Protein AF-A0A3S3PU74-F1 (afdb_monomer)

Structure (mmCIF, N/CA/C/O backbone):
data_AF-A0A3S3PU74-F1
#
_entry.id   AF-A0A3S3PU74-F1
#
loop_
_atom_site.group_PDB
_atom_site.id
_atom_site.type_symbol
_atom_site.label_atom_id
_atom_site.label_alt_id
_atom_site.label_comp_id
_atom_site.label_asym_id
_atom_site.label_entity_id
_atom_site.label_seq_id
_atom_site.pdbx_PDB_ins_code
_atom_site.Cartn_x
_atom_site.Cartn_y
_atom_site.Cartn_z
_atom_site.occupancy
_atom_site.B_iso_or_equiv
_atom_site.auth_seq_id
_atom_site.auth_comp_id
_atom_site.auth_asym_id
_atom_site.auth_atom_id
_atom_site.pdbx_PDB_model_num
ATOM 1 N N . MET A 1 1 ? -57.075 46.214 16.286 1.00 32.12 1 MET A N 1
ATOM 2 C CA . MET A 1 1 ? -57.920 45.033 16.541 1.00 32.12 1 MET A CA 1
ATOM 3 C C . MET A 1 1 ? -57.065 43.832 16.187 1.00 32.12 1 MET A C 1
ATOM 5 O O . MET A 1 1 ? -56.749 43.662 15.021 1.00 32.12 1 MET A O 1
ATOM 9 N N . ASP A 1 2 ? -56.315 43.337 17.169 1.00 27.06 2 ASP A N 1
ATOM 10 C CA . ASP A 1 2 ? -56.722 42.234 18.068 1.00 27.06 2 ASP A CA 1
ATOM 11 C C . ASP A 1 2 ? -56.582 40.890 17.338 1.00 27.06 2 ASP A C 1
ATOM 13 O O . ASP A 1 2 ? -57.215 40.691 16.310 1.00 27.06 2 ASP A O 1
ATOM 17 N N . SER A 1 3 ? -55.537 40.111 17.653 1.00 23.83 3 SER A N 1
ATOM 18 C CA . SER A 1 3 ? -55.546 39.018 18.656 1.00 23.83 3 SER A CA 1
ATOM 19 C C . SER A 1 3 ? -56.353 37.810 18.132 1.00 23.83 3 SER A C 1
ATOM 21 O O . SER A 1 3 ? -57.387 37.969 17.509 1.00 23.83 3 SER A O 1
ATOM 23 N N . THR A 1 4 ? -55.963 36.542 18.229 1.00 27.30 4 THR A N 1
ATOM 24 C CA . THR A 1 4 ? -54.953 35.836 19.013 1.00 27.30 4 THR A CA 1
ATOM 25 C C . THR A 1 4 ? -54.877 34.409 18.444 1.00 27.30 4 THR A C 1
ATOM 27 O O . THR A 1 4 ? -55.884 33.801 18.090 1.00 27.30 4 THR A O 1
ATOM 30 N N . THR A 1 5 ? -53.660 33.887 18.360 1.00 28.53 5 THR A N 1
ATOM 31 C CA . THR A 1 5 ? -53.222 32.518 18.679 1.00 28.53 5 THR A CA 1
ATOM 32 C C . THR A 1 5 ? -54.286 31.407 18.816 1.00 28.53 5 THR A C 1
ATOM 34 O O . THR A 1 5 ? -55.023 31.342 19.798 1.00 28.53 5 THR A O 1
ATOM 37 N N . LYS A 1 6 ? -54.236 30.408 17.921 1.00 27.08 6 LYS A N 1
ATOM 38 C CA . LYS A 1 6 ? -54.706 29.035 18.193 1.00 27.08 6 LYS A CA 1
ATOM 39 C C . LYS A 1 6 ? -53.524 28.069 18.193 1.00 27.08 6 LYS A C 1
ATOM 41 O O . LYS A 1 6 ? -53.215 27.424 17.198 1.00 27.08 6 LYS A O 1
ATOM 46 N N . THR A 1 7 ? -52.891 27.957 19.354 1.00 28.53 7 THR A N 1
ATOM 47 C CA . THR A 1 7 ? -52.025 26.837 19.728 1.00 28.53 7 THR A CA 1
ATOM 48 C C . THR A 1 7 ? -52.922 25.730 20.282 1.00 28.53 7 THR A C 1
ATOM 50 O O . THR A 1 7 ? -53.498 25.883 21.359 1.00 28.53 7 THR A O 1
ATOM 53 N N . LEU A 1 8 ? -53.064 24.609 19.574 1.00 30.02 8 LEU A N 1
ATOM 54 C CA . LEU A 1 8 ? -53.709 23.402 20.102 1.00 30.02 8 LEU A CA 1
ATOM 55 C C . LEU A 1 8 ? -52.684 22.264 20.160 1.00 30.02 8 LEU A C 1
ATOM 57 O O . LEU A 1 8 ? -52.423 21.558 19.197 1.00 30.02 8 LEU A O 1
ATOM 61 N N . ARG A 1 9 ? -52.085 22.190 21.354 1.00 31.22 9 ARG A N 1
ATOM 62 C CA . ARG A 1 9 ? -51.296 21.126 21.993 1.00 31.22 9 ARG A CA 1
ATOM 63 C C . ARG A 1 9 ? -51.383 19.734 21.344 1.00 31.22 9 ARG A C 1
ATOM 65 O O . ARG A 1 9 ? -52.365 19.022 21.547 1.00 31.22 9 ARG A O 1
ATOM 72 N N . CYS A 1 10 ? -50.266 19.291 20.767 1.00 29.33 10 CYS A N 1
ATOM 73 C CA . CYS A 1 10 ? -49.959 17.872 20.537 1.00 29.33 10 CYS A CA 1
ATOM 74 C C . CYS A 1 10 ? -49.293 17.190 21.757 1.00 29.33 10 CYS A C 1
ATOM 76 O O . CYS A 1 10 ? -48.967 16.009 21.707 1.00 29.33 10 CYS A O 1
ATOM 78 N N . ASP A 1 11 ? -49.158 17.884 22.894 1.00 35.72 11 ASP A N 1
ATOM 79 C CA . ASP A 1 11 ? -48.455 17.362 24.082 1.00 35.72 11 ASP A CA 1
ATOM 80 C C . ASP A 1 11 ? -49.284 16.390 24.941 1.00 35.72 11 ASP A C 1
ATOM 82 O O . ASP A 1 11 ? -48.770 15.766 25.868 1.00 35.72 11 ASP A O 1
ATOM 86 N N . ARG A 1 12 ? -50.587 16.226 24.667 1.00 35.66 12 ARG A N 1
ATOM 87 C CA . ARG A 1 12 ? -51.469 15.371 25.489 1.00 35.66 12 ARG A CA 1
ATOM 88 C C . ARG A 1 12 ? -51.647 13.941 24.979 1.00 35.66 12 ARG A C 1
ATOM 90 O O . ARG A 1 12 ? -52.117 13.107 25.752 1.00 35.66 12 ARG A O 1
ATOM 97 N N . LEU A 1 13 ? -51.258 13.634 23.739 1.00 36.16 13 LEU A N 1
ATOM 98 C CA . LEU A 1 13 ? -51.333 12.261 23.221 1.00 36.16 13 LEU A CA 1
ATOM 99 C C . LEU A 1 13 ? -50.082 11.450 23.597 1.00 36.16 13 LEU A C 1
ATOM 101 O O . LEU A 1 13 ? -50.199 10.294 23.994 1.00 36.16 13 LEU A O 1
ATOM 105 N N . PHE A 1 14 ? -48.908 12.089 23.602 1.00 34.75 14 PHE A N 1
ATOM 106 C CA . PHE A 1 14 ? -47.647 11.443 23.979 1.00 34.75 14 PHE A CA 1
ATOM 107 C C . PHE A 1 14 ? -47.578 11.119 25.481 1.00 34.75 14 PHE A C 1
ATOM 109 O O . PHE A 1 14 ? -47.138 10.039 25.868 1.00 34.75 14 PHE A O 1
ATOM 116 N N . ILE A 1 15 ? -48.116 11.998 26.338 1.00 43.53 15 ILE A N 1
ATOM 117 C CA . ILE A 1 15 ? -48.170 11.760 27.791 1.00 43.53 15 ILE A CA 1
ATOM 118 C C . ILE A 1 15 ? -49.195 10.673 28.158 1.00 43.53 15 ILE A C 1
ATOM 120 O O . ILE A 1 15 ? -48.990 9.952 29.130 1.00 43.53 15 ILE A O 1
ATOM 124 N N . ARG A 1 16 ? -50.271 10.479 27.379 1.00 36.47 16 ARG A N 1
ATOM 125 C CA . ARG A 1 16 ? -51.213 9.369 27.621 1.00 36.47 16 ARG A CA 1
ATOM 126 C C . ARG A 1 16 ? -50.640 8.008 27.230 1.00 36.47 16 ARG A C 1
ATOM 128 O O . ARG A 1 16 ? -50.898 7.058 27.954 1.00 36.47 16 ARG A O 1
ATOM 135 N N . ILE A 1 17 ? -49.827 7.932 26.175 1.00 42.44 17 ILE A N 1
ATOM 136 C CA . ILE A 1 17 ? -49.139 6.691 25.775 1.00 42.44 17 ILE A CA 1
ATOM 137 C C . ILE A 1 17 ? -47.988 6.361 26.744 1.00 42.44 17 ILE A C 1
ATOM 139 O O . ILE A 1 17 ? -47.800 5.204 27.115 1.00 42.44 17 ILE A O 1
ATOM 143 N N . LEU A 1 18 ? -47.269 7.375 27.241 1.00 40.22 18 LEU A N 1
ATOM 144 C CA . LEU A 1 18 ? -46.233 7.181 28.265 1.00 40.22 18 LEU A CA 1
ATOM 145 C C . LEU A 1 18 ? -46.810 6.820 29.645 1.00 40.22 18 LEU A C 1
ATOM 147 O O . LEU A 1 18 ? -46.196 6.041 30.372 1.00 40.22 18 LEU A O 1
ATOM 151 N N . ASN A 1 19 ? -47.998 7.325 30.000 1.00 37.31 19 ASN A N 1
ATOM 152 C CA . ASN A 1 19 ? -48.647 6.973 31.267 1.00 37.31 19 ASN A CA 1
ATOM 153 C C . ASN A 1 19 ? -49.424 5.648 31.204 1.00 37.31 19 ASN A C 1
ATOM 155 O O . ASN A 1 19 ? -49.439 4.937 32.204 1.00 37.31 19 ASN A O 1
ATOM 159 N N . SER A 1 20 ? -49.979 5.239 30.053 1.00 35.47 20 SER A N 1
ATOM 160 C CA . SER A 1 20 ? -50.613 3.914 29.918 1.00 35.47 20 SER A CA 1
ATOM 161 C C . SER A 1 20 ? -49.608 2.757 29.923 1.00 35.47 20 SER A C 1
ATOM 163 O O . SER A 1 20 ? -49.991 1.619 30.175 1.00 35.47 20 SER A O 1
ATOM 165 N N . HIS A 1 21 ? -48.320 3.030 29.687 1.00 37.28 21 HIS A N 1
ATOM 166 C CA . HIS A 1 21 ? -47.246 2.042 29.829 1.00 37.28 21 HIS A CA 1
ATOM 167 C C . HIS A 1 21 ? -46.556 2.048 31.200 1.00 37.28 21 HIS A C 1
ATOM 169 O O . HIS A 1 21 ? -45.772 1.142 31.481 1.00 37.28 21 HIS A O 1
ATOM 175 N N . ARG A 1 22 ? -46.863 3.006 32.086 1.00 36.75 22 ARG A N 1
ATOM 176 C CA . ARG A 1 22 ? -46.299 3.041 33.447 1.00 36.75 22 ARG A CA 1
ATOM 177 C C . ARG A 1 22 ? -47.070 2.212 34.472 1.00 36.75 22 ARG A C 1
ATOM 179 O O . ARG A 1 22 ? -46.490 1.862 35.491 1.00 36.75 22 ARG A O 1
ATOM 186 N N . GLU A 1 23 ? -48.316 1.840 34.192 1.00 37.16 23 GLU A N 1
ATOM 187 C CA . GLU A 1 23 ? -49.143 1.038 35.112 1.00 37.16 23 GLU A CA 1
ATOM 188 C C . GLU A 1 23 ? -49.172 -0.467 34.775 1.00 37.16 23 GLU A C 1
ATOM 190 O O . GLU A 1 23 ? -49.809 -1.245 35.478 1.00 37.16 23 GLU A O 1
ATOM 195 N N . GLY A 1 24 ? -48.437 -0.903 33.741 1.00 36.12 24 GLY A N 1
ATOM 196 C CA . GLY A 1 24 ? -48.358 -2.310 33.314 1.00 36.12 24 GLY A CA 1
ATOM 197 C C . GLY A 1 24 ? -46.967 -2.949 33.371 1.00 36.12 24 GLY A C 1
ATOM 198 O O . GLY A 1 24 ? -46.844 -4.150 33.147 1.00 36.12 24 GLY A O 1
ATOM 199 N N . LEU A 1 25 ? -45.912 -2.193 33.689 1.00 36.91 25 LEU A N 1
ATOM 200 C CA . LEU A 1 25 ? -44.583 -2.759 33.925 1.00 36.91 25 LEU A CA 1
ATOM 201 C C . LEU A 1 25 ? -44.468 -3.164 35.395 1.00 36.91 25 LEU A C 1
ATOM 203 O O . LEU A 1 25 ? -43.795 -2.521 36.200 1.00 36.91 25 LEU A O 1
ATOM 207 N N . MET A 1 26 ? -45.110 -4.288 35.731 1.00 36.09 26 MET A N 1
ATOM 208 C CA . MET A 1 26 ? -44.513 -5.173 36.724 1.00 36.09 26 MET A CA 1
ATOM 209 C C . MET A 1 26 ? -43.043 -5.334 36.341 1.00 36.09 26 MET A C 1
ATOM 211 O O . MET A 1 26 ? -42.729 -5.681 35.202 1.00 36.09 26 MET A O 1
ATOM 215 N N . SER A 1 27 ? -42.147 -5.068 37.288 1.00 37.25 27 SER A N 1
ATOM 216 C CA . SER A 1 27 ? -40.761 -5.502 37.189 1.00 37.25 27 SER A CA 1
ATOM 217 C C . SER A 1 27 ? -40.744 -6.935 36.649 1.00 37.25 27 SER A C 1
ATOM 219 O O . SER A 1 27 ? -41.358 -7.797 37.294 1.00 37.25 27 SER A O 1
ATOM 221 N N . PRO A 1 28 ? -40.027 -7.255 35.562 1.00 41.78 28 PRO A N 1
ATOM 222 C CA . PRO A 1 28 ? -39.548 -8.607 35.425 1.00 41.78 28 PRO A CA 1
ATOM 223 C C . PRO A 1 28 ? -38.506 -8.781 36.534 1.00 41.78 28 PRO A C 1
ATOM 225 O O . PRO A 1 28 ? -37.307 -8.652 36.327 1.00 41.78 28 PRO A O 1
ATOM 228 N N . LYS A 1 29 ? -38.977 -9.102 37.746 1.00 39.22 29 LYS A N 1
ATOM 229 C CA . LYS A 1 29 ? -38.234 -9.907 38.718 1.00 39.22 29 LYS A CA 1
ATOM 230 C C . LYS A 1 29 ? -38.165 -11.341 38.186 1.00 39.22 29 LYS A C 1
ATOM 232 O O . LYS A 1 29 ? -38.513 -12.298 38.862 1.00 39.22 29 LYS A O 1
ATOM 237 N N . THR A 1 30 ? -37.735 -11.499 36.946 1.00 39.31 30 THR A N 1
ATOM 238 C CA . THR A 1 30 ? -36.988 -12.676 36.551 1.00 39.31 30 THR A CA 1
ATOM 239 C C . THR A 1 30 ? -35.546 -12.272 36.768 1.00 39.31 30 THR A C 1
ATOM 241 O O . THR A 1 30 ? -34.881 -11.793 35.856 1.00 39.31 30 THR A O 1
ATOM 244 N N . GLU A 1 31 ? -35.085 -12.407 38.014 1.00 40.75 31 GLU A N 1
ATOM 245 C CA . GLU A 1 31 ? -33.669 -12.658 38.246 1.00 40.75 31 GLU A CA 1
ATOM 246 C C . GLU A 1 31 ? -33.335 -13.889 37.397 1.00 40.75 31 GLU A C 1
ATOM 248 O O . GLU A 1 31 ? -33.582 -15.027 37.798 1.00 40.75 31 GLU A O 1
ATOM 253 N N . THR A 1 32 ? -32.814 -13.686 36.185 1.00 42.72 32 THR A N 1
ATOM 254 C CA . THR A 1 32 ? -31.913 -14.669 35.597 1.00 42.72 32 THR A CA 1
ATOM 255 C C . THR A 1 32 ? -30.822 -14.815 36.634 1.00 42.72 32 THR A C 1
ATOM 257 O O . THR A 1 32 ? -29.990 -13.919 36.774 1.00 42.72 32 THR A O 1
ATOM 260 N N . LYS A 1 33 ? -30.907 -15.874 37.447 1.00 47.22 33 LYS A N 1
ATOM 261 C CA . LYS A 1 33 ? -29.866 -16.241 38.398 1.00 47.22 33 LYS A CA 1
ATOM 262 C C . LYS A 1 33 ? -28.587 -16.350 37.582 1.00 47.22 33 LYS A C 1
ATOM 264 O O . LYS A 1 33 ? -28.367 -17.363 36.922 1.00 47.22 33 LYS A O 1
ATOM 269 N N . ALA A 1 34 ? -27.782 -15.288 37.586 1.00 48.53 34 ALA A N 1
ATOM 270 C CA . ALA A 1 34 ? -26.400 -15.381 37.174 1.00 48.53 34 ALA A CA 1
ATOM 271 C C . ALA A 1 34 ? -25.832 -16.569 37.953 1.00 48.53 34 ALA A C 1
ATOM 273 O O . ALA A 1 34 ? -26.129 -16.724 39.144 1.00 48.53 34 ALA A O 1
ATOM 274 N N . SER A 1 35 ? -25.141 -17.465 37.254 1.00 50.53 35 SER A N 1
ATOM 275 C CA . SER A 1 35 ? -24.582 -18.679 37.840 1.00 50.53 35 SER A CA 1
ATOM 276 C C . SER A 1 35 ? -23.937 -18.373 39.192 1.00 50.53 35 SER A C 1
ATOM 278 O O . SER A 1 35 ? -23.280 -17.339 39.347 1.00 50.53 35 SER A O 1
ATOM 280 N N . VAL A 1 36 ? -24.123 -19.267 40.166 1.00 50.91 36 VAL A N 1
ATOM 281 C CA . VAL A 1 36 ? -23.459 -19.204 41.474 1.00 50.91 36 VAL A CA 1
ATOM 282 C C . VAL A 1 36 ? -21.970 -18.892 41.246 1.00 50.91 36 VAL A C 1
ATOM 284 O O . VAL A 1 36 ? -21.272 -19.700 40.645 1.00 50.91 36 VAL A O 1
ATOM 287 N N . GLY A 1 37 ? -21.507 -17.700 41.645 1.00 69.00 37 GLY A N 1
ATOM 288 C CA . GLY A 1 37 ? -20.114 -17.260 41.464 1.00 69.00 37 GLY A CA 1
ATOM 289 C C . GLY A 1 37 ? -19.862 -16.070 40.522 1.00 69.00 37 GLY A C 1
ATOM 290 O O . GLY A 1 37 ? -18.738 -15.572 40.502 1.00 69.00 37 GLY A O 1
ATOM 291 N N . PHE A 1 38 ? -20.852 -15.551 39.784 1.00 83.12 38 PHE A N 1
ATOM 292 C CA . PHE A 1 38 ? -20.660 -14.314 39.006 1.00 83.12 38 PHE A CA 1
ATOM 293 C C . PHE A 1 38 ? -20.586 -13.074 39.915 1.00 83.12 38 PHE A C 1
ATOM 295 O O . PHE A 1 38 ? -21.485 -12.825 40.720 1.00 83.12 38 PHE A O 1
ATOM 302 N N . LYS A 1 39 ? -19.541 -12.255 39.740 1.00 89.06 39 LYS A N 1
ATOM 303 C CA . LYS A 1 39 ? -19.394 -10.943 40.383 1.00 89.06 39 LYS A CA 1
ATOM 304 C C . LYS A 1 39 ? -19.130 -9.882 39.318 1.00 89.06 39 LYS A C 1
ATOM 306 O O . LYS A 1 39 ? -18.088 -9.905 38.670 1.00 89.06 39 LYS A O 1
ATOM 311 N N . ALA A 1 40 ? -20.069 -8.954 39.160 1.00 91.88 40 ALA A N 1
ATOM 312 C CA . ALA A 1 40 ? -19.910 -7.821 38.255 1.00 91.88 40 ALA A CA 1
ATOM 313 C C . ALA A 1 40 ? -18.812 -6.858 38.744 1.00 91.88 40 ALA A C 1
ATOM 315 O O . ALA A 1 40 ? -18.607 -6.700 39.951 1.00 91.88 40 ALA A O 1
ATOM 316 N N . GLY A 1 41 ? -18.151 -6.185 37.800 1.00 90.94 41 GLY A N 1
ATOM 317 C CA . GLY A 1 41 ? -17.146 -5.159 38.071 1.00 90.94 41 GLY A CA 1
ATOM 318 C C . GLY A 1 41 ? -15.857 -5.330 37.267 1.00 90.94 41 GLY A C 1
ATOM 319 O O . GLY A 1 41 ? -15.610 -6.372 36.649 1.00 90.94 41 GLY A O 1
ATOM 320 N N . VAL A 1 42 ? -15.040 -4.278 37.305 1.00 96.25 42 VAL A N 1
ATOM 321 C CA . VAL A 1 42 ? -13.709 -4.228 36.690 1.00 96.25 42 VAL A CA 1
ATOM 322 C C . VAL A 1 42 ? -12.711 -4.974 37.573 1.00 96.25 42 VAL A C 1
ATOM 324 O O . VAL A 1 42 ? -12.748 -4.860 38.799 1.00 96.25 42 VAL A O 1
ATOM 327 N N . LYS A 1 43 ? -11.822 -5.734 36.940 1.00 94.94 43 LYS A N 1
ATOM 328 C CA . LYS A 1 43 ? -10.704 -6.439 37.569 1.00 94.94 43 LYS A CA 1
ATOM 329 C C . LYS A 1 43 ? -9.509 -6.420 36.616 1.00 94.94 43 LYS A C 1
ATOM 331 O O . LYS A 1 43 ? -9.718 -6.353 35.408 1.00 94.94 43 LYS A O 1
ATOM 336 N N . ASP A 1 44 ? -8.301 -6.515 37.159 1.00 97.75 44 ASP A N 1
ATOM 337 C CA . ASP A 1 44 ? -7.071 -6.638 36.369 1.00 97.75 44 ASP A CA 1
ATOM 338 C C . ASP A 1 44 ? -7.152 -7.841 35.405 1.00 97.75 44 ASP A C 1
ATOM 340 O O . ASP A 1 44 ? -7.575 -8.937 35.805 1.00 97.75 44 ASP A O 1
ATOM 344 N N . TYR A 1 45 ? -6.702 -7.670 34.157 1.00 98.56 45 TYR A N 1
ATOM 345 C CA . TYR A 1 45 ? -6.672 -8.741 33.155 1.00 98.56 45 TYR A CA 1
ATOM 346 C C . TYR A 1 45 ? -5.743 -9.883 33.585 1.00 98.56 45 TYR A C 1
ATOM 348 O O . TYR A 1 45 ? -6.051 -11.058 33.337 1.00 98.56 45 TYR A O 1
ATOM 356 N N . LYS A 1 46 ? -4.632 -9.576 34.279 1.00 96.94 46 LYS A N 1
ATOM 357 C CA . LYS A 1 46 ? -3.641 -10.577 34.722 1.00 96.94 46 LYS A CA 1
ATOM 358 C C . LYS A 1 46 ? -4.226 -11.671 35.613 1.00 96.94 46 LYS A C 1
ATOM 360 O O . LYS A 1 46 ? -3.687 -12.766 35.652 1.00 96.94 46 LYS A O 1
ATOM 365 N N . LEU A 1 47 ? -5.354 -11.422 36.283 1.00 96.81 47 LEU A N 1
ATOM 366 C CA . LEU A 1 47 ? -6.028 -12.427 37.115 1.00 96.81 47 LEU A CA 1
ATOM 367 C C . LEU A 1 47 ? -6.609 -13.594 36.304 1.00 96.81 47 LEU A C 1
ATOM 369 O O . LEU A 1 47 ? -7.065 -14.577 36.880 1.00 96.81 47 LEU A O 1
ATOM 373 N N . THR A 1 48 ? -6.706 -13.466 34.981 1.00 97.19 48 THR A N 1
ATOM 374 C CA . THR A 1 48 ? -7.337 -14.473 34.116 1.00 97.19 48 THR A CA 1
ATOM 375 C C . THR A 1 48 ? -6.499 -14.805 32.882 1.00 97.19 48 THR A C 1
ATOM 377 O O . THR A 1 48 ? -6.500 -15.963 32.458 1.00 97.19 48 THR A O 1
ATOM 380 N N . TYR A 1 49 ? -5.793 -13.816 32.327 1.00 98.56 49 TYR A N 1
ATOM 381 C CA . TYR A 1 49 ? -5.112 -13.912 31.032 1.00 98.56 49 TYR A CA 1
ATOM 382 C C . TYR A 1 49 ? -3.576 -13.921 31.128 1.00 98.56 49 TYR A C 1
ATOM 384 O O . TYR A 1 49 ? -2.919 -14.145 30.113 1.00 98.56 49 TYR A O 1
ATOM 392 N N . TYR A 1 50 ? -2.999 -13.718 32.320 1.00 98.62 50 TYR A N 1
ATOM 393 C CA . TYR A 1 50 ? -1.587 -14.007 32.584 1.00 98.62 50 TYR A CA 1
ATOM 394 C C . TYR A 1 50 ? -1.475 -15.380 33.246 1.00 98.62 50 TYR A C 1
ATOM 396 O O . TYR A 1 50 ? -1.939 -15.568 34.367 1.00 98.62 50 TYR A O 1
ATOM 404 N N . THR A 1 51 ? -0.903 -16.340 32.528 1.00 97.94 51 THR A N 1
ATOM 405 C CA . THR A 1 51 ? -0.791 -17.742 32.961 1.00 97.94 51 THR A CA 1
ATOM 406 C C . THR A 1 51 ? 0.636 -18.228 32.691 1.00 97.94 51 THR A C 1
ATOM 408 O O . THR A 1 51 ? 0.855 -18.941 31.706 1.00 97.94 51 THR A O 1
ATOM 411 N N . PRO A 1 52 ? 1.631 -17.789 33.486 1.00 97.56 52 PRO A N 1
ATOM 412 C CA . PRO A 1 52 ? 3.047 -18.104 33.266 1.00 97.56 52 PRO A CA 1
ATOM 413 C C . PRO A 1 52 ? 3.379 -19.603 33.355 1.00 97.56 52 PRO A C 1
ATOM 415 O O . PRO A 1 52 ? 4.407 -20.047 32.856 1.00 97.56 52 PRO A O 1
ATOM 418 N N . GLU A 1 53 ? 2.509 -20.388 33.983 1.00 96.62 53 GLU A N 1
ATOM 419 C CA . GLU A 1 53 ? 2.584 -21.845 34.090 1.00 96.62 53 GLU A CA 1
ATOM 420 C C . GLU A 1 53 ? 2.011 -22.593 32.874 1.00 96.62 53 GLU A C 1
ATOM 422 O O . GLU A 1 53 ? 2.033 -23.822 32.842 1.00 96.62 53 GLU A O 1
ATOM 427 N N . TYR A 1 54 ? 1.453 -21.883 31.887 1.00 97.75 54 TYR A N 1
ATOM 428 C CA . TYR A 1 54 ? 0.811 -22.514 30.738 1.00 97.75 54 TYR A CA 1
ATOM 429 C C . TYR A 1 54 ? 1.826 -23.146 29.780 1.00 97.75 54 TYR A C 1
ATOM 431 O O . TYR A 1 54 ? 2.651 -22.462 29.176 1.00 97.75 54 TYR A O 1
ATOM 439 N N . GLU A 1 55 ? 1.690 -24.451 29.558 1.00 97.31 55 GLU A N 1
ATOM 440 C CA . GLU A 1 55 ? 2.415 -25.167 28.511 1.00 97.31 55 GLU A CA 1
ATOM 441 C C . GLU A 1 55 ? 1.695 -25.015 27.165 1.00 97.31 55 GLU A C 1
ATOM 443 O O . GLU A 1 55 ? 0.544 -25.432 26.995 1.00 97.31 55 GLU A O 1
ATOM 448 N N . THR A 1 56 ? 2.378 -24.416 26.185 1.00 97.81 56 THR A N 1
ATOM 449 C CA . THR A 1 56 ? 1.819 -24.216 24.843 1.00 97.81 56 THR A CA 1
ATOM 450 C C . THR A 1 56 ? 1.518 -25.545 24.164 1.00 97.81 56 THR A C 1
ATOM 452 O O . THR A 1 56 ? 2.348 -26.456 24.173 1.00 97.81 56 THR A O 1
ATOM 455 N N . LYS A 1 57 ? 0.385 -25.638 23.470 1.00 96.31 57 LYS A N 1
ATOM 456 C CA . LYS A 1 57 ? 0.055 -26.808 22.655 1.00 96.31 57 LYS A CA 1
ATOM 457 C C . LYS A 1 57 ? 0.691 -26.706 21.270 1.00 96.31 57 LYS A C 1
ATOM 459 O O . LYS A 1 57 ? 0.959 -25.625 20.735 1.00 96.31 57 LYS A O 1
ATOM 464 N N . SER A 1 58 ? 0.878 -27.851 20.619 1.00 96.69 58 SER A N 1
ATOM 465 C CA . SER A 1 58 ? 1.320 -27.909 19.216 1.00 96.69 58 SER A CA 1
ATOM 466 C C . SER A 1 58 ? 0.307 -27.284 18.246 1.00 96.69 58 SER A C 1
ATOM 468 O O . SER A 1 58 ? 0.682 -26.853 17.159 1.00 96.69 58 SER A O 1
ATOM 470 N N . THR A 1 59 ? -0.962 -27.198 18.651 1.00 97.00 59 THR A N 1
ATOM 471 C CA . THR A 1 59 ? -2.063 -26.604 17.883 1.00 97.00 59 THR A CA 1
ATOM 472 C C . THR A 1 59 ? -2.256 -25.112 18.121 1.00 97.00 59 THR A C 1
ATOM 474 O O . THR A 1 59 ? -3.042 -24.510 17.401 1.00 97.00 59 THR A O 1
ATOM 477 N N . ASP A 1 60 ? -1.594 -24.508 19.107 1.00 98.00 60 ASP A N 1
ATOM 478 C CA . ASP A 1 60 ? -1.777 -23.081 19.378 1.00 98.00 60 ASP A CA 1
ATOM 479 C C . ASP A 1 60 ? -1.094 -22.224 18.304 1.00 98.00 60 ASP A C 1
ATOM 481 O O . ASP A 1 60 ? 0.010 -22.544 17.834 1.00 98.00 60 ASP A O 1
ATOM 485 N N . ILE A 1 61 ? -1.734 -21.100 17.969 1.00 98.69 61 ILE A N 1
ATOM 486 C CA . ILE A 1 61 ? -1.054 -19.970 17.332 1.00 98.69 61 ILE A CA 1
ATOM 487 C C . ILE A 1 61 ? -0.318 -19.210 18.432 1.00 98.69 61 ILE A C 1
ATOM 489 O O . ILE A 1 61 ? -0.925 -18.835 19.433 1.00 98.69 61 ILE A O 1
ATOM 493 N N . LEU A 1 62 ? 0.983 -18.973 18.253 1.00 98.69 62 LEU A N 1
ATOM 494 C CA . LEU A 1 62 ? 1.775 -18.191 19.208 1.00 98.69 62 LEU A CA 1
ATOM 495 C C . LEU A 1 62 ? 2.149 -16.845 18.603 1.00 98.69 62 LEU A C 1
ATOM 497 O O . LEU A 1 62 ? 2.572 -16.800 17.448 1.00 98.69 62 LEU A O 1
ATOM 501 N N . ALA A 1 63 ? 2.048 -15.778 19.387 1.00 98.69 63 ALA A N 1
ATOM 502 C CA . ALA A 1 63 ? 2.448 -14.433 19.000 1.00 98.69 63 ALA A CA 1
ATOM 503 C C . ALA A 1 63 ? 3.502 -13.875 19.954 1.00 98.69 63 ALA A C 1
ATOM 505 O O . ALA A 1 63 ? 3.351 -13.972 21.170 1.00 98.69 63 ALA A O 1
ATOM 506 N N . ALA A 1 64 ? 4.542 -13.258 19.394 1.00 98.50 64 ALA A N 1
ATOM 507 C CA . ALA A 1 64 ? 5.533 -12.498 20.146 1.00 98.50 64 ALA A CA 1
ATOM 508 C C . ALA A 1 64 ? 5.282 -11.000 19.943 1.00 98.50 64 ALA A C 1
ATOM 510 O O . ALA A 1 64 ? 5.473 -10.472 18.843 1.00 98.50 64 ALA A O 1
ATOM 511 N N . PHE A 1 65 ? 4.857 -10.313 20.999 1.00 98.62 65 PHE A N 1
ATOM 512 C CA . PHE A 1 65 ? 4.597 -8.879 20.983 1.00 98.62 65 PHE A CA 1
ATOM 513 C C . PHE A 1 65 ? 5.705 -8.117 21.698 1.00 98.62 65 PHE A C 1
ATOM 515 O O . PHE A 1 65 ? 5.898 -8.284 22.897 1.00 98.62 65 PHE A O 1
ATOM 522 N N . ARG A 1 66 ? 6.375 -7.202 20.998 1.00 98.19 66 ARG A N 1
ATOM 523 C CA . ARG A 1 66 ? 7.170 -6.154 21.638 1.00 98.19 66 ARG A CA 1
ATOM 524 C C . ARG A 1 66 ? 6.220 -5.112 22.211 1.00 98.19 66 ARG A C 1
ATOM 526 O O . ARG A 1 66 ? 5.574 -4.379 21.465 1.00 98.19 66 ARG A O 1
ATOM 533 N N . VAL A 1 67 ? 6.133 -5.051 23.531 1.00 97.94 67 VAL A N 1
ATOM 534 C CA . VAL A 1 67 ? 5.212 -4.186 24.265 1.00 97.94 67 VAL A CA 1
ATOM 535 C C . VAL A 1 67 ? 5.979 -3.092 24.998 1.00 97.94 67 VAL A C 1
ATOM 537 O O . VAL A 1 67 ? 6.997 -3.343 25.638 1.00 97.94 67 VAL A O 1
ATOM 540 N N . THR A 1 68 ? 5.491 -1.856 24.892 1.00 98.38 68 THR A N 1
ATOM 541 C CA . THR A 1 68 ? 5.948 -0.712 25.692 1.00 98.38 68 THR A CA 1
ATOM 542 C C . THR A 1 68 ? 4.769 -0.210 26.528 1.00 98.38 68 THR A C 1
ATOM 544 O O . THR A 1 68 ? 3.924 0.524 26.000 1.00 98.38 68 THR A O 1
ATOM 547 N N . PRO A 1 69 ? 4.661 -0.604 27.808 1.00 98.06 69 PRO A N 1
ATOM 548 C CA . PRO A 1 69 ? 3.588 -0.144 28.686 1.00 98.06 69 PRO A CA 1
ATOM 549 C C . PRO A 1 69 ? 3.649 1.371 28.949 1.00 98.06 69 PRO A C 1
ATOM 551 O O . PRO A 1 69 ? 4.695 2.012 28.804 1.00 98.06 69 PRO A O 1
ATOM 554 N N . GLN A 1 70 ? 2.525 1.963 29.356 1.00 97.50 70 GLN A N 1
ATOM 555 C CA . GLN A 1 70 ? 2.532 3.290 29.979 1.00 97.50 70 GLN A CA 1
ATOM 556 C C . GLN A 1 70 ? 3.230 3.249 31.350 1.00 97.50 70 GLN A C 1
ATOM 558 O O . GLN A 1 70 ? 3.199 2.214 32.021 1.00 97.50 70 GLN A O 1
ATOM 563 N N . PRO A 1 71 ? 3.820 4.366 31.816 1.00 96.75 71 PRO A N 1
ATOM 564 C CA . PRO A 1 71 ? 4.350 4.454 33.172 1.00 96.75 71 PRO A CA 1
ATOM 565 C C . PRO A 1 71 ? 3.298 4.053 34.214 1.00 96.75 71 PRO A C 1
ATOM 567 O O . PRO A 1 71 ? 2.163 4.525 34.175 1.00 96.75 71 PRO A O 1
ATOM 570 N N . GLY A 1 72 ? 3.683 3.177 35.143 1.00 95.75 72 GLY A N 1
ATOM 571 C CA . GLY A 1 72 ? 2.796 2.655 36.187 1.00 95.75 72 GLY A CA 1
ATOM 572 C C . GLY A 1 72 ? 1.953 1.440 35.783 1.00 95.75 72 GLY A C 1
ATOM 573 O O . GLY A 1 72 ? 1.319 0.855 36.656 1.00 95.75 72 GLY A O 1
ATOM 574 N N . VAL A 1 73 ? 1.967 1.021 34.512 1.00 98.00 73 VAL A N 1
ATOM 575 C CA . VAL A 1 73 ? 1.318 -0.223 34.066 1.00 98.00 73 VAL A CA 1
ATOM 576 C C . VAL A 1 73 ? 2.314 -1.384 34.179 1.00 98.00 73 VAL A C 1
ATOM 578 O O . VAL A 1 73 ? 3.345 -1.351 33.502 1.00 98.00 73 VAL A O 1
ATOM 581 N N . PRO A 1 74 ? 2.038 -2.418 34.999 1.00 98.12 74 PRO A N 1
ATOM 582 C CA . PRO A 1 74 ? 2.902 -3.592 35.088 1.00 98.12 74 PRO A CA 1
ATOM 583 C C . PRO A 1 74 ? 2.988 -4.339 33.746 1.00 98.12 74 PRO A C 1
ATOM 585 O O . PRO A 1 74 ? 1.969 -4.452 33.056 1.00 98.12 74 PRO A O 1
ATOM 588 N N . PRO A 1 75 ? 4.154 -4.890 33.369 1.00 97.69 75 PRO A N 1
ATOM 589 C CA . PRO A 1 75 ? 4.303 -5.634 32.121 1.00 97.69 75 PRO A CA 1
ATOM 590 C C . PRO A 1 75 ? 3.398 -6.874 32.059 1.00 97.69 75 PRO A C 1
ATOM 592 O O . PRO A 1 75 ? 2.861 -7.171 30.994 1.00 97.69 75 PRO A O 1
ATOM 595 N N . GLU A 1 76 ? 3.139 -7.540 33.188 1.00 98.56 76 GLU A N 1
ATOM 596 C CA . GLU A 1 76 ? 2.206 -8.671 33.286 1.00 98.56 76 GLU A CA 1
ATOM 597 C C . GLU A 1 76 ? 0.775 -8.257 32.950 1.00 98.56 76 GLU A C 1
ATOM 599 O O . GLU A 1 76 ? 0.077 -8.966 32.228 1.00 98.56 76 GLU A O 1
ATOM 604 N N . GLU A 1 77 ? 0.349 -7.084 33.425 1.00 98.62 77 GLU A N 1
ATOM 605 C CA . GLU A 1 77 ? -0.973 -6.539 33.114 1.00 98.62 77 GLU A CA 1
ATOM 606 C C . GLU A 1 77 ? -1.063 -6.105 31.650 1.00 98.62 77 GLU A C 1
ATOM 608 O O . GLU A 1 77 ? -2.062 -6.374 30.991 1.00 98.62 77 GLU A O 1
ATOM 613 N N . ALA A 1 78 ? -0.002 -5.503 31.107 1.00 98.50 78 ALA A N 1
ATOM 614 C CA . ALA A 1 78 ? 0.067 -5.142 29.695 1.00 98.50 78 ALA A CA 1
ATOM 615 C C . ALA A 1 78 ? -0.016 -6.379 28.781 1.00 98.50 78 ALA A C 1
ATOM 617 O O . ALA A 1 78 ? -0.810 -6.397 27.840 1.00 98.50 78 ALA A O 1
ATOM 618 N N . GLY A 1 79 ? 0.758 -7.430 29.072 1.00 98.44 79 GLY A N 1
ATOM 619 C CA . GLY A 1 79 ? 0.715 -8.690 28.329 1.00 98.44 79 GLY A CA 1
ATOM 620 C C . GLY A 1 79 ? -0.640 -9.395 28.449 1.00 98.44 79 GLY A C 1
ATOM 621 O O . GLY A 1 79 ? -1.177 -9.876 27.451 1.00 98.44 79 GLY A O 1
ATOM 622 N N . ALA A 1 80 ? -1.234 -9.404 29.646 1.00 98.69 80 ALA A N 1
ATOM 623 C CA . ALA A 1 80 ? -2.566 -9.959 29.872 1.00 98.69 80 ALA A CA 1
ATOM 624 C C . ALA A 1 80 ? -3.665 -9.184 29.137 1.00 98.69 80 ALA A C 1
ATOM 626 O O . ALA A 1 80 ? -4.557 -9.807 28.569 1.00 98.69 80 ALA A O 1
ATOM 627 N N . ALA A 1 81 ? -3.596 -7.850 29.114 1.00 98.50 81 ALA A N 1
ATOM 628 C CA . ALA A 1 81 ? -4.542 -7.009 28.386 1.00 98.50 81 ALA A CA 1
ATOM 629 C C . ALA A 1 81 ? -4.482 -7.281 26.877 1.00 98.50 81 ALA A C 1
ATOM 631 O O . ALA A 1 81 ? -5.525 -7.460 26.248 1.00 98.50 81 ALA A O 1
ATOM 632 N N . VAL A 1 82 ? -3.270 -7.400 26.309 1.00 98.69 82 VAL A N 1
ATOM 633 C CA . VAL A 1 82 ? -3.089 -7.813 24.908 1.00 98.69 82 VAL A CA 1
ATOM 634 C C . VAL A 1 82 ? -3.718 -9.185 24.681 1.00 98.69 82 VAL A C 1
ATOM 636 O O . VAL A 1 82 ? -4.525 -9.322 23.768 1.00 98.69 82 VAL A O 1
ATOM 639 N N . ALA A 1 83 ? -3.418 -10.185 25.516 1.00 98.75 83 ALA A N 1
ATOM 640 C CA . ALA A 1 83 ? -3.970 -11.534 25.371 1.00 98.75 83 ALA A CA 1
ATOM 641 C C . ALA A 1 83 ? -5.504 -11.575 25.474 1.00 98.75 83 ALA A C 1
ATOM 643 O O . ALA A 1 83 ? -6.156 -12.281 24.705 1.00 98.75 83 ALA A O 1
ATOM 644 N N . ALA A 1 84 ? -6.082 -10.806 26.394 1.00 98.56 84 ALA A N 1
ATOM 645 C CA . ALA A 1 84 ? -7.517 -10.748 26.625 1.00 98.56 84 ALA A CA 1
ATOM 646 C C . ALA A 1 84 ? -8.268 -10.148 25.432 1.00 98.56 84 ALA A C 1
ATOM 648 O O . ALA A 1 84 ? -9.155 -10.788 24.873 1.00 98.56 84 ALA A O 1
ATOM 649 N N . GLU A 1 85 ? -7.882 -8.949 25.008 1.00 98.38 85 GLU A N 1
ATOM 650 C CA . GLU A 1 85 ? -8.629 -8.132 24.036 1.00 98.38 85 GLU A CA 1
ATOM 651 C C . GLU A 1 85 ? -8.291 -8.479 22.575 1.00 98.38 85 GLU A C 1
ATOM 653 O O . GLU A 1 85 ? -8.820 -7.883 21.639 1.00 98.38 85 GLU A O 1
ATOM 658 N N . SER A 1 86 ? -7.428 -9.482 22.380 1.00 98.62 86 SER A N 1
ATOM 659 C CA . SER A 1 86 ? -7.219 -10.190 21.109 1.00 98.62 86 SER A CA 1
ATOM 660 C C . SER A 1 86 ? -7.791 -11.617 21.113 1.00 98.62 86 SER A C 1
ATOM 662 O O . SER A 1 86 ? -7.515 -12.397 20.202 1.00 98.62 86 SER A O 1
ATOM 664 N N . SER A 1 87 ? -8.572 -11.983 22.139 1.00 98.62 87 SER A N 1
ATOM 665 C CA . SER A 1 87 ? -9.263 -13.275 22.221 1.00 98.62 87 SER A CA 1
ATOM 666 C C . SER A 1 87 ? -10.719 -13.127 22.678 1.00 98.62 87 SER A C 1
ATOM 668 O O . SER A 1 87 ? -11.614 -13.049 21.843 1.00 98.62 87 SER A O 1
ATOM 670 N N . THR A 1 88 ? -10.977 -13.096 23.987 1.00 98.00 88 THR A N 1
ATOM 671 C CA . THR A 1 88 ? -12.331 -13.194 24.566 1.00 98.00 88 THR A CA 1
ATOM 672 C C . THR A 1 88 ? -12.646 -12.139 25.623 1.00 98.00 88 THR A C 1
ATOM 674 O O . THR A 1 88 ? -13.783 -12.054 26.080 1.00 98.00 88 THR A O 1
ATOM 677 N N . GLY A 1 89 ? -11.651 -11.381 26.078 1.00 95.94 89 GLY A N 1
ATOM 678 C CA . GLY A 1 89 ? -11.800 -10.442 27.184 1.00 95.94 89 GLY A CA 1
ATOM 679 C C . GLY A 1 89 ? -12.421 -9.108 26.780 1.00 95.94 89 GLY A C 1
ATOM 680 O O . GLY A 1 89 ? -12.377 -8.704 25.624 1.00 95.94 89 GLY A O 1
ATOM 681 N N . THR A 1 90 ? -12.965 -8.409 27.777 1.00 96.88 90 THR A N 1
ATOM 682 C CA . THR A 1 90 ? -13.350 -6.995 27.705 1.00 96.88 90 THR A CA 1
ATOM 683 C C . THR A 1 90 ? -13.020 -6.296 29.031 1.00 96.88 90 THR A C 1
ATOM 685 O O . THR A 1 90 ? -12.584 -6.939 29.987 1.00 96.88 90 THR A O 1
ATOM 688 N N . TRP A 1 91 ? -13.252 -4.987 29.124 1.00 96.75 91 TRP A N 1
ATOM 689 C CA . TRP A 1 91 ? -12.837 -4.136 30.248 1.00 96.75 91 TRP A CA 1
ATOM 690 C C . TRP A 1 91 ? -13.535 -4.415 31.596 1.00 96.75 91 TRP A C 1
ATOM 692 O O . TRP A 1 91 ? -13.101 -3.912 32.632 1.00 96.75 91 TRP A O 1
ATOM 702 N N . THR A 1 92 ? -14.637 -5.170 31.616 1.00 95.62 92 THR A N 1
ATOM 703 C CA . THR A 1 92 ? -15.394 -5.509 32.833 1.00 95.62 92 THR A CA 1
ATOM 704 C C . THR A 1 92 ? -15.877 -6.953 32.791 1.00 95.62 92 THR A C 1
ATOM 706 O O . THR A 1 92 ? -16.047 -7.530 31.720 1.00 95.62 92 THR A O 1
ATOM 709 N N . THR A 1 93 ? -16.120 -7.553 33.957 1.00 94.69 93 THR A N 1
ATOM 710 C CA . THR A 1 93 ? -16.577 -8.947 34.038 1.00 94.69 93 THR A CA 1
ATOM 711 C C . THR A 1 93 ? -17.995 -9.083 33.482 1.00 94.69 93 THR A C 1
ATOM 713 O O . THR A 1 93 ? -18.913 -8.398 33.940 1.00 94.69 93 THR A O 1
ATOM 716 N N . VAL A 1 94 ? -18.192 -10.016 32.549 1.00 93.94 94 VAL A N 1
ATOM 717 C CA . VAL A 1 94 ? -19.493 -10.311 31.935 1.00 93.94 94 VAL A CA 1
ATOM 718 C C . VAL A 1 94 ? -19.978 -11.701 32.342 1.00 93.94 94 VAL A C 1
ATOM 720 O O . VAL A 1 94 ? -19.215 -12.658 32.406 1.00 93.94 94 VAL A O 1
ATOM 723 N N . TRP A 1 95 ? -21.267 -11.829 32.657 1.00 92.75 95 TRP A N 1
ATOM 724 C CA . TRP A 1 95 ? -21.829 -13.100 33.137 1.00 92.75 95 TRP A CA 1
ATOM 725 C C . TRP A 1 95 ? -21.879 -14.175 32.043 1.00 92.75 95 TRP A C 1
ATOM 727 O O . TRP A 1 95 ? -21.922 -15.366 32.345 1.00 92.75 95 TRP A O 1
ATOM 737 N N . THR A 1 96 ? -21.855 -13.751 30.778 1.00 93.88 96 THR A N 1
ATOM 738 C CA . THR A 1 96 ? -21.883 -14.619 29.598 1.00 93.88 96 THR A CA 1
ATOM 739 C C . THR A 1 96 ? -20.647 -15.504 29.474 1.00 93.88 96 THR A C 1
ATOM 741 O O . THR A 1 96 ? -20.731 -16.536 28.817 1.00 93.88 96 THR A O 1
ATOM 744 N N . ASP A 1 97 ? -19.546 -15.188 30.164 1.00 91.94 97 ASP A N 1
ATOM 745 C CA . ASP A 1 97 ? -18.389 -16.087 30.274 1.00 91.94 97 ASP A CA 1
ATOM 746 C C . ASP A 1 97 ? -18.791 -17.447 30.865 1.00 91.94 97 ASP A C 1
ATOM 748 O O . ASP A 1 97 ? -18.269 -18.479 30.455 1.00 91.94 97 ASP A O 1
ATOM 752 N N . GLY A 1 98 ? -19.774 -17.467 31.778 1.00 91.81 98 GLY A N 1
ATOM 753 C CA . GLY A 1 98 ? -20.305 -18.689 32.389 1.00 91.81 98 GLY A CA 1
ATOM 754 C C . GLY A 1 98 ? -21.173 -19.546 31.459 1.00 91.81 98 GLY A C 1
ATOM 755 O O . GLY A 1 98 ? -21.547 -20.655 31.834 1.00 91.81 98 GLY A O 1
ATOM 756 N N . LEU A 1 99 ? -21.503 -19.053 30.259 1.00 92.88 99 LEU A N 1
ATOM 757 C CA . LEU A 1 99 ? -22.203 -19.824 29.224 1.00 92.88 99 LEU A CA 1
ATOM 758 C C . LEU A 1 99 ? -21.243 -20.599 28.313 1.00 92.88 99 LEU A C 1
ATOM 760 O O . LEU A 1 99 ? -21.684 -21.432 27.524 1.00 92.88 99 LEU A O 1
ATOM 764 N N . THR A 1 100 ? -19.943 -20.320 28.399 1.00 95.31 100 THR A N 1
ATOM 765 C CA . THR A 1 100 ? -18.901 -20.947 27.588 1.00 95.31 100 THR A CA 1
ATOM 766 C C . THR A 1 100 ? -17.777 -21.484 28.477 1.00 95.31 100 THR A C 1
ATOM 768 O O . THR A 1 100 ? -17.800 -21.356 29.699 1.00 95.31 100 THR A O 1
ATOM 771 N N . SER A 1 101 ? -16.780 -22.130 27.877 1.00 95.12 101 SER A N 1
ATOM 772 C CA . SER A 1 101 ? -15.571 -22.556 28.581 1.00 95.12 101 SER A CA 1
ATOM 773 C C . SER A 1 101 ? -14.460 -21.545 28.327 1.00 95.12 101 SER A C 1
ATOM 775 O O . SER A 1 101 ? -13.685 -21.682 27.379 1.00 95.12 101 SER A O 1
ATOM 777 N N . LEU A 1 102 ? -14.374 -20.517 29.175 1.00 94.00 102 LEU A N 1
ATOM 778 C CA . LEU A 1 102 ? -13.321 -19.502 29.067 1.00 94.00 102 LEU A CA 1
ATOM 779 C C . LEU A 1 102 ? -11.921 -20.135 29.094 1.00 94.00 102 LEU A C 1
ATOM 781 O O . LEU A 1 102 ? -11.045 -19.737 28.335 1.00 94.00 102 LEU A O 1
ATOM 785 N N . ASP A 1 103 ? -11.726 -21.186 29.893 1.00 93.19 103 ASP A N 1
ATOM 786 C CA . ASP A 1 103 ? -10.459 -21.917 29.945 1.00 93.19 103 ASP A CA 1
ATOM 787 C C . ASP A 1 103 ? -10.100 -22.632 28.645 1.00 93.19 103 ASP A C 1
ATOM 789 O O . ASP A 1 103 ? -8.924 -22.920 28.447 1.00 93.19 103 ASP A O 1
ATOM 793 N N . ARG A 1 104 ? -11.055 -22.896 27.745 1.00 96.19 104 ARG A N 1
ATOM 794 C CA . ARG A 1 104 ? -10.762 -23.388 26.395 1.00 96.19 104 ARG A CA 1
ATOM 795 C C . ARG A 1 104 ? -10.356 -22.253 25.462 1.00 96.19 104 ARG A C 1
ATOM 797 O O . ARG A 1 104 ? -9.374 -22.422 24.750 1.00 96.19 104 ARG A O 1
ATOM 804 N N . TYR A 1 105 ? -11.098 -21.144 25.472 1.00 98.31 105 TYR A N 1
ATOM 805 C CA . TYR A 1 105 ? -11.045 -20.114 24.426 1.00 98.31 105 TYR A CA 1
ATOM 806 C C . TYR A 1 105 ? -10.148 -18.914 24.736 1.00 98.31 105 TYR A C 1
ATOM 808 O O . TYR A 1 105 ? -9.745 -18.221 23.810 1.00 98.31 105 TYR A O 1
ATOM 816 N N . LYS A 1 106 ? -9.806 -18.651 26.000 1.00 98.31 106 LYS A N 1
ATOM 817 C CA . LYS A 1 106 ? -8.981 -17.488 26.341 1.00 98.31 106 LYS A CA 1
ATOM 818 C C . LYS A 1 106 ? -7.601 -17.565 25.682 1.00 98.31 106 LYS A C 1
ATOM 820 O O . LYS A 1 106 ? -6.932 -18.602 25.740 1.00 98.31 106 LYS A O 1
ATOM 825 N N . GLY A 1 107 ? -7.162 -16.446 25.112 1.00 98.50 107 GLY A N 1
ATOM 826 C CA . GLY A 1 107 ? -5.751 -16.203 24.838 1.00 98.50 107 GLY A CA 1
ATOM 827 C C . GLY A 1 107 ? -4.973 -16.152 26.152 1.00 98.50 107 GLY A C 1
ATOM 828 O O . GLY A 1 107 ? -5.522 -15.811 27.200 1.00 98.50 107 GLY A O 1
ATOM 829 N N . ARG A 1 108 ? -3.699 -16.535 26.130 1.00 98.44 108 ARG A N 1
ATOM 830 C CA . ARG A 1 108 ? -2.887 -16.662 27.346 1.00 98.44 108 ARG A CA 1
ATOM 831 C C . ARG A 1 108 ? -1.540 -15.994 27.161 1.00 98.44 108 ARG A C 1
ATOM 833 O O . ARG A 1 108 ? -0.742 -16.472 26.361 1.00 98.44 108 ARG A O 1
ATOM 840 N N . CYS A 1 109 ? -1.274 -14.924 27.905 1.00 98.75 109 CYS A N 1
ATOM 841 C CA . CYS A 1 109 ? 0.082 -14.411 28.060 1.00 98.75 109 CYS A CA 1
ATOM 842 C C . CYS A 1 109 ? 0.840 -15.377 28.976 1.00 98.75 109 CYS A C 1
ATOM 844 O O . CYS A 1 109 ? 0.582 -15.418 30.181 1.00 98.75 109 CYS A O 1
ATOM 846 N N . TYR A 1 110 ? 1.707 -16.203 28.393 1.00 98.38 110 TYR A N 1
ATOM 847 C CA . TYR A 1 110 ? 2.371 -17.303 29.101 1.00 98.38 110 TYR A CA 1
ATOM 848 C C . TYR A 1 110 ? 3.840 -17.014 29.415 1.00 98.38 110 TYR A C 1
ATOM 850 O O . TYR A 1 110 ? 4.447 -17.708 30.222 1.00 98.38 110 TYR A O 1
ATOM 858 N N . HIS A 1 111 ? 4.435 -15.997 28.793 1.00 98.00 111 HIS A N 1
ATOM 859 C CA . HIS A 1 111 ? 5.807 -15.605 29.087 1.00 98.00 111 HIS A CA 1
ATOM 860 C C . HIS A 1 111 ? 6.034 -14.125 28.789 1.00 98.00 111 HIS A C 1
ATOM 862 O O . HIS A 1 111 ? 5.475 -13.590 27.832 1.00 98.00 111 HIS A O 1
ATOM 868 N N . ILE A 1 112 ? 6.860 -13.468 29.603 1.00 98.12 112 ILE A N 1
ATOM 869 C CA . ILE A 1 112 ? 7.282 -12.082 29.402 1.00 98.12 112 ILE A CA 1
ATOM 870 C C . ILE A 1 112 ? 8.769 -11.980 29.722 1.00 98.12 112 ILE A C 1
ATOM 872 O O . ILE A 1 112 ? 9.203 -12.421 30.785 1.00 98.12 112 ILE A O 1
ATOM 876 N N . GLU A 1 113 ? 9.535 -11.359 28.831 1.00 96.38 113 GLU A N 1
ATOM 877 C CA . GLU A 1 113 ? 10.959 -11.085 29.037 1.00 96.38 113 GLU A CA 1
ATOM 878 C C . GLU A 1 113 ? 11.301 -9.627 28.689 1.00 96.38 113 GLU A C 1
ATOM 880 O O . GLU A 1 113 ? 10.715 -9.064 27.760 1.00 96.38 113 GLU A O 1
ATOM 885 N N . PRO A 1 114 ? 12.223 -8.971 29.415 1.00 96.12 114 PRO A N 1
ATOM 886 C CA . PRO A 1 114 ? 12.674 -7.627 29.072 1.00 96.12 114 PRO A CA 1
ATOM 887 C C . PRO A 1 114 ? 13.483 -7.626 27.769 1.00 96.12 114 PRO A C 1
ATOM 889 O O . PRO A 1 114 ? 14.177 -8.589 27.437 1.00 96.12 114 PRO A O 1
ATOM 892 N N . VAL A 1 115 ? 13.432 -6.514 27.037 1.00 93.19 115 VAL A N 1
ATOM 893 C CA . VAL A 1 115 ? 14.236 -6.322 25.827 1.00 93.19 115 VAL A CA 1
ATOM 894 C C . VAL A 1 115 ? 15.628 -5.808 26.211 1.00 93.19 115 VAL A C 1
ATOM 896 O O . VAL A 1 115 ? 15.764 -4.711 26.740 1.00 93.19 115 VAL A O 1
ATOM 899 N N . ALA A 1 116 ? 16.689 -6.562 25.921 1.00 86.88 116 ALA A N 1
ATOM 900 C CA . ALA A 1 116 ? 18.062 -6.142 26.196 1.00 86.88 116 ALA A CA 1
ATOM 901 C C . ALA A 1 116 ? 18.406 -4.815 25.494 1.00 86.88 116 ALA A C 1
ATOM 903 O O . ALA A 1 116 ? 18.184 -4.655 24.292 1.00 86.88 116 ALA A O 1
ATOM 904 N N . GLY A 1 117 ? 18.976 -3.880 26.258 1.00 87.50 117 GLY A N 1
ATOM 905 C CA . GLY A 1 117 ? 19.300 -2.526 25.797 1.00 87.50 117 GLY A CA 1
ATOM 906 C C . GLY A 1 117 ? 18.135 -1.530 25.852 1.00 87.50 117 GLY A C 1
ATOM 907 O O . GLY A 1 117 ? 18.356 -0.356 25.582 1.00 87.50 117 GLY A O 1
ATOM 908 N N . GLU A 1 118 ? 16.928 -1.960 26.232 1.00 90.94 118 GLU A N 1
ATOM 909 C CA . GLU A 1 118 ? 15.740 -1.110 26.356 1.00 90.94 118 GLU A CA 1
ATOM 910 C C . GLU A 1 118 ? 15.177 -1.186 27.784 1.00 90.94 118 GLU A C 1
ATOM 912 O O . GLU A 1 118 ? 14.853 -2.259 28.283 1.00 90.94 118 GLU A O 1
ATOM 917 N N . GLU A 1 119 ? 15.012 -0.046 28.458 1.00 86.88 119 GLU A N 1
ATOM 918 C CA . GLU A 1 119 ? 14.605 -0.027 29.877 1.00 86.88 119 GLU A CA 1
ATOM 919 C C . GLU A 1 119 ? 13.105 -0.281 30.103 1.00 86.88 119 GLU A C 1
ATOM 921 O O . GLU A 1 119 ? 12.693 -0.686 31.186 1.00 86.88 119 GLU A O 1
ATOM 926 N N . THR A 1 120 ? 12.268 -0.009 29.096 1.00 92.94 120 THR A N 1
ATOM 927 C CA . THR A 1 120 ? 10.795 0.002 29.234 1.00 92.94 120 THR A CA 1
ATOM 928 C C . THR A 1 120 ? 10.075 -0.895 28.229 1.00 92.94 120 THR A C 1
ATOM 930 O O . THR A 1 120 ? 8.854 -0.807 28.083 1.00 92.94 120 THR A O 1
ATOM 933 N N . GLN A 1 121 ? 10.816 -1.751 27.523 1.00 95.94 121 GLN A N 1
ATOM 934 C CA . GLN A 1 121 ? 10.258 -2.665 26.531 1.00 95.94 121 GLN A CA 1
ATOM 935 C C . GLN A 1 121 ? 10.375 -4.116 26.975 1.00 95.94 121 GLN A C 1
ATOM 937 O O . GLN A 1 121 ? 11.379 -4.536 27.548 1.00 95.94 121 GLN A O 1
ATOM 942 N N . PHE A 1 122 ? 9.358 -4.894 26.625 1.00 97.44 122 PHE A N 1
ATOM 943 C CA . PHE A 1 122 ? 9.280 -6.321 26.909 1.00 97.44 122 PHE A CA 1
ATOM 944 C C . PHE A 1 122 ? 8.839 -7.073 25.655 1.00 97.44 122 PHE A C 1
ATOM 946 O O . PHE A 1 122 ? 8.192 -6.491 24.783 1.00 97.44 122 PHE A O 1
ATOM 953 N N . ILE A 1 123 ? 9.156 -8.361 25.569 1.00 98.19 123 ILE A N 1
ATOM 954 C CA . ILE A 1 123 ? 8.485 -9.295 24.668 1.00 98.19 123 ILE A CA 1
ATOM 955 C C . ILE A 1 123 ? 7.460 -10.070 25.492 1.00 98.19 123 ILE A C 1
ATOM 957 O O . ILE A 1 123 ? 7.831 -10.794 26.411 1.00 98.19 123 ILE A O 1
ATOM 961 N N . ALA A 1 124 ? 6.180 -9.907 25.171 1.00 98.44 124 ALA A N 1
ATOM 962 C CA . ALA A 1 124 ? 5.086 -10.695 25.720 1.00 98.44 124 ALA A CA 1
ATOM 963 C C . ALA A 1 124 ? 4.695 -11.789 24.722 1.00 98.44 124 ALA A C 1
ATOM 965 O O . ALA A 1 124 ? 4.364 -11.502 23.568 1.00 98.44 124 ALA A O 1
ATOM 966 N N . TYR A 1 125 ? 4.726 -13.040 25.170 1.00 98.69 125 TYR A N 1
ATOM 967 C CA . TYR A 1 125 ? 4.350 -14.199 24.374 1.00 98.69 125 TYR A CA 1
ATOM 968 C C . TYR A 1 125 ? 2.918 -14.618 24.698 1.00 98.69 125 TYR A C 1
ATOM 970 O O . TYR A 1 125 ? 2.588 -14.914 25.850 1.00 98.69 125 TYR A O 1
ATOM 978 N N . VAL A 1 126 ? 2.072 -14.653 23.670 1.00 98.81 126 VAL A N 1
ATOM 979 C CA . VAL A 1 126 ? 0.649 -14.980 23.788 1.00 98.81 126 VAL A CA 1
ATOM 980 C C . VAL A 1 126 ? 0.332 -16.245 22.999 1.00 98.81 126 VAL A C 1
ATOM 982 O O . VAL A 1 126 ? 0.680 -16.347 21.824 1.00 98.81 126 VAL A O 1
ATOM 985 N N . ALA A 1 127 ? -0.339 -17.202 23.637 1.00 98.81 127 ALA A N 1
ATOM 986 C CA . ALA A 1 127 ? -0.854 -18.413 23.009 1.00 98.81 127 ALA A CA 1
ATOM 987 C C . ALA A 1 127 ? -2.363 -18.289 22.763 1.00 98.81 127 ALA A C 1
ATOM 989 O O . ALA A 1 127 ? -3.124 -17.984 23.685 1.00 98.81 127 ALA A O 1
ATOM 990 N N . TYR A 1 128 ? -2.788 -18.563 21.531 1.00 98.88 128 TYR A N 1
ATOM 991 C CA . TYR A 1 128 ? -4.181 -18.548 21.102 1.00 98.88 128 TYR A CA 1
ATOM 992 C C . TYR A 1 128 ? -4.630 -19.963 20.718 1.00 98.88 128 TYR A C 1
ATOM 994 O O . TYR A 1 128 ? -4.002 -20.584 19.851 1.00 98.88 128 TYR A O 1
ATOM 1002 N N . PRO A 1 129 ? -5.719 -20.474 21.319 1.00 98.62 129 PRO A N 1
ATOM 1003 C CA . PRO A 1 129 ? -6.326 -21.735 20.911 1.00 98.62 129 PRO A CA 1
ATOM 1004 C C . PRO A 1 129 ? -6.709 -21.733 19.425 1.00 98.62 129 PRO A C 1
ATOM 1006 O O . PRO A 1 129 ? -7.240 -20.743 18.925 1.00 98.62 129 PRO A O 1
ATOM 1009 N N . LEU A 1 130 ? -6.491 -22.861 18.741 1.00 98.38 130 LEU A N 1
ATOM 1010 C CA . LEU A 1 130 ? -6.799 -23.028 17.313 1.00 98.38 130 LEU A CA 1
ATOM 1011 C C . LEU A 1 130 ? -8.251 -22.664 16.967 1.00 98.38 130 LEU A C 1
ATOM 1013 O O . LEU A 1 130 ? -8.493 -21.993 15.971 1.00 98.38 130 LEU A O 1
ATOM 1017 N N . ASP A 1 131 ? -9.190 -23.067 17.824 1.00 98.25 131 ASP A N 1
ATOM 1018 C CA . ASP A 1 131 ? -10.637 -22.923 17.614 1.00 98.25 131 ASP A CA 1
ATOM 1019 C C . ASP A 1 131 ? -11.124 -21.462 17.552 1.00 98.25 131 ASP A C 1
ATOM 1021 O O . ASP A 1 131 ? -12.299 -21.222 17.286 1.00 98.25 131 ASP A O 1
ATOM 1025 N N . LEU A 1 132 ? -10.261 -20.481 17.839 1.00 98.56 132 LEU A N 1
ATOM 1026 C CA . LEU A 1 132 ? -10.593 -19.062 17.693 1.00 98.56 132 LEU A CA 1
ATOM 1027 C C . LEU A 1 132 ? -10.575 -18.583 16.238 1.00 98.56 132 LEU A C 1
ATOM 1029 O O . LEU A 1 132 ? -11.080 -17.495 15.961 1.00 98.56 132 LEU A O 1
ATOM 1033 N N . PHE A 1 133 ? -9.952 -19.342 15.337 1.00 98.75 133 PHE A N 1
ATOM 1034 C CA . PHE A 1 133 ? -9.603 -18.867 14.006 1.00 98.75 133 PHE A CA 1
ATOM 1035 C C . PHE A 1 133 ? -10.405 -19.571 12.920 1.00 98.75 133 PHE A C 1
ATOM 1037 O O . PHE A 1 133 ? -10.419 -20.795 12.840 1.00 98.75 133 PHE A O 1
ATOM 1044 N N . GLU A 1 134 ? -11.006 -18.775 12.040 1.00 98.75 134 GLU A N 1
ATOM 1045 C CA . GLU A 1 134 ? -11.653 -19.260 10.822 1.00 98.75 134 GLU A CA 1
ATOM 1046 C C . GLU A 1 134 ? -10.613 -19.900 9.886 1.00 98.75 134 GLU A C 1
ATOM 1048 O O . GLU A 1 134 ? -9.559 -19.316 9.590 1.00 98.75 134 GLU A O 1
ATOM 1053 N N . GLU A 1 135 ? -10.908 -21.112 9.419 1.00 98.62 135 GLU A N 1
ATOM 1054 C CA . GLU A 1 135 ? -10.069 -21.875 8.502 1.00 98.62 135 GLU A CA 1
ATOM 1055 C C . GLU A 1 135 ? -9.870 -21.137 7.169 1.00 98.62 135 GLU A C 1
ATOM 1057 O O . GLU A 1 135 ? -10.807 -20.611 6.574 1.00 98.62 135 GLU A O 1
ATOM 1062 N N . GLY A 1 136 ? -8.631 -21.088 6.673 1.00 96.44 136 GLY A N 1
ATOM 1063 C CA . GLY A 1 136 ? -8.318 -20.444 5.393 1.00 96.44 136 GLY A CA 1
ATOM 1064 C C . GLY A 1 136 ? -8.428 -18.909 5.380 1.00 96.44 136 GLY A C 1
ATOM 1065 O O . GLY A 1 136 ? -8.301 -18.305 4.313 1.00 96.44 136 GLY A O 1
ATOM 1066 N N . SER A 1 137 ? -8.610 -18.250 6.534 1.00 98.62 137 SER A N 1
ATOM 1067 C CA . SER A 1 137 ? -8.858 -16.802 6.628 1.00 98.62 137 SER A CA 1
ATOM 1068 C C . SER A 1 137 ? -7.732 -16.041 7.344 1.00 98.62 137 SER A C 1
ATOM 1070 O O . SER A 1 137 ? -7.741 -15.842 8.559 1.00 98.62 137 SER A O 1
ATOM 1072 N N . VAL A 1 138 ? -6.764 -15.520 6.573 1.00 98.56 138 VAL A N 1
ATOM 1073 C CA . VAL A 1 138 ? -5.740 -14.594 7.111 1.00 98.56 138 VAL A CA 1
ATOM 1074 C C . VAL A 1 138 ? -6.397 -13.346 7.705 1.00 98.56 138 VAL A C 1
ATOM 1076 O O . VAL A 1 138 ? -5.935 -12.825 8.720 1.00 98.56 138 VAL A O 1
ATOM 1079 N N . THR A 1 139 ? -7.486 -12.887 7.081 1.00 98.69 139 THR A N 1
ATOM 1080 C CA . THR A 1 139 ? -8.276 -11.745 7.540 1.00 98.69 139 THR A CA 1
ATOM 1081 C C . THR A 1 139 ? -8.761 -11.967 8.971 1.00 98.69 139 THR A C 1
ATOM 1083 O O . THR A 1 139 ? -8.457 -11.141 9.824 1.00 98.69 139 THR A O 1
ATOM 1086 N N . ASN A 1 140 ? -9.418 -13.096 9.266 1.00 98.81 140 ASN A N 1
ATOM 1087 C CA . ASN A 1 140 ? -9.894 -13.410 10.616 1.00 98.81 140 ASN A CA 1
ATOM 1088 C C . ASN A 1 140 ? -8.743 -13.515 11.633 1.00 98.81 140 ASN A C 1
ATOM 1090 O O . ASN A 1 140 ? -8.818 -12.918 12.708 1.00 98.81 140 ASN A O 1
ATOM 1094 N N . MET A 1 141 ? -7.641 -14.182 11.267 1.00 98.75 141 MET A N 1
ATOM 1095 C CA . MET A 1 141 ? -6.455 -14.277 12.126 1.00 98.75 141 MET A CA 1
ATOM 1096 C C . MET A 1 141 ? -5.921 -12.895 12.533 1.00 98.75 141 MET A C 1
ATOM 1098 O O . MET A 1 141 ? -5.637 -12.659 13.709 1.00 98.75 141 MET A O 1
ATOM 1102 N N . PHE A 1 142 ? -5.806 -11.958 11.588 1.00 98.75 142 PHE A N 1
ATOM 1103 C CA . PHE A 1 142 ? -5.370 -10.592 11.888 1.00 98.75 142 PHE A CA 1
ATOM 1104 C C . PHE A 1 142 ? -6.434 -9.765 12.612 1.00 98.75 142 PHE A C 1
ATOM 1106 O O . PHE A 1 142 ? -6.072 -8.980 13.488 1.00 98.75 142 PHE A O 1
ATOM 1113 N N . THR A 1 143 ? -7.723 -9.964 12.329 1.00 98.56 143 THR A N 1
ATOM 1114 C CA . THR A 1 143 ? -8.809 -9.314 13.078 1.00 98.56 143 THR A CA 1
ATOM 1115 C C . THR A 1 143 ? -8.713 -9.613 14.574 1.00 98.56 143 THR A C 1
ATOM 1117 O O . THR A 1 143 ? -8.862 -8.691 15.372 1.00 98.56 143 THR A O 1
ATOM 1120 N N . SER A 1 144 ? -8.390 -10.849 14.962 1.00 98.25 144 SER A N 1
ATOM 1121 C CA . SER A 1 144 ? -8.176 -11.193 16.372 1.00 98.25 144 SER A CA 1
ATOM 1122 C C . SER A 1 144 ? -6.854 -10.630 16.904 1.00 98.25 144 SER A C 1
ATOM 1124 O O . SER A 1 144 ? -6.845 -9.832 17.838 1.00 98.25 144 SER A O 1
ATOM 1126 N N . ILE A 1 145 ? -5.722 -10.999 16.292 1.00 98.69 145 ILE A N 1
ATOM 1127 C CA . ILE A 1 145 ? -4.385 -10.766 16.871 1.00 98.69 145 ILE A CA 1
ATOM 1128 C C . ILE A 1 145 ? -3.985 -9.283 16.857 1.00 98.69 145 ILE A C 1
ATOM 1130 O O . ILE A 1 145 ? -3.331 -8.811 17.786 1.00 98.69 145 ILE A O 1
ATOM 1134 N N . VAL A 1 146 ? -4.350 -8.537 15.810 1.00 98.38 146 VAL A N 1
ATOM 1135 C CA . VAL A 1 146 ? -3.919 -7.141 15.616 1.00 98.38 146 VAL A CA 1
ATOM 1136 C C . VAL A 1 146 ? -5.080 -6.155 15.460 1.00 98.38 146 VAL A C 1
ATOM 1138 O O . VAL A 1 146 ? -4.839 -4.997 15.136 1.00 98.38 146 VAL A O 1
ATOM 1141 N N . GLY A 1 147 ? -6.326 -6.578 15.712 1.00 96.31 147 GLY A N 1
ATOM 1142 C CA . GLY A 1 147 ? -7.517 -5.752 15.490 1.00 96.31 147 GLY A CA 1
ATOM 1143 C C . GLY A 1 147 ? -7.572 -4.497 16.360 1.00 96.31 147 GLY A C 1
ATOM 1144 O O . GLY A 1 147 ? -7.555 -3.384 15.841 1.00 96.31 147 GLY A O 1
ATOM 1145 N N . ASN A 1 148 ? -7.612 -4.670 17.687 1.00 97.56 148 ASN A N 1
ATOM 1146 C CA . ASN A 1 148 ? -7.856 -3.560 18.624 1.00 97.56 148 ASN A CA 1
ATOM 1147 C C . ASN A 1 148 ? -6.660 -3.231 19.530 1.00 97.56 148 ASN A C 1
ATOM 1149 O O . ASN A 1 148 ? -6.494 -2.087 19.956 1.00 97.56 148 ASN A O 1
ATOM 1153 N N . VAL A 1 149 ? -5.809 -4.220 19.825 1.00 98.06 149 VAL A N 1
ATOM 1154 C CA . VAL A 1 149 ? -4.788 -4.139 20.889 1.00 98.06 149 VAL A CA 1
ATOM 1155 C C . VAL A 1 149 ? -3.724 -3.058 20.665 1.00 98.06 149 VAL A C 1
ATOM 1157 O O . VAL A 1 149 ? -3.149 -2.549 21.623 1.00 98.06 149 VAL A O 1
ATOM 1160 N N . PHE A 1 150 ? -3.502 -2.631 19.420 1.00 97.88 150 PHE A N 1
ATOM 1161 C CA . PHE A 1 150 ? -2.554 -1.562 19.081 1.00 97.88 150 PHE A CA 1
ATOM 1162 C C . PHE A 1 150 ? -3.034 -0.166 19.508 1.00 97.88 150 PHE A C 1
ATOM 1164 O O . PHE A 1 150 ? -2.217 0.740 19.659 1.00 97.88 150 PHE A O 1
ATOM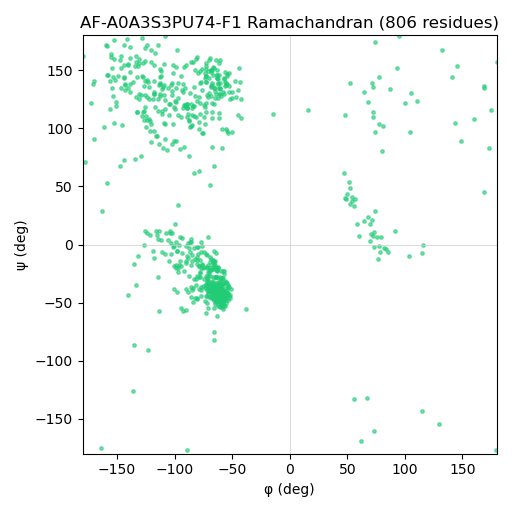 1171 N N . GLY A 1 151 ? -4.343 0.006 19.730 1.00 95.00 151 GLY A N 1
ATOM 1172 C CA . GLY A 1 151 ? -4.960 1.258 20.178 1.00 95.00 151 GLY A CA 1
ATOM 1173 C C . GLY A 1 151 ? -5.165 1.362 21.694 1.00 95.00 151 GLY A C 1
ATOM 1174 O O . GLY A 1 151 ? -5.813 2.303 22.159 1.00 95.00 151 GLY A O 1
ATOM 1175 N N . PHE A 1 152 ? -4.664 0.405 22.481 1.00 94.81 152 PHE A N 1
ATOM 1176 C CA . PHE A 1 152 ? -4.894 0.366 23.927 1.00 94.81 152 PHE A CA 1
ATOM 1177 C C . PHE A 1 152 ? -4.201 1.519 24.652 1.00 94.81 152 PHE A C 1
ATOM 1179 O O . PHE A 1 152 ? -2.979 1.628 24.642 1.00 94.81 152 PHE A O 1
ATOM 1186 N N . LYS A 1 153 ? -4.974 2.338 25.381 1.00 96.69 153 LYS A N 1
ATOM 1187 C CA . LYS A 1 153 ? -4.456 3.513 26.115 1.00 96.69 153 LYS A CA 1
ATOM 1188 C C . LYS A 1 153 ? -3.382 3.175 27.153 1.00 96.69 153 LYS A C 1
ATOM 1190 O O . LYS A 1 153 ? -2.533 4.016 27.435 1.00 96.69 153 LYS A O 1
ATOM 1195 N N . ALA A 1 154 ? -3.429 1.969 27.721 1.00 95.25 154 ALA A N 1
ATOM 1196 C CA . ALA A 1 154 ? -2.451 1.478 28.692 1.00 95.25 154 ALA A CA 1
ATOM 1197 C C . ALA A 1 154 ? -1.078 1.160 28.066 1.00 95.25 154 ALA A C 1
ATOM 1199 O O . ALA A 1 154 ? -0.116 0.919 28.795 1.00 95.25 154 ALA A O 1
ATOM 1200 N N . LEU A 1 155 ? -0.968 1.181 26.734 1.00 97.50 155 LEU A N 1
ATOM 1201 C CA . LEU A 1 155 ? 0.258 0.927 25.987 1.00 97.50 155 LEU A CA 1
ATOM 1202 C C . LEU A 1 155 ? 0.718 2.212 25.288 1.00 97.50 155 LEU A C 1
ATOM 1204 O O . LEU A 1 155 ? -0.081 2.961 24.730 1.00 97.50 155 LEU A O 1
ATOM 1208 N N . ARG A 1 156 ? 2.027 2.469 25.301 1.00 97.69 156 ARG A N 1
ATOM 1209 C CA . ARG A 1 156 ? 2.654 3.536 24.500 1.00 97.69 156 ARG A CA 1
ATOM 1210 C C . ARG A 1 156 ? 2.949 3.067 23.085 1.00 97.69 156 ARG A C 1
ATOM 1212 O O . ARG A 1 156 ? 2.848 3.846 22.142 1.00 97.69 156 ARG A O 1
ATOM 1219 N N . ALA A 1 157 ? 3.364 1.811 22.954 1.00 97.94 157 ALA A N 1
ATOM 1220 C CA . ALA A 1 157 ? 3.639 1.178 21.678 1.00 97.94 157 ALA A CA 1
ATOM 1221 C C . ALA A 1 157 ? 3.472 -0.341 21.779 1.00 97.94 157 ALA A C 1
ATOM 1223 O O . ALA A 1 157 ? 3.667 -0.933 22.844 1.00 97.94 157 ALA A O 1
ATOM 1224 N N . LEU A 1 158 ? 3.121 -0.955 20.653 1.00 98.50 158 LEU A N 1
ATOM 1225 C CA . LEU A 1 158 ? 2.992 -2.393 20.502 1.00 98.50 158 LEU A CA 1
ATOM 1226 C C . LEU A 1 158 ? 3.485 -2.757 19.103 1.00 98.50 158 LEU A C 1
ATOM 1228 O O . LEU A 1 158 ? 3.102 -2.105 18.130 1.00 98.50 158 LEU A O 1
ATOM 1232 N N . ARG A 1 159 ? 4.326 -3.784 18.993 1.00 98.44 159 ARG A N 1
ATOM 1233 C CA . ARG A 1 159 ? 4.735 -4.355 17.711 1.00 98.44 159 ARG A CA 1
ATOM 1234 C C . ARG A 1 159 ? 4.582 -5.867 17.726 1.00 98.44 159 ARG A C 1
ATOM 1236 O O . ARG A 1 159 ? 5.098 -6.523 18.624 1.00 98.44 159 ARG A O 1
ATOM 1243 N N . LEU A 1 160 ? 3.915 -6.426 16.722 1.00 98.44 160 LEU A N 1
ATOM 1244 C CA . LEU A 1 160 ? 3.891 -7.871 16.506 1.00 98.44 160 LEU A CA 1
ATOM 1245 C C . LEU A 1 160 ? 5.177 -8.278 15.778 1.00 98.44 160 LEU A C 1
ATOM 1247 O O . LEU A 1 160 ? 5.376 -7.933 14.611 1.00 98.44 160 LEU A O 1
ATOM 1251 N N . GLU A 1 161 ? 6.064 -8.975 16.481 1.00 96.81 161 GLU A N 1
ATOM 1252 C CA . GLU A 1 161 ? 7.373 -9.369 15.961 1.00 96.81 161 GLU A CA 1
ATOM 1253 C C . GLU A 1 161 ? 7.294 -10.677 15.179 1.00 96.81 161 GLU A C 1
ATOM 1255 O O . GLU A 1 161 ? 7.851 -10.766 14.083 1.00 96.81 161 GLU A O 1
ATOM 1260 N N . ASP A 1 162 ? 6.599 -11.689 15.699 1.00 96.94 162 ASP A N 1
ATOM 1261 C CA . ASP A 1 162 ? 6.467 -12.966 15.003 1.00 96.94 162 ASP A CA 1
ATOM 1262 C C . ASP A 1 162 ? 5.182 -13.729 15.342 1.00 96.94 162 ASP A C 1
ATOM 1264 O O . ASP A 1 162 ? 4.565 -13.506 16.384 1.00 96.94 162 ASP A O 1
ATOM 1268 N N . LEU A 1 163 ? 4.817 -14.655 14.448 1.00 96.88 163 LEU A N 1
ATOM 1269 C CA . LEU A 1 163 ? 3.761 -15.645 14.642 1.00 96.88 163 LEU A CA 1
ATOM 1270 C C . LEU A 1 163 ? 4.279 -17.066 14.400 1.00 96.88 163 LEU A C 1
ATOM 1272 O O . LEU A 1 163 ? 4.811 -17.367 13.325 1.00 96.88 163 LEU A O 1
ATOM 1276 N N . ARG A 1 164 ? 4.044 -17.981 15.345 1.00 97.31 164 ARG A N 1
ATOM 1277 C CA . ARG A 1 164 ? 4.125 -19.424 15.086 1.00 97.31 164 ARG A CA 1
ATOM 1278 C C . ARG A 1 164 ? 2.763 -19.909 14.615 1.00 97.31 164 ARG A C 1
ATOM 1280 O O . ARG A 1 164 ? 1.825 -19.984 15.402 1.00 97.31 164 ARG A O 1
ATOM 1287 N N . ILE A 1 165 ? 2.681 -20.263 13.336 1.00 96.62 165 ILE A N 1
ATOM 1288 C CA . ILE A 1 165 ? 1.481 -20.853 12.747 1.00 96.62 165 ILE A CA 1
ATOM 1289 C C . ILE A 1 165 ? 1.572 -22.383 12.855 1.00 96.62 165 ILE A C 1
ATOM 1291 O O . ILE A 1 165 ? 2.503 -22.966 12.293 1.00 96.62 165 ILE A O 1
ATOM 1295 N N . PRO A 1 166 ? 0.642 -23.053 13.554 1.00 96.12 166 PRO A N 1
ATOM 1296 C CA . PRO A 1 166 ? 0.662 -24.498 13.713 1.00 96.12 166 PRO A CA 1
ATOM 1297 C C . PRO A 1 166 ? 0.304 -25.195 12.387 1.00 96.12 166 PRO A C 1
ATOM 1299 O O . PRO A 1 166 ? -0.516 -24.674 11.622 1.00 96.12 166 PRO A O 1
ATOM 1302 N N . PRO A 1 167 ? 0.842 -26.402 12.115 1.00 95.88 167 PRO A N 1
ATOM 1303 C CA . PRO A 1 167 ? 0.495 -27.174 10.919 1.00 95.88 167 PRO A CA 1
ATOM 1304 C C . PRO A 1 167 ? -1.011 -27.401 10.741 1.00 95.88 167 PRO A C 1
ATOM 1306 O O . PRO A 1 167 ? -1.502 -27.385 9.616 1.00 95.88 167 PRO A O 1
ATOM 1309 N N . ALA A 1 168 ? -1.746 -27.573 11.844 1.00 95.06 168 ALA A N 1
ATOM 1310 C CA . ALA A 1 168 ? -3.196 -27.752 11.822 1.00 95.06 168 ALA A CA 1
ATOM 1311 C C . ALA A 1 168 ? -3.930 -26.556 11.190 1.00 95.06 168 ALA A C 1
ATOM 1313 O O . ALA A 1 168 ? -4.880 -26.764 10.445 1.00 95.06 168 ALA A O 1
ATOM 1314 N N . TYR A 1 169 ? -3.457 -25.326 11.423 1.00 97.88 169 TYR A N 1
ATOM 1315 C CA . TYR A 1 169 ? -4.041 -24.131 10.815 1.00 97.88 169 TYR A CA 1
ATOM 1316 C C . TYR A 1 169 ? -3.518 -23.907 9.397 1.00 97.88 169 TYR A C 1
ATOM 1318 O O . TYR A 1 169 ? -4.303 -23.696 8.478 1.00 97.88 169 TYR A O 1
ATOM 1326 N N . SER A 1 170 ? -2.203 -24.015 9.174 1.00 95.31 170 SER A N 1
ATOM 1327 C CA . SER A 1 170 ? -1.621 -23.747 7.849 1.00 95.31 170 SER A CA 1
ATOM 1328 C C . SER A 1 170 ? -2.112 -24.711 6.765 1.00 95.31 170 SER A C 1
ATOM 1330 O O . SER A 1 170 ? -2.211 -24.317 5.607 1.00 95.31 170 SER A O 1
ATOM 1332 N N . LYS A 1 171 ? -2.493 -25.945 7.125 1.00 95.88 171 LYS A N 1
ATOM 1333 C CA . LYS A 1 171 ? -3.106 -26.918 6.205 1.00 95.88 171 LYS A CA 1
ATOM 1334 C C . LYS A 1 171 ? -4.515 -26.556 5.735 1.00 95.88 171 LYS A C 1
ATOM 1336 O O . LYS A 1 171 ? -4.988 -27.173 4.787 1.00 95.88 171 LYS A O 1
ATOM 1341 N N . THR A 1 172 ? -5.160 -25.571 6.354 1.00 97.75 172 THR A N 1
ATOM 1342 C CA . THR A 1 172 ? -6.454 -25.044 5.892 1.00 97.75 172 THR A CA 1
ATOM 1343 C C . THR A 1 172 ? -6.313 -24.052 4.735 1.00 97.75 172 THR A C 1
ATOM 1345 O O . THR A 1 172 ? -7.302 -23.698 4.102 1.00 97.75 172 THR A O 1
ATOM 1348 N N . PHE A 1 173 ? -5.086 -23.620 4.427 1.00 98.25 173 PHE A N 1
ATOM 1349 C CA . PHE A 1 173 ? -4.791 -22.675 3.357 1.00 98.25 173 PHE A CA 1
ATOM 1350 C C . PHE A 1 173 ? -4.253 -23.379 2.113 1.00 98.25 173 PHE A C 1
ATOM 1352 O O . PHE A 1 173 ? -3.499 -24.349 2.202 1.00 98.25 173 PHE A O 1
ATOM 1359 N N . GLN A 1 174 ? -4.559 -22.818 0.940 1.00 97.94 174 GLN A N 1
ATOM 1360 C CA . GLN A 1 174 ? -3.955 -23.248 -0.321 1.00 97.94 174 GLN A CA 1
ATOM 1361 C C . GLN A 1 174 ? -2.439 -22.991 -0.353 1.00 97.94 174 GLN A C 1
ATOM 1363 O O . GLN A 1 174 ? -1.674 -23.820 -0.850 1.00 97.94 174 GLN A O 1
ATOM 1368 N N . GLY A 1 175 ? -2.019 -21.815 0.122 1.00 95.75 175 GLY A N 1
ATOM 1369 C CA . GLY A 1 175 ? -0.675 -21.293 -0.091 1.00 95.75 175 GLY A CA 1
ATOM 1370 C C . GLY A 1 175 ? -0.422 -20.793 -1.526 1.00 95.75 175 GLY A C 1
ATOM 1371 O O . GLY A 1 175 ? -1.375 -20.495 -2.258 1.00 95.75 175 GLY A O 1
ATOM 1372 N N . PRO A 1 176 ? 0.855 -20.663 -1.944 1.00 97.94 176 PRO A N 1
ATOM 1373 C CA . PRO A 1 176 ? 1.234 -20.160 -3.269 1.00 97.94 176 PRO A CA 1
ATOM 1374 C C . PRO A 1 176 ? 0.533 -20.917 -4.402 1.00 97.94 176 PRO A C 1
ATOM 1376 O O . PRO A 1 176 ? 0.496 -22.146 -4.331 1.00 97.94 176 PRO A O 1
ATOM 1379 N N . PRO A 1 177 ? 0.003 -20.243 -5.444 1.00 98.38 177 PRO A N 1
ATOM 1380 C CA . PRO A 1 177 ? -0.641 -20.902 -6.584 1.00 98.38 177 PRO A CA 1
ATOM 1381 C C . PRO A 1 177 ? 0.244 -21.909 -7.331 1.00 98.38 177 PRO A C 1
ATOM 1383 O O . PRO A 1 177 ? -0.263 -22.868 -7.894 1.00 98.38 177 PRO A O 1
ATOM 1386 N N . HIS A 1 178 ? 1.559 -21.796 -7.300 1.00 98.00 178 HIS A N 1
ATOM 1387 C CA . HIS A 1 178 ? 2.477 -22.726 -7.962 1.00 98.00 178 HIS A CA 1
ATOM 1388 C C . HIS A 1 178 ? 3.698 -23.007 -7.094 1.00 98.00 178 HIS A C 1
ATOM 1390 O O . HIS A 1 178 ? 4.084 -24.164 -6.931 1.00 98.00 178 HIS A O 1
ATOM 1396 N N . GLY A 1 179 ? 4.263 -21.962 -6.489 1.00 92.31 179 GLY A N 1
ATOM 1397 C CA . GLY A 1 179 ? 5.521 -22.046 -5.761 1.00 92.31 179 GLY A CA 1
ATOM 1398 C C . GLY A 1 179 ? 6.741 -22.173 -6.679 1.00 92.31 179 GLY A C 1
ATOM 1399 O O . GLY A 1 179 ? 6.636 -22.312 -7.898 1.00 92.31 179 GLY A O 1
ATOM 1400 N N . ILE A 1 180 ? 7.916 -22.126 -6.053 1.00 93.44 180 ILE A N 1
ATOM 1401 C CA . ILE A 1 180 ? 9.224 -21.956 -6.706 1.00 93.44 180 ILE A CA 1
ATOM 1402 C C . ILE A 1 180 ? 9.487 -23.022 -7.780 1.00 93.44 180 ILE A C 1
ATOM 1404 O O . ILE A 1 180 ? 9.846 -22.691 -8.907 1.00 93.44 180 ILE A O 1
ATOM 1408 N N . GLN A 1 181 ? 9.300 -24.302 -7.447 1.00 94.81 181 GLN A N 1
ATOM 1409 C CA . GLN A 1 181 ? 9.648 -25.413 -8.338 1.00 94.81 181 GLN A CA 1
ATOM 1410 C C . GLN A 1 181 ? 8.794 -25.402 -9.610 1.00 94.81 181 GLN A C 1
ATOM 1412 O O . GLN A 1 181 ? 9.325 -25.385 -10.717 1.00 94.81 181 GLN A O 1
ATOM 1417 N N . VAL A 1 182 ? 7.470 -25.328 -9.448 1.00 97.75 182 VAL A N 1
ATOM 1418 C CA . VAL A 1 182 ? 6.530 -25.348 -10.578 1.00 97.75 182 VAL A CA 1
ATOM 1419 C C . VAL A 1 182 ? 6.688 -24.104 -11.445 1.00 97.75 182 VAL A C 1
ATOM 1421 O O . VAL A 1 182 ? 6.540 -24.185 -12.662 1.00 97.75 182 VAL A O 1
ATOM 1424 N N . GLU A 1 183 ? 7.004 -22.951 -10.854 1.00 98.38 183 GLU A N 1
ATOM 1425 C CA . GLU A 1 183 ? 7.327 -21.762 -11.634 1.00 98.38 183 GLU A CA 1
ATOM 1426 C C . GLU A 1 183 ? 8.550 -21.981 -12.532 1.00 98.38 183 GLU A C 1
ATOM 1428 O O . GLU A 1 183 ? 8.480 -21.715 -13.733 1.00 98.38 183 GLU A O 1
ATOM 1433 N N . ARG A 1 184 ? 9.655 -22.496 -11.983 1.00 98.06 184 ARG A N 1
ATOM 1434 C CA . ARG A 1 184 ? 10.857 -22.779 -12.780 1.00 98.06 184 ARG A CA 1
ATOM 1435 C C . ARG A 1 184 ? 10.583 -23.763 -13.906 1.00 98.06 184 ARG A C 1
ATOM 1437 O O . ARG A 1 184 ? 11.056 -23.534 -15.018 1.00 98.06 184 ARG A O 1
ATOM 1444 N N . ASP A 1 185 ? 9.778 -24.788 -13.636 1.00 98.25 185 ASP A N 1
ATOM 1445 C CA . ASP A 1 185 ? 9.362 -25.776 -14.632 1.00 98.25 185 ASP A CA 1
ATOM 1446 C C . ASP A 1 185 ? 8.509 -25.155 -15.739 1.00 98.25 185 ASP A C 1
ATOM 1448 O O . ASP A 1 185 ? 8.751 -25.396 -16.921 1.00 98.25 185 ASP A O 1
ATOM 1452 N N . LYS A 1 186 ? 7.560 -24.282 -15.384 1.00 97.56 186 LYS A N 1
ATOM 1453 C CA . LYS A 1 186 ? 6.740 -23.552 -16.363 1.00 97.56 186 LYS A CA 1
ATOM 1454 C C . LYS A 1 186 ? 7.562 -22.634 -17.260 1.00 97.56 186 LYS A C 1
ATOM 1456 O O . LYS A 1 186 ? 7.214 -22.455 -18.423 1.00 97.56 186 LYS A O 1
ATOM 1461 N N . LEU A 1 187 ? 8.613 -22.022 -16.720 1.00 98.12 187 LEU A N 1
ATOM 1462 C CA . LEU A 1 187 ? 9.459 -21.075 -17.447 1.00 98.12 187 LEU A CA 1
ATOM 1463 C C . LEU A 1 187 ? 10.645 -21.744 -18.151 1.00 98.12 187 LEU A C 1
ATOM 1465 O O . LEU A 1 187 ? 11.275 -21.101 -18.991 1.00 98.12 187 LEU A O 1
ATOM 1469 N N . ASN A 1 188 ? 10.951 -22.997 -17.801 1.00 98.38 188 ASN A N 1
ATOM 1470 C CA . ASN A 1 188 ? 12.149 -23.729 -18.203 1.00 98.38 188 ASN A CA 1
ATOM 1471 C C . ASN A 1 188 ? 13.447 -22.946 -17.898 1.00 98.38 188 ASN A C 1
ATOM 1473 O O . ASN A 1 188 ? 14.294 -22.745 -18.771 1.00 98.38 188 ASN A O 1
ATOM 1477 N N . LYS A 1 189 ? 13.573 -22.432 -16.663 1.00 98.19 189 LYS A N 1
ATOM 1478 C CA . LYS A 1 189 ? 14.692 -21.573 -16.220 1.00 98.19 189 LYS A CA 1
ATOM 1479 C C . LYS A 1 189 ? 15.261 -22.035 -14.874 1.00 98.19 189 LYS A C 1
ATOM 1481 O O . LYS A 1 189 ? 14.617 -21.902 -13.830 1.00 98.19 189 LYS A O 1
ATOM 1486 N N . TYR A 1 190 ? 16.509 -22.501 -14.888 1.00 98.12 190 TYR A N 1
ATOM 1487 C CA . TYR A 1 190 ? 17.178 -23.126 -13.740 1.00 98.12 190 TYR A CA 1
ATOM 1488 C C . TYR A 1 190 ? 18.599 -22.589 -13.529 1.00 98.12 190 TYR A C 1
ATOM 1490 O O . TYR A 1 190 ? 19.193 -22.019 -14.442 1.00 98.12 190 TYR A O 1
ATOM 1498 N N . GLY A 1 191 ? 19.147 -22.800 -12.328 1.00 97.12 191 GLY A N 1
ATOM 1499 C CA . GLY A 1 191 ? 20.566 -22.570 -12.022 1.00 97.12 191 GLY A CA 1
ATOM 1500 C C . GLY A 1 191 ? 21.000 -21.106 -11.915 1.00 97.12 191 GLY A C 1
ATOM 1501 O O . GLY A 1 191 ? 22.196 -20.839 -11.883 1.00 97.12 191 GLY A O 1
ATOM 1502 N N . ARG A 1 192 ? 20.051 -20.164 -11.892 1.00 98.31 192 ARG A N 1
ATOM 1503 C CA . ARG A 1 192 ? 20.292 -18.738 -11.647 1.00 98.31 192 ARG A CA 1
ATOM 1504 C C . ARG A 1 192 ? 19.041 -18.041 -11.091 1.00 98.31 192 ARG A C 1
ATOM 1506 O O . ARG A 1 192 ? 17.925 -18.543 -11.310 1.00 98.31 192 ARG A O 1
ATOM 1513 N N . PRO A 1 193 ? 19.206 -16.857 -10.475 1.00 98.00 193 PRO A N 1
ATOM 1514 C CA . PRO A 1 193 ? 18.126 -15.896 -10.279 1.00 98.00 193 PRO A CA 1
ATOM 1515 C C . PRO A 1 193 ? 17.392 -15.564 -11.578 1.00 98.00 193 PRO A C 1
ATOM 1517 O O . PRO A 1 193 ? 17.981 -15.533 -12.665 1.00 98.00 193 PRO A O 1
ATOM 1520 N N . LEU A 1 194 ? 16.096 -15.287 -11.467 1.00 98.56 194 LEU A N 1
ATOM 1521 C CA . LEU A 1 194 ? 15.315 -14.699 -12.552 1.00 98.56 194 LEU A CA 1
ATOM 1522 C C . LEU A 1 194 ? 15.573 -13.188 -12.600 1.00 98.56 194 LEU A C 1
ATOM 1524 O O . LEU A 1 194 ? 15.789 -12.544 -11.574 1.00 98.56 194 LEU A O 1
ATOM 1528 N N . LEU A 1 195 ? 15.530 -12.601 -13.791 1.00 98.56 195 LEU A N 1
ATOM 1529 C CA . LEU A 1 195 ? 15.730 -11.168 -13.990 1.00 98.56 195 LEU A CA 1
ATOM 1530 C C . LEU A 1 195 ? 14.430 -10.472 -14.370 1.00 98.56 195 LEU A C 1
ATOM 1532 O O . LEU A 1 195 ? 13.754 -10.862 -15.324 1.00 98.56 195 LEU A O 1
ATOM 1536 N N . GLY A 1 196 ? 14.113 -9.402 -13.644 1.00 98.00 196 GLY A N 1
ATOM 1537 C CA . GLY A 1 196 ? 12.925 -8.590 -13.870 1.00 98.00 196 GLY A CA 1
ATOM 1538 C C . GLY A 1 196 ? 13.223 -7.103 -14.058 1.00 98.00 196 GLY A C 1
ATOM 1539 O O . GLY A 1 196 ? 14.318 -6.614 -13.781 1.00 98.00 196 GLY A O 1
ATOM 1540 N N . CYS A 1 197 ? 12.217 -6.343 -14.483 1.00 97.94 197 CYS A N 1
ATOM 1541 C CA . CYS A 1 197 ? 12.310 -4.888 -14.580 1.00 97.94 197 CYS A CA 1
ATOM 1542 C C . CYS A 1 197 ? 10.936 -4.215 -14.462 1.00 97.94 197 CYS A C 1
ATOM 1544 O O . CYS A 1 197 ? 10.005 -4.542 -15.196 1.00 97.94 197 CYS A O 1
ATOM 1546 N N . THR A 1 198 ? 10.812 -3.238 -13.562 1.00 98.38 198 THR A N 1
ATOM 1547 C CA . THR A 1 198 ? 9.631 -2.364 -13.492 1.00 98.38 198 THR A CA 1
ATOM 1548 C C . THR A 1 198 ? 9.737 -1.265 -14.540 1.00 98.38 198 THR A C 1
ATOM 1550 O O . THR A 1 198 ? 10.691 -0.483 -14.498 1.00 98.38 198 THR A O 1
ATOM 1553 N N . ILE A 1 199 ? 8.745 -1.157 -15.427 1.00 98.62 199 ILE A N 1
ATOM 1554 C CA . ILE A 1 199 ? 8.720 -0.124 -16.472 1.00 98.62 199 ILE A CA 1
ATOM 1555 C C . ILE A 1 199 ? 8.641 1.280 -15.849 1.00 98.62 199 ILE A C 1
ATOM 1557 O O . ILE A 1 199 ? 7.996 1.493 -14.820 1.00 98.62 199 ILE A O 1
ATOM 1561 N N . LYS A 1 200 ? 9.331 2.244 -16.471 1.00 97.00 200 LYS A N 1
ATOM 1562 C CA . LYS A 1 200 ? 9.435 3.649 -16.045 1.00 97.00 200 LYS A CA 1
ATOM 1563 C C . LYS A 1 200 ? 9.147 4.610 -17.213 1.00 97.00 200 LYS A C 1
ATOM 1565 O O . LYS A 1 200 ? 9.371 4.219 -18.357 1.00 97.00 200 LYS A O 1
ATOM 1570 N N . PRO A 1 201 ? 8.715 5.865 -16.952 1.00 97.38 201 PRO A N 1
ATOM 1571 C CA . PRO A 1 201 ? 8.347 6.433 -15.645 1.00 97.38 201 PRO A CA 1
ATOM 1572 C C . PRO A 1 201 ? 7.178 5.677 -15.003 1.00 97.38 201 PRO A C 1
ATOM 1574 O O . PRO A 1 201 ? 6.454 4.976 -15.702 1.00 97.38 201 PRO A O 1
ATOM 1577 N N . LYS A 1 202 ? 7.013 5.786 -13.673 1.00 90.94 202 LYS A N 1
ATOM 1578 C CA . LYS A 1 202 ? 5.996 5.004 -12.935 1.00 90.94 202 LYS A CA 1
ATOM 1579 C C . LYS A 1 202 ? 4.604 5.154 -13.564 1.00 90.94 202 LYS A C 1
ATOM 1581 O O . LYS A 1 202 ? 3.922 4.169 -13.789 1.00 90.94 202 LYS A O 1
ATOM 1586 N N . LEU A 1 203 ? 4.219 6.389 -13.892 1.00 93.81 203 LEU A N 1
ATOM 1587 C CA . LEU A 1 203 ? 2.942 6.745 -14.515 1.00 93.81 203 LEU A CA 1
ATOM 1588 C C . LEU A 1 203 ? 3.178 7.669 -15.718 1.00 93.81 203 LEU A C 1
ATOM 1590 O O . LEU A 1 203 ? 4.208 8.338 -15.795 1.00 93.81 203 LEU A O 1
ATOM 1594 N N . GLY A 1 204 ? 2.198 7.743 -16.622 1.00 92.19 204 GLY A N 1
ATOM 1595 C CA . GLY A 1 204 ? 2.168 8.707 -17.729 1.00 92.19 204 GLY A CA 1
ATOM 1596 C C . GLY A 1 204 ? 2.527 8.151 -19.110 1.00 92.19 204 GLY A C 1
ATOM 1597 O O . GLY A 1 204 ? 2.310 8.835 -20.105 1.00 92.19 204 GLY A O 1
ATOM 1598 N N . LEU A 1 205 ? 3.025 6.915 -19.210 1.00 96.19 205 LEU A N 1
ATOM 1599 C CA . LEU A 1 205 ? 3.195 6.250 -20.506 1.00 96.19 205 LEU A CA 1
ATOM 1600 C C . LEU A 1 205 ? 1.845 5.819 -21.086 1.00 96.19 205 LEU A C 1
ATOM 1602 O O . LEU A 1 205 ? 1.006 5.284 -20.369 1.00 96.19 205 LEU A O 1
ATOM 1606 N N . SER A 1 206 ? 1.674 5.983 -22.398 1.00 97.31 206 SER A N 1
ATOM 1607 C CA . SER A 1 206 ? 0.567 5.369 -23.136 1.00 97.31 206 SER A CA 1
ATOM 1608 C C . SER A 1 206 ? 0.777 3.860 -23.291 1.00 97.31 206 SER A C 1
ATOM 1610 O O . SER A 1 206 ? 1.915 3.388 -23.320 1.00 97.31 206 SER A O 1
ATOM 1612 N N . ALA A 1 207 ? -0.310 3.109 -23.487 1.00 96.81 207 ALA A N 1
ATOM 1613 C CA . ALA A 1 207 ? -0.278 1.649 -23.626 1.00 96.81 207 ALA A CA 1
ATOM 1614 C C . ALA A 1 207 ? 0.707 1.153 -24.700 1.00 96.81 207 ALA A C 1
ATOM 1616 O O . ALA A 1 207 ? 1.505 0.251 -24.453 1.00 96.81 207 ALA A O 1
ATOM 1617 N N . LYS A 1 208 ? 0.720 1.798 -25.873 1.00 96.88 208 LYS A N 1
ATOM 1618 C CA . LYS A 1 208 ? 1.629 1.447 -26.976 1.00 96.88 208 LYS A CA 1
ATOM 1619 C C . LYS A 1 208 ? 3.101 1.655 -26.611 1.00 96.88 208 LYS A C 1
ATOM 1621 O O . LYS A 1 208 ? 3.946 0.822 -26.929 1.00 96.88 208 LYS A O 1
ATOM 1626 N N . ASN A 1 209 ? 3.423 2.767 -25.947 1.00 97.88 209 ASN A N 1
ATOM 1627 C CA . ASN A 1 209 ? 4.793 3.027 -25.502 1.00 97.88 209 ASN A CA 1
ATOM 1628 C C . ASN A 1 209 ? 5.192 2.101 -24.344 1.00 97.88 209 ASN A C 1
ATOM 1630 O O . ASN A 1 209 ? 6.356 1.717 -24.261 1.00 97.88 209 ASN A O 1
ATOM 1634 N N . TYR A 1 210 ? 4.232 1.698 -23.508 1.00 98.81 210 TYR A N 1
ATOM 1635 C CA . TYR A 1 210 ? 4.431 0.680 -22.480 1.00 98.81 210 TYR A CA 1
ATOM 1636 C C . TYR A 1 210 ? 4.855 -0.655 -23.100 1.00 98.81 210 TYR A C 1
ATOM 1638 O O . TYR A 1 210 ? 5.915 -1.175 -22.760 1.00 98.81 210 TYR A O 1
ATOM 1646 N N . GLY A 1 211 ? 4.100 -1.144 -24.093 1.00 98.50 211 GLY A N 1
ATOM 1647 C CA . GLY A 1 211 ? 4.444 -2.354 -24.847 1.00 98.50 211 GLY A CA 1
ATOM 1648 C C . GLY A 1 211 ? 5.810 -2.262 -25.536 1.00 98.50 211 GLY A C 1
ATOM 1649 O O . GLY A 1 211 ? 6.590 -3.208 -25.478 1.00 98.50 211 GLY A O 1
ATOM 1650 N N . ARG A 1 212 ? 6.170 -1.099 -26.106 1.00 98.38 212 ARG A N 1
ATOM 1651 C CA . ARG A 1 212 ? 7.521 -0.883 -26.660 1.00 98.38 212 ARG A CA 1
ATOM 1652 C C . ARG A 1 212 ? 8.605 -1.074 -25.598 1.00 98.38 212 ARG A C 1
ATOM 1654 O O . ARG A 1 212 ? 9.569 -1.786 -25.849 1.00 98.38 212 ARG A O 1
ATOM 1661 N N . ALA A 1 213 ? 8.459 -0.449 -24.430 1.00 98.69 213 ALA A N 1
ATOM 1662 C CA . ALA A 1 213 ? 9.446 -0.572 -23.360 1.00 98.69 213 ALA A CA 1
ATOM 1663 C C . ALA A 1 213 ? 9.575 -2.024 -22.872 1.00 98.69 213 ALA A C 1
ATOM 1665 O O . ALA A 1 213 ? 10.695 -2.495 -22.679 1.00 98.69 213 ALA A O 1
ATOM 1666 N N . VAL A 1 214 ? 8.446 -2.733 -22.744 1.00 98.88 214 VAL A N 1
ATOM 1667 C CA . VAL A 1 214 ? 8.394 -4.165 -22.411 1.00 98.88 214 VAL A CA 1
ATOM 1668 C C . VAL A 1 214 ? 9.164 -5.000 -23.432 1.00 98.88 214 VAL A C 1
ATOM 1670 O O . VAL A 1 214 ? 10.041 -5.767 -23.041 1.00 98.88 214 VAL A O 1
ATOM 1673 N N . TYR A 1 215 ? 8.895 -4.818 -24.727 1.00 98.88 215 TYR A N 1
ATOM 1674 C CA . TYR A 1 215 ? 9.569 -5.556 -25.799 1.00 98.88 215 TYR A CA 1
ATOM 1675 C C . TYR A 1 215 ? 11.089 -5.365 -25.752 1.00 98.88 215 TYR A C 1
ATOM 1677 O O . TYR A 1 215 ? 11.829 -6.347 -25.728 1.00 98.88 215 TYR A O 1
ATOM 1685 N N . GLU A 1 216 ? 11.551 -4.114 -25.679 1.00 98.88 216 GLU A N 1
ATOM 1686 C CA . GLU A 1 216 ? 12.982 -3.795 -25.669 1.00 98.88 216 GLU A CA 1
ATOM 1687 C C . GLU A 1 216 ? 13.708 -4.406 -24.460 1.00 98.88 216 GLU A C 1
ATOM 1689 O O . GLU A 1 216 ? 14.809 -4.936 -24.586 1.00 98.88 216 GLU A O 1
ATOM 1694 N N . CYS A 1 217 ? 13.082 -4.375 -23.285 1.00 98.81 217 CYS A N 1
ATOM 1695 C CA . CYS A 1 217 ? 13.630 -4.986 -22.078 1.00 98.81 217 CYS A CA 1
ATOM 1696 C C . CYS A 1 217 ? 13.708 -6.521 -22.181 1.00 98.81 217 CYS A C 1
ATOM 1698 O O . CYS A 1 217 ? 14.727 -7.113 -21.828 1.00 98.81 217 CYS A O 1
ATOM 1700 N N . LEU A 1 218 ? 12.647 -7.175 -22.667 1.00 98.88 218 LEU A N 1
ATOM 1701 C CA . LEU A 1 218 ? 12.581 -8.639 -22.749 1.00 98.88 218 LEU A CA 1
ATOM 1702 C C . LEU A 1 218 ? 13.513 -9.208 -23.825 1.00 98.88 218 LEU A C 1
ATOM 1704 O O . LEU A 1 218 ? 14.201 -10.201 -23.573 1.00 98.88 218 LEU A O 1
ATOM 1708 N N . ARG A 1 219 ? 13.577 -8.574 -25.006 1.00 98.69 219 ARG A N 1
ATOM 1709 C CA . ARG A 1 219 ? 14.472 -9.013 -26.093 1.00 98.69 219 ARG A CA 1
ATOM 1710 C C . ARG A 1 219 ? 15.949 -8.880 -25.714 1.00 98.69 219 ARG A C 1
ATOM 1712 O O . ARG A 1 219 ? 16.771 -9.648 -26.191 1.00 98.69 219 ARG A O 1
ATOM 1719 N N . GLY A 1 220 ? 16.278 -7.933 -24.830 1.00 98.25 220 GLY A N 1
ATOM 1720 C CA . GLY A 1 220 ? 17.637 -7.724 -24.329 1.00 98.25 220 GLY A CA 1
ATOM 1721 C C . GLY A 1 220 ? 18.100 -8.744 -23.282 1.00 98.25 220 GLY A C 1
ATOM 1722 O O . GLY A 1 220 ? 19.228 -8.651 -22.820 1.00 98.25 220 GLY A O 1
ATOM 1723 N N . GLY A 1 221 ? 17.265 -9.712 -22.890 1.00 97.88 221 GLY A N 1
ATOM 1724 C CA . GLY A 1 221 ? 17.698 -10.846 -22.062 1.00 97.88 221 GLY A CA 1
ATOM 1725 C C . GLY A 1 221 ? 17.067 -10.943 -20.673 1.00 97.88 221 GLY A C 1
ATOM 1726 O O . GLY A 1 221 ? 17.351 -11.913 -19.968 1.00 97.88 221 GLY A O 1
ATOM 1727 N N . LEU A 1 222 ? 16.182 -10.014 -20.287 1.00 98.69 222 LEU A N 1
ATOM 1728 C CA . LEU A 1 222 ? 15.378 -10.172 -19.069 1.00 98.69 222 LEU A CA 1
ATOM 1729 C C . LEU A 1 222 ? 14.359 -11.308 -19.231 1.00 98.69 222 LEU A C 1
ATOM 1731 O O . LEU A 1 222 ? 13.851 -11.557 -20.330 1.00 98.69 222 LEU A O 1
ATOM 1735 N N . ASP A 1 223 ? 14.045 -11.989 -18.130 1.00 98.81 223 ASP A N 1
ATOM 1736 C CA . ASP A 1 223 ? 12.990 -13.009 -18.095 1.00 98.81 223 ASP A CA 1
ATOM 1737 C C . ASP A 1 223 ? 11.616 -12.340 -18.007 1.00 98.81 223 ASP A C 1
ATOM 1739 O O . ASP A 1 223 ? 10.656 -12.748 -18.670 1.00 98.81 223 ASP A O 1
ATOM 1743 N N . PHE A 1 224 ? 11.559 -11.259 -17.227 1.00 98.88 224 PHE A N 1
ATOM 1744 C CA . PHE A 1 224 ? 10.339 -10.545 -16.918 1.00 98.88 224 PHE A CA 1
ATOM 1745 C C . PHE A 1 224 ? 10.464 -9.027 -17.026 1.00 98.88 224 PHE A C 1
ATOM 1747 O O . PHE A 1 224 ? 11.505 -8.414 -16.792 1.00 98.88 224 PHE A O 1
ATOM 1754 N N . THR A 1 225 ? 9.328 -8.396 -17.286 1.00 98.88 225 THR A N 1
ATOM 1755 C CA . THR A 1 225 ? 9.074 -6.995 -16.930 1.00 98.88 225 THR A CA 1
ATOM 1756 C C . THR A 1 225 ? 7.811 -6.923 -16.074 1.00 98.88 225 THR A C 1
ATOM 1758 O O . THR A 1 225 ? 7.123 -7.928 -15.901 1.00 98.88 225 THR A O 1
ATOM 1761 N N . LYS A 1 226 ? 7.483 -5.765 -15.503 1.00 98.88 226 LYS A N 1
ATOM 1762 C CA . LYS A 1 226 ? 6.250 -5.607 -14.727 1.00 98.88 226 LYS A CA 1
ATOM 1763 C C . LYS A 1 226 ? 5.631 -4.234 -14.843 1.00 98.88 226 LYS A C 1
ATOM 1765 O O . LYS A 1 226 ? 6.349 -3.237 -14.989 1.00 98.88 226 LYS A O 1
ATOM 1770 N N . ASP A 1 227 ? 4.313 -4.219 -14.677 1.00 98.81 227 ASP A N 1
ATOM 1771 C CA . ASP A 1 227 ? 3.587 -3.022 -14.299 1.00 98.81 227 ASP A CA 1
ATOM 1772 C C . ASP A 1 227 ? 4.194 -2.431 -13.016 1.00 98.81 227 ASP A C 1
ATOM 1774 O O . ASP A 1 227 ? 4.669 -3.151 -12.133 1.00 98.81 227 ASP A O 1
ATOM 1778 N N . ASP A 1 228 ? 4.220 -1.109 -12.894 1.00 98.50 228 ASP A N 1
ATOM 1779 C CA . ASP A 1 228 ? 4.524 -0.463 -11.615 1.00 98.50 228 ASP A CA 1
ATOM 1780 C C . ASP A 1 228 ? 3.323 -0.639 -10.657 1.00 98.50 228 ASP A C 1
ATOM 1782 O O . ASP A 1 228 ? 2.197 -0.835 -11.119 1.00 98.50 228 ASP A O 1
ATOM 1786 N N . GLU A 1 229 ? 3.526 -0.632 -9.335 1.00 97.62 229 GLU A N 1
ATOM 1787 C CA . GLU A 1 229 ? 2.448 -0.963 -8.382 1.00 97.62 229 GLU A CA 1
ATOM 1788 C C . GLU A 1 229 ? 1.238 -0.033 -8.501 1.00 97.62 229 GLU A C 1
ATOM 1790 O O . GLU A 1 229 ? 0.095 -0.438 -8.325 1.00 97.62 229 GLU A O 1
ATOM 1795 N N . ASN A 1 230 ? 1.482 1.218 -8.889 1.00 97.19 230 ASN A N 1
ATOM 1796 C CA . ASN A 1 230 ? 0.427 2.200 -9.079 1.00 97.19 230 ASN A CA 1
ATOM 1797 C C . ASN A 1 230 ? -0.085 2.279 -10.526 1.00 97.19 230 ASN A C 1
ATOM 1799 O O . ASN A 1 230 ? -0.911 3.139 -10.818 1.00 97.19 230 ASN A O 1
ATOM 1803 N N . VAL A 1 231 ? 0.357 1.409 -11.440 1.00 98.50 231 VAL A N 1
ATOM 1804 C CA . VAL A 1 231 ? -0.211 1.282 -12.791 1.00 98.50 231 VAL A CA 1
ATOM 1805 C C . VAL A 1 231 ? -1.375 0.297 -12.738 1.00 98.50 231 VAL A C 1
ATOM 1807 O O . VAL A 1 231 ? -1.183 -0.912 -12.655 1.00 98.50 231 VAL A O 1
ATOM 1810 N N . ASN A 1 232 ? -2.604 0.814 -12.815 1.00 98.62 232 ASN A N 1
ATOM 1811 C CA . ASN A 1 232 ? -3.819 0.002 -12.783 1.00 98.62 232 ASN A CA 1
ATOM 1812 C C . ASN A 1 232 ? -4.637 0.282 -14.049 1.00 98.62 232 ASN A C 1
ATOM 1814 O O . ASN A 1 232 ? -4.406 -0.348 -15.082 1.00 98.62 232 ASN A O 1
ATOM 1818 N N . SER A 1 233 ? -5.545 1.261 -14.002 1.00 97.94 233 SER A N 1
ATOM 1819 C CA . SER A 1 233 ? -6.278 1.774 -15.162 1.00 97.94 233 SER A CA 1
ATOM 1820 C C . SER A 1 233 ? -6.524 3.270 -15.008 1.00 97.94 233 SER A C 1
ATOM 1822 O O . SER A 1 233 ? -7.413 3.691 -14.270 1.00 97.94 233 SER A O 1
ATOM 1824 N N . GLN A 1 234 ? -5.746 4.079 -15.715 1.00 97.69 234 GLN A N 1
ATOM 1825 C CA . GLN A 1 234 ? -5.764 5.535 -15.597 1.00 97.69 234 GLN A CA 1
ATOM 1826 C C . GLN A 1 234 ? -6.199 6.196 -16.909 1.00 97.69 234 GLN A C 1
ATOM 1828 O O . GLN A 1 234 ? -6.158 5.551 -17.957 1.00 97.69 234 GLN A O 1
ATOM 1833 N N . PRO A 1 235 ? -6.574 7.491 -16.898 1.00 95.81 235 PRO A N 1
ATOM 1834 C CA . PRO A 1 235 ? -6.935 8.212 -18.120 1.00 95.81 235 PRO A CA 1
ATOM 1835 C C . PRO A 1 235 ? -5.866 8.156 -19.222 1.00 95.81 235 PRO A C 1
ATOM 1837 O O . PRO A 1 235 ? -6.208 8.024 -20.390 1.00 95.81 235 PRO A O 1
ATOM 1840 N N . PHE A 1 236 ? -4.578 8.196 -18.862 1.00 92.50 236 PHE A N 1
ATOM 1841 C CA . PHE A 1 236 ? -3.474 8.145 -19.831 1.00 92.50 236 PHE A CA 1
ATOM 1842 C C . PHE A 1 236 ? -3.209 6.735 -20.397 1.00 92.50 236 PHE A C 1
ATOM 1844 O O . PHE A 1 236 ? -2.527 6.598 -21.413 1.00 92.50 236 PHE A O 1
ATOM 1851 N N . MET A 1 237 ? -3.704 5.684 -19.731 1.00 97.75 237 MET A N 1
ATOM 1852 C CA . MET A 1 237 ? -3.498 4.289 -20.118 1.00 97.75 237 MET A CA 1
ATOM 1853 C C . MET A 1 237 ? -4.538 3.388 -19.444 1.00 97.75 237 MET A C 1
ATOM 1855 O O . MET A 1 237 ? -4.411 3.027 -18.268 1.00 97.75 237 MET A O 1
ATOM 1859 N N . ARG A 1 238 ? -5.566 2.994 -20.202 1.00 98.00 238 ARG A N 1
ATOM 1860 C CA . ARG A 1 238 ? -6.547 2.005 -19.746 1.00 98.00 238 ARG A CA 1
ATOM 1861 C C . ARG A 1 238 ? -5.926 0.612 -19.732 1.00 98.00 238 ARG A C 1
ATOM 1863 O O . ARG A 1 238 ? -5.087 0.277 -20.569 1.00 98.00 238 ARG A O 1
ATOM 1870 N N . TRP A 1 239 ? -6.334 -0.195 -18.753 1.00 98.75 239 TRP A N 1
ATOM 1871 C CA . TRP A 1 239 ? -5.706 -1.491 -18.483 1.00 98.75 239 TRP A CA 1
ATOM 1872 C C . TRP A 1 239 ? -5.785 -2.452 -19.671 1.00 98.75 239 TRP A C 1
ATOM 1874 O O . TRP A 1 239 ? -4.799 -3.108 -19.991 1.00 98.75 239 TRP A O 1
ATOM 1884 N N . ARG A 1 240 ? -6.926 -2.487 -20.368 1.00 98.38 240 ARG A N 1
ATOM 1885 C CA . ARG A 1 240 ? -7.147 -3.427 -21.471 1.00 98.38 240 ARG A CA 1
ATOM 1886 C C . ARG A 1 240 ? -6.198 -3.175 -22.643 1.00 98.38 240 ARG A C 1
ATOM 1888 O O . ARG A 1 240 ? -5.621 -4.122 -23.168 1.00 98.38 240 ARG A O 1
ATOM 1895 N N . ASP A 1 241 ? -5.988 -1.909 -23.003 1.00 97.62 241 ASP A N 1
ATOM 1896 C CA . ASP A 1 241 ? -5.060 -1.530 -24.075 1.00 97.62 241 ASP A CA 1
ATOM 1897 C C . ASP A 1 241 ? -3.623 -1.901 -23.709 1.00 97.62 241 ASP A C 1
ATOM 1899 O O . ASP A 1 241 ? -2.881 -2.431 -24.535 1.00 97.62 241 ASP A O 1
ATOM 1903 N N . ARG A 1 242 ? -3.231 -1.667 -22.449 1.00 98.81 242 ARG A N 1
ATOM 1904 C CA . ARG A 1 242 ? -1.909 -2.058 -21.947 1.00 98.81 242 ARG A CA 1
ATOM 1905 C C . ARG A 1 242 ? -1.704 -3.565 -22.049 1.00 98.81 242 ARG A C 1
ATOM 1907 O O . ARG A 1 242 ? -0.673 -3.992 -22.553 1.00 98.81 242 ARG A O 1
ATOM 1914 N N . PHE A 1 243 ? -2.686 -4.358 -21.623 1.00 98.69 243 PHE A N 1
ATOM 1915 C CA . PHE A 1 243 ? -2.599 -5.819 -21.650 1.00 98.69 243 PHE A CA 1
ATOM 1916 C C . PHE A 1 243 ? -2.383 -6.338 -23.076 1.00 98.69 243 PHE A C 1
ATOM 1918 O O . PHE A 1 243 ? -1.527 -7.193 -23.284 1.00 98.69 243 PHE A O 1
ATOM 1925 N N . LEU A 1 244 ? -3.080 -5.765 -24.063 1.00 98.62 244 LEU A N 1
ATOM 1926 C CA . LEU A 1 244 ? -2.918 -6.121 -25.475 1.00 98.62 244 LEU A CA 1
ATOM 1927 C C . LEU A 1 244 ? -1.506 -5.821 -26.001 1.00 98.62 244 LEU A C 1
ATOM 1929 O O . LEU A 1 244 ? -0.851 -6.716 -26.533 1.00 98.62 244 LEU A O 1
ATOM 1933 N N . PHE A 1 245 ? -1.010 -4.592 -25.824 1.00 98.38 245 PHE A N 1
ATOM 1934 C CA . PHE A 1 245 ? 0.325 -4.222 -26.314 1.00 98.38 245 PHE A CA 1
ATOM 1935 C C . PHE A 1 245 ? 1.456 -4.933 -25.556 1.00 98.38 245 PHE A C 1
ATOM 1937 O O . PHE A 1 245 ? 2.491 -5.237 -26.147 1.00 98.38 245 PHE A O 1
ATOM 1944 N N . CYS A 1 246 ? 1.278 -5.224 -24.265 1.00 98.75 246 CYS A N 1
ATOM 1945 C CA . CYS A 1 246 ? 2.231 -6.032 -23.507 1.00 98.75 246 CYS A CA 1
ATOM 1946 C C . CYS A 1 246 ? 2.235 -7.491 -23.978 1.00 98.75 246 CYS A C 1
ATOM 1948 O O . CYS A 1 246 ? 3.311 -8.063 -24.111 1.00 98.75 246 CYS A O 1
ATOM 1950 N N . ALA A 1 247 ? 1.074 -8.087 -24.269 1.00 98.56 247 ALA A N 1
ATOM 1951 C CA . ALA A 1 247 ? 1.007 -9.445 -24.808 1.00 98.56 247 ALA A CA 1
ATOM 1952 C C . ALA A 1 247 ? 1.708 -9.543 -26.174 1.00 98.56 247 ALA A C 1
ATOM 1954 O O . ALA A 1 247 ? 2.533 -10.433 -26.373 1.00 98.56 247 ALA A O 1
ATOM 1955 N N . GLU A 1 248 ? 1.471 -8.586 -27.081 1.00 98.56 248 GLU A N 1
ATOM 1956 C CA . GLU A 1 248 ? 2.206 -8.491 -28.353 1.00 98.56 248 GLU A CA 1
ATOM 1957 C C . GLU A 1 248 ? 3.726 -8.434 -28.118 1.00 98.56 248 GLU A C 1
ATOM 1959 O O . GLU A 1 248 ? 4.489 -9.185 -28.728 1.00 98.56 248 GLU A O 1
ATOM 1964 N N . ALA A 1 249 ? 4.169 -7.579 -27.193 1.00 98.69 249 ALA A N 1
ATOM 1965 C CA . ALA A 1 249 ? 5.576 -7.407 -26.853 1.00 98.69 249 ALA A CA 1
ATOM 1966 C C . ALA A 1 249 ? 6.223 -8.676 -26.270 1.00 98.69 249 ALA A C 1
ATOM 1968 O O . ALA A 1 249 ? 7.347 -9.012 -26.651 1.00 98.69 249 ALA A O 1
ATOM 1969 N N . ILE A 1 250 ? 5.514 -9.385 -25.381 1.00 98.69 250 ILE A N 1
ATOM 1970 C CA . ILE A 1 250 ? 5.949 -10.663 -24.798 1.00 98.69 250 ILE A CA 1
ATOM 1971 C C . ILE A 1 250 ? 6.200 -11.677 -25.912 1.00 98.69 250 ILE A C 1
ATOM 1973 O O . ILE A 1 250 ? 7.307 -12.204 -26.021 1.00 98.69 250 ILE A O 1
ATOM 1977 N N . TYR A 1 251 ? 5.202 -11.919 -26.766 1.00 98.62 251 TYR A N 1
ATOM 1978 C CA . TYR A 1 251 ? 5.307 -12.942 -27.806 1.00 98.62 251 TYR A CA 1
ATOM 1979 C C . TYR A 1 251 ? 6.333 -12.581 -28.878 1.00 98.62 251 TYR A C 1
ATOM 1981 O O . TYR A 1 251 ? 7.043 -13.462 -29.359 1.00 98.62 251 TYR A O 1
ATOM 1989 N N . LYS A 1 252 ? 6.480 -11.292 -29.207 1.00 98.62 252 LYS A N 1
ATOM 1990 C CA . LYS A 1 252 ? 7.524 -10.819 -30.123 1.00 98.62 252 LYS A CA 1
ATOM 1991 C C . LYS A 1 252 ? 8.927 -11.099 -29.573 1.00 98.62 252 LYS A C 1
ATOM 1993 O O . LYS A 1 252 ? 9.751 -11.657 -30.291 1.00 98.62 252 LYS A O 1
ATOM 1998 N N . ALA A 1 253 ? 9.194 -10.758 -28.310 1.00 98.69 253 ALA A N 1
ATOM 1999 C CA . ALA A 1 253 ? 10.493 -11.013 -27.681 1.00 98.69 253 ALA A CA 1
ATOM 2000 C C . ALA A 1 253 ? 10.766 -12.515 -27.487 1.00 98.69 253 ALA A C 1
ATOM 2002 O O . ALA A 1 253 ? 11.893 -12.972 -27.676 1.00 98.69 253 ALA A O 1
ATOM 2003 N N . GLN A 1 254 ? 9.743 -13.296 -27.140 1.00 98.56 254 GLN A N 1
ATOM 2004 C CA . GLN A 1 254 ? 9.851 -14.750 -27.018 1.00 98.56 254 GLN A CA 1
ATOM 2005 C C . GLN A 1 254 ? 10.170 -15.411 -28.365 1.00 98.56 254 GLN A C 1
ATOM 2007 O O . GLN A 1 254 ? 11.049 -16.264 -28.424 1.00 98.56 254 GLN A O 1
ATOM 2012 N N . ALA A 1 255 ? 9.521 -14.991 -29.455 1.00 98.50 255 ALA A N 1
ATOM 2013 C CA . ALA A 1 255 ? 9.820 -15.501 -30.794 1.00 98.50 255 ALA A CA 1
ATOM 2014 C C . ALA A 1 255 ? 11.244 -15.143 -31.261 1.00 98.50 255 ALA A C 1
ATOM 2016 O O . ALA A 1 255 ? 11.885 -15.943 -31.932 1.00 98.50 255 ALA A O 1
ATOM 2017 N N . GLU A 1 256 ? 11.740 -13.957 -30.897 1.00 98.62 256 GLU A N 1
ATOM 2018 C CA . GLU A 1 256 ? 13.094 -13.498 -31.237 1.00 98.62 256 GLU A CA 1
ATOM 2019 C C . GLU A 1 256 ? 14.185 -14.238 -30.449 1.00 98.62 256 GLU A C 1
ATOM 2021 O O . GLU A 1 256 ? 15.230 -14.569 -31.002 1.00 98.62 256 GLU A O 1
ATOM 2026 N N . THR A 1 257 ? 13.947 -14.510 -29.163 1.00 98.50 257 THR A N 1
ATOM 2027 C CA . THR A 1 257 ? 14.970 -15.058 -28.251 1.00 98.50 257 THR A CA 1
ATOM 2028 C C . THR A 1 257 ? 14.888 -16.570 -28.050 1.00 98.50 257 THR A C 1
ATOM 2030 O O . THR A 1 257 ? 15.856 -17.174 -27.600 1.00 98.50 257 THR A O 1
ATOM 2033 N N . GLY A 1 258 ? 13.738 -17.190 -28.327 1.00 98.38 258 GLY A N 1
ATOM 2034 C CA . GLY A 1 258 ? 13.475 -18.604 -28.040 1.00 98.38 258 GLY A CA 1
ATOM 2035 C C . GLY A 1 258 ? 13.260 -18.933 -26.555 1.00 98.38 258 GLY A C 1
ATOM 2036 O O . GLY A 1 258 ? 12.966 -20.079 -26.226 1.00 98.38 258 GLY A O 1
ATOM 2037 N N . GLU A 1 259 ? 13.372 -17.958 -25.648 1.00 98.56 259 GLU A N 1
ATOM 2038 C CA . GLU A 1 259 ? 13.112 -18.142 -24.217 1.00 98.56 259 GLU A CA 1
ATOM 2039 C C . GLU A 1 259 ? 11.671 -17.756 -23.859 1.00 98.56 259 GLU A C 1
ATOM 2041 O O . GLU A 1 259 ? 11.157 -16.756 -24.358 1.00 98.56 259 GLU A O 1
ATOM 2046 N N . ILE A 1 260 ? 11.056 -18.465 -22.905 1.00 98.56 260 ILE A N 1
ATOM 2047 C CA . ILE A 1 260 ? 9.774 -18.043 -22.321 1.00 98.56 260 ILE A CA 1
ATOM 2048 C C . ILE A 1 260 ? 9.944 -16.677 -21.646 1.00 98.56 260 ILE A C 1
ATOM 2050 O O . ILE A 1 260 ? 10.866 -16.487 -20.843 1.00 98.56 260 ILE A O 1
ATOM 2054 N N . LYS A 1 261 ? 9.054 -15.733 -21.976 1.00 98.69 261 LYS A N 1
ATOM 2055 C CA . LYS A 1 261 ? 9.039 -14.365 -21.437 1.00 98.69 261 LYS A CA 1
ATOM 2056 C C . LYS A 1 261 ? 7.722 -14.065 -20.731 1.00 98.69 261 LYS A C 1
ATOM 2058 O O . LYS A 1 261 ? 6.689 -14.648 -21.044 1.00 98.69 261 LYS A O 1
ATOM 2063 N N . GLY A 1 262 ? 7.737 -13.095 -19.819 1.00 98.56 262 GLY A N 1
ATOM 2064 C CA . GLY A 1 262 ? 6.512 -12.618 -19.183 1.00 98.56 262 GLY A CA 1
ATOM 2065 C C . GLY A 1 262 ? 6.524 -11.133 -18.847 1.00 98.56 262 GLY A C 1
ATOM 2066 O O . GLY A 1 262 ? 7.563 -10.478 -18.761 1.00 98.56 262 GLY A O 1
ATOM 2067 N N . HIS A 1 263 ? 5.331 -10.602 -18.623 1.00 98.88 263 HIS A N 1
ATOM 2068 C CA . HIS A 1 263 ? 5.122 -9.268 -18.089 1.00 98.88 263 HIS A CA 1
ATOM 2069 C C . HIS A 1 263 ? 4.081 -9.355 -16.981 1.00 98.88 263 HIS A C 1
ATOM 2071 O O . HIS A 1 263 ? 3.006 -9.901 -17.214 1.00 98.88 263 HIS A O 1
ATOM 2077 N N . TYR A 1 264 ? 4.383 -8.840 -15.789 1.00 98.75 264 TYR A N 1
ATOM 2078 C CA . TYR A 1 264 ? 3.454 -8.934 -14.666 1.00 98.75 264 TYR A CA 1
ATOM 2079 C C . TYR A 1 264 ? 2.329 -7.918 -14.873 1.00 98.75 264 TYR A C 1
ATOM 2081 O O . TYR A 1 264 ? 2.484 -6.737 -14.560 1.00 98.75 264 TYR A O 1
ATOM 2089 N N . LEU A 1 265 ? 1.216 -8.378 -15.440 1.00 98.88 265 LEU A N 1
ATOM 2090 C CA . LEU A 1 265 ? 0.039 -7.559 -15.712 1.00 98.88 265 LEU A CA 1
ATOM 2091 C C . LEU A 1 265 ? -0.717 -7.283 -14.406 1.00 98.88 265 LEU A C 1
ATOM 2093 O O . LEU A 1 265 ? -1.145 -8.219 -13.730 1.00 98.88 265 LEU A O 1
ATOM 2097 N N . ASN A 1 266 ? -0.872 -6.013 -14.028 1.00 98.88 266 ASN A N 1
ATOM 2098 C CA . ASN A 1 266 ? -1.428 -5.649 -12.724 1.00 98.88 266 ASN A CA 1
ATOM 2099 C C . ASN A 1 266 ? -2.961 -5.781 -12.676 1.00 98.88 266 ASN A C 1
ATOM 2101 O O . ASN A 1 266 ? -3.700 -5.021 -13.315 1.00 98.88 266 ASN A O 1
ATOM 2105 N N . ALA A 1 267 ? -3.431 -6.743 -11.878 1.00 98.88 267 ALA A N 1
ATOM 2106 C CA . ALA A 1 267 ? -4.841 -7.027 -11.644 1.00 98.88 267 ALA A CA 1
ATOM 2107 C C . ALA A 1 267 ? -5.464 -6.147 -10.544 1.00 98.88 267 ALA A C 1
ATOM 2109 O O . ALA A 1 267 ? -6.689 -6.074 -10.477 1.00 98.88 267 ALA A O 1
ATOM 2110 N N . THR A 1 268 ? -4.673 -5.437 -9.727 1.00 98.75 268 THR A N 1
ATOM 2111 C CA . THR A 1 268 ? -5.169 -4.573 -8.637 1.00 98.75 268 THR A CA 1
ATOM 2112 C C . THR A 1 268 ? -6.227 -3.586 -9.134 1.00 98.75 268 THR A C 1
ATOM 2114 O O . THR A 1 268 ? -5.995 -2.815 -10.072 1.00 98.75 268 THR A O 1
ATOM 2117 N N . ALA A 1 269 ? -7.403 -3.582 -8.506 1.00 98.31 269 ALA A N 1
ATOM 2118 C CA . ALA A 1 269 ? -8.551 -2.772 -8.904 1.00 98.31 269 ALA A CA 1
ATOM 2119 C C . ALA A 1 269 ? -9.345 -2.273 -7.687 1.00 98.31 269 ALA A C 1
ATOM 2121 O O . ALA A 1 269 ? -9.089 -2.687 -6.563 1.00 98.31 269 ALA A O 1
ATOM 2122 N N . GLY A 1 270 ? -10.316 -1.384 -7.923 1.00 95.06 270 GLY A N 1
ATOM 2123 C CA . GLY A 1 270 ? -11.164 -0.834 -6.859 1.00 95.06 270 GLY A CA 1
ATOM 2124 C C . GLY A 1 270 ? -12.221 -1.804 -6.319 1.00 95.06 270 GLY A C 1
ATOM 2125 O O . GLY A 1 270 ? -12.722 -1.589 -5.222 1.00 95.06 270 GLY A O 1
ATOM 2126 N N . THR A 1 271 ? -12.560 -2.864 -7.061 1.00 98.31 271 THR A N 1
ATOM 2127 C CA . THR A 1 271 ? -13.481 -3.921 -6.614 1.00 98.31 271 THR A CA 1
ATOM 2128 C C . THR A 1 271 ? -12.973 -5.300 -7.036 1.00 98.31 271 THR A C 1
ATOM 2130 O O . THR A 1 271 ? -12.157 -5.418 -7.960 1.00 98.31 271 THR A O 1
ATOM 2133 N N . CYS A 1 272 ? -13.467 -6.355 -6.381 1.00 98.06 272 CYS A N 1
ATOM 2134 C CA . CYS A 1 272 ? -13.089 -7.733 -6.700 1.00 98.06 272 CYS A CA 1
ATOM 2135 C C . CYS A 1 272 ? -13.537 -8.143 -8.111 1.00 98.06 272 CYS A C 1
ATOM 2137 O O . CYS A 1 272 ? -12.808 -8.848 -8.804 1.00 98.06 272 CYS A O 1
ATOM 2139 N N . GLU A 1 273 ? -14.691 -7.664 -8.579 1.00 98.38 273 GLU A N 1
ATOM 2140 C CA . GLU A 1 273 ? -15.217 -7.957 -9.916 1.00 98.38 273 GLU A CA 1
ATOM 2141 C C . GLU A 1 273 ? -14.290 -7.405 -11.003 1.00 98.38 273 GLU A C 1
ATOM 2143 O O . GLU A 1 273 ? -13.978 -8.100 -11.970 1.00 98.38 273 GLU A O 1
ATOM 2148 N N . GLU A 1 274 ? -13.800 -6.172 -10.837 1.00 98.44 274 GLU A N 1
ATOM 2149 C CA . GLU A 1 274 ? -12.837 -5.581 -11.769 1.00 98.44 274 GLU A CA 1
ATOM 2150 C C . GLU A 1 274 ? -11.463 -6.253 -11.683 1.00 98.44 274 GLU A C 1
ATOM 2152 O O . GLU A 1 274 ? -10.815 -6.437 -12.714 1.00 98.44 274 GLU A O 1
ATOM 2157 N N . MET A 1 275 ? -11.025 -6.659 -10.488 1.00 98.88 275 MET A N 1
ATOM 2158 C CA . MET A 1 275 ? -9.780 -7.414 -10.312 1.00 98.88 275 MET A CA 1
ATOM 2159 C C . MET A 1 275 ? -9.834 -8.745 -11.073 1.00 98.88 275 MET A C 1
ATOM 2161 O O . MET A 1 275 ? -8.942 -9.046 -11.870 1.00 98.88 275 MET A O 1
ATOM 2165 N N . ILE A 1 276 ? -10.911 -9.514 -10.894 1.00 98.69 276 ILE A N 1
ATOM 2166 C CA . ILE A 1 276 ? -11.103 -10.791 -11.588 1.00 98.69 276 ILE A CA 1
ATOM 2167 C C . ILE A 1 276 ? -11.286 -10.579 -13.092 1.00 98.69 276 ILE A C 1
ATOM 2169 O O . ILE A 1 276 ? -10.679 -11.307 -13.871 1.00 98.69 276 ILE A O 1
ATOM 2173 N N . LYS A 1 277 ? -12.017 -9.548 -13.537 1.00 98.62 277 LYS A N 1
ATOM 2174 C CA . LYS A 1 277 ? -12.150 -9.220 -14.970 1.00 98.62 277 LYS A CA 1
ATOM 2175 C C . LYS A 1 277 ? -10.789 -9.030 -15.652 1.00 98.62 277 LYS A C 1
ATOM 2177 O O . LYS A 1 277 ? -10.597 -9.477 -16.782 1.00 98.62 277 LYS A O 1
ATOM 2182 N N . ARG A 1 278 ? -9.829 -8.402 -14.968 1.00 98.81 278 ARG A N 1
ATOM 2183 C CA . ARG A 1 278 ? -8.457 -8.239 -15.476 1.00 98.81 278 ARG A CA 1
ATOM 2184 C C . ARG A 1 278 ? -7.700 -9.559 -15.511 1.00 98.81 278 ARG A C 1
ATOM 2186 O O . ARG A 1 278 ? -7.072 -9.854 -16.524 1.00 98.81 278 ARG A O 1
ATOM 2193 N N . ALA A 1 279 ? -7.777 -10.354 -14.445 1.00 98.75 279 ALA A N 1
ATOM 2194 C CA . ALA A 1 279 ? -7.129 -11.663 -14.383 1.00 98.75 279 ALA A CA 1
ATOM 2195 C C . ALA A 1 279 ? -7.652 -12.616 -15.475 1.00 98.75 279 ALA A C 1
ATOM 2197 O O . ALA A 1 279 ? -6.858 -13.260 -16.160 1.00 98.75 279 ALA A O 1
ATOM 2198 N N . VAL A 1 280 ? -8.970 -12.623 -15.709 1.00 98.81 280 VAL A N 1
ATOM 2199 C CA . VAL A 1 280 ? -9.619 -13.364 -16.803 1.00 98.81 280 VAL A CA 1
ATOM 2200 C C . VAL A 1 280 ? -9.060 -12.936 -18.153 1.00 98.81 280 VAL A C 1
ATOM 2202 O O . VAL A 1 280 ? -8.644 -13.784 -18.937 1.00 98.81 280 VAL A O 1
ATOM 2205 N N . PHE A 1 281 ? -8.970 -11.631 -18.414 1.00 98.75 281 PHE A N 1
ATOM 2206 C CA . PHE A 1 281 ? -8.441 -11.153 -19.689 1.00 98.75 281 PHE A CA 1
ATOM 2207 C C . PHE A 1 281 ? -6.947 -11.470 -19.868 1.00 98.75 281 PHE A C 1
ATOM 2209 O O . PHE A 1 281 ? -6.523 -11.830 -20.962 1.00 98.75 281 PHE A O 1
ATOM 2216 N N . ALA A 1 282 ? -6.135 -11.398 -18.807 1.00 98.69 282 ALA A N 1
ATOM 2217 C CA . ALA A 1 282 ? -4.736 -11.831 -18.863 1.00 98.69 282 ALA A CA 1
ATOM 2218 C C . ALA A 1 282 ? -4.617 -13.322 -19.228 1.00 98.69 282 ALA A C 1
ATOM 2220 O O . ALA A 1 282 ? -3.792 -13.686 -20.069 1.00 98.69 282 ALA A O 1
ATOM 2221 N N . ARG A 1 283 ? -5.484 -14.166 -18.654 1.00 98.38 283 ARG A N 1
ATOM 2222 C CA . ARG A 1 283 ? -5.583 -15.590 -18.995 1.00 98.38 283 ARG A CA 1
ATOM 2223 C C . ARG A 1 283 ? -6.004 -15.805 -20.447 1.00 98.38 283 ARG A C 1
ATOM 2225 O O . ARG A 1 283 ? -5.417 -16.644 -21.119 1.00 98.38 283 ARG A O 1
ATOM 2232 N N . GLU A 1 284 ? -6.995 -15.066 -20.946 1.00 98.25 284 GLU A N 1
ATOM 2233 C CA . GLU A 1 284 ? -7.440 -15.141 -22.350 1.00 98.25 284 GLU A CA 1
ATOM 2234 C C . GLU A 1 284 ? -6.326 -14.786 -23.343 1.00 98.25 284 GLU A C 1
ATOM 2236 O O . GLU A 1 284 ? -6.248 -15.379 -24.416 1.00 98.25 284 GLU A O 1
ATOM 2241 N N . LEU A 1 285 ? -5.433 -13.864 -22.972 1.00 97.88 285 LEU A N 1
ATOM 2242 C CA . LEU A 1 285 ? -4.255 -13.505 -23.767 1.00 97.88 285 LEU A CA 1
ATOM 2243 C C . LEU A 1 285 ? -3.111 -14.529 -23.676 1.00 97.88 285 LEU A C 1
ATOM 2245 O O . LEU A 1 285 ? -2.110 -14.376 -24.378 1.00 97.88 285 LEU A O 1
ATOM 2249 N N . GLY A 1 286 ? -3.224 -15.546 -22.816 1.00 97.50 286 GLY A N 1
ATOM 2250 C CA . GLY A 1 286 ? -2.172 -16.535 -22.570 1.00 97.50 286 GLY A CA 1
ATOM 2251 C C . GLY A 1 286 ? -0.969 -15.987 -21.795 1.00 97.50 286 GLY A C 1
ATOM 2252 O O . GLY A 1 286 ? 0.117 -16.556 -21.874 1.00 97.50 286 GLY A O 1
ATOM 2253 N N . ALA A 1 287 ? -1.128 -14.878 -21.062 1.00 97.31 287 ALA A N 1
ATOM 2254 C CA . ALA A 1 287 ? -0.044 -14.336 -20.249 1.00 97.31 287 ALA A CA 1
ATOM 2255 C C . ALA A 1 287 ? 0.372 -15.351 -19.162 1.00 97.31 287 ALA A C 1
ATOM 2257 O O . ALA A 1 287 ? -0.502 -15.941 -18.529 1.00 97.31 287 ALA A O 1
ATOM 2258 N N . PRO A 1 288 ? 1.675 -15.547 -18.888 1.00 97.00 288 PRO A N 1
ATOM 2259 C CA . PRO A 1 288 ? 2.111 -16.545 -17.908 1.00 97.00 288 PRO A CA 1
ATOM 2260 C C . PRO A 1 288 ? 1.959 -16.078 -16.453 1.00 97.00 288 PRO A C 1
ATOM 2262 O O . PRO A 1 288 ? 1.985 -16.899 -15.537 1.00 97.00 288 PRO A O 1
ATOM 2265 N N . ILE A 1 289 ? 1.838 -14.765 -16.224 1.00 98.81 289 ILE A N 1
ATOM 2266 C CA . ILE A 1 289 ? 1.912 -14.158 -14.894 1.00 98.81 289 ILE A CA 1
ATOM 2267 C C . ILE A 1 289 ? 1.101 -12.860 -14.806 1.00 98.81 289 ILE A C 1
ATOM 2269 O O . ILE A 1 289 ? 1.094 -12.043 -15.728 1.00 98.81 289 ILE A O 1
ATOM 2273 N N . VAL A 1 290 ? 0.453 -12.653 -13.661 1.00 98.94 290 VAL A N 1
ATOM 2274 C CA . VAL A 1 290 ? -0.190 -11.392 -13.258 1.00 98.94 290 VAL A CA 1
ATOM 2275 C C . VAL A 1 290 ? 0.427 -10.887 -11.953 1.00 98.94 290 VAL A C 1
ATOM 2277 O O . VAL A 1 290 ? 1.145 -11.625 -11.277 1.00 98.94 290 VAL A O 1
ATOM 2280 N N . MET A 1 291 ? 0.155 -9.635 -11.578 1.00 98.88 291 MET A N 1
ATOM 2281 C CA . MET A 1 291 ? 0.518 -9.112 -10.258 1.00 98.88 291 MET A CA 1
ATOM 2282 C C . MET A 1 291 ? -0.648 -8.510 -9.482 1.00 98.88 291 MET A C 1
ATOM 2284 O O . MET A 1 291 ? -1.642 -8.086 -10.072 1.00 98.88 291 MET A O 1
ATOM 2288 N N . HIS A 1 292 ? -0.484 -8.448 -8.159 1.00 98.88 292 HIS A N 1
ATOM 2289 C CA . HIS A 1 292 ? -1.439 -7.854 -7.231 1.00 98.88 292 HIS A CA 1
ATOM 2290 C C . HIS A 1 292 ? -0.743 -7.146 -6.059 1.00 98.88 292 HIS A C 1
ATOM 2292 O O . HIS A 1 292 ? 0.285 -7.603 -5.549 1.00 98.88 292 HIS A O 1
ATOM 2298 N N . ASP A 1 293 ? -1.328 -6.036 -5.616 1.00 98.62 293 ASP A N 1
ATOM 2299 C CA . ASP A 1 293 ? -0.870 -5.240 -4.479 1.00 98.62 293 ASP A CA 1
ATOM 2300 C C . ASP A 1 293 ? -1.636 -5.659 -3.216 1.00 98.62 293 ASP A C 1
ATOM 2302 O O . ASP A 1 293 ? -2.638 -5.051 -2.839 1.00 98.62 293 ASP A O 1
ATOM 2306 N N . TYR A 1 294 ? -1.192 -6.741 -2.571 1.00 97.62 294 TYR A N 1
ATOM 2307 C CA . TYR A 1 294 ? -2.021 -7.488 -1.614 1.00 97.62 294 TYR A CA 1
ATOM 2308 C C . TYR A 1 294 ? -2.481 -6.710 -0.372 1.00 97.62 294 TYR A C 1
ATOM 2310 O O . TYR A 1 294 ? -3.564 -6.991 0.132 1.00 97.62 294 TYR A O 1
ATOM 2318 N N . LEU A 1 295 ? -1.697 -5.752 0.141 1.00 96.88 295 LEU A N 1
ATOM 2319 C CA . LEU A 1 295 ? -2.100 -4.962 1.316 1.00 96.88 295 LEU A CA 1
ATOM 2320 C C . LEU A 1 295 ? -3.115 -3.888 0.942 1.00 96.88 295 LEU A C 1
ATOM 2322 O O . LEU A 1 295 ? -4.112 -3.724 1.634 1.00 96.88 295 LEU A O 1
ATOM 2326 N N . THR A 1 296 ? -2.874 -3.176 -0.158 1.00 97.94 296 THR A N 1
ATOM 2327 C CA . THR A 1 296 ? -3.769 -2.111 -0.625 1.00 97.94 296 THR A CA 1
ATOM 2328 C C . THR A 1 296 ? -5.046 -2.661 -1.254 1.00 97.94 296 THR A C 1
ATOM 2330 O O . THR A 1 296 ? -6.080 -2.012 -1.162 1.00 97.94 296 THR A O 1
ATOM 2333 N N . GLY A 1 297 ? -4.996 -3.850 -1.866 1.00 97.62 297 GLY A N 1
ATOM 2334 C CA . GLY A 1 297 ? -6.182 -4.591 -2.308 1.00 97.62 297 GLY A CA 1
ATOM 2335 C C . GLY A 1 297 ? -6.867 -5.375 -1.180 1.00 97.62 297 GLY A C 1
ATOM 2336 O O . GLY A 1 297 ? -8.074 -5.596 -1.223 1.00 97.62 297 GLY A O 1
ATOM 2337 N N . GLY A 1 298 ? -6.114 -5.768 -0.149 1.00 98.06 298 GLY A N 1
ATOM 2338 C CA . GLY A 1 298 ? -6.584 -6.517 1.016 1.00 98.06 298 GLY A CA 1
ATOM 2339 C C . GLY A 1 298 ? -6.430 -8.040 0.892 1.00 98.06 298 GLY A C 1
ATOM 2340 O O . GLY A 1 298 ? -6.493 -8.622 -0.194 1.00 98.06 298 GLY A O 1
ATOM 2341 N N . PHE A 1 299 ? -6.271 -8.716 2.038 1.00 98.62 299 PHE A N 1
ATOM 2342 C CA . PHE A 1 299 ? -6.067 -10.172 2.104 1.00 98.62 299 PHE A CA 1
ATOM 2343 C C . PHE A 1 299 ? -7.237 -10.988 1.545 1.00 98.62 299 PHE A C 1
ATOM 2345 O O . PHE A 1 299 ? -7.007 -12.031 0.933 1.00 98.62 299 PHE A O 1
ATOM 2352 N N . THR A 1 300 ? -8.479 -10.524 1.697 1.00 98.69 300 THR A N 1
ATOM 2353 C CA . THR A 1 300 ? -9.658 -11.207 1.138 1.00 98.69 300 THR A CA 1
ATOM 2354 C C . THR A 1 300 ? -9.618 -11.231 -0.394 1.00 98.69 300 THR A C 1
ATOM 2356 O O . THR A 1 300 ? -9.790 -12.289 -1.006 1.00 98.69 300 THR A O 1
ATOM 2359 N N . ALA A 1 301 ? -9.314 -10.089 -1.021 1.00 98.62 301 ALA A N 1
ATOM 2360 C CA . ALA A 1 301 ? -9.148 -9.998 -2.470 1.00 98.62 301 ALA A CA 1
ATOM 2361 C C . ALA A 1 301 ? -7.944 -10.830 -2.939 1.00 98.62 301 ALA A C 1
ATOM 2363 O O . ALA A 1 301 ? -8.056 -11.602 -3.890 1.00 98.62 301 ALA A O 1
ATOM 2364 N N . ASN A 1 302 ? -6.818 -10.752 -2.219 1.00 98.81 302 ASN A N 1
ATOM 2365 C CA . ASN A 1 302 ? -5.622 -11.521 -2.553 1.00 98.81 302 ASN A CA 1
ATOM 2366 C C . ASN A 1 302 ? -5.862 -13.036 -2.525 1.00 98.81 302 ASN A C 1
ATOM 2368 O O . ASN A 1 302 ? -5.493 -13.725 -3.469 1.00 98.81 302 ASN A O 1
ATOM 2372 N N . THR A 1 303 ? -6.509 -13.548 -1.475 1.00 98.81 303 THR A N 1
ATOM 2373 C CA . THR A 1 303 ? -6.806 -14.986 -1.337 1.00 98.81 303 THR A CA 1
ATOM 2374 C C . THR A 1 303 ? -7.742 -15.456 -2.453 1.00 98.81 303 THR A C 1
ATOM 2376 O O . THR A 1 303 ? -7.515 -16.500 -3.062 1.00 98.81 303 THR A O 1
ATOM 2379 N N . SER A 1 304 ? -8.737 -14.636 -2.810 1.00 98.81 304 SER A N 1
ATOM 2380 C CA . SER A 1 304 ? -9.629 -14.910 -3.945 1.00 98.81 304 SER A CA 1
ATOM 2381 C C . SER A 1 304 ? -8.863 -14.987 -5.272 1.00 98.81 304 SER A C 1
ATOM 2383 O O . SER A 1 304 ? -9.071 -15.906 -6.064 1.00 98.81 304 SER A O 1
ATOM 2385 N N . LEU A 1 305 ? -7.938 -14.051 -5.509 1.00 98.88 305 LEU A N 1
ATOM 2386 C CA . LEU A 1 305 ? -7.096 -14.053 -6.703 1.00 98.88 305 LEU A CA 1
ATOM 2387 C C . LEU A 1 305 ? -6.105 -15.228 -6.713 1.00 98.88 305 LEU A C 1
ATOM 2389 O O . LEU A 1 305 ? -5.863 -15.802 -7.769 1.00 98.88 305 LEU A O 1
ATOM 2393 N N . ALA A 1 306 ? -5.563 -15.627 -5.561 1.00 98.81 306 ALA A N 1
ATOM 2394 C CA . ALA A 1 306 ? -4.669 -16.777 -5.448 1.00 98.81 306 ALA A CA 1
ATOM 2395 C C . ALA A 1 306 ? -5.369 -18.101 -5.798 1.00 98.81 306 ALA A C 1
ATOM 2397 O O . ALA A 1 306 ? -4.785 -18.931 -6.501 1.00 98.81 306 ALA A O 1
ATOM 2398 N N . HIS A 1 307 ? -6.619 -18.288 -5.364 1.00 98.81 307 HIS A N 1
ATOM 2399 C CA . HIS A 1 307 ? -7.443 -19.424 -5.791 1.00 98.81 307 HIS A CA 1
ATOM 2400 C C . HIS A 1 307 ? -7.694 -19.379 -7.305 1.00 98.81 307 HIS A C 1
ATOM 2402 O O . HIS A 1 307 ? -7.413 -20.346 -8.010 1.00 98.81 307 HIS A O 1
ATOM 2408 N N . TYR A 1 308 ? -8.097 -18.217 -7.835 1.00 98.88 308 TYR A N 1
ATOM 2409 C CA . TYR A 1 308 ? -8.302 -18.046 -9.275 1.00 98.88 308 TYR A CA 1
ATOM 2410 C C . TYR A 1 308 ? -7.043 -18.388 -10.092 1.00 98.88 308 TYR A C 1
ATOM 2412 O O . TYR A 1 308 ? -7.121 -19.106 -11.089 1.00 98.88 308 TYR A O 1
ATOM 2420 N N . CYS A 1 309 ? -5.873 -17.905 -9.667 1.00 98.88 309 CYS A N 1
ATOM 2421 C CA . CYS A 1 309 ? -4.598 -18.143 -10.341 1.00 98.88 309 CYS A CA 1
ATOM 2422 C C . CYS A 1 309 ? -4.201 -19.625 -10.353 1.00 98.88 309 CYS A C 1
ATOM 2424 O O . CYS A 1 309 ? -3.731 -20.111 -11.384 1.00 98.88 309 CYS A O 1
ATOM 2426 N N . ARG A 1 310 ? -4.432 -20.351 -9.250 1.00 98.56 310 ARG A N 1
ATOM 2427 C CA . ARG A 1 310 ? -4.239 -21.809 -9.176 1.00 98.56 310 ARG A CA 1
ATOM 2428 C C . ARG A 1 310 ? -5.112 -22.524 -10.204 1.00 98.56 310 ARG A C 1
ATOM 2430 O O . ARG A 1 310 ? -4.590 -23.305 -10.996 1.00 98.56 310 ARG A O 1
ATOM 2437 N N . ASP A 1 311 ? -6.404 -22.213 -10.227 1.00 98.62 311 ASP A N 1
ATOM 2438 C CA . ASP A 1 311 ? -7.382 -22.888 -11.091 1.00 98.62 311 ASP A CA 1
ATOM 2439 C C . ASP A 1 311 ? -7.186 -22.571 -12.581 1.00 98.62 311 ASP A C 1
ATOM 2441 O O . ASP A 1 311 ? -7.608 -23.332 -13.452 1.00 98.62 311 ASP A O 1
ATOM 2445 N N . ASN A 1 312 ? -6.524 -21.453 -12.889 1.00 98.62 312 ASN A N 1
ATOM 2446 C CA . ASN A 1 312 ? -6.333 -20.961 -14.254 1.00 98.62 312 ASN A CA 1
ATOM 2447 C C . ASN A 1 312 ? -4.878 -21.018 -14.741 1.00 98.62 312 ASN A C 1
ATOM 2449 O O . ASN A 1 312 ? -4.589 -20.571 -15.851 1.00 98.62 312 ASN A O 1
ATOM 2453 N N . GLY A 1 313 ? -3.962 -21.572 -13.942 1.00 97.75 313 GLY A N 1
ATOM 2454 C CA . GLY A 1 313 ? -2.563 -21.773 -14.318 1.00 97.75 313 GLY A CA 1
ATOM 2455 C C . GLY A 1 313 ? -1.723 -20.495 -14.447 1.00 97.75 313 GLY A C 1
ATOM 2456 O O . GLY A 1 313 ? -0.647 -20.559 -15.046 1.00 97.75 313 GLY A O 1
ATOM 2457 N N . LEU A 1 314 ? -2.172 -19.371 -13.881 1.00 98.69 314 LEU A N 1
ATOM 2458 C CA . LEU A 1 314 ? -1.458 -18.088 -13.876 1.00 98.69 314 LEU A CA 1
ATOM 2459 C C . LEU A 1 314 ? -0.494 -17.998 -12.691 1.00 98.69 314 LEU A C 1
ATOM 2461 O O . LEU A 1 314 ? -0.905 -18.202 -11.551 1.00 98.69 314 LEU A O 1
ATOM 2465 N N . LEU A 1 315 ? 0.762 -17.618 -12.924 1.00 98.81 315 LEU A N 1
ATOM 2466 C CA . LEU A 1 315 ? 1.643 -17.220 -11.822 1.00 98.81 315 LEU A CA 1
ATOM 2467 C C . LEU A 1 315 ? 1.128 -15.923 -11.176 1.00 98.81 315 LEU A C 1
ATOM 2469 O O . LEU A 1 315 ? 0.593 -15.046 -11.865 1.00 98.81 315 LEU A O 1
ATOM 2473 N N . LEU A 1 316 ? 1.312 -15.789 -9.861 1.00 98.81 316 LEU A N 1
ATOM 2474 C CA . LEU A 1 316 ? 0.860 -14.621 -9.100 1.00 98.81 316 LEU A CA 1
ATOM 2475 C C . LEU A 1 316 ? 2.019 -13.898 -8.409 1.00 98.81 316 LEU A C 1
ATOM 2477 O O . LEU A 1 316 ? 2.491 -14.311 -7.348 1.00 98.81 316 LEU A O 1
ATOM 2481 N N . HIS A 1 317 ? 2.432 -12.766 -8.975 1.00 98.81 317 HIS A N 1
ATOM 2482 C CA . HIS A 1 317 ? 3.410 -11.884 -8.352 1.00 98.81 317 HIS A CA 1
ATOM 2483 C C . HIS A 1 317 ? 2.767 -10.959 -7.314 1.00 98.81 317 HIS A C 1
ATOM 2485 O O . HIS A 1 317 ? 1.847 -10.206 -7.636 1.00 98.81 317 HIS A O 1
ATOM 2491 N N . ILE A 1 318 ? 3.300 -10.926 -6.091 1.00 98.56 318 ILE A N 1
ATOM 2492 C CA . ILE A 1 318 ? 2.806 -10.026 -5.048 1.00 98.56 318 ILE A CA 1
ATOM 2493 C C . ILE A 1 318 ? 3.749 -8.850 -4.844 1.00 98.56 318 ILE A C 1
ATOM 2495 O O . ILE A 1 318 ? 4.915 -8.998 -4.463 1.00 98.56 318 ILE A O 1
ATOM 2499 N N . HIS A 1 319 ? 3.205 -7.655 -5.042 1.00 98.19 319 HIS A N 1
ATOM 2500 C CA . HIS A 1 319 ? 3.864 -6.420 -4.669 1.00 98.19 319 HIS A CA 1
ATOM 2501 C C . HIS A 1 319 ? 3.352 -5.941 -3.303 1.00 98.19 319 HIS A C 1
ATOM 2503 O O . HIS A 1 319 ? 2.164 -6.012 -2.991 1.00 98.19 319 HIS A O 1
ATOM 2509 N N . ARG A 1 320 ? 4.264 -5.455 -2.456 1.00 96.00 320 ARG A N 1
ATOM 2510 C CA . ARG A 1 320 ? 3.994 -5.143 -1.042 1.00 96.00 320 ARG A CA 1
ATOM 2511 C C . ARG A 1 320 ? 3.687 -3.671 -0.771 1.00 96.00 320 ARG A C 1
ATOM 2513 O O . ARG A 1 320 ? 4.089 -3.145 0.262 1.00 96.00 320 ARG A O 1
ATOM 2520 N N . ALA A 1 321 ? 3.030 -2.978 -1.700 1.00 94.00 321 ALA A N 1
ATOM 2521 C CA . ALA A 1 321 ? 2.676 -1.568 -1.516 1.00 94.00 321 ALA A CA 1
ATOM 2522 C C . ALA A 1 321 ? 2.032 -1.347 -0.131 1.00 94.00 321 ALA A C 1
ATOM 2524 O O . ALA A 1 321 ? 1.276 -2.197 0.321 1.00 94.00 321 ALA A O 1
ATOM 2525 N N . MET A 1 322 ? 2.359 -0.235 0.543 1.00 96.12 322 MET A N 1
ATOM 2526 C CA . MET A 1 322 ? 1.939 0.110 1.920 1.00 96.12 322 MET A CA 1
ATOM 2527 C C . MET A 1 322 ? 2.660 -0.614 3.078 1.00 96.12 322 MET A C 1
ATOM 2529 O O . MET A 1 322 ? 2.575 -0.129 4.203 1.00 96.12 322 MET A O 1
ATOM 2533 N N . HIS A 1 323 ? 3.446 -1.677 2.854 1.00 95.00 323 HIS A N 1
ATOM 2534 C CA . HIS A 1 323 ? 4.043 -2.458 3.958 1.00 95.00 323 HIS A CA 1
ATOM 2535 C C . HIS A 1 323 ? 4.859 -1.625 4.969 1.00 95.00 323 HIS A C 1
ATOM 2537 O O . HIS A 1 323 ? 4.687 -1.776 6.174 1.00 95.00 323 HIS A O 1
ATOM 2543 N N . ALA A 1 324 ? 5.667 -0.670 4.493 1.00 89.62 324 ALA A N 1
ATOM 2544 C CA . ALA A 1 324 ? 6.529 0.164 5.333 1.00 89.62 324 ALA A CA 1
ATOM 2545 C C . ALA A 1 324 ? 5.773 1.170 6.221 1.00 89.62 324 ALA A C 1
ATOM 2547 O O . ALA A 1 324 ? 6.376 1.758 7.117 1.00 89.62 324 ALA A O 1
ATOM 2548 N N . VAL A 1 325 ? 4.466 1.362 6.002 1.00 94.81 325 VAL A N 1
ATOM 2549 C CA . VAL A 1 325 ? 3.592 2.068 6.957 1.00 94.81 325 VAL A CA 1
ATOM 2550 C C . VAL A 1 325 ? 3.444 1.251 8.244 1.00 94.81 325 VAL A C 1
ATOM 2552 O O . VAL A 1 325 ? 3.313 1.818 9.323 1.00 94.81 325 VAL A O 1
ATOM 2555 N N . ILE A 1 326 ? 3.497 -0.075 8.122 1.00 95.12 326 ILE A N 1
ATOM 2556 C CA . ILE A 1 326 ? 3.245 -1.038 9.191 1.00 95.12 326 ILE A CA 1
ATOM 2557 C C . ILE A 1 326 ? 4.558 -1.575 9.778 1.00 95.12 326 ILE A C 1
ATOM 2559 O O . ILE A 1 326 ? 4.637 -1.785 10.984 1.00 95.12 326 ILE A O 1
ATOM 2563 N N . ASP A 1 327 ? 5.585 -1.813 8.957 1.00 92.25 327 ASP A N 1
ATOM 2564 C CA . ASP A 1 327 ? 6.736 -2.634 9.368 1.00 92.25 327 ASP A CA 1
ATOM 2565 C C . ASP A 1 327 ? 8.056 -1.895 9.610 1.00 92.25 327 ASP A C 1
ATOM 2567 O O . ASP A 1 327 ? 8.995 -2.494 10.137 1.00 92.25 327 ASP A O 1
ATOM 2571 N N . ARG A 1 328 ? 8.133 -0.598 9.288 1.00 88.75 328 ARG A N 1
ATOM 2572 C CA . ARG A 1 328 ? 9.403 0.146 9.280 1.00 88.75 328 ARG A CA 1
ATOM 2573 C C . ARG A 1 328 ? 9.974 0.435 10.665 1.00 88.75 328 ARG A C 1
ATOM 2575 O O . ARG A 1 328 ? 11.194 0.492 10.810 1.00 88.75 328 ARG A O 1
ATOM 2582 N N . GLN A 1 329 ? 9.115 0.728 11.639 1.00 90.69 329 GLN A N 1
ATOM 2583 C CA . GLN A 1 329 ? 9.540 1.159 12.969 1.00 90.69 329 GLN A CA 1
ATOM 2584 C C . GLN A 1 329 ? 9.698 -0.047 13.894 1.00 90.69 329 GLN A C 1
ATOM 2586 O O . GLN A 1 329 ? 8.834 -0.919 13.949 1.00 90.69 329 GLN A O 1
ATOM 2591 N N . LYS A 1 330 ? 10.797 -0.083 14.654 1.00 90.62 330 LYS A N 1
ATOM 2592 C CA . LYS A 1 330 ? 11.091 -1.193 15.571 1.00 90.62 330 LYS A CA 1
ATOM 2593 C C . LYS A 1 330 ? 10.175 -1.216 16.796 1.00 90.62 330 LYS A C 1
ATOM 2595 O O . LYS A 1 330 ? 9.953 -2.273 17.368 1.00 90.62 330 LYS A O 1
ATOM 2600 N N . ASN A 1 331 ? 9.641 -0.070 17.212 1.00 92.19 331 ASN A N 1
ATOM 2601 C CA . ASN A 1 331 ? 8.837 0.050 18.429 1.00 92.19 331 ASN A CA 1
ATOM 2602 C C . ASN A 1 331 ? 7.338 -0.232 18.225 1.00 92.19 331 ASN A C 1
ATOM 2604 O O . ASN A 1 331 ? 6.681 -0.631 19.183 1.00 92.19 331 ASN A O 1
ATOM 2608 N N . HIS A 1 332 ? 6.784 -0.013 17.027 1.00 97.94 332 HIS A N 1
ATOM 2609 C CA . HIS A 1 332 ? 5.343 -0.120 16.783 1.00 97.94 332 HIS A CA 1
ATOM 2610 C C . HIS A 1 332 ? 5.026 -0.697 15.397 1.00 97.94 332 HIS A C 1
ATOM 2612 O O . HIS A 1 332 ? 5.701 -0.362 14.426 1.00 97.94 332 HIS A O 1
ATOM 2618 N N . GLY A 1 333 ? 3.973 -1.516 15.306 1.00 97.06 333 GLY A N 1
ATOM 2619 C CA . GLY A 1 333 ? 3.436 -2.045 14.044 1.00 97.06 333 GLY A CA 1
ATOM 2620 C C . GLY A 1 333 ? 3.562 -3.565 13.897 1.00 97.06 333 GLY A C 1
ATOM 2621 O O . GLY A 1 333 ? 3.407 -4.307 14.859 1.00 97.06 333 GLY A O 1
ATOM 2622 N N . MET A 1 334 ? 3.836 -4.080 12.704 1.00 97.81 334 MET A N 1
ATOM 2623 C CA . MET A 1 334 ? 4.012 -5.526 12.492 1.00 97.81 334 MET A CA 1
ATOM 2624 C C . MET A 1 334 ? 5.281 -5.758 11.701 1.00 97.81 334 MET A C 1
ATOM 2626 O O . MET A 1 334 ? 5.429 -5.198 10.623 1.00 97.81 334 MET A O 1
ATOM 2630 N N . HIS A 1 335 ? 6.198 -6.581 12.199 1.00 95.81 335 HIS A N 1
ATOM 2631 C CA . HIS A 1 335 ? 7.419 -6.873 11.458 1.00 95.81 335 HIS A CA 1
ATOM 2632 C C . HIS A 1 335 ? 7.094 -7.577 10.126 1.00 95.81 335 HIS A C 1
ATOM 2634 O O . HIS A 1 335 ? 6.220 -8.446 10.062 1.00 95.81 335 HIS A O 1
ATOM 2640 N N . PHE A 1 336 ? 7.844 -7.271 9.060 1.00 93.88 336 PHE A N 1
ATOM 2641 C CA . PHE A 1 336 ? 7.579 -7.795 7.712 1.00 93.88 336 PHE A CA 1
ATOM 2642 C C . PHE A 1 336 ? 7.526 -9.333 7.646 1.00 93.88 336 PHE A C 1
ATOM 2644 O O . PHE A 1 336 ? 6.746 -9.893 6.885 1.00 93.88 336 PHE A O 1
ATOM 2651 N N . ARG A 1 337 ? 8.297 -10.039 8.486 1.00 90.50 337 ARG A N 1
ATOM 2652 C CA . ARG A 1 337 ? 8.245 -11.513 8.631 1.00 90.50 337 ARG A CA 1
ATOM 2653 C C . ARG A 1 337 ? 6.830 -12.050 8.894 1.00 90.50 337 ARG A C 1
ATOM 2655 O O . ARG A 1 337 ? 6.465 -13.093 8.360 1.00 90.50 337 ARG A O 1
ATOM 2662 N N . VAL A 1 338 ? 6.022 -11.320 9.665 1.00 95.94 338 VAL A N 1
ATOM 2663 C CA . VAL A 1 338 ? 4.623 -11.669 9.950 1.00 95.94 338 VAL A CA 1
ATOM 2664 C C . VAL A 1 338 ? 3.784 -11.519 8.686 1.00 95.94 338 VAL A C 1
ATOM 2666 O O . VAL A 1 338 ? 3.036 -12.425 8.323 1.00 95.94 338 VAL A O 1
ATOM 2669 N N . LEU A 1 339 ? 3.961 -10.405 7.973 1.00 96.31 339 LEU A N 1
ATOM 2670 C CA . LEU A 1 339 ? 3.287 -10.141 6.702 1.00 96.31 339 LEU A CA 1
ATOM 2671 C C . LEU A 1 339 ? 3.680 -11.161 5.621 1.00 96.31 339 LEU A C 1
ATOM 2673 O O . LEU A 1 339 ? 2.827 -11.582 4.844 1.00 96.31 339 LEU A O 1
ATOM 2677 N N . ALA A 1 340 ? 4.935 -11.612 5.608 1.00 92.62 340 ALA A N 1
ATOM 2678 C CA . ALA A 1 340 ? 5.422 -12.653 4.710 1.00 92.62 340 ALA A CA 1
ATOM 2679 C C . ALA A 1 340 ? 4.799 -14.025 5.018 1.00 92.62 340 ALA A C 1
ATOM 2681 O O . ALA A 1 340 ? 4.349 -14.705 4.096 1.00 92.62 340 ALA A O 1
ATOM 2682 N N . LYS A 1 341 ? 4.707 -14.422 6.299 1.00 94.81 341 LYS A N 1
ATOM 2683 C CA . LYS A 1 341 ? 3.991 -15.644 6.720 1.00 94.81 341 LYS A CA 1
ATOM 2684 C C . LYS A 1 341 ? 2.514 -15.584 6.316 1.00 94.81 341 LYS A C 1
ATOM 2686 O O . LYS A 1 341 ? 1.997 -16.538 5.740 1.00 94.81 341 LYS A O 1
ATOM 2691 N N . ALA A 1 342 ? 1.862 -14.449 6.560 1.00 97.44 342 ALA A N 1
ATOM 2692 C CA . ALA A 1 342 ? 0.471 -14.213 6.191 1.00 97.44 342 ALA A CA 1
ATOM 2693 C C . ALA A 1 342 ? 0.245 -14.293 4.674 1.00 97.44 342 ALA A C 1
ATOM 2695 O O . ALA A 1 342 ? -0.668 -14.982 4.225 1.00 97.44 342 ALA A O 1
ATOM 2696 N N . LEU A 1 343 ? 1.109 -13.666 3.869 1.00 97.62 343 LEU A N 1
ATOM 2697 C CA . LEU A 1 343 ? 1.017 -13.754 2.414 1.00 97.62 343 LEU A CA 1
ATOM 2698 C C . LEU A 1 343 ? 1.266 -15.179 1.918 1.00 97.62 343 LEU A C 1
ATOM 2700 O O . LEU A 1 343 ? 0.518 -15.663 1.076 1.00 97.62 343 LEU A O 1
ATOM 2704 N N . ARG A 1 344 ? 2.251 -15.894 2.473 1.00 95.06 344 ARG A N 1
ATOM 2705 C CA . ARG A 1 344 ? 2.503 -17.293 2.101 1.00 95.06 344 ARG A CA 1
ATOM 2706 C C . ARG A 1 344 ? 1.288 -18.188 2.353 1.00 95.06 344 ARG A C 1
ATOM 2708 O O . ARG A 1 344 ? 1.074 -19.105 1.573 1.00 95.06 344 ARG A O 1
ATOM 2715 N N . MET A 1 345 ? 0.500 -17.926 3.397 1.00 97.50 345 MET A N 1
ATOM 2716 C CA . MET A 1 345 ? -0.771 -18.623 3.635 1.00 97.50 345 MET A CA 1
ATOM 2717 C C . MET A 1 345 ? -1.868 -18.174 2.660 1.00 97.50 345 MET A C 1
ATOM 2719 O O . MET A 1 345 ? -2.494 -19.021 2.031 1.00 97.50 345 MET A O 1
ATOM 2723 N N . SER A 1 346 ? -2.068 -16.861 2.490 1.00 98.12 346 SER A N 1
ATOM 2724 C CA . SER A 1 346 ? -3.073 -16.295 1.568 1.00 98.12 346 SER A CA 1
ATOM 2725 C C . SER A 1 346 ? -2.855 -16.725 0.112 1.00 98.12 346 SER A C 1
ATOM 2727 O O . SER A 1 346 ? -3.815 -16.979 -0.608 1.00 98.12 346 SER A O 1
ATOM 2729 N N . GLY A 1 347 ? -1.594 -16.836 -0.302 1.00 95.00 347 GLY A N 1
ATOM 2730 C CA . GLY A 1 347 ? -1.174 -17.286 -1.620 1.00 95.00 347 GLY A CA 1
ATOM 2731 C C . GLY A 1 347 ? -0.558 -16.174 -2.469 1.00 95.00 347 GLY A C 1
ATOM 2732 O O . GLY A 1 347 ? -1.163 -15.138 -2.740 1.00 95.00 347 GLY A O 1
ATOM 2733 N N . GLY A 1 348 ? 0.667 -16.428 -2.917 1.00 95.88 348 GLY A N 1
ATOM 2734 C CA . GLY A 1 348 ? 1.425 -15.643 -3.884 1.00 95.88 348 GLY A CA 1
ATOM 2735 C C . GLY A 1 348 ? 2.677 -16.424 -4.270 1.00 95.88 348 GLY A C 1
ATOM 2736 O O . GLY A 1 348 ? 3.285 -17.050 -3.405 1.00 95.88 348 GLY A O 1
ATOM 2737 N N . ASP A 1 349 ? 3.034 -16.429 -5.551 1.00 97.56 349 ASP A N 1
ATOM 2738 C CA . ASP A 1 349 ? 4.214 -17.148 -6.051 1.00 97.56 349 ASP A CA 1
ATOM 2739 C C . ASP A 1 349 ? 5.491 -16.340 -5.821 1.00 97.56 349 ASP A C 1
ATOM 2741 O O . ASP A 1 349 ? 6.527 -16.901 -5.462 1.00 97.56 349 ASP A O 1
ATOM 2745 N N . HIS A 1 350 ? 5.391 -15.011 -5.928 1.00 96.94 350 HIS A N 1
ATOM 2746 C CA . HIS A 1 350 ? 6.460 -14.071 -5.582 1.00 96.94 350 HIS A CA 1
ATOM 2747 C C . HIS A 1 350 ? 6.049 -13.153 -4.446 1.00 96.94 350 HIS A C 1
ATOM 2749 O O . HIS A 1 350 ? 4.879 -12.791 -4.345 1.00 96.94 350 HIS A O 1
ATOM 2755 N N . ILE A 1 351 ? 7.028 -12.648 -3.698 1.00 93.06 351 ILE A N 1
ATOM 2756 C CA . ILE A 1 351 ? 6.852 -11.475 -2.839 1.00 93.06 351 ILE A CA 1
ATOM 2757 C C . ILE A 1 351 ? 8.118 -10.621 -2.840 1.00 93.06 351 ILE A C 1
ATOM 2759 O O . ILE A 1 351 ? 9.232 -11.131 -2.753 1.00 93.06 351 ILE A O 1
ATOM 2763 N N . HIS A 1 352 ? 7.957 -9.300 -2.907 1.00 79.38 352 HIS A N 1
ATOM 2764 C CA . HIS A 1 352 ? 9.065 -8.365 -2.679 1.00 79.38 352 HIS A CA 1
ATOM 2765 C C . HIS A 1 352 ? 9.591 -8.532 -1.257 1.00 79.38 352 HIS A C 1
ATOM 2767 O O . HIS A 1 352 ? 8.883 -8.244 -0.297 1.00 79.38 352 HIS A O 1
ATOM 2773 N N . ALA A 1 353 ? 10.820 -9.008 -1.107 1.00 77.12 353 ALA A N 1
ATOM 2774 C CA . ALA A 1 353 ? 11.394 -9.336 0.189 1.00 77.12 353 ALA A CA 1
ATOM 2775 C C . ALA A 1 353 ? 12.921 -9.259 0.145 1.00 77.12 353 ALA A C 1
ATOM 2777 O O . ALA A 1 353 ? 13.516 -9.260 -0.926 1.00 77.12 353 ALA A O 1
ATOM 2778 N N . GLY A 1 354 ? 13.536 -9.217 1.331 1.00 55.72 354 GLY A N 1
ATOM 2779 C CA . GLY A 1 354 ? 14.895 -9.727 1.485 1.00 55.72 354 GLY A CA 1
ATOM 2780 C C . GLY A 1 354 ? 14.855 -11.241 1.257 1.00 55.72 354 GLY A C 1
ATOM 2781 O O . GLY A 1 354 ? 15.159 -11.709 0.176 1.00 55.72 354 GLY A O 1
ATOM 2782 N N . THR A 1 355 ? 14.357 -12.024 2.213 1.00 43.72 355 THR A N 1
ATOM 2783 C CA . THR A 1 355 ? 14.296 -13.494 2.094 1.00 43.72 355 THR A CA 1
ATOM 2784 C C . THR A 1 355 ? 12.972 -14.054 2.631 1.00 43.72 355 THR A C 1
ATOM 2786 O O . THR A 1 355 ? 12.472 -13.597 3.659 1.00 43.72 355 THR A O 1
ATOM 2789 N N . VAL A 1 356 ? 12.372 -15.030 1.930 1.00 38.16 356 VAL A N 1
ATOM 2790 C CA . VAL A 1 356 ? 11.185 -15.802 2.363 1.00 38.16 356 VAL A CA 1
ATOM 2791 C C . VAL A 1 356 ? 11.301 -17.231 1.815 1.00 38.16 356 VAL A C 1
ATOM 2793 O O . VAL A 1 356 ? 11.617 -17.411 0.648 1.00 38.16 356 VAL A O 1
ATOM 2796 N N . VAL A 1 357 ? 11.036 -18.256 2.634 1.00 32.94 357 VAL A N 1
ATOM 2797 C CA . VAL A 1 357 ? 11.070 -19.669 2.200 1.00 32.94 357 VAL A CA 1
ATOM 2798 C C . VAL A 1 357 ? 9.742 -20.055 1.536 1.00 32.94 357 VAL A C 1
ATOM 2800 O O . VAL A 1 357 ? 8.679 -19.751 2.075 1.00 32.94 357 VAL A O 1
ATOM 2803 N N . GLY A 1 358 ? 9.785 -20.766 0.403 1.00 28.11 358 GLY A N 1
ATOM 2804 C CA . GLY A 1 358 ? 8.618 -21.353 -0.282 1.00 28.11 358 GLY A CA 1
ATOM 2805 C C . GLY A 1 358 ? 7.743 -20.388 -1.096 1.00 28.11 358 GLY A C 1
ATOM 2806 O O . GLY A 1 358 ? 6.787 -20.835 -1.721 1.00 28.11 358 GLY A O 1
ATOM 2807 N N . VAL A 1 359 ? 8.079 -19.100 -1.095 1.00 54.03 359 VAL A N 1
ATOM 2808 C CA . VAL A 1 359 ? 7.628 -18.060 -2.034 1.00 54.03 359 VAL A CA 1
ATOM 2809 C C . VAL A 1 359 ? 8.901 -17.480 -2.621 1.00 54.03 359 VAL A C 1
ATOM 2811 O O . VAL A 1 359 ? 9.860 -17.311 -1.874 1.00 54.03 359 VAL A O 1
ATOM 2814 N N . LEU A 1 360 ? 8.937 -17.180 -3.913 1.00 57.97 360 LEU A N 1
ATOM 2815 C CA . LEU A 1 360 ? 10.151 -16.673 -4.536 1.00 57.97 360 LEU A CA 1
ATOM 2816 C C . LEU A 1 360 ? 10.396 -15.206 -4.098 1.00 57.97 360 LEU A C 1
ATOM 2818 O O . LEU A 1 360 ? 9.571 -14.333 -4.407 1.00 57.97 360 LEU A O 1
ATOM 2822 N N . PRO A 1 361 ? 11.467 -14.900 -3.333 1.00 76.06 361 PRO A N 1
ATOM 2823 C CA . PRO A 1 361 ? 11.781 -13.539 -2.919 1.00 76.06 361 PRO A CA 1
ATOM 2824 C C . PRO A 1 361 ? 12.181 -12.676 -4.118 1.00 76.06 361 PRO A C 1
ATOM 2826 O O . PRO A 1 361 ? 12.929 -13.091 -5.004 1.00 76.06 361 PRO A O 1
ATOM 2829 N N . VAL A 1 362 ? 11.690 -11.440 -4.126 1.00 75.81 362 VAL A N 1
ATOM 2830 C CA . VAL A 1 362 ? 11.995 -10.452 -5.162 1.00 75.81 362 VAL A CA 1
ATOM 2831 C C . VAL A 1 362 ? 12.791 -9.300 -4.564 1.00 75.81 362 VAL A C 1
ATOM 2833 O O . VAL A 1 362 ? 12.258 -8.525 -3.766 1.00 75.81 362 VAL A O 1
ATOM 2836 N N . ALA A 1 363 ? 14.042 -9.154 -5.000 1.00 8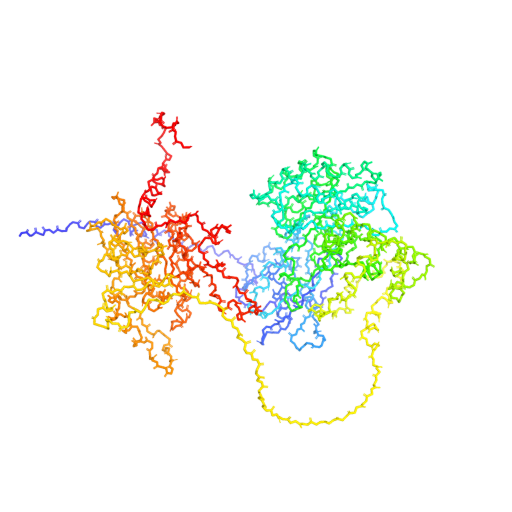4.00 363 ALA A N 1
ATOM 2837 C CA . ALA A 1 363 ? 14.896 -8.019 -4.679 1.00 84.00 363 ALA A CA 1
ATOM 2838 C C . ALA A 1 363 ? 14.697 -6.921 -5.734 1.00 84.00 363 ALA A C 1
ATOM 2840 O O . ALA A 1 363 ? 14.951 -7.123 -6.922 1.00 84.00 363 ALA A O 1
ATOM 2841 N N . SER A 1 364 ? 14.202 -5.755 -5.317 1.00 81.06 364 SER A N 1
ATOM 2842 C CA . SER A 1 364 ? 13.798 -4.675 -6.224 1.00 81.06 364 SER A CA 1
ATOM 2843 C C . SER A 1 364 ? 13.998 -3.304 -5.583 1.00 81.06 364 SER A C 1
ATOM 2845 O O . SER A 1 364 ? 13.767 -3.133 -4.387 1.00 81.06 364 SER A O 1
ATOM 2847 N N . GLY A 1 365 ? 14.368 -2.315 -6.401 1.00 77.44 365 GLY A N 1
ATOM 2848 C CA . GLY A 1 365 ? 14.521 -0.912 -5.998 1.00 77.44 365 GLY A CA 1
ATOM 2849 C C . GLY A 1 365 ? 15.974 -0.499 -5.747 1.00 77.44 365 GLY A C 1
ATOM 2850 O O . GLY A 1 365 ? 16.656 -1.072 -4.912 1.00 77.44 365 GLY A O 1
ATOM 2851 N N . GLY A 1 366 ? 16.451 0.516 -6.476 1.00 79.94 366 GLY A N 1
ATOM 2852 C CA . GLY A 1 366 ? 17.780 1.112 -6.263 1.00 79.94 366 GLY A CA 1
ATOM 2853 C C . GLY A 1 366 ? 18.988 0.245 -6.649 1.00 79.94 366 GLY A C 1
ATOM 2854 O O . GLY A 1 366 ? 20.114 0.683 -6.459 1.00 79.94 366 GLY A O 1
ATOM 2855 N N . ILE A 1 367 ? 18.787 -0.949 -7.209 1.00 88.25 367 ILE A N 1
ATOM 2856 C CA . ILE A 1 367 ? 19.874 -1.865 -7.588 1.00 88.25 367 ILE A CA 1
ATOM 2857 C C . ILE A 1 367 ? 20.342 -1.680 -9.043 1.00 88.25 367 ILE A C 1
ATOM 2859 O O . ILE A 1 367 ? 19.577 -1.254 -9.913 1.00 88.25 367 ILE A O 1
ATOM 2863 N N . HIS A 1 368 ? 21.611 -2.015 -9.293 1.00 94.50 368 HIS A N 1
ATOM 2864 C CA . HIS A 1 368 ? 22.320 -1.935 -10.583 1.00 94.50 368 HIS A CA 1
ATOM 2865 C C . HIS A 1 368 ? 23.446 -2.982 -10.644 1.00 94.50 368 HIS A C 1
ATOM 2867 O O . HIS A 1 368 ? 23.702 -3.651 -9.646 1.00 94.50 368 HIS A O 1
ATOM 2873 N N . VAL A 1 369 ? 24.143 -3.099 -11.781 1.00 94.94 369 VAL A N 1
ATOM 2874 C CA . VAL A 1 369 ? 25.113 -4.176 -12.082 1.00 94.94 369 VAL A CA 1
ATOM 2875 C C . VAL A 1 369 ? 26.188 -4.416 -11.009 1.00 94.94 369 VAL A C 1
ATOM 2877 O O . VAL A 1 369 ? 26.477 -5.564 -10.696 1.00 94.94 369 VAL A O 1
ATOM 2880 N N . TRP A 1 370 ? 26.722 -3.372 -10.363 1.00 93.50 370 TRP A N 1
ATOM 2881 C CA . TRP A 1 370 ? 27.693 -3.526 -9.261 1.00 93.50 370 TRP A CA 1
ATOM 2882 C C . TRP A 1 370 ? 27.148 -4.232 -8.012 1.00 93.50 370 TRP A C 1
ATOM 2884 O O . TRP A 1 370 ? 27.924 -4.760 -7.225 1.00 93.50 370 TRP A O 1
ATOM 2894 N N . HIS A 1 371 ? 25.829 -4.274 -7.829 1.00 94.75 371 HIS A N 1
ATOM 2895 C CA . HIS A 1 371 ? 25.204 -5.001 -6.728 1.00 94.75 371 HIS A CA 1
ATOM 2896 C C . HIS A 1 371 ? 25.044 -6.500 -7.029 1.00 94.75 371 HIS A C 1
ATOM 2898 O O . HIS A 1 371 ? 24.755 -7.267 -6.116 1.00 94.75 371 HIS A O 1
ATOM 2904 N N . MET A 1 372 ? 25.233 -6.940 -8.279 1.00 96.19 372 MET A N 1
ATOM 2905 C CA . MET A 1 372 ? 24.949 -8.316 -8.703 1.00 96.19 372 MET A CA 1
ATOM 2906 C C . MET A 1 372 ? 25.672 -9.403 -7.885 1.00 96.19 372 MET A C 1
ATOM 2908 O O . MET A 1 372 ? 25.001 -10.370 -7.512 1.00 96.19 372 MET A O 1
ATOM 2912 N N . PRO A 1 373 ? 26.970 -9.267 -7.530 1.00 94.56 373 PRO A N 1
ATOM 2913 C CA . PRO A 1 373 ? 27.649 -10.268 -6.708 1.00 94.56 373 PRO A CA 1
ATOM 2914 C C . PRO A 1 373 ? 27.000 -10.427 -5.329 1.00 94.56 373 PRO A C 1
ATOM 2916 O O . PRO A 1 373 ? 26.663 -11.539 -4.934 1.00 94.56 373 PRO A O 1
ATOM 2919 N N . ALA A 1 374 ? 26.739 -9.309 -4.642 1.00 88.56 374 ALA A N 1
ATOM 2920 C CA . ALA A 1 374 ? 26.103 -9.308 -3.326 1.00 88.56 374 ALA A CA 1
ATOM 2921 C C . ALA A 1 374 ? 24.667 -9.849 -3.386 1.00 88.56 374 ALA A C 1
ATOM 2923 O O . ALA A 1 374 ? 24.266 -10.633 -2.540 1.00 88.56 374 ALA A O 1
ATOM 2924 N N . LEU A 1 375 ? 23.891 -9.481 -4.409 1.00 90.25 375 LEU A N 1
ATOM 2925 C CA . LEU A 1 375 ? 22.529 -9.994 -4.584 1.00 90.25 375 LEU A CA 1
ATOM 2926 C C . LEU A 1 375 ? 22.510 -11.514 -4.807 1.00 90.25 375 LEU A C 1
ATOM 2928 O O . LEU A 1 375 ? 21.652 -12.202 -4.260 1.00 90.25 375 LEU A O 1
ATOM 2932 N N . THR A 1 376 ? 23.460 -12.029 -5.592 1.00 91.75 376 THR A N 1
ATOM 2933 C CA . THR A 1 376 ? 23.588 -13.467 -5.879 1.00 91.75 376 THR A CA 1
ATOM 2934 C C . THR A 1 376 ? 24.024 -14.253 -4.641 1.00 91.75 376 THR A C 1
ATOM 2936 O O . THR A 1 376 ? 23.584 -15.386 -4.455 1.00 91.75 376 THR A O 1
ATOM 2939 N N . GLU A 1 377 ? 24.865 -13.659 -3.793 1.00 88.75 377 GLU A N 1
ATOM 2940 C CA . GLU A 1 377 ? 25.310 -14.248 -2.526 1.00 88.75 377 GLU A CA 1
ATOM 2941 C C . GLU A 1 377 ? 24.186 -14.258 -1.478 1.00 88.75 377 GLU A C 1
ATOM 2943 O O . GLU A 1 377 ? 23.858 -15.318 -0.953 1.00 88.75 377 GLU A O 1
ATOM 2948 N N . ILE A 1 378 ? 23.521 -13.119 -1.260 1.00 85.00 378 ILE A N 1
ATOM 2949 C CA . ILE A 1 378 ? 22.503 -12.962 -0.210 1.00 85.00 378 ILE A CA 1
ATOM 2950 C C . ILE A 1 378 ? 21.243 -13.785 -0.505 1.00 85.00 378 ILE A C 1
ATOM 2952 O O . ILE A 1 378 ? 20.663 -14.383 0.403 1.00 85.00 378 ILE A O 1
ATOM 2956 N N . PHE A 1 379 ? 20.763 -13.763 -1.753 1.00 86.56 379 PHE A N 1
ATOM 2957 C CA . PHE A 1 379 ? 19.458 -14.337 -2.102 1.00 86.56 379 PHE A CA 1
ATOM 2958 C C . PHE A 1 379 ? 19.541 -15.724 -2.736 1.00 86.56 379 PHE A C 1
ATOM 2960 O O . PHE A 1 379 ? 18.538 -16.440 -2.750 1.00 86.56 379 PHE A O 1
ATOM 2967 N N . GLY A 1 380 ? 20.710 -16.116 -3.248 1.00 91.56 380 GLY A N 1
ATOM 2968 C CA . GLY A 1 380 ? 20.872 -17.367 -3.979 1.00 91.56 380 GLY A CA 1
ATOM 2969 C C . GLY A 1 380 ? 20.019 -17.438 -5.251 1.00 91.56 380 GLY A C 1
ATOM 2970 O O . GLY A 1 380 ? 19.439 -16.450 -5.709 1.00 91.56 380 GLY A O 1
ATOM 2971 N N . ASP A 1 381 ? 19.951 -18.634 -5.841 1.00 94.00 381 ASP A N 1
ATOM 2972 C CA . ASP A 1 381 ? 19.343 -18.820 -7.163 1.00 94.00 381 ASP A CA 1
ATOM 2973 C C . ASP A 1 381 ? 17.828 -18.640 -7.166 1.00 94.00 381 ASP A C 1
ATOM 2975 O O . ASP A 1 381 ? 17.286 -18.127 -8.143 1.00 94.00 381 ASP A O 1
ATOM 2979 N N . ASP A 1 382 ? 17.132 -19.040 -6.103 1.00 95.12 382 ASP A N 1
ATOM 2980 C CA . ASP A 1 382 ? 15.673 -18.943 -5.976 1.00 95.12 382 ASP A CA 1
ATOM 2981 C C . ASP A 1 382 ? 15.225 -17.529 -5.607 1.00 95.12 382 ASP A C 1
ATOM 2983 O O . ASP A 1 382 ? 14.647 -17.291 -4.553 1.00 95.12 382 ASP A O 1
ATOM 2987 N N . SER A 1 383 ? 15.491 -16.579 -6.503 1.00 92.81 383 SER A N 1
ATOM 2988 C CA . SER A 1 383 ? 15.129 -15.171 -6.355 1.00 92.81 383 SER A CA 1
ATOM 2989 C C . SER A 1 383 ? 14.815 -14.511 -7.703 1.00 92.81 383 SER A C 1
ATOM 2991 O O . SER A 1 383 ? 15.228 -14.994 -8.761 1.00 92.81 383 SER A O 1
ATOM 2993 N N . VAL A 1 384 ? 14.065 -13.400 -7.686 1.00 96.56 384 VAL A N 1
ATOM 2994 C CA . VAL A 1 384 ? 13.981 -12.473 -8.830 1.00 96.56 384 VAL A CA 1
ATOM 2995 C C . VAL A 1 384 ? 14.729 -11.192 -8.484 1.00 96.56 384 VAL A C 1
ATOM 2997 O O . VAL A 1 384 ? 14.373 -10.507 -7.525 1.00 96.56 384 VAL A O 1
ATOM 3000 N N . LEU A 1 385 ? 15.701 -10.809 -9.309 1.00 96.81 385 LEU A N 1
ATOM 3001 C CA . LEU A 1 385 ? 16.418 -9.540 -9.189 1.00 96.81 385 LEU A CA 1
ATOM 3002 C C . LEU A 1 385 ? 15.849 -8.535 -10.199 1.00 96.81 385 LEU A C 1
ATOM 3004 O O . LEU A 1 385 ? 15.867 -8.772 -11.409 1.00 96.81 385 LEU A O 1
ATOM 3008 N N . GLN A 1 386 ? 15.295 -7.421 -9.714 1.00 96.19 386 GLN A N 1
ATOM 3009 C CA . GLN A 1 386 ? 14.559 -6.460 -10.538 1.00 96.19 386 GLN A CA 1
ATOM 3010 C C . GLN A 1 386 ? 15.270 -5.117 -10.714 1.00 96.19 386 GLN A C 1
ATOM 3012 O O . GLN A 1 386 ? 15.353 -4.298 -9.796 1.00 96.19 386 GLN A O 1
ATOM 3017 N N . PHE A 1 387 ? 15.653 -4.819 -11.953 1.00 96.12 387 PHE A N 1
ATOM 3018 C CA . PHE A 1 387 ? 16.415 -3.628 -12.318 1.00 96.12 387 PHE A CA 1
ATOM 3019 C C . PHE A 1 387 ? 15.546 -2.652 -13.115 1.00 96.12 387 PHE A C 1
ATOM 3021 O O . PHE A 1 387 ? 15.580 -2.634 -14.341 1.00 96.12 387 PHE A O 1
ATOM 3028 N N . GLY A 1 388 ? 14.742 -1.831 -12.429 1.00 92.12 388 GLY A N 1
ATOM 3029 C CA . GLY A 1 388 ? 13.937 -0.777 -13.070 1.00 92.12 388 GLY A CA 1
ATOM 3030 C C . GLY A 1 388 ? 14.814 0.313 -13.700 1.00 92.12 388 GLY A C 1
ATOM 3031 O O . GLY A 1 388 ? 15.120 0.283 -14.890 1.00 92.12 388 GLY A O 1
ATOM 3032 N N . GLY A 1 389 ? 15.271 1.263 -12.875 1.00 88.56 389 GLY A N 1
ATOM 3033 C CA . GLY A 1 389 ? 16.218 2.301 -13.308 1.00 88.56 389 GLY A CA 1
ATOM 3034 C C . GLY A 1 389 ? 17.539 1.725 -13.833 1.00 88.56 389 GLY A C 1
ATOM 3035 O O . GLY A 1 389 ? 18.058 2.228 -14.822 1.00 88.56 389 GLY A O 1
ATOM 3036 N N . GLY A 1 390 ? 18.007 0.614 -13.252 1.00 93.62 390 GLY A N 1
ATOM 3037 C CA . GLY A 1 390 ? 19.201 -0.117 -13.696 1.00 93.62 390 GLY A CA 1
ATOM 3038 C C . GLY A 1 390 ? 19.099 -0.773 -15.084 1.00 93.62 390 GLY A C 1
ATOM 3039 O O . GLY A 1 390 ? 20.089 -1.311 -15.563 1.00 93.62 390 GLY A O 1
ATOM 3040 N N . THR A 1 391 ? 17.930 -0.739 -15.735 1.00 98.38 391 THR A N 1
ATOM 3041 C CA . THR A 1 391 ? 17.753 -1.152 -17.141 1.00 98.38 391 THR A CA 1
ATOM 3042 C C . THR A 1 391 ? 17.382 0.045 -18.013 1.00 98.38 391 THR A C 1
ATOM 3044 O O . THR A 1 391 ? 18.090 0.366 -18.961 1.00 98.38 391 THR A O 1
ATOM 3047 N N . LEU A 1 392 ? 16.284 0.743 -17.688 1.00 97.62 392 LEU A N 1
ATOM 3048 C CA . LEU A 1 392 ? 15.760 1.835 -18.524 1.00 97.62 392 LEU A CA 1
ATOM 3049 C C . LEU A 1 392 ? 16.631 3.101 -18.483 1.00 97.62 392 LEU A C 1
ATOM 3051 O O . LEU A 1 392 ? 16.506 3.951 -19.357 1.00 97.62 392 LEU A O 1
ATOM 3055 N N . GLY A 1 393 ? 17.487 3.246 -17.469 1.00 96.75 393 GLY A N 1
ATOM 3056 C CA . GLY A 1 393 ? 18.447 4.344 -17.351 1.00 96.75 393 GLY A CA 1
ATOM 3057 C C . GLY A 1 393 ? 19.777 4.090 -18.063 1.00 96.75 393 GLY A C 1
ATOM 3058 O O . GLY A 1 393 ? 20.675 4.920 -17.957 1.00 96.75 393 GLY A O 1
ATOM 3059 N N . HIS A 1 394 ? 19.931 2.956 -18.754 1.00 98.62 394 HIS A N 1
ATOM 3060 C CA . HIS A 1 394 ? 21.151 2.651 -19.492 1.00 98.62 394 HIS A CA 1
ATOM 3061 C C . HIS A 1 394 ? 21.350 3.646 -20.655 1.00 98.62 394 HIS A C 1
ATOM 3063 O O . HIS A 1 394 ? 20.402 3.894 -21.408 1.00 98.62 394 HIS A O 1
ATOM 3069 N N . PRO A 1 395 ? 22.565 4.191 -20.868 1.00 97.44 395 PRO A N 1
ATOM 3070 C CA . PRO A 1 395 ? 22.799 5.273 -21.832 1.00 97.44 395 PRO A CA 1
ATOM 3071 C C . PRO A 1 395 ? 22.516 4.881 -23.288 1.00 97.44 395 PRO A C 1
ATOM 3073 O O . PRO A 1 395 ? 22.299 5.748 -24.130 1.00 97.44 395 PRO A O 1
ATOM 3076 N N . TRP A 1 396 ? 22.511 3.583 -23.598 1.00 98.44 396 TRP A N 1
ATOM 3077 C CA . TRP A 1 396 ? 22.245 3.055 -24.945 1.00 98.44 396 TRP A CA 1
ATOM 3078 C C . TRP A 1 396 ? 20.825 2.488 -25.116 1.00 98.44 396 TRP A C 1
ATOM 3080 O O . TRP A 1 396 ? 20.524 1.855 -26.125 1.00 98.44 396 TRP A O 1
ATOM 3090 N N . GLY A 1 397 ? 19.941 2.711 -24.139 1.00 97.56 397 GLY A N 1
ATOM 3091 C CA . GLY A 1 397 ? 18.550 2.261 -24.167 1.00 97.56 397 GLY A CA 1
ATOM 3092 C C . GLY A 1 397 ? 18.298 0.919 -23.473 1.00 97.56 397 GLY A C 1
ATOM 3093 O O . GLY A 1 397 ? 19.201 0.281 -22.930 1.00 97.56 397 GLY A O 1
ATOM 3094 N N . ASN A 1 398 ? 17.030 0.502 -23.490 1.00 98.56 398 ASN A N 1
ATOM 3095 C CA . ASN A 1 398 ? 16.502 -0.586 -22.663 1.00 98.56 398 ASN A CA 1
ATOM 3096 C C . ASN A 1 398 ? 17.135 -1.955 -22.948 1.00 98.56 398 ASN A C 1
ATOM 3098 O O . ASN A 1 398 ? 17.463 -2.669 -22.003 1.00 98.56 398 ASN A O 1
ATOM 3102 N N . ALA A 1 399 ? 17.289 -2.332 -24.223 1.00 98.69 399 ALA A N 1
ATOM 3103 C CA . ALA A 1 399 ? 17.839 -3.639 -24.579 1.00 98.69 399 ALA A CA 1
ATOM 3104 C C . ALA A 1 399 ? 19.312 -3.780 -24.148 1.00 98.69 399 ALA A C 1
ATOM 3106 O O . ALA A 1 399 ? 19.610 -4.752 -23.460 1.00 98.69 399 ALA A O 1
ATOM 3107 N N . PRO A 1 400 ? 20.215 -2.809 -24.409 1.00 98.75 400 PRO A N 1
ATOM 3108 C CA . PRO A 1 400 ? 21.556 -2.826 -23.820 1.00 98.75 400 PRO A CA 1
ATOM 3109 C C . PRO A 1 400 ? 21.569 -2.880 -22.287 1.00 98.75 400 PRO A C 1
ATOM 3111 O O . PRO A 1 400 ? 22.336 -3.641 -21.708 1.00 98.75 400 PRO A O 1
ATOM 3114 N N . GLY A 1 401 ? 20.677 -2.147 -21.611 1.00 98.62 401 GLY A N 1
ATOM 3115 C CA . GLY A 1 401 ? 20.554 -2.233 -20.151 1.00 98.62 401 GLY A CA 1
ATOM 3116 C C . GLY A 1 401 ? 20.154 -3.629 -19.660 1.00 98.62 401 GLY A C 1
ATOM 3117 O O . GLY A 1 401 ? 20.658 -4.108 -18.646 1.00 98.62 401 GLY A O 1
ATOM 3118 N N . ALA A 1 402 ? 19.273 -4.309 -20.393 1.00 98.75 402 ALA A N 1
ATOM 3119 C CA . ALA A 1 402 ? 18.880 -5.683 -20.107 1.00 98.75 402 ALA A CA 1
ATOM 3120 C C . ALA A 1 402 ? 20.047 -6.662 -20.322 1.00 98.75 402 ALA A C 1
ATOM 3122 O O . ALA A 1 402 ? 20.284 -7.508 -19.457 1.00 98.75 402 ALA A O 1
ATOM 3123 N N . VAL A 1 403 ? 20.815 -6.486 -21.405 1.00 98.88 403 VAL A N 1
ATOM 3124 C CA . VAL A 1 403 ? 22.019 -7.281 -21.698 1.00 98.88 403 VAL A CA 1
ATOM 3125 C C . VAL A 1 403 ? 23.045 -7.122 -20.579 1.00 98.88 403 VAL A C 1
ATOM 3127 O O . VAL A 1 403 ? 23.524 -8.122 -20.054 1.00 98.88 403 VAL A O 1
ATOM 3130 N N . ALA A 1 404 ? 23.324 -5.889 -20.147 1.00 98.75 404 ALA A N 1
ATOM 3131 C CA . ALA A 1 404 ? 24.267 -5.611 -19.065 1.00 98.75 404 ALA A CA 1
ATOM 3132 C C . ALA A 1 404 ? 23.904 -6.359 -17.768 1.00 98.75 404 ALA A C 1
ATOM 3134 O O . ALA A 1 404 ? 24.758 -7.007 -17.162 1.00 98.75 404 ALA A O 1
ATOM 3135 N N . ASN A 1 405 ? 22.629 -6.322 -17.361 1.00 98.69 405 ASN A N 1
ATOM 3136 C CA . ASN A 1 405 ? 22.163 -7.040 -16.170 1.00 98.69 405 ASN A CA 1
ATOM 3137 C C . ASN A 1 405 ? 22.243 -8.566 -16.344 1.00 98.69 405 ASN A C 1
ATOM 3139 O O . ASN A 1 405 ? 22.635 -9.264 -15.410 1.00 98.69 405 ASN A O 1
ATOM 3143 N N . ARG A 1 406 ? 21.911 -9.091 -17.531 1.00 98.81 406 ARG A N 1
ATOM 3144 C CA . ARG A 1 406 ? 22.000 -10.529 -17.829 1.00 98.81 406 ARG A CA 1
ATOM 3145 C C . ARG A 1 406 ? 23.441 -11.033 -17.783 1.00 98.81 406 ARG A C 1
ATOM 3147 O O . ARG A 1 406 ? 23.705 -12.017 -17.099 1.00 98.81 406 ARG A O 1
ATOM 3154 N N . VAL A 1 407 ? 24.359 -10.328 -18.442 1.00 98.81 407 VAL A N 1
ATOM 3155 C CA . VAL A 1 407 ? 25.789 -10.662 -18.463 1.00 98.81 407 VAL A CA 1
ATOM 3156 C C . VAL A 1 407 ? 26.384 -10.615 -17.058 1.00 98.81 407 VAL A C 1
ATOM 3158 O O . VAL A 1 407 ? 27.069 -11.553 -16.658 1.00 98.81 407 VAL A O 1
ATOM 3161 N N . ALA A 1 408 ? 26.094 -9.561 -16.287 1.00 98.69 408 ALA A N 1
ATOM 3162 C CA . ALA A 1 408 ? 26.569 -9.454 -14.910 1.00 98.69 408 ALA A CA 1
ATOM 3163 C C . ALA A 1 408 ? 26.099 -10.638 -14.051 1.00 98.69 408 ALA A C 1
ATOM 3165 O O . ALA A 1 408 ? 26.894 -11.201 -13.301 1.00 98.69 408 ALA A O 1
ATOM 3166 N N . LEU A 1 409 ? 24.826 -11.035 -14.173 1.00 98.69 409 LEU A N 1
ATOM 3167 C CA . LEU A 1 409 ? 24.282 -12.155 -13.408 1.00 98.69 409 LEU A CA 1
ATOM 3168 C C . LEU A 1 409 ? 24.951 -13.479 -13.780 1.00 98.69 409 LEU A C 1
ATOM 3170 O O . LEU A 1 409 ? 25.379 -14.216 -12.895 1.00 98.69 409 LEU A O 1
ATOM 3174 N N . GLU A 1 410 ? 25.040 -13.788 -15.074 1.00 98.69 410 GLU A N 1
ATOM 3175 C CA . GLU A 1 410 ? 25.622 -15.053 -15.533 1.00 98.69 410 GLU A CA 1
ATOM 3176 C C . GLU A 1 410 ? 27.111 -15.153 -15.181 1.00 98.69 410 GLU A C 1
ATOM 3178 O O . GLU A 1 410 ? 27.548 -16.213 -14.738 1.00 98.69 410 GLU A O 1
ATOM 3183 N N . ALA A 1 411 ? 27.863 -14.047 -15.253 1.00 98.69 411 ALA A N 1
ATOM 3184 C CA . ALA A 1 411 ? 29.253 -14.002 -14.800 1.00 98.69 411 ALA A CA 1
ATOM 3185 C C . ALA A 1 411 ? 29.385 -14.281 -13.291 1.00 98.69 411 ALA A C 1
ATOM 3187 O O . ALA A 1 411 ? 30.257 -15.046 -12.880 1.00 98.69 411 ALA A O 1
ATOM 3188 N N . CYS A 1 412 ? 28.507 -13.708 -12.458 1.00 98.56 412 CYS A N 1
ATOM 3189 C CA . CYS A 1 412 ? 28.494 -13.985 -11.019 1.00 98.56 412 CYS A CA 1
ATOM 3190 C C . CYS A 1 412 ? 28.131 -15.444 -10.712 1.00 98.56 412 CYS A C 1
ATOM 3192 O O . CYS A 1 412 ? 28.793 -16.079 -9.895 1.00 98.56 412 CYS A O 1
ATOM 3194 N N . VAL A 1 413 ? 27.105 -15.991 -11.367 1.00 98.50 413 VAL A N 1
ATOM 3195 C CA . VAL A 1 413 ? 26.695 -17.390 -11.174 1.00 98.50 413 VAL A CA 1
ATOM 3196 C C . VAL A 1 413 ? 27.803 -18.346 -11.613 1.00 98.50 413 VAL A C 1
ATOM 3198 O O . VAL A 1 413 ? 28.116 -19.283 -10.879 1.00 98.50 413 VAL A O 1
ATOM 3201 N N . GLN A 1 414 ? 28.435 -18.096 -12.764 1.00 98.44 414 GLN A N 1
ATOM 3202 C CA . GLN A 1 414 ? 29.568 -18.888 -13.236 1.00 98.44 414 GLN A CA 1
ATOM 3203 C C . GLN A 1 414 ? 30.717 -18.855 -12.223 1.00 98.44 414 GLN A C 1
ATOM 3205 O O . GLN A 1 414 ? 31.145 -19.909 -11.761 1.00 98.44 414 GLN A O 1
ATOM 3210 N N . ALA A 1 415 ? 31.158 -17.662 -11.817 1.00 98.19 415 ALA A N 1
ATOM 3211 C CA . ALA A 1 415 ? 32.247 -17.494 -10.860 1.00 98.19 415 ALA A CA 1
ATOM 3212 C C . ALA A 1 415 ? 31.968 -18.200 -9.522 1.00 98.19 415 ALA A C 1
ATOM 3214 O O . ALA A 1 415 ? 32.833 -18.902 -8.999 1.00 98.19 415 ALA A O 1
ATOM 3215 N N . ARG A 1 416 ? 30.746 -18.069 -8.989 1.00 97.94 416 ARG A N 1
ATOM 3216 C CA . ARG A 1 416 ? 30.318 -18.770 -7.770 1.00 97.94 416 ARG A CA 1
ATOM 3217 C C . ARG A 1 416 ? 30.394 -20.285 -7.940 1.00 97.94 416 ARG A C 1
ATOM 3219 O O . ARG A 1 416 ? 30.897 -20.976 -7.061 1.00 97.94 416 ARG A O 1
ATOM 3226 N N . ASN A 1 417 ? 29.897 -20.805 -9.061 1.00 98.00 417 ASN A N 1
ATOM 3227 C CA . ASN A 1 417 ? 29.886 -22.242 -9.333 1.00 98.00 417 ASN A CA 1
ATOM 3228 C C . ASN A 1 417 ? 31.302 -22.797 -9.592 1.00 98.00 417 ASN A C 1
ATOM 3230 O O . ASN A 1 417 ? 31.550 -23.973 -9.339 1.00 98.00 417 ASN A O 1
ATOM 3234 N N . GLU A 1 418 ? 32.237 -21.955 -10.038 1.00 98.00 418 GLU A N 1
ATOM 3235 C CA . GLU A 1 418 ? 33.675 -22.250 -10.141 1.00 98.00 418 GLU A CA 1
ATOM 3236 C C . GLU A 1 418 ? 34.416 -22.135 -8.791 1.00 98.00 418 GLU A C 1
ATOM 3238 O O . GLU A 1 418 ? 35.608 -22.429 -8.713 1.00 98.00 418 GLU A O 1
ATOM 3243 N N . GLY A 1 419 ? 33.720 -21.752 -7.714 1.00 96.88 419 GLY A N 1
ATOM 3244 C CA . GLY A 1 419 ? 34.255 -21.689 -6.353 1.00 96.88 419 GLY A CA 1
ATOM 3245 C C . GLY A 1 419 ? 34.862 -20.343 -5.951 1.00 96.88 419 GLY A C 1
ATOM 3246 O O . GLY A 1 419 ? 35.518 -20.277 -4.912 1.00 96.88 419 GLY A O 1
ATOM 3247 N N . ARG A 1 420 ? 34.658 -19.276 -6.737 1.00 97.12 420 ARG A N 1
ATOM 3248 C CA . ARG A 1 420 ? 35.097 -17.917 -6.378 1.00 97.12 420 ARG A CA 1
ATOM 3249 C C . ARG A 1 420 ? 34.223 -17.323 -5.277 1.00 97.12 420 ARG A C 1
ATOM 3251 O O . ARG A 1 420 ? 33.013 -17.556 -5.227 1.00 97.12 420 ARG A O 1
ATOM 3258 N N . ASP A 1 421 ? 34.827 -16.497 -4.430 1.00 95.38 421 ASP A N 1
ATOM 3259 C CA . ASP A 1 421 ? 34.127 -15.821 -3.340 1.00 95.38 421 ASP A CA 1
ATOM 3260 C C . ASP A 1 421 ? 33.491 -14.518 -3.849 1.00 95.38 421 ASP A C 1
ATOM 3262 O O . ASP A 1 421 ? 34.163 -13.497 -4.006 1.00 95.38 421 ASP A O 1
ATOM 3266 N N . LEU A 1 422 ? 32.176 -14.529 -4.095 1.00 91.06 422 LEU A N 1
ATOM 3267 C CA . LEU A 1 422 ? 31.454 -13.351 -4.594 1.00 91.06 422 LEU A CA 1
ATOM 3268 C C . LEU A 1 422 ? 31.519 -12.143 -3.651 1.00 91.06 422 LEU A C 1
ATOM 3270 O O . LEU A 1 422 ? 31.477 -11.008 -4.133 1.00 91.06 422 LEU A O 1
ATOM 3274 N N . ALA A 1 423 ? 31.634 -12.357 -2.337 1.00 84.00 423 ALA A N 1
ATOM 3275 C CA . ALA A 1 423 ? 31.683 -11.270 -1.364 1.00 84.00 423 ALA A CA 1
ATOM 3276 C C . ALA A 1 423 ? 33.020 -10.517 -1.425 1.00 84.00 423 ALA A C 1
ATOM 3278 O O . ALA A 1 423 ? 33.066 -9.310 -1.186 1.00 84.00 423 ALA A O 1
ATOM 3279 N N . ARG A 1 424 ? 34.107 -11.212 -1.780 1.00 90.25 424 ARG A N 1
ATOM 3280 C CA . ARG A 1 424 ? 35.461 -10.635 -1.854 1.00 90.25 424 ARG A CA 1
ATOM 3281 C C . ARG A 1 424 ? 35.859 -10.240 -3.271 1.00 90.25 424 ARG A C 1
ATOM 3283 O O . ARG A 1 424 ? 36.445 -9.181 -3.474 1.00 90.25 424 ARG A O 1
ATOM 3290 N N . GLU A 1 425 ? 35.523 -11.074 -4.247 1.00 96.31 425 GLU A N 1
ATOM 3291 C CA . GLU A 1 425 ? 35.979 -10.973 -5.637 1.00 96.31 425 GLU A CA 1
ATOM 3292 C C . GLU A 1 425 ? 34.923 -10.367 -6.576 1.00 96.31 425 GLU A C 1
ATOM 3294 O O . GLU A 1 425 ? 35.185 -10.149 -7.760 1.00 96.31 425 GLU A O 1
ATOM 3299 N N . GLY A 1 426 ? 33.724 -10.052 -6.072 1.00 93.62 426 GLY A N 1
ATOM 3300 C CA . GLY A 1 426 ? 32.584 -9.619 -6.884 1.00 93.62 426 GLY A CA 1
ATOM 3301 C C . GLY A 1 426 ? 32.879 -8.455 -7.835 1.00 93.62 426 GLY A C 1
ATOM 3302 O O . GLY A 1 426 ? 32.516 -8.497 -9.010 1.00 93.62 426 GLY A O 1
ATOM 3303 N N . ASN A 1 427 ? 33.593 -7.429 -7.363 1.00 94.56 427 ASN A N 1
ATOM 3304 C CA . ASN A 1 427 ? 33.955 -6.283 -8.202 1.00 94.56 427 ASN A CA 1
ATOM 3305 C C . ASN A 1 427 ? 34.932 -6.655 -9.327 1.00 94.56 427 ASN A C 1
ATOM 3307 O O . ASN A 1 427 ? 34.895 -6.048 -10.396 1.00 94.56 427 ASN A O 1
ATOM 3311 N N . GLU A 1 428 ? 35.828 -7.612 -9.095 1.00 97.62 428 GLU A N 1
ATOM 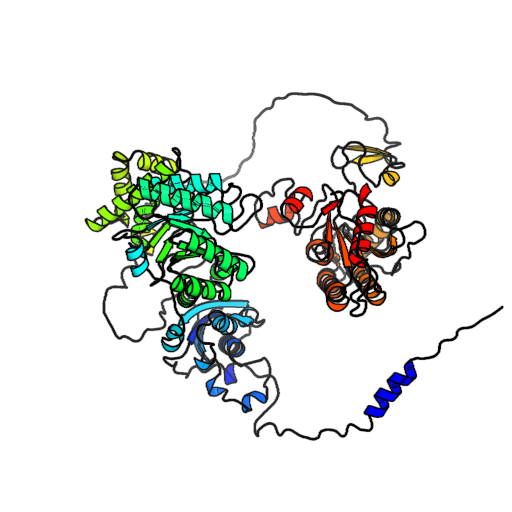3312 C CA . GLU A 1 428 ? 36.783 -8.074 -10.104 1.00 97.62 428 GLU A CA 1
ATOM 3313 C C . GLU A 1 428 ? 36.071 -8.884 -11.182 1.00 97.62 428 GLU A C 1
ATOM 3315 O O . GLU A 1 428 ? 36.252 -8.586 -12.360 1.00 97.62 428 GLU A O 1
ATOM 3320 N N . ILE A 1 429 ? 35.169 -9.787 -10.785 1.00 98.38 429 ILE A N 1
ATOM 3321 C CA . ILE A 1 429 ? 34.318 -10.568 -11.697 1.00 98.38 429 ILE A CA 1
ATOM 3322 C C . ILE A 1 429 ? 33.547 -9.644 -12.652 1.00 98.38 429 ILE A C 1
ATOM 3324 O O . ILE A 1 429 ? 33.568 -9.834 -13.869 1.00 98.38 429 ILE A O 1
ATOM 3328 N N . ILE A 1 430 ? 32.915 -8.587 -12.125 1.00 98.12 430 ILE A N 1
ATOM 3329 C CA . ILE A 1 430 ? 32.179 -7.616 -12.951 1.00 98.12 430 ILE A CA 1
ATOM 3330 C C . ILE A 1 430 ? 33.113 -6.877 -13.921 1.00 98.12 430 ILE A C 1
ATOM 3332 O O . ILE A 1 430 ? 32.785 -6.718 -15.099 1.00 98.12 430 ILE A O 1
ATOM 3336 N N . ARG A 1 431 ? 34.301 -6.452 -13.473 1.00 97.88 431 ARG A N 1
ATOM 3337 C CA . ARG A 1 431 ? 35.288 -5.794 -14.351 1.00 97.88 431 ARG A CA 1
ATOM 3338 C C . ARG A 1 431 ? 35.819 -6.730 -15.431 1.00 97.88 431 ARG A C 1
ATOM 3340 O O . ARG A 1 431 ? 36.054 -6.279 -16.548 1.00 97.88 431 ARG A O 1
ATOM 3347 N N . GLU A 1 432 ? 36.016 -8.007 -15.122 1.00 98.38 432 GLU A N 1
ATOM 3348 C CA . GLU A 1 432 ? 36.430 -9.023 -16.092 1.00 98.38 432 GLU A CA 1
ATOM 3349 C C . GLU A 1 432 ? 35.364 -9.224 -17.168 1.00 98.38 432 GLU A C 1
ATOM 3351 O O . GLU A 1 432 ? 35.693 -9.171 -18.354 1.00 98.38 432 GLU A O 1
ATOM 3356 N N . ALA A 1 433 ? 34.094 -9.336 -16.773 1.00 98.44 433 ALA A N 1
ATOM 3357 C CA . ALA A 1 433 ? 32.972 -9.428 -17.705 1.00 98.44 433 ALA A CA 1
ATOM 3358 C C . ALA A 1 433 ? 32.823 -8.171 -18.588 1.00 98.44 433 ALA A C 1
ATOM 3360 O O . ALA A 1 433 ? 32.531 -8.255 -19.782 1.00 98.44 433 ALA A O 1
ATOM 3361 N N . SER A 1 434 ? 33.116 -6.993 -18.032 1.00 98.00 434 SER A N 1
ATOM 3362 C CA . SER A 1 434 ? 33.047 -5.710 -18.748 1.00 98.00 434 SER A CA 1
ATOM 3363 C C . SER A 1 434 ? 34.063 -5.594 -19.891 1.00 98.00 434 SER A C 1
ATOM 3365 O O . SER A 1 434 ? 33.874 -4.796 -20.804 1.00 98.00 434 SER A O 1
ATOM 3367 N N . LYS A 1 435 ? 35.149 -6.380 -19.877 1.00 98.06 435 LYS A N 1
ATOM 3368 C CA . LYS A 1 435 ? 36.164 -6.351 -20.948 1.00 98.06 435 LYS A CA 1
ATOM 3369 C C . LYS A 1 435 ? 35.624 -6.865 -22.283 1.00 98.06 435 LYS A C 1
ATOM 3371 O O . LYS A 1 435 ? 36.141 -6.470 -23.324 1.00 98.06 435 LYS A O 1
ATOM 3376 N N . TRP A 1 436 ? 34.626 -7.748 -22.254 1.00 98.06 436 TRP A N 1
ATOM 3377 C CA . TRP A 1 436 ? 34.056 -8.366 -23.452 1.00 98.06 436 TRP A CA 1
ATOM 3378 C C . TRP A 1 436 ? 32.573 -8.039 -23.676 1.00 98.06 436 TRP A C 1
ATOM 3380 O O . TRP A 1 436 ? 32.086 -8.274 -24.778 1.00 98.06 436 TRP A O 1
ATOM 3390 N N . SER A 1 437 ? 31.868 -7.456 -22.696 1.00 98.50 437 SER A N 1
ATOM 3391 C CA . SER A 1 437 ? 30.521 -6.890 -22.879 1.00 98.50 437 SER A CA 1
ATOM 3392 C C . SER A 1 437 ? 30.551 -5.356 -22.814 1.00 98.50 437 SER A C 1
ATOM 3394 O O . SER A 1 437 ? 30.643 -4.784 -21.721 1.00 98.50 437 SER A O 1
ATOM 3396 N N . PRO A 1 438 ? 30.443 -4.666 -23.967 1.00 98.56 438 PRO A N 1
ATOM 3397 C CA . PRO A 1 438 ? 30.381 -3.207 -24.020 1.00 98.56 438 PRO A CA 1
ATOM 3398 C C . PRO A 1 438 ? 29.184 -2.623 -23.262 1.00 98.56 438 PRO A C 1
ATOM 3400 O O . PRO A 1 438 ? 29.304 -1.565 -22.647 1.00 98.56 438 PRO A O 1
ATOM 3403 N N . GLU A 1 439 ? 28.039 -3.310 -23.274 1.00 98.75 439 GLU A N 1
ATOM 3404 C CA . GLU A 1 439 ? 26.835 -2.903 -22.548 1.00 98.75 439 GLU A CA 1
ATOM 3405 C C . GLU A 1 439 ? 27.080 -2.916 -21.037 1.00 98.75 439 GLU A C 1
ATOM 3407 O O . GLU A 1 439 ? 26.763 -1.948 -20.346 1.00 98.75 439 GLU A O 1
ATOM 3412 N N . LEU A 1 440 ? 27.708 -3.977 -20.517 1.00 98.69 440 LEU A N 1
ATOM 3413 C CA . LEU A 1 440 ? 28.081 -4.034 -19.107 1.00 98.69 440 LEU A CA 1
ATOM 3414 C C . LEU A 1 440 ? 29.104 -2.948 -18.755 1.00 98.69 440 LEU A C 1
ATOM 3416 O O . LEU A 1 440 ? 28.938 -2.275 -17.741 1.00 98.69 440 LEU A O 1
ATOM 3420 N N . ALA A 1 441 ? 30.112 -2.715 -19.601 1.00 98.44 441 ALA A N 1
ATOM 3421 C CA . ALA A 1 441 ? 31.095 -1.656 -19.374 1.00 98.44 441 ALA A CA 1
ATOM 3422 C C . ALA A 1 441 ? 30.441 -0.267 -19.270 1.00 98.44 441 ALA A C 1
ATOM 3424 O O . ALA A 1 441 ? 30.755 0.500 -18.356 1.00 98.44 441 ALA A O 1
ATOM 3425 N N . ALA A 1 442 ? 29.495 0.040 -20.163 1.00 98.31 442 ALA A N 1
ATOM 3426 C CA . ALA A 1 442 ? 28.743 1.291 -20.131 1.00 98.31 442 ALA A CA 1
ATOM 3427 C C . ALA A 1 442 ? 27.895 1.417 -18.853 1.00 98.31 442 ALA A C 1
ATOM 3429 O O . ALA A 1 442 ? 27.925 2.461 -18.201 1.00 98.31 442 ALA A O 1
ATOM 3430 N N . ALA A 1 443 ? 27.190 0.355 -18.450 1.00 97.94 443 ALA A N 1
ATOM 3431 C CA . ALA A 1 443 ? 26.429 0.325 -17.199 1.00 97.94 443 ALA A CA 1
ATOM 3432 C C . ALA A 1 443 ? 27.323 0.524 -15.961 1.00 97.94 443 ALA A C 1
ATOM 3434 O O . ALA A 1 443 ? 26.980 1.274 -15.042 1.00 97.94 443 ALA A O 1
ATOM 3435 N N . CYS A 1 444 ? 28.482 -0.137 -15.943 1.00 98.00 444 CYS A N 1
ATOM 3436 C CA . CYS A 1 444 ? 29.463 -0.042 -14.873 1.00 98.00 444 CYS A CA 1
ATOM 3437 C C . CYS A 1 444 ? 29.984 1.384 -14.710 1.00 98.00 444 CYS A C 1
ATOM 3439 O O . CYS A 1 444 ? 30.056 1.862 -13.579 1.00 98.00 444 CYS A O 1
ATOM 3441 N N . GLU A 1 445 ? 30.304 2.067 -15.809 1.00 97.81 445 GLU A N 1
ATOM 3442 C CA . GLU A 1 445 ? 30.814 3.439 -15.768 1.00 97.81 445 GLU A CA 1
ATOM 3443 C C . GLU A 1 445 ? 29.772 4.425 -15.224 1.00 97.81 445 GLU A C 1
ATOM 3445 O O . GLU A 1 445 ? 30.107 5.278 -14.404 1.00 97.81 445 GLU A O 1
ATOM 3450 N N . VAL A 1 446 ? 28.501 4.266 -15.608 1.00 96.44 446 VAL A N 1
ATOM 3451 C CA . VAL A 1 446 ? 27.413 5.165 -15.186 1.00 96.44 446 VAL A CA 1
ATOM 3452 C C . VAL A 1 446 ? 27.120 5.073 -13.684 1.00 96.44 446 VAL A C 1
ATOM 3454 O O . VAL A 1 446 ? 26.801 6.087 -13.065 1.00 96.44 446 VAL A O 1
ATOM 3457 N N . TRP A 1 447 ? 27.218 3.884 -13.079 1.00 93.31 447 TRP A N 1
ATOM 3458 C CA . TRP A 1 447 ? 26.770 3.656 -11.695 1.00 93.31 447 TRP A CA 1
ATOM 3459 C C . TRP A 1 447 ? 27.876 3.272 -10.699 1.00 93.31 447 TRP A C 1
ATOM 3461 O O . TRP A 1 447 ? 27.561 2.872 -9.581 1.00 93.31 447 TRP A O 1
ATOM 3471 N N . LYS A 1 448 ? 29.164 3.390 -11.051 1.00 91.62 448 LYS A N 1
ATOM 3472 C CA . LYS A 1 448 ? 30.286 2.969 -10.176 1.00 91.62 448 LYS A CA 1
ATOM 3473 C C . LYS A 1 448 ? 30.352 3.668 -8.813 1.00 91.62 448 LYS A C 1
ATOM 3475 O O . LYS A 1 448 ? 30.850 3.076 -7.861 1.00 91.62 448 LYS A O 1
ATOM 3480 N N . GLU A 1 449 ? 29.862 4.903 -8.716 1.00 91.81 449 GLU A N 1
ATOM 3481 C CA . GLU A 1 449 ? 29.898 5.698 -7.477 1.00 91.81 449 GLU A CA 1
ATOM 3482 C C . GLU A 1 449 ? 28.580 5.650 -6.691 1.00 91.81 449 GLU A C 1
ATOM 3484 O O . GLU A 1 449 ? 28.492 6.192 -5.591 1.00 91.81 449 GLU A O 1
ATOM 3489 N N . ILE A 1 450 ? 27.539 5.014 -7.236 1.00 84.19 450 ILE A N 1
ATOM 3490 C CA . ILE A 1 450 ? 26.212 5.025 -6.625 1.00 84.19 450 ILE A CA 1
ATOM 3491 C C . ILE A 1 450 ? 26.126 3.933 -5.559 1.00 84.19 450 ILE A C 1
ATOM 3493 O O . ILE A 1 450 ? 26.255 2.745 -5.845 1.00 84.19 450 ILE A O 1
ATOM 3497 N N . LYS A 1 451 ? 25.881 4.354 -4.316 1.00 80.50 451 LYS A N 1
ATOM 3498 C CA . LYS A 1 451 ? 25.640 3.486 -3.160 1.00 80.50 451 LYS A CA 1
ATOM 3499 C C . LYS A 1 451 ? 24.549 4.077 -2.275 1.00 80.50 451 LYS A C 1
ATOM 3501 O O . LYS A 1 451 ? 24.346 5.290 -2.249 1.00 80.50 451 LYS A O 1
ATOM 3506 N N . PHE A 1 452 ? 23.865 3.216 -1.528 1.00 76.12 452 PHE A N 1
ATOM 3507 C CA . PHE A 1 452 ? 22.823 3.608 -0.580 1.00 76.12 452 PHE A CA 1
ATOM 3508 C C . PHE A 1 452 ? 23.204 3.142 0.826 1.00 76.12 452 PHE A C 1
ATOM 3510 O O . PHE A 1 452 ? 22.835 2.049 1.248 1.00 76.12 452 PHE A O 1
ATOM 3517 N N . GLU A 1 453 ? 23.949 3.975 1.548 1.00 82.44 453 GLU A N 1
ATOM 3518 C CA . GLU A 1 453 ? 24.462 3.663 2.884 1.00 82.44 453 GLU A CA 1
ATOM 3519 C C . GLU A 1 453 ? 23.714 4.496 3.932 1.00 82.44 453 GLU A C 1
ATOM 3521 O O . GLU A 1 453 ? 23.935 5.696 4.084 1.00 82.44 453 GLU A O 1
ATOM 3526 N N . PHE A 1 454 ? 22.784 3.854 4.642 1.00 78.25 454 PHE A N 1
ATOM 3527 C CA . PHE A 1 454 ? 21.982 4.471 5.698 1.00 78.25 454 PHE A CA 1
ATOM 3528 C C . PHE A 1 454 ? 21.835 3.511 6.876 1.00 78.25 454 PHE A C 1
ATOM 3530 O O . PHE A 1 454 ? 21.748 2.297 6.687 1.00 78.25 454 PHE A O 1
ATOM 3537 N N . ALA A 1 455 ? 21.733 4.051 8.091 1.00 77.31 455 ALA A N 1
ATOM 3538 C CA . ALA A 1 455 ? 21.421 3.244 9.263 1.00 77.31 455 ALA A CA 1
ATOM 3539 C C . ALA A 1 455 ? 20.044 2.569 9.107 1.00 77.31 455 ALA A C 1
ATOM 3541 O O . ALA A 1 455 ? 19.041 3.220 8.791 1.00 77.31 455 ALA A O 1
ATOM 3542 N N . ALA A 1 456 ? 19.992 1.256 9.337 1.00 74.69 456 ALA A N 1
ATOM 3543 C CA . ALA A 1 456 ? 18.741 0.513 9.340 1.00 74.69 456 ALA A CA 1
ATOM 3544 C C . ALA A 1 456 ? 17.901 0.900 10.568 1.00 74.69 456 ALA A C 1
ATOM 3546 O O . ALA A 1 456 ? 18.392 0.886 11.694 1.00 74.69 456 ALA A O 1
ATOM 3547 N N . MET A 1 457 ? 16.625 1.229 10.348 1.00 82.31 457 MET A N 1
ATOM 3548 C CA . MET A 1 457 ? 15.685 1.540 11.439 1.00 82.31 457 MET A CA 1
ATOM 3549 C C . MET A 1 457 ? 15.219 0.280 12.175 1.00 82.31 457 MET A C 1
ATOM 3551 O O . MET A 1 457 ? 15.015 0.305 1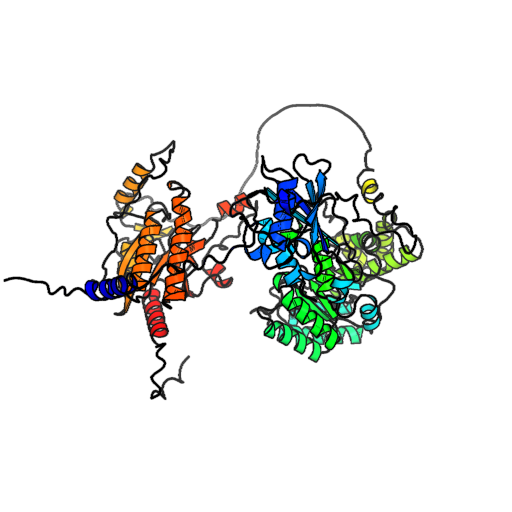3.385 1.00 82.31 457 MET A O 1
ATOM 3555 N N . ASP A 1 458 ? 15.048 -0.819 11.439 1.00 79.50 458 ASP A N 1
ATOM 3556 C CA . ASP A 1 458 ? 14.692 -2.120 11.993 1.00 79.50 458 ASP A CA 1
ATOM 3557 C C . ASP A 1 458 ? 15.954 -2.979 12.069 1.00 79.50 458 ASP A C 1
ATOM 3559 O O . ASP A 1 458 ? 16.482 -3.435 11.054 1.00 79.50 458 ASP A O 1
ATOM 3563 N N . THR A 1 459 ? 16.487 -3.119 13.281 1.00 78.88 459 THR A N 1
ATOM 3564 C CA . THR A 1 459 ? 17.725 -3.847 13.575 1.00 78.88 459 THR A CA 1
ATOM 3565 C C . THR A 1 459 ? 17.432 -5.097 14.386 1.00 78.88 459 THR A C 1
ATOM 3567 O O . THR A 1 459 ? 16.478 -5.142 15.169 1.00 78.88 459 THR A O 1
ATOM 3570 N N . PHE A 1 460 ? 18.278 -6.113 14.229 1.00 64.62 460 PHE A N 1
ATOM 3571 C CA . PHE A 1 460 ? 18.091 -7.402 14.886 1.00 64.62 460 PHE A CA 1
ATOM 3572 C C . PHE A 1 460 ? 18.006 -7.273 16.418 1.00 64.62 460 PHE A C 1
ATOM 3574 O O . PHE A 1 460 ? 18.693 -6.463 17.039 1.00 64.62 460 PHE A O 1
ATOM 3581 N N . TYR A 1 461 ? 17.136 -8.086 17.018 1.00 46.47 461 TYR A N 1
ATOM 3582 C CA . TYR A 1 461 ? 17.057 -8.308 18.467 1.00 46.47 461 TYR A CA 1
ATOM 3583 C C . TYR A 1 461 ? 16.913 -9.802 18.823 1.00 46.47 461 TYR A C 1
ATOM 3585 O O . TYR A 1 461 ? 17.152 -10.194 19.960 1.00 46.47 461 TYR A O 1
ATOM 3593 N N . LEU A 1 462 ? 16.544 -10.674 17.879 1.00 39.28 462 LEU A N 1
ATOM 3594 C CA . LEU A 1 462 ? 16.135 -12.034 18.227 1.00 39.28 462 LEU A CA 1
ATOM 3595 C C . LEU A 1 462 ? 17.325 -12.997 18.302 1.00 39.28 462 LEU A C 1
ATOM 3597 O O . LEU A 1 462 ? 17.870 -13.420 17.289 1.00 39.28 462 LEU A O 1
ATOM 3601 N N . ARG A 1 463 ? 17.669 -13.376 19.537 1.00 31.95 463 ARG A N 1
ATOM 3602 C CA . ARG A 1 463 ? 18.305 -14.659 19.881 1.00 31.95 463 ARG A CA 1
ATOM 3603 C C . ARG A 1 463 ? 17.265 -15.761 20.157 1.00 31.95 463 ARG A C 1
ATOM 3605 O O . ARG A 1 463 ? 17.651 -16.875 20.487 1.00 31.95 463 ARG A O 1
ATOM 3612 N N . SER A 1 464 ? 15.970 -15.456 20.042 1.00 32.03 464 SER A N 1
ATOM 3613 C CA . SER A 1 464 ? 14.866 -16.397 20.224 1.00 32.03 464 SER A CA 1
ATOM 3614 C C . SER A 1 464 ? 14.208 -16.716 18.882 1.00 32.03 464 SER A C 1
ATOM 3616 O O . SER A 1 464 ? 13.256 -16.076 18.442 1.00 32.03 464 SER A O 1
ATOM 3618 N N . GLU A 1 465 ? 14.694 -17.765 18.222 1.00 36.28 465 GLU A N 1
ATOM 3619 C CA . GLU A 1 465 ? 13.745 -18.641 17.543 1.00 36.28 465 GLU A CA 1
ATOM 3620 C C . GLU A 1 465 ? 12.815 -19.183 18.634 1.00 36.28 465 GLU A C 1
ATOM 3622 O O . GLU A 1 465 ? 13.288 -19.679 19.659 1.00 36.28 465 GLU A O 1
ATOM 3627 N N . ILE A 1 466 ? 11.496 -19.064 18.463 1.00 37.88 466 ILE A N 1
ATOM 3628 C CA . ILE A 1 466 ? 10.558 -19.885 19.236 1.00 37.88 466 ILE A CA 1
ATOM 3629 C C . ILE A 1 466 ? 10.939 -21.326 18.892 1.00 37.88 466 ILE A C 1
ATOM 3631 O O . ILE A 1 466 ? 10.634 -21.783 17.792 1.00 37.88 466 ILE A O 1
ATOM 3635 N N . SER A 1 467 ? 11.698 -21.962 19.791 1.00 27.94 467 SER A N 1
ATOM 3636 C CA . SER A 1 467 ? 12.369 -23.248 19.597 1.00 27.94 467 SER A CA 1
ATOM 3637 C C . SER A 1 467 ? 11.449 -24.230 18.883 1.00 27.94 467 SER A C 1
ATOM 3639 O O . SER A 1 467 ? 10.466 -24.705 19.453 1.00 27.94 467 SER A O 1
ATOM 3641 N N . ILE A 1 468 ? 11.768 -24.529 17.625 1.00 28.00 468 ILE A N 1
ATOM 3642 C CA . ILE A 1 468 ? 11.270 -25.728 16.966 1.00 28.00 468 ILE A CA 1
ATOM 3643 C C . ILE A 1 468 ? 11.948 -26.881 17.694 1.00 28.00 468 ILE A C 1
ATOM 3645 O O . ILE A 1 468 ? 13.173 -27.009 17.658 1.00 28.00 468 ILE A O 1
ATOM 3649 N N . ASP A 1 469 ? 11.161 -27.691 18.400 1.00 27.11 469 ASP A N 1
ATOM 3650 C CA . ASP A 1 469 ? 11.664 -28.927 18.978 1.00 27.11 469 ASP A CA 1
ATOM 3651 C C . ASP A 1 469 ? 12.410 -29.734 17.912 1.00 27.11 469 ASP A C 1
ATOM 3653 O O . ASP A 1 469 ? 11.906 -30.012 16.821 1.00 27.11 469 ASP A O 1
ATOM 3657 N N . LYS A 1 470 ? 13.652 -30.075 18.266 1.00 28.11 470 LYS A N 1
ATOM 3658 C CA . LYS A 1 470 ? 14.596 -30.898 17.517 1.00 28.11 470 LYS A CA 1
ATOM 3659 C C . LYS A 1 470 ? 13.944 -32.200 17.068 1.00 28.11 470 LYS A C 1
ATOM 3661 O O . LYS A 1 470 ? 14.007 -33.167 17.809 1.00 28.11 470 LYS A O 1
ATOM 3666 N N . TYR A 1 471 ? 13.452 -32.277 15.839 1.00 26.83 471 TYR A N 1
ATOM 3667 C CA . TYR A 1 471 ? 13.537 -33.499 15.045 1.00 26.83 471 TYR A CA 1
ATOM 3668 C C . TYR A 1 471 ? 13.574 -33.146 13.554 1.00 26.83 471 TYR A C 1
ATOM 3670 O O . TYR A 1 471 ? 12.642 -32.563 13.013 1.00 26.83 471 TYR A O 1
ATOM 3678 N N . ILE A 1 472 ? 14.657 -33.614 12.922 1.00 26.05 472 ILE A N 1
ATOM 3679 C CA . ILE A 1 472 ? 14.964 -33.700 11.484 1.00 26.05 472 ILE A CA 1
ATOM 3680 C C . ILE A 1 472 ? 15.963 -32.650 10.946 1.00 26.05 472 ILE A C 1
ATOM 3682 O O . ILE A 1 472 ? 15.623 -31.557 10.519 1.00 26.05 472 ILE A O 1
ATOM 3686 N N . SER A 1 473 ? 17.202 -33.153 10.881 1.00 23.67 473 SER A N 1
ATOM 3687 C CA . SER A 1 473 ? 18.331 -32.855 9.988 1.00 23.67 473 SER A CA 1
ATOM 3688 C C . SER A 1 473 ? 19.219 -31.634 10.249 1.00 23.67 473 SER A C 1
ATOM 3690 O O . SER A 1 473 ? 18.946 -30.505 9.869 1.00 23.67 473 SER A O 1
ATOM 3692 N N . SER A 1 474 ? 20.379 -31.965 10.814 1.00 26.41 474 SER A N 1
ATOM 3693 C CA . SER A 1 474 ? 21.645 -31.238 10.868 1.00 26.41 474 SER A CA 1
ATOM 3694 C C . SER A 1 474 ? 22.090 -30.610 9.539 1.00 26.41 474 SER A C 1
ATOM 3696 O O . SER A 1 474 ? 22.186 -31.321 8.538 1.00 26.41 474 SER A O 1
ATOM 3698 N N . GLY A 1 475 ? 22.498 -29.336 9.574 1.00 26.11 475 GLY A N 1
ATOM 3699 C CA . GLY A 1 475 ? 23.248 -28.694 8.489 1.00 26.11 475 GLY A CA 1
ATOM 3700 C C . GLY A 1 475 ? 23.471 -27.186 8.666 1.00 26.11 475 GLY A C 1
ATOM 3701 O O . GLY A 1 475 ? 22.742 -26.400 8.095 1.00 26.11 475 GLY A O 1
ATOM 3702 N N . SER A 1 476 ? 24.496 -26.803 9.438 1.00 31.23 476 SER A N 1
ATOM 3703 C CA . SER A 1 476 ? 25.266 -25.541 9.322 1.00 31.23 476 SER A CA 1
ATOM 3704 C C . SER A 1 476 ? 24.537 -24.184 9.163 1.00 31.23 476 SER A C 1
ATOM 3706 O O . SER A 1 476 ? 24.840 -23.452 8.228 1.00 31.23 476 SER A O 1
ATOM 3708 N N . ASP A 1 477 ? 23.714 -23.761 10.128 1.00 30.41 477 ASP A N 1
ATOM 3709 C CA . ASP A 1 477 ? 23.112 -22.403 10.123 1.00 30.41 477 ASP A CA 1
ATOM 3710 C C . ASP A 1 477 ? 23.867 -21.345 10.961 1.00 30.41 477 ASP A C 1
ATOM 3712 O O . ASP A 1 477 ? 23.507 -20.170 10.987 1.00 30.41 477 ASP A O 1
ATOM 3716 N N . ASN A 1 478 ? 24.973 -21.709 11.621 1.00 27.39 478 ASN A N 1
ATOM 3717 C CA . ASN A 1 478 ? 25.674 -20.798 12.543 1.00 27.39 478 ASN A CA 1
ATOM 3718 C C . ASN A 1 478 ? 26.729 -19.872 11.902 1.00 27.39 478 ASN A C 1
ATOM 3720 O O . ASN A 1 478 ? 27.303 -19.045 12.609 1.00 27.39 478 ASN A O 1
ATOM 3724 N N . HIS A 1 479 ? 27.000 -19.966 10.594 1.00 25.23 479 HIS A N 1
ATOM 3725 C CA . HIS A 1 479 ? 28.068 -19.176 9.954 1.00 25.23 479 HIS A CA 1
ATOM 3726 C C . HIS A 1 479 ? 27.604 -17.902 9.229 1.00 25.23 479 HIS A C 1
ATOM 3728 O O . HIS A 1 479 ? 28.419 -17.005 9.028 1.00 25.23 479 HIS A O 1
ATOM 3734 N N . ILE A 1 480 ? 26.315 -17.766 8.903 1.00 32.66 480 ILE A N 1
ATOM 3735 C CA . ILE A 1 480 ? 25.812 -16.651 8.076 1.00 32.66 480 ILE A CA 1
ATOM 3736 C C . ILE A 1 480 ? 25.697 -15.342 8.882 1.00 32.66 480 ILE A C 1
ATOM 3738 O O . ILE A 1 480 ? 26.037 -14.265 8.395 1.00 32.66 480 ILE A O 1
ATOM 3742 N N . TYR A 1 481 ? 25.309 -15.410 10.159 1.00 30.56 481 TYR A N 1
ATOM 3743 C CA . TYR A 1 481 ? 25.055 -14.207 10.968 1.00 30.56 481 TYR A CA 1
ATOM 3744 C C . TYR A 1 481 ? 26.310 -13.536 11.550 1.00 30.56 481 TYR A C 1
ATOM 3746 O O . TYR A 1 481 ? 26.260 -12.369 11.934 1.00 30.56 481 TYR A O 1
ATOM 3754 N N . SER A 1 482 ? 27.449 -14.234 11.577 1.00 26.39 482 SER A N 1
ATOM 3755 C CA . SER A 1 482 ? 28.732 -13.679 12.036 1.00 26.39 482 SER A CA 1
ATOM 3756 C C . SER A 1 482 ? 29.380 -12.736 11.013 1.00 26.39 482 SER A C 1
ATOM 3758 O O . SER A 1 482 ? 30.248 -11.949 11.388 1.00 26.39 482 SER A O 1
ATOM 3760 N N . TYR A 1 483 ? 29.002 -12.819 9.735 1.00 32.84 483 TYR A N 1
ATOM 3761 C CA . TYR A 1 483 ? 29.750 -12.186 8.642 1.00 32.84 483 TYR A CA 1
ATOM 3762 C C . TYR A 1 483 ? 29.277 -10.765 8.300 1.00 32.84 483 TYR A C 1
ATOM 3764 O O . TYR A 1 483 ? 30.057 -9.945 7.816 1.00 32.84 483 TYR A O 1
ATOM 3772 N N . ILE A 1 484 ? 28.028 -10.422 8.642 1.00 33.81 484 ILE A N 1
ATOM 3773 C CA . ILE A 1 484 ? 27.489 -9.059 8.474 1.00 33.81 484 ILE A CA 1
ATOM 3774 C C . ILE A 1 484 ? 28.250 -8.056 9.363 1.00 33.81 484 ILE A C 1
ATOM 3776 O O . ILE A 1 484 ? 28.388 -6.888 9.007 1.00 33.81 484 ILE A O 1
ATOM 3780 N N . TYR A 1 485 ? 28.804 -8.508 10.493 1.00 26.45 485 TYR A N 1
ATOM 3781 C CA . TYR A 1 485 ? 29.537 -7.645 11.421 1.00 26.45 485 TYR A CA 1
ATOM 3782 C C . TYR A 1 485 ? 30.990 -7.382 10.984 1.00 26.45 485 TYR A C 1
ATOM 3784 O O . TYR A 1 485 ? 31.526 -6.306 11.239 1.00 26.45 485 TYR A O 1
ATOM 3792 N N . SER A 1 486 ? 31.637 -8.318 10.278 1.00 26.73 486 SER A N 1
ATOM 3793 C CA . SER A 1 486 ? 33.046 -8.165 9.883 1.00 26.73 486 SER A CA 1
ATOM 3794 C C . SER A 1 486 ? 33.258 -7.240 8.685 1.00 26.73 486 SER A C 1
ATOM 3796 O O . SER A 1 486 ? 34.324 -6.645 8.585 1.00 26.73 486 SER A O 1
ATOM 3798 N N . TYR A 1 487 ? 32.260 -7.051 7.815 1.00 31.08 487 TYR A N 1
ATO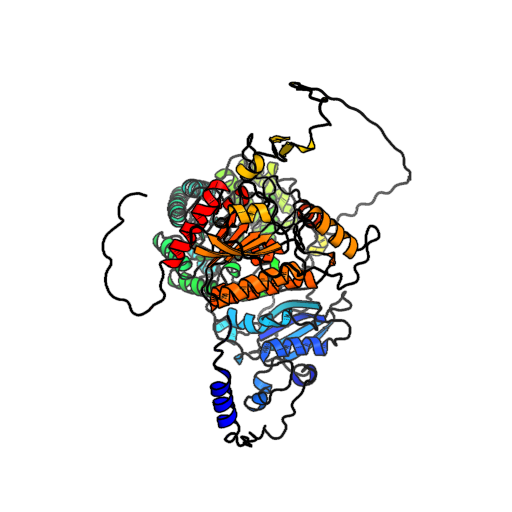M 3799 C CA . TYR A 1 487 ? 32.391 -6.132 6.673 1.00 31.08 487 TYR A CA 1
ATOM 3800 C C . TYR A 1 487 ? 32.183 -4.651 7.055 1.00 31.08 487 TYR A C 1
ATOM 3802 O O . TYR A 1 487 ? 32.518 -3.758 6.284 1.00 31.08 487 TYR A O 1
ATOM 3810 N N . ILE A 1 488 ? 31.661 -4.380 8.259 1.00 34.34 488 ILE A N 1
ATOM 3811 C CA . ILE A 1 488 ? 31.372 -3.022 8.757 1.00 34.34 488 ILE A CA 1
ATOM 3812 C C . ILE A 1 488 ? 32.515 -2.467 9.634 1.00 34.34 488 ILE A C 1
ATOM 3814 O O . ILE A 1 488 ? 32.616 -1.255 9.803 1.00 34.34 488 ILE A O 1
ATOM 3818 N N . CYS A 1 489 ? 33.420 -3.311 10.148 1.00 27.72 489 CYS A N 1
ATOM 3819 C CA . CYS A 1 489 ? 34.432 -2.886 11.130 1.00 27.72 489 CYS A CA 1
ATOM 3820 C C . CYS A 1 489 ? 35.905 -3.097 10.732 1.00 27.72 489 CYS A C 1
ATOM 3822 O O . CYS A 1 489 ? 36.781 -2.862 11.558 1.00 27.72 489 CYS A O 1
ATOM 3824 N N . SER A 1 490 ? 36.231 -3.484 9.497 1.00 28.12 490 SER A N 1
ATOM 3825 C CA . SER A 1 490 ? 37.631 -3.548 9.043 1.00 28.12 490 SER A CA 1
ATOM 3826 C C . SER A 1 490 ? 37.957 -2.403 8.086 1.00 28.12 490 SER A C 1
ATOM 3828 O O . SER A 1 490 ? 37.948 -2.565 6.868 1.00 28.12 490 SER A O 1
ATOM 3830 N N . GLY A 1 491 ? 38.236 -1.238 8.666 1.00 27.16 491 GLY A N 1
ATOM 3831 C CA . GLY A 1 491 ? 38.684 -0.042 7.956 1.00 27.16 491 GLY A CA 1
ATOM 3832 C C . GLY A 1 491 ? 39.316 1.000 8.878 1.00 27.16 491 GLY A C 1
ATOM 3833 O O . GLY A 1 491 ? 39.217 2.188 8.599 1.00 27.16 491 GLY A O 1
ATOM 3834 N N . GLU A 1 492 ? 39.930 0.582 9.989 1.00 24.23 492 GLU A N 1
ATOM 3835 C CA . GLU A 1 492 ? 40.814 1.453 10.765 1.00 24.23 492 GLU A CA 1
ATOM 3836 C C . GLU A 1 492 ? 42.240 1.347 10.215 1.00 24.23 492 GLU A C 1
ATOM 3838 O O . GLU A 1 492 ? 42.915 0.329 10.364 1.00 24.23 492 GLU A O 1
ATOM 3843 N N . SER A 1 493 ? 42.720 2.433 9.613 1.00 24.30 493 SER A N 1
ATOM 3844 C CA . SER A 1 493 ? 44.146 2.748 9.588 1.00 24.30 493 SER A CA 1
ATOM 3845 C C . SER A 1 493 ? 44.329 4.183 10.068 1.00 24.30 493 SER A C 1
ATOM 3847 O O . SER A 1 493 ? 43.919 5.139 9.412 1.00 24.30 493 SER A O 1
ATOM 3849 N N . VAL A 1 494 ? 44.918 4.275 11.254 1.00 22.66 494 VAL A N 1
ATOM 3850 C CA . VAL A 1 494 ? 45.295 5.468 12.012 1.00 22.66 494 VAL A CA 1
ATOM 3851 C C . VAL A 1 494 ? 46.418 6.240 11.312 1.00 22.66 494 VAL A C 1
ATOM 3853 O O . VAL A 1 494 ? 47.421 5.642 10.930 1.00 22.66 494 VAL A O 1
ATOM 3856 N N . SER A 1 495 ? 46.313 7.572 11.272 1.00 22.72 495 SER A N 1
ATOM 3857 C CA . SER A 1 495 ? 47.465 8.460 11.502 1.00 22.72 495 SER A CA 1
ATOM 3858 C C . SER A 1 495 ? 47.012 9.846 11.978 1.00 22.72 495 SER A C 1
ATOM 3860 O O . SER A 1 495 ? 46.333 10.572 11.253 1.00 22.72 495 SER A O 1
ATOM 3862 N N . ASP A 1 496 ? 47.420 10.176 13.204 1.00 21.44 496 ASP A N 1
ATOM 3863 C CA . ASP A 1 496 ? 47.338 11.468 13.893 1.00 21.44 496 ASP A CA 1
ATOM 3864 C C . ASP A 1 496 ? 47.963 12.639 13.111 1.00 21.44 496 ASP A C 1
ATOM 3866 O O . ASP A 1 496 ? 49.023 12.488 12.503 1.00 21.44 496 ASP A O 1
ATOM 3870 N N . SER A 1 497 ? 47.409 13.852 13.239 1.00 24.00 497 SER A N 1
ATOM 3871 C CA . SER A 1 497 ? 47.967 14.886 14.142 1.00 24.00 497 SER A CA 1
ATOM 3872 C C . SER A 1 497 ? 47.367 16.295 13.954 1.00 24.00 497 SER A C 1
ATOM 3874 O O . SER A 1 497 ? 47.260 16.828 12.856 1.00 24.00 497 SER A O 1
ATOM 3876 N N . ASP A 1 498 ? 47.062 16.880 15.117 1.00 22.52 498 ASP A N 1
ATOM 3877 C CA . ASP A 1 498 ? 47.182 18.282 15.546 1.00 22.52 498 ASP A CA 1
ATOM 3878 C C . ASP A 1 498 ? 46.264 19.426 15.036 1.00 22.52 498 ASP A C 1
ATOM 3880 O O . ASP A 1 498 ? 46.383 19.958 13.939 1.00 22.52 498 ASP A O 1
ATOM 3884 N N . ARG A 1 499 ? 45.500 19.923 16.030 1.00 24.14 499 ARG A N 1
ATOM 3885 C CA . ARG A 1 499 ? 45.363 21.320 16.513 1.00 24.14 499 ARG A CA 1
ATOM 3886 C C . ARG A 1 499 ? 44.782 22.407 15.603 1.00 24.14 499 ARG A C 1
ATOM 3888 O O . ARG A 1 499 ? 45.354 22.790 14.594 1.00 24.14 499 ARG A O 1
ATOM 3895 N N . GLY A 1 500 ? 43.825 23.137 16.187 1.00 23.30 500 GLY A N 1
ATOM 3896 C CA . GLY A 1 500 ? 43.820 24.601 16.086 1.00 23.30 500 GLY A CA 1
ATOM 3897 C C . GLY A 1 500 ? 42.446 25.246 15.977 1.00 23.30 500 GLY A C 1
ATOM 3898 O O . GLY A 1 500 ? 41.829 25.266 14.922 1.00 23.30 500 GLY A O 1
ATOM 3899 N N . SER A 1 501 ? 42.006 25.846 17.077 1.00 23.84 501 SER A N 1
ATOM 3900 C CA . SER A 1 501 ? 40.896 26.793 17.162 1.00 23.84 501 SER A CA 1
ATOM 3901 C C . SER A 1 501 ? 41.048 28.011 16.239 1.00 23.84 501 SER A C 1
ATOM 3903 O O . SER A 1 501 ? 42.144 28.559 16.142 1.00 23.84 501 SER A O 1
ATOM 3905 N N . SER A 1 502 ? 39.922 28.544 15.753 1.00 21.97 502 SER A N 1
ATOM 3906 C CA . SER A 1 502 ? 39.461 29.941 15.932 1.00 21.97 502 SER A CA 1
ATOM 3907 C C . SER A 1 502 ? 38.803 30.563 14.690 1.00 21.97 502 SER A C 1
ATOM 3909 O O . SER A 1 502 ? 39.154 30.316 13.544 1.00 21.97 502 SER A O 1
ATOM 3911 N N . SER A 1 503 ? 37.793 31.374 14.994 1.00 23.66 503 SER A N 1
ATOM 3912 C CA . SER A 1 503 ? 37.016 32.298 14.163 1.00 23.66 503 SER A CA 1
ATOM 3913 C C . SER A 1 503 ? 37.818 33.173 13.189 1.00 23.66 503 SER A C 1
ATOM 3915 O O . SER A 1 503 ? 38.887 33.630 13.574 1.00 23.66 503 SER A O 1
ATOM 3917 N N . ILE A 1 504 ? 37.218 33.577 12.053 1.00 21.64 504 ILE A N 1
ATOM 3918 C CA . ILE A 1 504 ? 37.026 34.985 11.611 1.00 21.64 504 ILE A CA 1
ATOM 3919 C C . ILE A 1 504 ? 36.297 35.066 10.245 1.00 21.64 504 ILE A C 1
ATOM 3921 O O . ILE A 1 504 ? 36.228 34.121 9.471 1.00 21.64 504 ILE A O 1
ATOM 3925 N N . ARG A 1 505 ? 35.683 36.237 10.056 1.00 21.81 505 ARG A N 1
ATOM 3926 C CA . ARG A 1 505 ? 34.713 36.767 9.089 1.00 21.81 505 ARG A CA 1
ATOM 3927 C C . ARG A 1 505 ? 35.167 36.990 7.622 1.00 21.81 505 ARG A C 1
ATOM 3929 O O . ARG A 1 505 ? 36.312 37.334 7.367 1.00 21.81 505 ARG A O 1
ATOM 3936 N N . THR A 1 506 ? 34.130 37.060 6.766 1.00 23.88 506 THR A N 1
ATOM 3937 C CA . THR A 1 506 ? 33.819 38.021 5.661 1.00 23.88 506 THR A CA 1
ATOM 3938 C C . THR A 1 506 ? 34.583 38.067 4.330 1.00 23.88 506 THR A C 1
ATOM 3940 O O . THR A 1 506 ? 35.800 38.184 4.299 1.00 23.88 506 THR A O 1
ATOM 3943 N N . GLY A 1 507 ? 33.777 38.253 3.266 1.00 22.16 507 GLY A N 1
ATOM 3944 C CA . GLY A 1 507 ? 34.110 38.877 1.969 1.00 22.16 507 GLY A CA 1
ATOM 3945 C C . GLY A 1 507 ? 34.255 37.845 0.846 1.00 22.16 507 GLY A C 1
ATOM 3946 O O . GLY A 1 507 ? 34.936 36.855 1.039 1.00 22.16 507 GLY A O 1
ATOM 3947 N N . GLY A 1 508 ? 33.655 37.944 -0.339 1.00 23.83 508 GLY A N 1
ATOM 3948 C CA . GLY A 1 508 ? 33.032 39.042 -1.078 1.00 23.83 508 GLY A CA 1
ATOM 3949 C C . GLY A 1 508 ? 33.322 38.814 -2.577 1.00 23.83 508 GLY A C 1
ATOM 3950 O O . GLY A 1 508 ? 34.348 38.224 -2.900 1.00 23.83 508 GLY A O 1
ATOM 3951 N N . ASN A 1 509 ? 32.454 39.335 -3.454 1.00 23.14 509 ASN A N 1
ATOM 3952 C CA . ASN A 1 509 ? 32.531 39.398 -4.932 1.00 23.14 509 ASN A CA 1
ATOM 3953 C C . ASN A 1 509 ? 31.984 38.184 -5.719 1.00 23.14 509 ASN A C 1
ATOM 3955 O O . ASN A 1 509 ? 32.305 37.044 -5.423 1.00 23.14 509 ASN A O 1
ATOM 3959 N N . GLY A 1 510 ? 31.186 38.371 -6.775 1.00 24.59 510 GLY A N 1
ATOM 3960 C CA . GLY A 1 510 ? 30.744 39.623 -7.386 1.00 24.59 510 GLY A CA 1
ATOM 3961 C C . GLY A 1 510 ? 29.807 39.423 -8.586 1.00 24.59 510 GLY A C 1
ATOM 3962 O O . GLY A 1 510 ? 29.750 38.338 -9.156 1.00 24.59 510 GLY A O 1
ATOM 3963 N N . SER A 1 511 ? 29.115 40.529 -8.901 1.00 24.55 511 SER A N 1
ATOM 3964 C CA . SER A 1 511 ? 28.641 41.048 -10.207 1.00 24.55 511 SER A CA 1
ATOM 3965 C C . SER A 1 511 ? 27.913 40.103 -11.178 1.00 24.55 511 SER A C 1
ATOM 3967 O O . SER A 1 511 ? 28.508 39.164 -11.695 1.00 24.55 511 SER A O 1
ATOM 3969 N N . ASP A 1 512 ? 26.610 40.277 -11.424 1.00 26.58 512 ASP A N 1
ATOM 3970 C CA . ASP A 1 512 ? 25.940 41.308 -12.265 1.00 26.58 512 ASP A CA 1
ATOM 3971 C C . ASP A 1 512 ? 26.212 41.172 -13.776 1.00 26.58 512 ASP A C 1
ATOM 3973 O O . ASP A 1 512 ? 27.360 41.242 -14.201 1.00 26.58 512 ASP A O 1
ATOM 3977 N N . PHE A 1 513 ? 25.152 41.043 -14.596 1.00 25.53 513 PHE A N 1
ATOM 3978 C CA . PHE A 1 513 ? 24.651 42.132 -15.464 1.00 25.53 513 PHE A CA 1
ATOM 3979 C C . PHE A 1 513 ? 23.497 41.711 -16.422 1.00 25.53 513 PHE A C 1
ATOM 3981 O O . PHE A 1 513 ? 23.693 40.947 -17.357 1.00 25.53 513 PHE A O 1
ATOM 3988 N N . ASN A 1 514 ? 22.325 42.332 -16.188 1.00 26.95 514 ASN A N 1
ATOM 3989 C CA . ASN A 1 514 ? 21.352 42.987 -17.096 1.00 26.95 514 ASN A CA 1
ATOM 3990 C C . ASN A 1 514 ? 20.749 42.318 -18.356 1.00 26.95 514 ASN A C 1
ATOM 3992 O O . ASN A 1 514 ? 21.462 41.877 -19.244 1.00 26.95 514 ASN A O 1
ATOM 3996 N N . ILE A 1 515 ? 19.431 42.542 -18.555 1.00 25.73 515 ILE A N 1
ATOM 3997 C CA . ILE A 1 515 ? 18.891 43.512 -19.545 1.00 25.73 515 ILE A CA 1
ATOM 3998 C C . ILE A 1 515 ? 17.461 43.983 -19.171 1.00 25.73 515 ILE A C 1
ATOM 4000 O O . ILE A 1 515 ? 16.630 43.238 -18.664 1.00 25.73 515 ILE A O 1
ATOM 4004 N N . ARG A 1 516 ? 17.246 45.283 -19.412 1.00 26.11 516 ARG A N 1
ATOM 4005 C CA . ARG A 1 516 ? 16.137 46.200 -19.084 1.00 26.11 516 ARG A CA 1
ATOM 4006 C C . ARG A 1 516 ? 14.822 45.966 -19.852 1.00 26.11 516 ARG A C 1
ATOM 4008 O O . ARG A 1 516 ? 14.865 45.632 -21.029 1.00 26.11 516 ARG A O 1
ATOM 4015 N N . GLY A 1 517 ? 13.714 46.472 -19.282 1.00 23.23 517 GLY A N 1
ATOM 4016 C CA . GLY A 1 517 ? 12.857 47.418 -20.025 1.00 23.23 517 GLY A CA 1
ATOM 4017 C C . GLY A 1 517 ? 11.347 47.436 -19.740 1.00 23.23 517 GLY A C 1
ATOM 4018 O O . GLY A 1 517 ? 10.600 46.813 -20.478 1.00 23.23 517 GLY A O 1
ATOM 4019 N N . ARG A 1 518 ? 10.893 48.246 -18.768 1.00 24.14 518 ARG A N 1
ATOM 4020 C CA . ARG A 1 518 ? 9.993 49.424 -18.927 1.00 24.14 518 ARG A CA 1
ATOM 4021 C C . ARG A 1 518 ? 9.318 49.779 -17.597 1.00 24.14 518 ARG A C 1
ATOM 4023 O O . ARG A 1 518 ? 8.419 49.093 -17.127 1.00 24.14 518 ARG A O 1
ATOM 4030 N N . SER A 1 519 ? 9.764 50.895 -17.032 1.00 27.98 519 SER A N 1
ATOM 4031 C CA . SER A 1 519 ? 9.086 51.665 -15.999 1.00 27.98 519 SER A CA 1
ATOM 4032 C C . SER A 1 519 ? 7.892 52.414 -16.595 1.00 27.98 519 SER A C 1
ATOM 4034 O O . SER A 1 519 ? 7.998 52.991 -17.675 1.00 27.98 519 SER A O 1
ATOM 4036 N N . ASN A 1 520 ? 6.784 52.447 -15.859 1.00 26.91 520 ASN A N 1
ATOM 4037 C CA . ASN A 1 520 ? 5.880 53.590 -15.854 1.00 26.91 520 ASN A CA 1
ATOM 4038 C C . ASN A 1 520 ? 5.752 54.041 -14.399 1.00 26.91 520 ASN A C 1
ATOM 4040 O O . ASN A 1 520 ? 5.144 53.360 -13.574 1.00 26.91 520 ASN A O 1
ATOM 4044 N N . ASP A 1 521 ? 6.379 55.177 -14.115 1.00 36.06 521 ASP A N 1
ATOM 4045 C CA . ASP A 1 521 ? 6.212 55.948 -12.894 1.00 36.06 521 ASP A CA 1
ATOM 4046 C C . ASP A 1 521 ? 4.756 56.398 -12.734 1.00 36.06 521 ASP A C 1
ATOM 4048 O O . ASP A 1 521 ? 4.166 56.945 -13.663 1.00 36.06 521 ASP A O 1
ATOM 4052 N N . PHE A 1 522 ? 4.208 56.236 -11.529 1.00 34.44 522 PHE A N 1
ATOM 4053 C CA . PHE A 1 522 ? 3.106 57.055 -11.015 1.00 34.44 522 PHE A CA 1
ATOM 4054 C C . PHE A 1 522 ? 3.240 57.200 -9.490 1.00 34.44 522 PHE A C 1
ATOM 4056 O O . PHE A 1 522 ? 2.418 56.717 -8.711 1.00 34.44 522 PHE A O 1
ATOM 4063 N N . ASP A 1 523 ? 4.281 57.912 -9.051 1.00 40.62 523 ASP A N 1
ATOM 4064 C CA . ASP A 1 523 ? 4.383 58.440 -7.683 1.00 40.62 523 ASP A CA 1
ATOM 4065 C C . ASP A 1 523 ? 3.622 59.775 -7.556 1.00 40.62 523 ASP A C 1
ATOM 4067 O O . ASP A 1 523 ? 4.176 60.845 -7.319 1.00 40.62 523 ASP A O 1
ATOM 4071 N N . GLY A 1 524 ? 2.306 59.723 -7.790 1.00 39.28 524 GLY A N 1
ATOM 4072 C CA . GLY A 1 524 ? 1.473 60.921 -7.889 1.00 39.28 524 GLY A CA 1
ATOM 4073 C C . GLY A 1 524 ? -0.011 60.675 -7.642 1.00 39.28 524 GLY A C 1
ATOM 4074 O O . GLY A 1 524 ? -0.809 61.030 -8.496 1.00 39.28 524 GLY A O 1
ATOM 4075 N N . ASN A 1 525 ? -0.400 60.038 -6.522 1.00 42.75 525 ASN A N 1
ATOM 4076 C CA . ASN A 1 525 ? -1.743 60.187 -5.914 1.00 42.75 525 ASN A CA 1
ATOM 4077 C C . ASN A 1 525 ? -1.935 59.385 -4.604 1.00 42.75 525 ASN A C 1
ATOM 4079 O O . ASN A 1 525 ? -2.741 58.454 -4.526 1.00 42.75 525 ASN A O 1
ATOM 4083 N N . LYS A 1 526 ? -1.289 59.786 -3.497 1.00 51.94 526 LYS A N 1
ATOM 4084 C CA . LYS A 1 526 ? -1.660 59.264 -2.157 1.00 51.94 526 LYS A CA 1
ATOM 4085 C C . LYS A 1 526 ? -3.123 59.580 -1.780 1.00 51.94 526 LYS A C 1
ATOM 4087 O O . LYS A 1 526 ? -3.712 58.852 -0.987 1.00 51.94 526 LYS A O 1
ATOM 4092 N N . LYS A 1 527 ? -3.739 60.607 -2.388 1.00 50.97 527 LYS A N 1
ATOM 4093 C CA . LYS A 1 527 ? -5.098 61.085 -2.065 1.00 50.97 527 LYS A CA 1
ATOM 4094 C C . LYS A 1 527 ? -6.226 60.153 -2.533 1.00 50.97 527 LYS A C 1
ATOM 4096 O O . LYS A 1 527 ? -7.262 60.107 -1.883 1.00 50.97 527 LYS A O 1
ATOM 4101 N N . TYR A 1 528 ? -6.026 59.365 -3.593 1.00 58.12 528 TYR A N 1
ATOM 4102 C CA . TYR A 1 528 ? -7.079 58.514 -4.179 1.00 58.12 528 TYR A CA 1
ATOM 4103 C C . TYR A 1 528 ? -6.818 57.011 -4.047 1.00 58.12 528 TYR A C 1
ATOM 4105 O O . TYR A 1 528 ? -7.607 56.213 -4.542 1.00 58.12 528 TYR A O 1
ATOM 4113 N N . ARG A 1 529 ? -5.751 56.595 -3.348 1.00 65.94 529 ARG A N 1
ATOM 4114 C CA . ARG A 1 529 ? -5.374 55.175 -3.201 1.00 65.94 529 ARG A CA 1
ATOM 4115 C C . ARG A 1 529 ? -6.483 54.318 -2.568 1.00 65.94 529 ARG A C 1
ATOM 4117 O O . ARG A 1 529 ? -6.616 53.154 -2.909 1.00 65.94 529 ARG A O 1
ATOM 4124 N N . HIS A 1 530 ? -7.324 54.913 -1.719 1.00 76.19 530 HIS A N 1
ATOM 4125 C CA . HIS A 1 530 ? -8.481 54.262 -1.088 1.00 76.19 530 HIS A CA 1
ATOM 4126 C C . HIS A 1 530 ? -9.635 53.926 -2.059 1.00 76.19 530 HIS A C 1
ATOM 4128 O O . HIS A 1 530 ? -10.527 53.154 -1.700 1.00 76.19 530 HIS A O 1
ATOM 4134 N N . LEU A 1 531 ? -9.635 54.496 -3.272 1.00 81.62 531 LEU A N 1
ATOM 4135 C CA . LEU A 1 531 ? -10.629 54.227 -4.320 1.00 81.62 531 LEU A CA 1
ATOM 4136 C C . LEU A 1 531 ? -10.274 53.010 -5.189 1.00 81.62 531 LEU A C 1
ATOM 4138 O O . LEU A 1 531 ? -11.084 52.613 -6.025 1.00 81.62 531 LEU A O 1
ATOM 4142 N N . TRP A 1 532 ? -9.092 52.417 -5.004 1.00 84.94 532 TRP A N 1
ATOM 4143 C CA . TRP A 1 532 ? -8.576 51.334 -5.840 1.00 84.94 532 TRP A CA 1
ATOM 4144 C C . TRP A 1 532 ? -8.234 50.099 -5.003 1.00 84.94 532 TRP A C 1
ATOM 4146 O O . TRP A 1 532 ? -7.703 50.209 -3.900 1.00 84.94 532 TRP A O 1
ATOM 4156 N N . VAL A 1 533 ? -8.515 48.917 -5.546 1.00 85.56 533 VAL A N 1
ATOM 4157 C CA . VAL A 1 533 ? -8.104 47.616 -5.008 1.00 85.56 533 VAL A CA 1
ATOM 4158 C C . VAL A 1 533 ? -7.029 47.047 -5.925 1.00 85.56 533 VAL A C 1
ATOM 4160 O O . VAL A 1 533 ? -7.278 46.790 -7.104 1.00 85.56 533 VAL A O 1
ATOM 4163 N N . GLN A 1 534 ? -5.821 46.872 -5.397 1.00 88.81 534 GLN A N 1
ATOM 4164 C CA . GLN A 1 534 ? -4.719 46.287 -6.155 1.00 88.81 534 GLN A CA 1
ATOM 4165 C C . GLN A 1 534 ? -4.890 44.766 -6.267 1.00 88.81 534 GLN A C 1
ATOM 4167 O O . GLN A 1 534 ? -5.179 44.098 -5.278 1.00 88.81 534 GLN A O 1
ATOM 4172 N N . CYS A 1 535 ? -4.714 44.223 -7.471 1.00 87.25 535 CYS A N 1
ATOM 4173 C CA . CYS A 1 535 ? -4.731 42.789 -7.721 1.00 87.25 535 CYS A CA 1
ATOM 4174 C C . CYS A 1 535 ? -3.480 42.127 -7.132 1.00 87.25 535 CYS A C 1
ATOM 4176 O O . CYS A 1 535 ? -2.369 42.529 -7.463 1.00 87.25 535 CYS A O 1
ATOM 4178 N N . GLU A 1 536 ? -3.650 41.088 -6.314 1.00 84.19 536 GLU A N 1
ATOM 4179 C CA . GLU A 1 536 ? -2.528 40.337 -5.728 1.00 84.19 536 GLU A CA 1
ATOM 4180 C C . GLU A 1 536 ? -1.741 39.532 -6.788 1.00 84.19 536 GLU A C 1
ATOM 4182 O O . GLU A 1 536 ? -0.588 39.192 -6.552 1.00 84.19 536 GLU A O 1
ATOM 4187 N N . ASN A 1 537 ? -2.338 39.266 -7.962 1.00 85.56 537 ASN A N 1
ATOM 4188 C CA . ASN A 1 537 ? -1.732 38.473 -9.039 1.00 85.56 537 ASN A CA 1
ATOM 4189 C C . ASN A 1 537 ? -1.010 39.325 -10.104 1.00 85.56 537 ASN A C 1
ATOM 4191 O O . ASN A 1 537 ? 0.164 39.112 -10.379 1.00 85.56 537 ASN A O 1
ATOM 4195 N N . CYS A 1 538 ? -1.691 40.303 -10.719 1.00 87.12 538 CYS A N 1
ATOM 4196 C CA . CYS A 1 538 ? -1.102 41.133 -11.787 1.00 87.12 538 CYS A CA 1
ATOM 4197 C C . CYS A 1 538 ? -0.691 42.541 -11.337 1.00 87.12 538 CYS A C 1
ATOM 4199 O O . CYS A 1 538 ? -0.276 43.347 -12.165 1.00 87.12 538 CYS A O 1
ATOM 4201 N N . TYR A 1 539 ? -0.874 42.877 -10.055 1.00 87.06 539 TYR A N 1
ATOM 4202 C CA . TYR A 1 539 ? -0.620 44.207 -9.478 1.00 87.06 539 TYR A CA 1
ATOM 4203 C C . TYR A 1 539 ? -1.430 45.368 -10.082 1.00 87.06 539 TYR A C 1
ATOM 4205 O O . TYR A 1 539 ? -1.232 46.520 -9.691 1.00 87.06 539 TYR A O 1
ATOM 4213 N N . GLY A 1 540 ? -2.387 45.071 -10.966 1.00 85.38 540 GLY A N 1
ATOM 4214 C CA . GLY A 1 540 ? -3.322 46.023 -11.558 1.00 85.38 540 GLY A CA 1
ATOM 4215 C C . GLY A 1 540 ? -4.256 46.680 -10.544 1.00 85.38 540 GLY A C 1
ATOM 4216 O O . GLY A 1 540 ? -4.673 46.049 -9.575 1.00 85.38 540 GLY A O 1
ATOM 4217 N N . LEU A 1 541 ? -4.620 47.944 -10.767 1.00 87.56 541 LEU A N 1
ATOM 4218 C CA . LEU A 1 541 ? -5.551 48.688 -9.912 1.00 87.56 541 LEU A CA 1
ATOM 4219 C C . LEU A 1 541 ? -6.991 48.539 -10.423 1.00 87.56 541 LEU A C 1
ATOM 4221 O O . LEU A 1 541 ? -7.297 48.949 -11.538 1.00 87.56 541 LEU A O 1
ATOM 4225 N N . ASN A 1 542 ? -7.883 47.994 -9.593 1.00 85.50 542 ASN A N 1
ATOM 4226 C CA . ASN A 1 542 ? -9.311 47.835 -9.885 1.00 85.50 542 ASN A CA 1
ATOM 4227 C C . ASN A 1 542 ? -10.110 48.917 -9.152 1.00 85.50 542 ASN A C 1
ATOM 4229 O O . ASN A 1 542 ? -9.900 49.142 -7.959 1.00 85.50 542 ASN A O 1
ATOM 4233 N N . TYR A 1 543 ? -11.028 49.601 -9.832 1.00 84.19 543 TYR A N 1
ATOM 4234 C CA . TYR A 1 543 ? -11.785 50.689 -9.213 1.00 84.19 543 TYR A CA 1
ATOM 4235 C C . TYR A 1 543 ? -12.837 50.140 -8.240 1.00 84.19 543 TYR A C 1
ATOM 4237 O O . TYR A 1 543 ? -13.766 49.437 -8.643 1.00 84.19 543 TYR A O 1
ATOM 4245 N N . LYS A 1 544 ? -12.727 50.488 -6.950 1.00 81.38 544 LYS A N 1
ATOM 4246 C CA . LYS A 1 544 ? -13.515 49.902 -5.849 1.00 81.38 544 LYS A CA 1
ATOM 4247 C C . LYS A 1 544 ? -15.031 49.987 -6.077 1.00 81.38 544 LYS A C 1
ATOM 4249 O O . LYS A 1 544 ? -15.749 49.072 -5.690 1.00 81.38 544 LYS A O 1
ATOM 4254 N N . LYS A 1 545 ? -15.514 51.046 -6.743 1.00 79.38 545 LYS A N 1
ATOM 4255 C CA . LYS A 1 545 ? -16.944 51.254 -7.040 1.00 79.38 545 LYS A CA 1
ATOM 4256 C C . LYS A 1 545 ? -17.530 50.188 -7.976 1.00 79.38 545 LYS A C 1
ATOM 4258 O O . LYS A 1 545 ? -18.663 49.775 -7.768 1.00 79.38 545 LYS A O 1
ATOM 4263 N N . PHE A 1 546 ? -16.781 49.751 -8.991 1.00 77.31 546 PHE A N 1
ATOM 4264 C CA . PHE A 1 546 ? -17.249 48.746 -9.960 1.00 77.31 546 PHE A CA 1
ATOM 4265 C C . PHE A 1 546 ? -16.831 47.326 -9.583 1.00 77.31 546 PHE A C 1
ATOM 4267 O O . PHE A 1 546 ? -17.450 46.361 -10.023 1.00 77.31 546 PHE A O 1
ATOM 4274 N N . PHE A 1 547 ? -15.838 47.192 -8.709 1.00 80.06 547 PHE A N 1
ATOM 4275 C CA . PHE A 1 547 ? -15.282 45.909 -8.305 1.00 80.06 547 PHE A CA 1
ATOM 4276 C C . PHE A 1 547 ? -16.324 44.935 -7.728 1.00 80.06 547 PHE A C 1
ATOM 4278 O O . PHE A 1 547 ? -16.353 43.769 -8.118 1.00 80.06 547 PHE A O 1
ATOM 4285 N N . ARG A 1 548 ? -17.257 45.443 -6.907 1.00 77.69 548 ARG A N 1
ATOM 4286 C CA . ARG A 1 548 ? -18.387 44.666 -6.367 1.00 77.69 548 ARG A CA 1
ATOM 4287 C C . ARG A 1 548 ? -19.324 44.162 -7.469 1.00 77.69 548 ARG A C 1
ATOM 4289 O O . ARG A 1 548 ? -19.647 42.982 -7.516 1.00 77.69 548 ARG A O 1
ATOM 4296 N N . SER A 1 549 ? -19.688 45.033 -8.417 1.00 79.69 549 SER A N 1
ATOM 4297 C CA . SER A 1 549 ? -20.531 44.669 -9.574 1.00 79.69 549 SER A CA 1
ATOM 4298 C C . SER A 1 549 ? -19.859 43.685 -10.541 1.00 79.69 549 SER A C 1
ATOM 4300 O O . SER A 1 549 ? -20.530 43.046 -11.345 1.00 79.69 549 SER A O 1
ATOM 4302 N N . LYS A 1 550 ? -18.532 43.545 -10.453 1.00 83.94 550 LYS A N 1
ATOM 4303 C CA . LYS A 1 550 ? -17.717 42.576 -11.194 1.00 83.94 550 LYS A CA 1
ATOM 4304 C C . LYS A 1 550 ? -17.353 41.349 -10.349 1.00 83.94 550 LYS A C 1
ATOM 4306 O O . LYS A 1 550 ? -16.413 40.637 -10.688 1.00 83.94 550 LYS A O 1
ATOM 4311 N N . MET A 1 551 ? -18.067 41.107 -9.245 1.00 88.75 551 MET A N 1
ATOM 4312 C CA . MET A 1 551 ? -17.895 39.933 -8.377 1.00 88.75 551 MET A CA 1
ATOM 4313 C C . MET A 1 551 ? -16.459 39.766 -7.845 1.00 88.75 551 MET A C 1
ATOM 4315 O O . MET A 1 551 ? -15.972 38.648 -7.654 1.00 88.75 551 MET A O 1
ATOM 4319 N N . ASN A 1 552 ? -15.766 40.882 -7.600 1.00 89.94 552 ASN A N 1
ATOM 4320 C CA . ASN A 1 552 ? -14.368 40.942 -7.162 1.00 89.94 552 ASN A CA 1
ATOM 4321 C C . ASN A 1 552 ? -13.413 40.135 -8.066 1.00 89.94 552 ASN A C 1
ATOM 4323 O O . ASN A 1 552 ? -12.444 39.538 -7.591 1.00 89.94 552 ASN A O 1
ATOM 4327 N N . ILE A 1 553 ? -13.689 40.100 -9.369 1.00 89.38 553 ILE A N 1
ATOM 4328 C CA . ILE A 1 553 ? -12.787 39.553 -10.383 1.00 89.38 553 ILE A CA 1
ATOM 4329 C C . ILE A 1 553 ? -11.945 40.701 -10.939 1.00 89.38 553 ILE A C 1
ATOM 4331 O O . ILE A 1 553 ? -12.464 41.770 -11.260 1.00 89.38 553 ILE A O 1
ATOM 4335 N N . CYS A 1 554 ? -10.631 40.497 -11.038 1.00 88.38 554 CYS A N 1
ATOM 4336 C CA . CYS A 1 554 ? -9.741 41.499 -11.608 1.00 88.38 554 CYS A CA 1
ATOM 4337 C C . CYS A 1 554 ? -10.048 41.722 -13.092 1.00 88.38 554 CYS A C 1
ATOM 4339 O O . CYS A 1 554 ? -9.985 40.784 -13.884 1.00 88.38 554 CYS A O 1
ATOM 4341 N N . GLU A 1 555 ? -10.286 42.972 -13.487 1.00 85.81 555 GLU A N 1
ATOM 4342 C CA . GLU A 1 555 ? -10.616 43.316 -14.879 1.00 85.81 555 GLU A CA 1
ATOM 4343 C C . GLU A 1 555 ? -9.436 43.117 -15.840 1.00 85.81 555 GLU A C 1
ATOM 4345 O O . GLU A 1 555 ? -9.636 42.958 -17.039 1.00 85.81 555 GLU A O 1
ATOM 4350 N N . GLN A 1 556 ? -8.205 43.114 -15.320 1.00 85.62 556 GLN A N 1
ATOM 4351 C CA . GLN A 1 556 ? -6.997 42.988 -16.137 1.00 85.62 556 GLN A CA 1
ATOM 4352 C C . GLN A 1 556 ? -6.586 41.533 -16.383 1.00 85.62 556 GLN A C 1
ATOM 4354 O O . GLN A 1 556 ? -6.152 41.208 -17.481 1.00 85.62 556 GLN A O 1
ATOM 4359 N N . CYS A 1 557 ? -6.683 40.664 -15.370 1.00 85.50 557 CYS A N 1
ATOM 4360 C CA . CYS A 1 557 ? -6.165 39.291 -15.451 1.00 85.50 557 CYS A CA 1
ATOM 4361 C C . CYS A 1 557 ? -7.178 38.194 -15.099 1.00 85.50 557 CYS A C 1
ATOM 4363 O O . CYS A 1 557 ? -6.818 37.022 -15.113 1.00 85.50 557 CYS A O 1
ATOM 4365 N N . GLY A 1 558 ? -8.418 38.539 -14.740 1.00 84.75 558 GLY A N 1
ATOM 4366 C CA . GLY A 1 558 ? -9.447 37.558 -14.375 1.00 84.75 558 GLY A CA 1
ATOM 4367 C C . GLY A 1 558 ? -9.238 36.868 -13.019 1.00 84.75 558 GLY A C 1
ATOM 4368 O O . GLY A 1 558 ? -9.971 35.940 -12.686 1.00 84.75 558 GLY A O 1
ATOM 4369 N N . TYR A 1 559 ? -8.257 37.298 -12.217 1.00 87.38 559 TYR A N 1
ATOM 4370 C CA . TYR A 1 559 ? -7.984 36.705 -10.906 1.00 87.38 559 TYR A CA 1
ATOM 4371 C C . TYR A 1 559 ? -9.104 37.000 -9.897 1.00 87.38 559 TYR A C 1
ATOM 4373 O O . TYR A 1 559 ? -9.582 38.134 -9.798 1.00 87.38 559 TYR A O 1
ATOM 4381 N N . HIS A 1 560 ? -9.495 35.980 -9.133 1.00 91.06 560 HIS A N 1
ATOM 4382 C CA . HIS A 1 560 ? -10.570 36.052 -8.147 1.00 91.06 560 HIS A CA 1
ATOM 4383 C C . HIS A 1 560 ? -10.019 36.583 -6.821 1.00 91.06 560 HIS A C 1
ATOM 4385 O O . HIS A 1 560 ? -9.363 35.874 -6.062 1.00 91.06 560 HIS A O 1
ATOM 4391 N N . LEU A 1 561 ? -10.278 37.855 -6.534 1.00 89.25 561 LEU A N 1
ATOM 4392 C CA . LEU A 1 561 ? -9.848 38.490 -5.291 1.00 89.25 561 LEU A CA 1
ATOM 4393 C C . LEU A 1 561 ? -10.791 38.150 -4.136 1.00 89.25 561 LEU A C 1
ATOM 4395 O O . LEU A 1 561 ? -11.944 37.752 -4.338 1.00 89.25 561 LEU A O 1
ATOM 4399 N N . LYS A 1 562 ? -10.296 38.349 -2.909 1.00 88.31 562 LYS A N 1
ATOM 4400 C CA . LYS A 1 562 ? -11.072 38.151 -1.680 1.00 88.31 562 LYS A CA 1
ATOM 4401 C C . LYS A 1 562 ? -12.367 38.962 -1.725 1.00 88.31 562 LYS A C 1
ATOM 4403 O O . LYS A 1 562 ? -12.396 40.116 -2.162 1.00 88.31 562 LYS A O 1
ATOM 4408 N N . MET A 1 563 ? -13.437 38.335 -1.267 1.00 91.19 563 MET A N 1
ATOM 4409 C CA . MET A 1 563 ? -14.782 38.889 -1.218 1.00 91.19 563 MET A CA 1
ATOM 4410 C C . MET A 1 563 ? -15.291 38.751 0.210 1.00 91.19 563 MET A C 1
ATOM 4412 O O . MET A 1 563 ? -15.063 37.717 0.833 1.00 91.19 563 MET A O 1
ATOM 4416 N N . GLY A 1 564 ? -15.920 39.806 0.727 1.00 92.31 564 GLY A N 1
ATOM 4417 C CA . GLY A 1 564 ? -16.564 39.741 2.032 1.00 92.31 564 GLY A CA 1
ATOM 4418 C C . GLY A 1 564 ? -17.776 38.818 1.980 1.00 92.31 564 GLY A C 1
ATOM 4419 O O . GLY A 1 564 ? -18.437 38.689 0.948 1.00 92.31 564 GLY A O 1
ATOM 4420 N N . SER A 1 565 ? -18.084 38.195 3.104 1.00 95.31 565 SER A N 1
ATOM 4421 C CA . SER A 1 565 ? -19.212 37.277 3.247 1.00 95.31 565 SER A CA 1
ATOM 4422 C C . SER A 1 565 ? -20.551 37.937 2.889 1.00 95.31 565 SER A C 1
ATOM 4424 O O . SER A 1 565 ? -21.335 37.334 2.161 1.00 95.31 565 SER A O 1
ATOM 4426 N N . SER A 1 566 ? -20.778 39.203 3.260 1.00 94.06 566 SER A N 1
ATOM 4427 C CA . SER A 1 566 ? -22.003 39.939 2.896 1.00 94.06 566 SER A CA 1
ATOM 4428 C C . SER A 1 566 ? -22.140 40.158 1.384 1.00 94.06 566 SER A C 1
ATOM 4430 O O . SER A 1 566 ? -23.219 39.966 0.829 1.00 94.06 566 SER A O 1
ATOM 4432 N N . ASP A 1 567 ? -21.042 40.498 0.698 1.00 92.06 567 ASP A N 1
ATOM 4433 C CA . ASP A 1 567 ? -21.032 40.634 -0.767 1.00 92.06 567 ASP A CA 1
ATOM 4434 C C . ASP A 1 567 ? -21.309 39.291 -1.446 1.00 92.06 567 ASP A C 1
ATOM 4436 O O . ASP A 1 567 ? -22.029 39.216 -2.440 1.00 92.06 567 ASP A O 1
ATOM 4440 N N . ARG A 1 568 ? -20.744 38.214 -0.895 1.00 93.56 568 ARG A N 1
ATOM 4441 C CA . ARG A 1 568 ? -20.937 36.860 -1.407 1.00 93.56 568 ARG A CA 1
ATOM 4442 C C . ARG A 1 568 ? -22.373 36.380 -1.222 1.00 93.56 568 ARG A C 1
ATOM 4444 O O . ARG A 1 568 ? -22.899 35.758 -2.141 1.00 93.56 568 ARG A O 1
ATOM 4451 N N . ILE A 1 569 ? -23.002 36.681 -0.088 1.00 95.62 569 ILE A N 1
ATOM 4452 C CA . ILE A 1 569 ? -24.416 36.381 0.163 1.00 95.62 569 ILE A CA 1
ATOM 4453 C C . ILE A 1 569 ? -25.288 37.110 -0.859 1.00 95.62 569 ILE A C 1
ATOM 4455 O O . ILE A 1 569 ? -26.037 36.449 -1.571 1.00 95.62 569 ILE A O 1
ATOM 4459 N N . GLU A 1 570 ? -25.127 38.429 -1.010 1.00 92.69 570 GLU A N 1
ATOM 4460 C CA . GLU A 1 570 ? -25.920 39.244 -1.946 1.00 92.69 570 GLU A CA 1
ATOM 4461 C C . GLU A 1 570 ? -25.823 38.749 -3.398 1.00 92.69 570 GLU A C 1
ATOM 4463 O O . GLU A 1 570 ? -26.798 38.808 -4.144 1.00 92.69 570 GLU A O 1
ATOM 4468 N N . LEU A 1 571 ? -24.664 38.218 -3.797 1.00 90.12 571 LEU A N 1
ATOM 4469 C CA . LEU A 1 571 ? -24.467 37.628 -5.123 1.00 90.12 571 LEU A CA 1
ATOM 4470 C C . LEU A 1 571 ? -25.045 36.214 -5.265 1.00 90.12 571 LEU A C 1
ATOM 4472 O O . LEU A 1 571 ? -25.367 35.804 -6.379 1.00 90.12 571 LEU A O 1
ATOM 4476 N N . SER A 1 572 ? -25.136 35.455 -4.172 1.00 90.75 572 SER A N 1
ATOM 4477 C CA . SER A 1 572 ? -25.528 34.040 -4.202 1.00 90.75 572 SER A CA 1
ATOM 4478 C C . SER A 1 572 ? -27.038 33.852 -4.056 1.00 90.75 572 SER A C 1
ATOM 4480 O O . SER A 1 572 ? -27.606 32.990 -4.728 1.00 90.75 572 SER A O 1
ATOM 4482 N N . VAL A 1 573 ? -27.694 34.662 -3.220 1.00 94.81 573 VAL A N 1
ATOM 4483 C CA . VAL A 1 573 ? -29.139 34.571 -2.960 1.00 94.81 573 VAL A CA 1
ATOM 4484 C C . VAL A 1 573 ? -29.931 35.584 -3.787 1.00 94.81 573 VAL A C 1
ATOM 4486 O O . VAL A 1 573 ? -29.380 36.468 -4.442 1.00 94.81 573 VAL A O 1
ATOM 4489 N N . ASP A 1 574 ? -31.244 35.424 -3.837 1.00 95.12 574 ASP A N 1
ATOM 4490 C CA . ASP A 1 574 ? -32.155 36.335 -4.513 1.00 95.12 574 ASP A CA 1
ATOM 4491 C C . ASP A 1 574 ? -32.363 37.589 -3.660 1.00 95.12 574 ASP A C 1
ATOM 4493 O O . ASP A 1 574 ? -32.465 37.527 -2.430 1.00 95.12 574 ASP A O 1
ATOM 4497 N N . SER A 1 575 ? -32.413 38.747 -4.319 1.00 93.19 575 SER A N 1
ATOM 4498 C CA . SER A 1 575 ? -32.500 40.038 -3.634 1.00 93.19 575 SER A CA 1
ATOM 4499 C C . SER A 1 575 ? -33.726 40.098 -2.716 1.00 93.19 575 SER A C 1
ATOM 4501 O O . SER A 1 575 ? -34.838 39.778 -3.132 1.00 93.19 575 SER A O 1
ATOM 4503 N N . GLY A 1 576 ? -33.513 40.497 -1.460 1.00 93.00 576 GLY A N 1
ATOM 4504 C CA . GLY A 1 576 ? -34.564 40.596 -0.442 1.00 93.00 576 GLY A CA 1
ATOM 4505 C C . GLY A 1 576 ? -34.976 39.276 0.219 1.00 93.00 576 GLY A C 1
ATOM 4506 O O . GLY A 1 576 ? -35.928 39.285 0.991 1.00 93.00 576 GLY A O 1
ATOM 4507 N N . THR A 1 577 ? -34.289 38.159 -0.056 1.00 96.69 577 THR A N 1
ATOM 4508 C CA . THR A 1 577 ? -34.632 36.841 0.527 1.00 96.69 577 THR A CA 1
ATOM 4509 C C . THR A 1 577 ? -33.723 36.389 1.667 1.00 96.69 577 THR A C 1
ATOM 4511 O O . THR A 1 577 ? -34.026 35.385 2.302 1.00 96.69 577 THR A O 1
ATOM 4514 N N . TRP A 1 578 ? -32.626 37.106 1.926 1.00 97.69 578 TRP A N 1
ATOM 4515 C CA . TRP A 1 578 ? -31.687 36.782 2.999 1.00 97.69 578 TRP A CA 1
ATOM 4516 C C . TRP A 1 578 ? -32.334 36.939 4.378 1.00 97.69 578 TRP A C 1
ATOM 4518 O O . TRP A 1 578 ? -32.758 38.037 4.737 1.00 97.69 578 TRP A O 1
ATOM 4528 N N . ASP A 1 579 ? -32.354 35.852 5.142 1.00 97.12 579 ASP A N 1
ATOM 4529 C CA . ASP A 1 579 ? -32.794 35.808 6.535 1.00 97.12 579 ASP A CA 1
ATOM 4530 C C . ASP A 1 579 ? -31.664 35.197 7.388 1.00 97.12 579 ASP A C 1
ATOM 4532 O O . ASP A 1 579 ? -31.414 33.984 7.323 1.00 97.12 579 ASP A O 1
ATOM 4536 N N . PRO A 1 580 ? -30.891 36.035 8.101 1.00 96.81 580 PRO A N 1
ATOM 4537 C CA . PRO A 1 580 ? -29.714 35.594 8.834 1.00 96.81 580 PRO A CA 1
ATOM 4538 C C . PRO A 1 580 ? -30.075 34.803 10.100 1.00 96.81 580 PRO A C 1
ATOM 4540 O O . PRO A 1 580 ? -31.095 35.022 10.748 1.00 96.81 580 PRO A O 1
ATOM 4543 N N . MET A 1 581 ? -29.189 33.889 10.492 1.00 96.75 581 MET A N 1
ATOM 4544 C CA . MET A 1 581 ? -29.316 33.055 11.686 1.00 96.75 581 MET A CA 1
ATOM 4545 C C . MET A 1 581 ? -28.172 33.318 12.665 1.00 96.75 581 MET A C 1
ATOM 4547 O O . MET A 1 581 ? -27.011 33.426 12.268 1.00 96.75 581 MET A O 1
ATOM 4551 N N . ASP A 1 582 ? -28.504 33.341 13.960 1.00 94.81 582 ASP A N 1
ATOM 4552 C CA . ASP A 1 582 ? -27.548 33.416 15.073 1.00 94.81 582 ASP A CA 1
ATOM 4553 C C . ASP A 1 582 ? -26.568 34.614 14.974 1.00 94.81 582 ASP A C 1
ATOM 4555 O O . ASP A 1 582 ? -25.385 34.506 15.318 1.00 94.81 582 ASP A O 1
ATOM 4559 N N . GLU A 1 583 ? -27.044 35.774 14.499 1.00 91.06 583 GLU A N 1
ATOM 4560 C CA . GLU A 1 583 ? -26.216 36.974 14.281 1.00 91.06 583 GLU A CA 1
ATOM 4561 C C . GLU A 1 583 ? -25.504 37.434 15.554 1.00 91.06 583 GLU A C 1
ATOM 4563 O O . GLU A 1 583 ? -24.305 37.714 15.513 1.00 91.06 583 GLU A O 1
ATOM 4568 N N . ASP A 1 584 ? -26.205 37.399 16.687 1.00 91.25 584 ASP A N 1
ATOM 4569 C CA . ASP A 1 584 ? -25.718 37.872 17.986 1.00 91.25 584 ASP A CA 1
ATOM 4570 C C . ASP A 1 584 ? -24.688 36.938 18.647 1.00 91.25 584 ASP A C 1
ATOM 4572 O O . ASP A 1 584 ? -24.116 37.268 19.688 1.00 9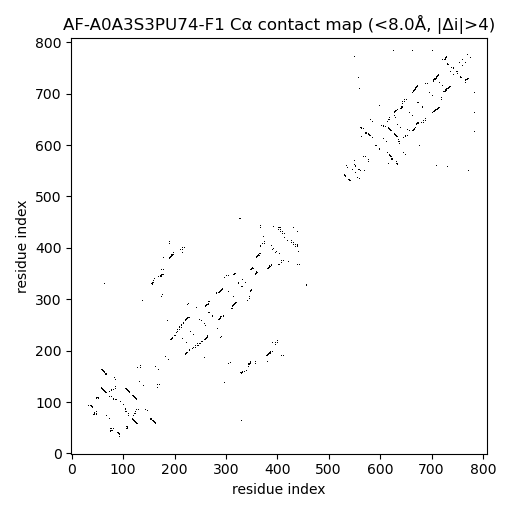1.25 584 ASP A O 1
ATOM 4576 N N . MET A 1 585 ? -24.436 35.754 18.077 1.00 94.19 585 MET A N 1
ATOM 4577 C CA . MET A 1 585 ? -23.495 34.797 18.655 1.00 94.19 585 MET A CA 1
ATOM 4578 C C . MET A 1 585 ? -22.047 35.217 18.358 1.00 94.19 585 MET A C 1
ATOM 4580 O O . MET A 1 585 ? -21.641 35.336 17.196 1.00 94.19 585 MET A O 1
ATOM 4584 N N . VAL A 1 586 ? -21.270 35.409 19.429 1.00 92.62 586 VAL A N 1
ATOM 4585 C CA . VAL A 1 586 ? -19.887 35.915 19.423 1.00 92.62 586 VAL A CA 1
ATOM 4586 C C . VAL A 1 586 ? -18.954 34.991 20.199 1.00 92.62 586 VAL A C 1
ATOM 4588 O O . VAL A 1 586 ? -19.346 34.414 21.215 1.00 92.62 586 VAL A O 1
ATOM 4591 N N . SER A 1 587 ? -17.711 34.852 19.731 1.00 90.94 587 SER A N 1
ATOM 4592 C CA . SER A 1 587 ? -16.698 34.051 20.427 1.00 90.94 587 SER A CA 1
ATOM 4593 C C . SER A 1 587 ? -16.256 34.716 21.727 1.00 90.94 587 SER A C 1
ATOM 4595 O O . SER A 1 587 ? -16.108 35.936 21.805 1.00 90.94 587 SER A O 1
ATOM 4597 N N . ILE A 1 588 ? -16.012 33.890 22.741 1.00 87.75 588 ILE A N 1
ATOM 4598 C CA . ILE A 1 588 ? -15.395 34.296 24.007 1.00 87.75 588 ILE A CA 1
ATOM 4599 C C . ILE A 1 588 ? -13.968 33.748 24.085 1.00 87.75 588 ILE A C 1
ATOM 4601 O O . ILE A 1 588 ? -13.516 33.056 23.178 1.00 87.75 588 ILE A O 1
ATOM 4605 N N . ASP A 1 589 ? -13.262 34.049 25.173 1.00 86.00 589 ASP A N 1
ATOM 4606 C CA . ASP A 1 589 ? -11.951 33.469 25.476 1.00 86.00 589 ASP A CA 1
ATOM 4607 C C . ASP A 1 589 ? -12.108 32.347 26.518 1.00 86.00 589 ASP A C 1
ATOM 4609 O O . ASP A 1 589 ? -12.110 32.641 27.717 1.00 86.00 589 ASP A O 1
ATOM 4613 N N . PRO A 1 590 ? -12.340 31.089 26.089 1.00 79.50 590 PRO A N 1
ATOM 4614 C CA . PRO A 1 590 ? -12.677 29.986 26.987 1.00 79.50 590 PRO A CA 1
ATOM 4615 C C . PRO A 1 590 ? -11.471 29.395 27.722 1.00 79.50 590 PRO A C 1
ATOM 4617 O O . PRO A 1 590 ? -11.664 28.678 28.700 1.00 79.50 590 PRO A O 1
ATOM 4620 N N . ILE A 1 591 ? -10.250 29.644 27.238 1.00 85.00 591 ILE A N 1
ATOM 4621 C CA . ILE A 1 591 ? -9.012 29.074 27.794 1.00 85.00 591 ILE A CA 1
ATOM 4622 C C . ILE A 1 591 ? -8.085 30.136 28.392 1.00 85.00 591 ILE A C 1
ATOM 4624 O O . ILE A 1 591 ? -6.948 29.813 28.718 1.00 85.00 591 ILE A O 1
ATOM 4628 N N . GLU A 1 592 ? -8.561 31.380 28.502 1.00 83.19 592 GLU A N 1
ATOM 4629 C CA . GLU A 1 592 ? -7.784 32.531 28.976 1.00 83.19 592 GLU A CA 1
ATOM 4630 C C . GLU A 1 592 ? -6.451 32.651 28.220 1.00 83.19 592 GLU A C 1
ATOM 4632 O O . GLU A 1 592 ? -5.367 32.659 28.800 1.00 83.19 592 GLU A O 1
ATOM 4637 N N . PHE A 1 593 ? -6.523 32.676 26.885 1.00 83.69 593 PHE A N 1
ATOM 4638 C CA . PHE A 1 593 ? -5.341 32.592 26.033 1.00 83.69 593 PHE A CA 1
ATOM 4639 C C . PHE A 1 593 ? -4.381 33.772 26.265 1.00 83.69 593 PHE A C 1
ATOM 4641 O O . PHE A 1 593 ? -4.635 34.908 25.850 1.00 83.69 593 PHE A O 1
ATOM 4648 N N . HIS A 1 594 ? -3.233 33.486 26.884 1.00 76.75 594 HIS A N 1
ATOM 4649 C CA . HIS A 1 594 ? -2.187 34.468 27.156 1.00 76.75 594 HIS A CA 1
ATOM 4650 C C . HIS A 1 594 ? -1.237 34.626 25.960 1.00 76.75 594 HIS A C 1
ATOM 4652 O O . HIS A 1 594 ? -0.565 33.683 25.543 1.00 76.75 594 HIS A O 1
ATOM 4658 N N . SER A 1 595 ? -1.151 35.845 25.429 1.00 74.50 595 SER A N 1
ATOM 4659 C CA . SER A 1 595 ? -0.171 36.257 24.419 1.00 74.50 595 SER A CA 1
ATOM 4660 C C . SER A 1 595 ? 0.584 37.485 24.920 1.00 74.50 595 SER A C 1
ATOM 4662 O O . SER A 1 595 ? -0.024 38.364 25.526 1.00 74.50 595 SER A O 1
ATOM 4664 N N . GLU A 1 596 ? 1.892 37.552 24.656 1.00 67.88 596 GLU A N 1
ATOM 4665 C CA . GLU A 1 596 ? 2.736 38.707 25.005 1.00 67.88 596 GLU A CA 1
ATOM 4666 C C . GLU A 1 596 ? 2.383 39.980 24.208 1.00 67.88 596 GLU A C 1
ATOM 4668 O O . GLU A 1 596 ? 2.735 41.077 24.632 1.00 67.88 596 GLU A O 1
ATOM 4673 N N . GLU A 1 597 ? 1.685 39.852 23.071 1.00 71.19 597 GLU A N 1
ATOM 4674 C CA . GLU A 1 597 ? 1.370 40.973 22.173 1.00 71.19 597 GLU A CA 1
ATOM 4675 C C . GLU A 1 597 ? 0.012 41.629 22.480 1.00 71.19 597 GLU A C 1
ATOM 4677 O O . GLU A 1 597 ? -0.053 42.834 22.716 1.00 71.19 597 GLU A O 1
ATOM 4682 N N . GLU A 1 598 ? -1.083 40.858 22.456 1.00 80.31 598 GLU A N 1
ATOM 4683 C CA . GLU A 1 598 ? -2.451 41.373 22.627 1.00 80.31 598 GLU A CA 1
ATOM 4684 C C . GLU A 1 598 ? -3.397 40.282 23.177 1.00 80.31 598 GLU A C 1
ATOM 4686 O O . GLU A 1 598 ? -3.391 39.157 22.653 1.00 80.31 598 GLU A O 1
ATOM 4691 N N . PRO A 1 599 ? -4.249 40.584 24.181 1.00 84.50 599 PRO A N 1
ATOM 4692 C CA . PRO A 1 599 ? -5.257 39.650 24.680 1.00 84.50 599 PRO A CA 1
ATOM 4693 C C . PRO A 1 599 ? -6.213 39.169 23.582 1.00 84.50 599 PRO A C 1
ATOM 4695 O O . PRO A 1 599 ? -6.643 39.933 22.714 1.00 84.50 599 PRO A O 1
ATOM 4698 N N . TYR A 1 600 ? -6.619 37.897 23.635 1.00 89.19 600 TYR A N 1
ATOM 4699 C CA . TYR A 1 600 ? -7.472 37.310 22.596 1.00 89.19 600 TYR A CA 1
ATOM 4700 C C . TYR A 1 600 ? -8.825 38.034 22.443 1.00 89.19 600 TYR A C 1
ATOM 4702 O O . TYR A 1 600 ? -9.281 38.265 21.320 1.00 89.19 600 TYR A O 1
ATOM 4710 N N . ARG A 1 601 ? -9.431 38.478 23.551 1.00 87.62 601 ARG A N 1
ATOM 4711 C CA . ARG A 1 601 ? -10.683 39.257 23.531 1.00 87.62 601 ARG A CA 1
ATOM 4712 C C . ARG A 1 601 ? -10.551 40.563 22.747 1.00 87.62 601 ARG A C 1
ATOM 4714 O O . ARG A 1 601 ? -11.447 40.910 21.980 1.00 87.62 601 ARG A O 1
ATOM 4721 N N . ASP A 1 602 ? -9.430 41.261 22.896 1.00 88.56 602 ASP A N 1
ATOM 4722 C CA . ASP A 1 602 ? -9.188 42.532 22.209 1.00 88.56 602 ASP A CA 1
ATOM 4723 C C . ASP A 1 602 ? -8.990 42.319 20.709 1.00 88.56 602 ASP A C 1
ATOM 4725 O O . ASP A 1 602 ? -9.555 43.053 19.893 1.00 88.56 602 ASP A O 1
ATOM 4729 N N . ARG A 1 603 ? -8.330 41.215 20.335 1.00 89.75 603 ARG A N 1
ATOM 4730 C CA . ARG A 1 603 ? -8.226 40.786 18.937 1.00 89.75 603 ARG A CA 1
ATOM 4731 C C . ARG A 1 603 ? -9.597 40.537 18.316 1.00 89.75 603 ARG A C 1
ATOM 4733 O O . ARG A 1 603 ? -9.858 41.065 17.236 1.00 89.75 603 ARG A O 1
ATOM 4740 N N . ILE A 1 604 ? -10.483 39.785 18.977 1.00 90.75 604 ILE A N 1
ATOM 4741 C CA . ILE A 1 604 ? -11.856 39.558 18.484 1.00 90.75 604 ILE A CA 1
ATOM 4742 C C . ILE A 1 604 ? -12.568 40.901 18.285 1.00 90.75 604 ILE A C 1
ATOM 4744 O O . ILE A 1 604 ? -13.035 41.186 17.183 1.00 90.75 604 ILE A O 1
ATOM 4748 N N . ASN A 1 605 ? -12.565 41.762 19.308 1.00 91.12 605 ASN A N 1
ATOM 4749 C CA . ASN A 1 605 ? -13.202 43.081 19.259 1.00 91.12 605 ASN A CA 1
ATOM 4750 C C . ASN A 1 605 ? -12.669 43.946 18.102 1.00 91.12 605 ASN A C 1
ATOM 4752 O O . ASN A 1 605 ? -13.430 44.638 17.423 1.00 91.12 605 ASN A O 1
ATOM 4756 N N . SER A 1 606 ? -11.359 43.907 17.857 1.00 92.50 606 SER A N 1
ATOM 4757 C CA . SER A 1 606 ? -10.702 44.631 16.767 1.00 92.50 606 SER A CA 1
ATOM 4758 C C . SER A 1 606 ? -11.186 44.154 15.393 1.00 92.50 606 SER A C 1
ATOM 4760 O O . SER A 1 606 ? -11.578 44.970 14.552 1.00 92.50 606 SER A O 1
ATOM 4762 N N . TYR A 1 607 ? -11.248 42.836 15.169 1.00 93.38 607 TYR A N 1
ATOM 4763 C CA . TYR A 1 607 ? -11.749 42.272 13.911 1.00 93.38 607 TYR A CA 1
ATOM 4764 C C . TYR A 1 607 ? -13.255 42.484 13.722 1.00 93.38 607 TYR A C 1
ATOM 4766 O O . TYR A 1 607 ? -13.669 42.791 12.602 1.00 93.38 607 TYR A O 1
ATOM 4774 N N . GLN A 1 608 ? -14.053 42.421 14.791 1.00 93.88 608 GLN A N 1
ATOM 4775 C CA . GLN A 1 608 ? -15.480 42.753 14.749 1.00 93.88 608 GLN A CA 1
ATOM 4776 C C . GLN A 1 608 ? -15.701 44.206 14.314 1.00 93.88 608 GLN A C 1
ATOM 4778 O O . GLN A 1 608 ? -16.453 44.465 13.380 1.00 93.88 608 GLN A O 1
ATOM 4783 N N . ARG A 1 609 ? -14.965 45.167 14.894 1.00 93.25 609 ARG A N 1
ATOM 4784 C CA . ARG A 1 609 ? -15.032 46.582 14.474 1.00 93.25 609 ARG A CA 1
ATOM 4785 C C . ARG A 1 609 ? -14.562 46.794 13.038 1.00 93.25 609 ARG A C 1
ATOM 4787 O O . ARG A 1 609 ? -15.118 47.623 12.326 1.00 93.25 609 ARG A O 1
ATOM 4794 N N . LYS A 1 610 ? -13.519 46.073 12.619 1.00 92.56 610 LYS A N 1
ATOM 4795 C CA . LYS A 1 610 ? -12.918 46.216 11.287 1.00 92.56 610 LYS A CA 1
ATOM 4796 C C . LYS A 1 610 ? -13.813 45.674 10.173 1.00 92.56 610 LYS A C 1
ATOM 4798 O O . LYS A 1 610 ? -13.849 46.261 9.096 1.00 92.56 610 LYS A O 1
ATOM 4803 N N . THR A 1 611 ? -14.464 44.539 10.409 1.00 92.00 611 THR A N 1
ATOM 4804 C CA . THR A 1 611 ? -15.266 43.828 9.398 1.00 92.00 611 THR A CA 1
ATOM 4805 C C . THR A 1 611 ? -16.756 44.141 9.494 1.00 92.00 611 THR A C 1
ATOM 4807 O O . THR A 1 611 ? -17.462 44.009 8.502 1.00 92.00 611 THR A O 1
ATOM 4810 N N . GLY A 1 612 ? -17.233 44.566 10.666 1.00 93.31 612 GLY A N 1
ATOM 4811 C CA . GLY A 1 612 ? -18.658 44.701 10.964 1.00 93.31 612 GLY A CA 1
ATOM 4812 C C . GLY A 1 612 ? -19.362 43.367 11.231 1.00 93.31 612 GLY A C 1
ATOM 4813 O O . GLY A 1 612 ? -20.579 43.356 11.369 1.00 93.31 612 GLY A O 1
ATOM 4814 N N . LEU A 1 613 ? -18.625 42.253 11.297 1.00 94.50 613 LEU A N 1
ATOM 4815 C CA . LEU A 1 613 ? -19.170 40.917 11.540 1.00 94.50 613 LEU A CA 1
ATOM 4816 C C . LEU A 1 613 ? -19.009 40.527 13.006 1.00 94.50 613 LEU A C 1
ATOM 4818 O O . LEU A 1 613 ? -18.059 40.952 13.659 1.00 94.50 613 LEU A O 1
ATOM 4822 N N . THR A 1 614 ? -19.890 39.665 13.510 1.00 93.50 614 THR A N 1
ATOM 4823 C CA . THR A 1 614 ? -19.744 39.080 14.851 1.00 93.50 614 THR A CA 1
ATOM 4824 C C . THR A 1 614 ? -18.732 37.940 14.882 1.00 93.50 614 THR A C 1
ATOM 4826 O O . THR A 1 614 ? -18.097 37.720 15.916 1.00 93.50 614 THR A O 1
ATOM 4829 N N . GLU A 1 615 ? -18.548 37.249 13.753 1.00 95.25 615 GLU A N 1
ATOM 4830 C CA . GLU A 1 615 ? -17.651 36.106 13.610 1.00 95.25 615 GLU A CA 1
ATOM 4831 C C . GLU A 1 615 ? -17.270 35.857 12.128 1.00 95.25 615 GLU A C 1
ATOM 4833 O O . GLU A 1 615 ? -17.837 36.451 11.215 1.00 95.25 615 GLU A O 1
ATOM 4838 N N . ALA A 1 616 ? -16.318 34.956 11.877 1.00 96.38 616 ALA A N 1
ATOM 4839 C CA . ALA A 1 616 ? -15.758 34.557 10.589 1.00 96.38 616 ALA A CA 1
ATOM 4840 C C . ALA A 1 616 ? -16.695 33.740 9.691 1.00 96.38 616 ALA A C 1
ATOM 4842 O O . ALA A 1 616 ? -16.256 33.245 8.654 1.00 96.38 616 ALA A O 1
ATOM 4843 N N . VAL A 1 617 ? -17.960 33.567 10.068 1.00 97.75 617 VAL A N 1
ATOM 4844 C CA . VAL A 1 617 ? -18.984 32.947 9.228 1.00 97.75 617 VAL A CA 1
ATOM 4845 C C . VAL A 1 617 ? -20.319 33.649 9.440 1.00 97.75 617 VAL A C 1
ATOM 4847 O O . VAL A 1 617 ? -20.708 33.938 10.574 1.00 97.75 617 VAL A O 1
ATOM 4850 N N . GLN A 1 618 ? -21.019 33.898 8.339 1.00 98.31 618 GLN A N 1
ATOM 4851 C CA . GLN A 1 618 ? -22.429 34.269 8.333 1.00 98.31 618 GLN A CA 1
ATOM 4852 C C . GLN A 1 618 ? -23.247 33.067 7.869 1.00 98.31 618 GLN A C 1
ATOM 4854 O O . GLN A 1 618 ? -22.883 32.410 6.895 1.00 98.31 618 GLN A O 1
ATOM 4859 N N . THR A 1 619 ? -24.340 32.773 8.560 1.00 98.44 619 THR A N 1
ATOM 4860 C CA . THR A 1 619 ? -25.235 31.648 8.268 1.00 98.44 619 THR A CA 1
ATOM 4861 C C . THR A 1 619 ? -26.661 32.154 8.181 1.00 98.44 619 THR A C 1
ATOM 4863 O O . THR A 1 619 ? -27.022 33.065 8.919 1.00 98.44 619 THR A O 1
ATOM 4866 N N . GLY A 1 620 ? -27.470 31.579 7.300 1.00 97.94 620 GLY A N 1
ATOM 4867 C CA . GLY A 1 620 ? -28.858 31.992 7.138 1.00 97.94 620 GLY A CA 1
ATOM 4868 C C . GLY A 1 620 ? -29.583 31.199 6.065 1.00 97.94 620 GLY A C 1
ATOM 4869 O O . GLY A 1 620 ? -29.026 30.278 5.458 1.00 97.94 620 GLY A O 1
ATOM 4870 N N . ILE A 1 621 ? -30.832 31.579 5.824 1.00 97.81 621 ILE A N 1
ATOM 4871 C CA . ILE A 1 621 ? -31.642 31.051 4.729 1.00 97.81 621 ILE A CA 1
ATOM 4872 C C . ILE A 1 621 ? -31.834 32.114 3.648 1.00 97.81 621 ILE A C 1
ATOM 4874 O O . ILE A 1 621 ? -31.743 33.317 3.889 1.00 97.81 621 ILE A O 1
ATOM 4878 N N . GLY A 1 622 ? -32.090 31.659 2.430 1.00 96.12 622 GLY A N 1
ATOM 4879 C CA . GLY A 1 622 ? -32.400 32.522 1.299 1.00 96.12 622 GLY A CA 1
ATOM 4880 C C . GLY A 1 622 ? -33.027 31.733 0.164 1.00 96.12 622 GLY A C 1
ATOM 4881 O O . GLY A 1 622 ? -33.293 30.539 0.300 1.00 96.12 622 GLY A O 1
ATOM 4882 N N . GLN A 1 623 ? -33.261 32.390 -0.967 1.00 94.62 623 GLN A N 1
ATOM 4883 C CA . GLN A 1 623 ? -33.647 31.705 -2.200 1.00 94.62 623 GLN A CA 1
ATOM 4884 C C . GLN A 1 623 ? -32.531 31.812 -3.232 1.00 94.62 623 GLN A C 1
ATOM 4886 O O . GLN A 1 623 ? -31.848 32.828 -3.300 1.00 94.62 623 GLN A O 1
ATOM 4891 N N . LEU A 1 624 ? -32.339 30.771 -4.034 1.00 92.69 624 LEU A N 1
ATOM 4892 C CA . LEU A 1 624 ? -31.448 30.770 -5.187 1.00 92.69 624 LEU A CA 1
ATOM 4893 C C . LEU A 1 624 ? -32.284 30.442 -6.420 1.00 92.69 624 LEU A C 1
ATOM 4895 O O . LEU A 1 624 ? -32.722 29.305 -6.584 1.00 92.69 624 LEU A O 1
ATOM 4899 N N . ASN A 1 625 ? -32.546 31.451 -7.256 1.00 91.12 625 ASN A N 1
ATOM 4900 C CA . ASN A 1 625 ? -33.465 31.355 -8.395 1.00 91.12 625 ASN A CA 1
ATOM 4901 C C . ASN A 1 625 ? -34.832 30.755 -7.999 1.00 91.12 625 ASN A C 1
ATOM 4903 O O . ASN A 1 625 ? -35.368 29.881 -8.681 1.00 91.12 625 ASN A O 1
ATOM 4907 N N . GLY A 1 626 ? -35.379 31.203 -6.866 1.00 88.81 626 GLY A N 1
ATOM 4908 C CA . GLY A 1 626 ? -36.645 30.726 -6.303 1.00 88.81 626 GLY A CA 1
ATOM 4909 C C . GLY A 1 626 ? -36.566 29.424 -5.494 1.00 88.81 626 GLY A C 1
ATOM 4910 O O . GLY A 1 626 ? -37.579 29.014 -4.929 1.00 88.81 626 GLY A O 1
ATOM 4911 N N . ILE A 1 627 ? -35.400 28.773 -5.399 1.00 90.31 627 ILE A N 1
ATOM 4912 C CA . ILE A 1 627 ? -35.205 27.548 -4.604 1.00 90.31 627 ILE A CA 1
ATOM 4913 C C . ILE A 1 627 ? -34.810 27.931 -3.172 1.00 90.31 627 ILE A C 1
ATOM 4915 O O . ILE A 1 627 ? -33.748 28.530 -2.998 1.00 90.31 627 ILE A O 1
ATOM 4919 N N . PRO A 1 628 ? -35.602 27.591 -2.137 1.00 93.81 628 PRO A N 1
ATOM 4920 C CA . PRO A 1 628 ? -35.221 27.826 -0.748 1.00 93.81 628 PRO A CA 1
ATOM 4921 C C . PRO A 1 628 ? -33.965 27.035 -0.382 1.00 93.81 628 PRO A C 1
ATOM 4923 O O . PRO A 1 628 ? -33.935 25.817 -0.545 1.00 93.81 628 PRO A O 1
ATOM 4926 N N . ILE A 1 629 ? -32.946 27.719 0.132 1.00 95.56 629 ILE A N 1
ATOM 4927 C CA . ILE A 1 629 ? -31.656 27.138 0.507 1.00 95.56 629 ILE A CA 1
ATOM 4928 C C . ILE A 1 629 ? -31.236 27.591 1.906 1.00 95.56 629 ILE A C 1
ATOM 4930 O O . ILE A 1 629 ? -31.589 28.681 2.361 1.00 95.56 629 ILE A O 1
ATOM 4934 N N . ALA A 1 630 ? -30.434 26.763 2.564 1.00 97.81 630 ALA A N 1
ATOM 4935 C CA . ALA A 1 630 ? -29.620 27.153 3.704 1.00 97.81 630 ALA A CA 1
ATOM 4936 C C . ALA A 1 630 ? -28.191 27.419 3.213 1.00 97.81 630 ALA A C 1
ATOM 4938 O O . ALA A 1 630 ? -27.646 26.648 2.424 1.00 97.81 630 ALA A O 1
ATOM 4939 N N . ILE A 1 631 ? -27.571 28.512 3.648 1.00 98.25 631 ILE A N 1
ATOM 4940 C CA . ILE A 1 631 ? -26.236 28.887 3.174 1.00 98.25 631 ILE A CA 1
ATOM 4941 C C . ILE A 1 631 ? -25.376 29.450 4.309 1.00 98.25 631 ILE A C 1
ATOM 4943 O O . ILE A 1 631 ? -25.814 30.278 5.110 1.00 98.25 631 ILE A O 1
ATOM 4947 N N . GLY A 1 632 ? -24.131 28.982 4.374 1.00 98.25 632 GLY A N 1
ATOM 4948 C CA . GLY A 1 632 ? -23.095 29.504 5.255 1.00 98.25 632 GLY A CA 1
ATOM 4949 C C . GLY A 1 632 ? -21.928 30.050 4.445 1.00 98.25 632 GLY A C 1
ATOM 4950 O O . GLY A 1 632 ? -21.429 29.395 3.531 1.00 98.25 632 GLY A O 1
ATOM 4951 N N . VAL A 1 633 ? -21.480 31.260 4.765 1.00 98.25 633 VAL A N 1
ATOM 4952 C CA . VAL A 1 633 ? -20.420 31.960 4.036 1.00 98.25 633 VAL A CA 1
ATOM 4953 C C . VAL A 1 633 ? -19.345 32.418 5.004 1.00 98.25 633 VAL A C 1
ATOM 4955 O O . VAL A 1 633 ? -19.581 33.276 5.855 1.00 98.25 633 VAL A O 1
ATOM 4958 N N . MET A 1 634 ? -18.153 31.840 4.868 1.00 98.06 634 MET A N 1
ATOM 4959 C CA . MET A 1 634 ? -16.994 32.223 5.666 1.00 98.06 634 MET A CA 1
ATOM 4960 C C . MET A 1 634 ? -16.376 33.538 5.179 1.00 98.06 634 MET A C 1
ATOM 4962 O O . MET A 1 634 ? -16.406 33.851 3.989 1.00 98.06 634 MET A O 1
ATOM 4966 N N . ASP A 1 635 ? -15.763 34.283 6.098 1.00 96.50 635 ASP A N 1
ATOM 4967 C CA . ASP A 1 635 ? -15.090 35.547 5.817 1.00 96.50 635 ASP A CA 1
ATOM 4968 C C . ASP A 1 635 ? -13.616 35.514 6.225 1.00 96.50 635 ASP A C 1
ATOM 4970 O O . ASP A 1 635 ? -13.259 35.571 7.405 1.00 96.50 635 ASP A O 1
ATOM 4974 N N . PHE A 1 636 ? -12.728 35.480 5.230 1.00 95.31 636 PHE A N 1
ATOM 4975 C CA . PHE A 1 636 ? -11.288 35.451 5.478 1.00 95.31 636 PHE A CA 1
ATOM 4976 C C . PHE A 1 636 ? -10.758 36.746 6.122 1.00 95.31 636 PHE A C 1
ATOM 4978 O O . PHE A 1 636 ? -9.684 36.741 6.729 1.00 95.31 636 PHE A O 1
ATOM 4985 N N . GLN A 1 637 ? -11.470 37.873 6.005 1.00 94.38 637 GLN A N 1
ATOM 4986 C CA . GLN A 1 637 ? -11.039 39.136 6.611 1.00 94.38 637 GLN A CA 1
ATOM 4987 C C . GLN A 1 637 ? -11.173 39.116 8.136 1.00 94.38 637 GLN A C 1
ATOM 4989 O O . GLN A 1 637 ? -10.439 39.839 8.817 1.00 94.38 637 GLN A O 1
ATOM 4994 N N . PHE A 1 638 ? -12.055 38.271 8.674 1.00 94.81 638 PHE A N 1
ATOM 4995 C CA . PHE A 1 638 ? -12.220 38.066 10.106 1.00 94.81 638 PHE A CA 1
ATOM 4996 C C . PHE A 1 638 ? -11.236 37.001 10.598 1.00 94.81 638 PHE A C 1
ATOM 4998 O O . PHE A 1 638 ? -11.438 35.805 10.401 1.00 94.81 638 PHE A O 1
ATOM 5005 N N . MET A 1 639 ? -10.132 37.427 11.219 1.00 93.06 639 MET A N 1
ATOM 5006 C CA . MET A 1 639 ? -9.116 36.527 11.790 1.00 93.06 639 MET A CA 1
ATOM 5007 C C . MET A 1 639 ? -8.663 35.395 10.841 1.00 93.06 639 MET A C 1
ATOM 5009 O O . MET A 1 639 ? -8.490 34.250 11.268 1.00 93.06 639 MET A O 1
ATOM 5013 N N . GLY A 1 640 ? -8.503 35.693 9.546 1.00 92.94 640 GLY A N 1
ATOM 5014 C CA . GLY A 1 640 ? -8.094 34.706 8.541 1.00 92.94 640 GLY A CA 1
ATOM 5015 C C . GLY A 1 640 ? -9.144 33.628 8.271 1.00 92.94 640 GLY A C 1
ATOM 5016 O O . GLY A 1 640 ? -8.781 32.518 7.890 1.00 92.94 640 GLY A O 1
ATOM 5017 N N . GLY A 1 641 ? -10.424 33.894 8.544 1.00 94.62 641 GLY A N 1
ATOM 5018 C CA . GLY A 1 641 ? -11.492 32.904 8.418 1.00 94.62 641 GLY A CA 1
ATOM 5019 C C . GLY A 1 641 ? -11.335 31.730 9.387 1.00 94.62 641 GLY A C 1
ATOM 5020 O O . GLY A 1 641 ? -11.813 30.631 9.111 1.00 94.62 641 GLY A O 1
ATOM 5021 N N . SER A 1 642 ? -10.567 31.900 10.469 1.00 94.50 642 SER A N 1
ATOM 5022 C CA . SER A 1 642 ? -10.237 30.799 11.375 1.00 94.50 642 SER A CA 1
ATOM 5023 C C . SER A 1 642 ? -11.484 30.266 12.078 1.00 94.50 642 SER A C 1
ATOM 5025 O O . SER A 1 642 ? -12.275 31.035 12.629 1.00 94.50 642 SER A O 1
ATOM 5027 N N . MET A 1 643 ? -11.652 28.944 12.080 1.00 95.62 643 MET A N 1
ATOM 5028 C CA . MET A 1 643 ? -12.809 28.293 12.691 1.00 95.62 643 MET A CA 1
ATOM 5029 C C . MET A 1 643 ? -12.639 28.207 14.210 1.00 95.62 643 MET A C 1
ATOM 5031 O O . MET A 1 643 ? -11.866 27.386 14.695 1.00 95.62 643 MET A O 1
ATOM 5035 N N . GLY A 1 644 ? -13.355 29.050 14.952 1.00 94.19 644 GLY A N 1
ATOM 5036 C CA . GLY A 1 644 ? -13.533 28.939 16.404 1.00 94.19 644 GLY A CA 1
ATOM 5037 C C . GLY A 1 644 ? -14.747 28.088 16.790 1.00 94.19 644 GLY A C 1
ATOM 5038 O O . GLY A 1 644 ? -15.453 27.569 15.924 1.00 94.19 644 GLY A O 1
ATOM 5039 N N . SER A 1 645 ? -15.018 27.984 18.088 1.00 94.06 645 SER A N 1
ATOM 5040 C CA . SER A 1 645 ? -16.194 27.312 18.657 1.00 94.06 645 SER A CA 1
ATOM 5041 C C . SER A 1 645 ? -17.505 27.863 18.094 1.00 94.06 645 SER A C 1
ATOM 5043 O O . SER A 1 645 ? -18.357 27.087 17.673 1.00 94.06 645 SER A O 1
ATOM 5045 N N . VAL A 1 646 ? -17.635 29.188 17.981 1.00 96.19 646 VAL A N 1
ATOM 5046 C CA . VAL A 1 646 ? -18.842 29.837 17.441 1.00 96.19 646 VAL A CA 1
ATOM 5047 C C . VAL A 1 646 ? -19.006 29.622 15.942 1.00 96.19 646 VAL A C 1
ATOM 5049 O O . VAL A 1 646 ? -20.124 29.418 15.482 1.00 96.19 646 VAL A O 1
ATOM 5052 N N . VAL A 1 647 ? -17.912 29.603 15.171 1.00 97.19 647 VAL A N 1
ATOM 5053 C CA . VAL A 1 647 ? -17.978 29.233 13.745 1.00 97.19 647 VAL A CA 1
ATOM 5054 C C . VAL A 1 647 ? -18.541 27.816 13.609 1.00 97.19 647 VAL A C 1
ATOM 5056 O O . VAL A 1 647 ? -19.453 27.586 12.817 1.00 97.19 647 VAL A O 1
ATOM 5059 N N . GLY A 1 648 ? -18.033 26.889 14.428 1.00 96.75 648 GLY A N 1
ATOM 5060 C CA . GLY A 1 648 ? -18.529 25.519 14.514 1.00 96.75 648 GLY A CA 1
ATOM 5061 C C . GLY A 1 648 ? -20.007 25.415 14.871 1.00 96.75 648 GLY A C 1
ATOM 5062 O O . GLY A 1 648 ? -20.762 24.693 14.216 1.00 96.75 648 GLY A O 1
ATOM 5063 N N . GLU A 1 649 ? -20.421 26.171 15.885 1.00 97.19 649 GLU A N 1
ATOM 5064 C CA . GLU A 1 649 ? -21.796 26.219 16.372 1.00 97.19 649 GLU A CA 1
ATOM 5065 C C . GLU A 1 649 ? -22.765 26.742 15.309 1.00 97.19 649 GLU A C 1
ATOM 5067 O O . GLU A 1 649 ? -23.747 26.067 15.004 1.00 97.19 649 GLU A O 1
ATOM 5072 N N . LYS A 1 650 ? -22.465 27.898 14.699 1.00 98.19 650 LYS A N 1
ATOM 5073 C CA . LYS A 1 650 ? -23.304 28.514 13.658 1.00 98.19 650 LYS A CA 1
ATOM 5074 C C . LYS A 1 650 ? -23.509 27.574 12.471 1.00 98.19 650 LYS A C 1
ATOM 5076 O O . LYS A 1 650 ? -24.637 27.370 12.031 1.00 98.19 650 LYS A O 1
ATOM 5081 N N . ILE A 1 651 ? -22.433 26.950 11.982 1.00 98.38 651 ILE A N 1
ATOM 5082 C CA . ILE A 1 651 ? -22.512 26.009 10.854 1.00 98.38 651 ILE A CA 1
ATOM 5083 C C . ILE A 1 651 ? -23.322 24.765 11.237 1.00 98.38 651 ILE A C 1
ATOM 5085 O O . ILE A 1 651 ? -24.175 24.329 10.467 1.00 98.38 651 ILE A O 1
ATOM 5089 N N . THR A 1 652 ? -23.105 24.213 12.432 1.00 98.50 652 THR A N 1
ATOM 5090 C CA . THR A 1 652 ? -23.854 23.033 12.890 1.00 98.50 652 THR A CA 1
ATOM 5091 C C . THR A 1 652 ? -25.351 23.326 12.985 1.00 98.50 652 THR A C 1
ATOM 5093 O O . THR A 1 652 ? -26.158 22.576 12.442 1.00 98.50 652 THR A O 1
ATOM 5096 N N . ARG A 1 653 ? -25.728 24.455 13.599 1.00 98.25 653 ARG A N 1
ATOM 5097 C CA . ARG A 1 653 ? -27.131 24.878 13.733 1.00 98.25 653 ARG A CA 1
ATOM 5098 C C . ARG A 1 653 ? -27.786 25.142 12.382 1.00 98.25 653 ARG A C 1
ATOM 5100 O O . ARG A 1 653 ? -28.949 24.789 12.203 1.00 98.25 653 ARG A O 1
ATOM 5107 N N . LEU A 1 654 ? -27.050 25.707 11.423 1.00 98.50 654 LEU A N 1
ATOM 5108 C CA . LEU A 1 654 ? -27.521 25.864 10.046 1.00 98.50 654 LEU A CA 1
ATOM 5109 C C . LEU A 1 654 ? -27.857 24.505 9.413 1.00 98.50 654 LEU A C 1
ATOM 5111 O O . LEU A 1 654 ? -28.936 24.350 8.845 1.00 98.50 654 LEU A O 1
ATOM 5115 N N . ILE A 1 655 ? -26.961 23.520 9.530 1.00 98.31 655 ILE A N 1
ATOM 5116 C CA . ILE A 1 655 ? -27.153 22.174 8.966 1.00 98.31 655 ILE A CA 1
ATOM 5117 C C . ILE A 1 655 ? -28.331 21.462 9.638 1.00 98.31 655 ILE A C 1
ATOM 5119 O O . ILE A 1 655 ? -29.177 20.894 8.952 1.00 98.31 655 ILE A O 1
ATOM 5123 N N . GLU A 1 656 ? -28.438 21.524 10.964 1.00 97.62 656 GLU A N 1
ATOM 5124 C CA . GLU A 1 656 ? -29.554 20.930 11.712 1.00 97.62 656 GLU A CA 1
ATOM 5125 C C . GLU A 1 656 ? -30.893 21.607 11.378 1.00 97.62 656 GLU A C 1
ATOM 5127 O O . GLU A 1 656 ? -31.925 20.946 11.225 1.00 97.62 656 GLU A O 1
ATOM 5132 N N . TYR A 1 657 ? -30.896 22.932 11.217 1.00 97.56 657 TYR A N 1
ATOM 5133 C CA . TYR A 1 657 ? -32.069 23.671 10.763 1.00 97.56 657 TYR A CA 1
ATOM 5134 C C . TYR A 1 657 ? -32.478 23.237 9.351 1.00 97.56 657 TYR A C 1
ATOM 5136 O O . TYR A 1 657 ? -33.651 22.935 9.108 1.00 97.56 657 TYR A O 1
ATOM 5144 N N . ALA A 1 658 ? -31.511 23.150 8.435 1.00 95.94 658 ALA A N 1
ATOM 5145 C CA . ALA A 1 658 ? -31.726 22.699 7.069 1.00 95.94 658 ALA A CA 1
ATOM 5146 C C . ALA A 1 658 ? -32.238 21.252 7.020 1.00 95.94 658 ALA A C 1
ATOM 5148 O O . ALA A 1 658 ? -33.188 20.974 6.292 1.00 95.94 658 ALA A O 1
ATOM 5149 N N . ALA A 1 659 ? -31.701 20.359 7.857 1.00 93.44 659 ALA A N 1
ATOM 5150 C CA . ALA A 1 659 ? -32.166 18.982 8.018 1.00 93.44 659 ALA A CA 1
ATOM 5151 C C . ALA A 1 659 ? -33.646 18.921 8.425 1.00 93.44 659 ALA A C 1
ATOM 5153 O O . ALA A 1 659 ? -34.436 18.185 7.834 1.00 93.44 659 ALA A O 1
ATOM 5154 N N . ASN A 1 660 ? -34.043 19.729 9.411 1.00 93.44 660 ASN A N 1
ATOM 5155 C CA . ASN A 1 660 ? -35.419 19.773 9.907 1.00 93.44 660 ASN A CA 1
ATOM 5156 C C . ASN A 1 660 ? -36.407 20.380 8.902 1.00 93.44 660 ASN A C 1
ATOM 5158 O O . ASN A 1 660 ? -37.595 20.058 8.927 1.00 93.44 660 ASN A O 1
ATOM 5162 N N . ARG A 1 661 ? -35.928 21.262 8.021 1.00 91.81 661 ARG A N 1
ATOM 5163 C CA . ARG A 1 661 ? -36.732 21.939 6.993 1.00 91.81 661 ARG A CA 1
ATOM 5164 C C . ARG A 1 661 ? -36.595 21.320 5.600 1.00 91.81 661 ARG A C 1
ATOM 5166 O O . ARG A 1 661 ? -37.274 21.776 4.688 1.00 91.81 661 ARG A O 1
ATOM 5173 N N . SER A 1 662 ? -35.763 20.286 5.450 1.00 91.88 662 SER A N 1
ATOM 5174 C CA . SER A 1 662 ? -35.426 19.659 4.163 1.00 91.88 662 SER A CA 1
ATOM 5175 C C . SER A 1 662 ? -34.904 20.654 3.118 1.00 91.88 662 SER A C 1
ATOM 5177 O O . SER A 1 662 ? -35.279 20.595 1.951 1.00 91.88 662 SER A O 1
ATOM 5179 N N . LEU A 1 663 ? -34.055 21.591 3.549 1.00 93.00 663 LEU A N 1
ATOM 5180 C CA . LEU A 1 663 ? -33.435 22.587 2.673 1.00 93.00 663 LEU A CA 1
ATOM 5181 C C . LEU A 1 663 ? -32.071 22.088 2.180 1.00 93.00 663 LEU A C 1
ATOM 5183 O O . LEU A 1 663 ? -31.325 21.567 3.012 1.00 93.00 663 LEU A O 1
ATOM 5187 N N . PRO A 1 664 ? -31.706 22.277 0.896 1.00 94.19 664 PRO A N 1
ATOM 5188 C CA . PRO A 1 664 ? -30.336 22.091 0.420 1.00 94.19 664 PRO A CA 1
ATOM 5189 C C . PRO A 1 664 ? -29.376 23.056 1.131 1.00 94.19 664 PRO A C 1
ATOM 5191 O O . PRO A 1 664 ? -29.751 24.193 1.440 1.00 94.19 664 PRO A O 1
ATOM 5194 N N . VAL A 1 665 ? -28.143 22.611 1.379 1.00 96.94 665 VAL A N 1
ATOM 5195 C CA . VAL A 1 665 ? -27.114 23.402 2.073 1.00 96.94 665 VAL A CA 1
ATOM 5196 C C . VAL A 1 665 ? -26.004 23.805 1.106 1.00 96.94 665 VAL A C 1
ATOM 5198 O O . VAL A 1 665 ? -25.498 22.980 0.348 1.00 96.94 665 VAL A O 1
ATOM 5201 N N . ILE A 1 666 ? -25.583 25.070 1.172 1.00 98.19 666 ILE A N 1
ATOM 5202 C CA . ILE A 1 666 ? -24.375 25.578 0.512 1.00 98.19 666 ILE A CA 1
ATOM 5203 C C . ILE A 1 666 ? -23.400 26.084 1.569 1.00 98.19 666 ILE A C 1
ATOM 5205 O O . ILE A 1 666 ? -23.760 26.926 2.387 1.00 98.19 666 ILE A O 1
ATOM 5209 N N . MET A 1 667 ? -22.144 25.652 1.511 1.00 98.38 667 MET A N 1
ATOM 5210 C CA . MET A 1 667 ? -21.075 26.229 2.328 1.00 98.38 667 MET A CA 1
ATOM 5211 C C . MET A 1 667 ? -20.004 26.864 1.452 1.00 98.38 667 MET A C 1
ATOM 5213 O O . MET A 1 667 ? -19.342 26.182 0.680 1.00 98.38 667 MET A O 1
ATOM 5217 N N . VAL A 1 668 ? -19.794 28.172 1.594 1.00 98.19 668 VAL A N 1
ATOM 5218 C CA . VAL A 1 668 ? -18.673 28.885 0.973 1.00 98.19 668 VAL A CA 1
ATOM 5219 C C . VAL A 1 668 ? -17.524 28.961 1.971 1.00 98.19 668 VAL A C 1
ATOM 5221 O O . VAL A 1 668 ? -17.592 29.680 2.970 1.00 98.19 668 VAL A O 1
ATOM 5224 N N . CYS A 1 669 ? -16.460 28.218 1.694 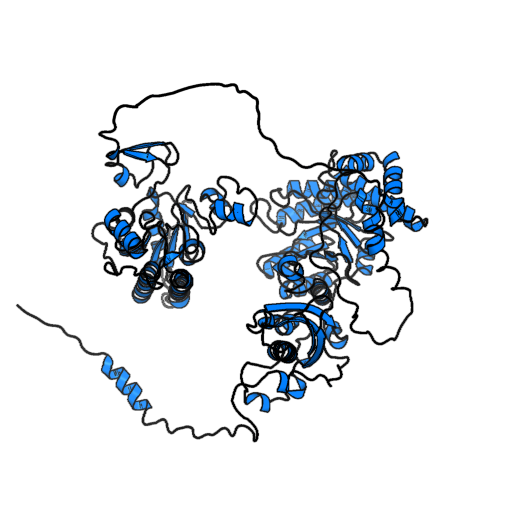1.00 97.81 669 CYS A N 1
ATOM 5225 C CA . CYS A 1 669 ? -15.300 28.070 2.557 1.00 97.81 669 CYS A CA 1
ATOM 5226 C C . CYS A 1 669 ? -14.204 29.083 2.202 1.00 97.81 669 CYS A C 1
ATOM 5228 O O . CYS A 1 669 ? -13.819 29.236 1.040 1.00 97.81 669 CYS A O 1
ATOM 5230 N N . ALA A 1 670 ? -13.691 29.757 3.230 1.00 95.50 670 ALA A N 1
ATOM 5231 C CA . ALA A 1 670 ? -12.557 30.673 3.165 1.00 95.50 670 ALA A CA 1
ATOM 5232 C C . ALA A 1 670 ? -11.884 30.686 4.543 1.00 95.50 670 ALA A C 1
ATOM 5234 O O . ALA A 1 670 ? -12.428 31.244 5.494 1.00 95.50 670 ALA A O 1
ATOM 5235 N N . SER A 1 671 ? -10.737 30.024 4.694 1.00 94.88 671 SER A N 1
ATOM 5236 C CA . SER A 1 671 ? -10.120 29.834 6.011 1.00 94.88 671 SER A CA 1
ATOM 5237 C C . SER A 1 671 ? -8.628 29.544 5.946 1.00 94.88 671 SER A C 1
ATOM 5239 O O . SER A 1 671 ? -8.159 28.844 5.054 1.00 94.88 671 SER A O 1
ATOM 5241 N N . GLY A 1 672 ? -7.899 30.037 6.948 1.00 90.31 672 GLY A N 1
ATOM 5242 C CA . GLY A 1 672 ? -6.526 29.650 7.259 1.00 90.31 672 GLY A CA 1
ATOM 5243 C C . GLY A 1 672 ? -6.417 28.400 8.145 1.00 90.31 672 GLY A C 1
ATOM 5244 O O . GLY A 1 672 ? -5.315 27.879 8.309 1.00 90.31 672 GLY A O 1
ATOM 5245 N N . GLY A 1 673 ? -7.525 27.897 8.704 1.00 89.75 673 GLY A N 1
ATOM 5246 C CA . GLY A 1 673 ? -7.560 26.698 9.547 1.00 89.75 673 GLY A CA 1
ATOM 5247 C C . GLY A 1 673 ? -8.297 26.880 10.878 1.00 89.75 673 GLY A C 1
ATOM 5248 O O . GLY A 1 673 ? -9.195 27.710 11.013 1.00 89.75 673 GLY A O 1
ATOM 5249 N N . ALA A 1 674 ? -7.933 26.065 11.870 1.00 91.25 674 ALA A N 1
ATOM 5250 C CA . ALA A 1 674 ? -8.505 26.117 13.215 1.00 91.25 674 ALA A CA 1
ATOM 5251 C C . ALA A 1 674 ? -8.011 27.355 13.987 1.00 91.25 674 ALA A C 1
ATOM 5253 O O . ALA A 1 674 ? -6.861 27.780 13.840 1.00 91.25 674 ALA A O 1
ATOM 5254 N N . ARG A 1 675 ? -8.871 27.934 14.829 1.00 91.88 675 ARG A N 1
ATOM 5255 C CA . ARG A 1 675 ? -8.517 29.057 15.696 1.00 91.88 675 ARG A CA 1
ATOM 5256 C C . ARG A 1 675 ? -7.747 28.582 16.922 1.00 91.88 675 ARG A C 1
ATOM 5258 O O . ARG A 1 675 ? -8.323 28.161 17.921 1.00 91.88 675 ARG A O 1
ATOM 5265 N N . MET A 1 676 ? -6.426 28.714 16.856 1.00 88.06 676 MET A N 1
ATOM 5266 C CA . MET A 1 676 ? -5.511 28.274 17.915 1.00 88.06 676 MET A CA 1
ATOM 5267 C C . MET A 1 676 ? -5.807 28.895 19.287 1.00 88.06 676 MET A C 1
ATOM 5269 O O . MET A 1 676 ? -5.589 28.239 20.299 1.00 88.06 676 MET A O 1
ATOM 5273 N N . GLN A 1 677 ? -6.330 30.124 19.324 1.00 90.25 677 GLN A N 1
ATOM 5274 C CA . GLN A 1 677 ? -6.654 30.845 20.561 1.00 90.25 677 GLN A CA 1
ATOM 5275 C C . GLN A 1 677 ? -7.792 30.199 21.364 1.00 90.25 677 GLN A C 1
ATOM 5277 O O . GLN A 1 677 ? -7.943 30.491 22.540 1.00 90.25 677 GLN A O 1
ATOM 5282 N N . GLU A 1 678 ? -8.573 29.305 20.754 1.00 91.19 678 GLU A N 1
ATOM 5283 C CA . GLU A 1 678 ? -9.627 28.543 21.435 1.00 91.19 678 GLU A CA 1
ATOM 5284 C C . GLU A 1 678 ? -9.221 27.071 21.673 1.00 91.19 678 GLU A C 1
ATOM 5286 O O . GLU A 1 678 ? -10.011 26.263 22.163 1.00 91.19 678 GLU A O 1
ATOM 5291 N N . GLY A 1 679 ? -7.982 26.700 21.325 1.00 87.94 679 GLY A N 1
ATOM 5292 C CA . GLY A 1 679 ? -7.397 25.389 21.597 1.00 87.94 679 GLY A CA 1
ATOM 5293 C C . GLY A 1 679 ? -8.208 24.212 21.044 1.00 87.94 679 GLY A C 1
ATOM 5294 O O . GLY A 1 679 ? -8.635 24.193 19.888 1.00 87.94 679 GLY A O 1
ATOM 5295 N N . SER A 1 680 ? -8.415 23.195 21.882 1.00 90.38 680 SER A N 1
ATOM 5296 C CA . SER A 1 680 ? -9.147 21.979 21.513 1.00 90.38 680 SER A CA 1
ATOM 5297 C C . SER A 1 680 ? -10.616 22.239 21.172 1.00 90.38 680 SER A C 1
ATOM 5299 O O . SER A 1 680 ? -11.166 21.514 20.344 1.00 90.38 680 SER A O 1
ATOM 5301 N N . LEU A 1 681 ? -11.245 23.281 21.731 1.00 89.94 681 LEU A N 1
ATOM 5302 C CA . LEU A 1 681 ? -12.642 23.620 21.435 1.00 89.94 681 LEU A CA 1
ATOM 5303 C C . LEU A 1 681 ? -12.835 23.980 19.964 1.00 89.94 681 LEU A C 1
ATOM 5305 O O . LEU A 1 681 ? -13.842 23.591 19.375 1.00 89.94 681 LEU A O 1
ATOM 5309 N N . SER A 1 682 ? -11.852 24.653 19.362 1.00 91.56 682 SER A N 1
ATOM 5310 C CA . SER A 1 682 ? -11.822 24.933 17.926 1.00 91.56 682 SER A CA 1
ATOM 5311 C C . SER A 1 682 ? -11.667 23.650 17.097 1.00 91.56 682 SER A C 1
ATOM 5313 O O . SER A 1 682 ? -12.403 23.451 16.130 1.00 91.56 682 SER A O 1
ATOM 5315 N N . LEU A 1 683 ? -10.768 22.740 17.491 1.00 89.62 683 LEU A N 1
ATOM 5316 C CA . LEU A 1 683 ? -10.545 21.476 16.773 1.00 89.62 683 LEU A CA 1
ATOM 5317 C C . LEU A 1 683 ? -11.771 20.554 16.816 1.00 89.62 683 LEU A C 1
ATOM 5319 O O . LEU A 1 683 ? -12.112 19.936 15.809 1.00 89.62 683 LEU A O 1
ATOM 5323 N N . MET A 1 684 ? -12.472 20.491 17.952 1.00 93.69 684 MET A N 1
ATOM 5324 C CA . MET A 1 684 ? -13.678 19.666 18.106 1.00 93.69 684 MET A CA 1
ATOM 5325 C C . MET A 1 684 ? -14.824 20.093 17.185 1.00 93.69 684 MET A C 1
ATOM 5327 O O . MET A 1 684 ? -15.673 19.265 16.852 1.00 93.69 684 MET A O 1
ATOM 5331 N N . GLN A 1 685 ? -14.825 21.338 16.697 1.00 95.50 685 GLN A N 1
ATOM 5332 C CA . GLN A 1 685 ? -15.832 21.785 15.733 1.00 95.50 685 GLN A CA 1
ATOM 5333 C C . GLN A 1 685 ? -15.755 21.030 14.405 1.00 95.50 685 GLN A C 1
ATOM 5335 O O . GLN A 1 685 ? -16.784 20.830 13.767 1.00 95.50 685 GLN A O 1
ATOM 5340 N N . MET A 1 686 ? -14.573 20.533 14.018 1.00 94.94 686 MET A N 1
ATOM 5341 C CA . MET A 1 686 ? -14.424 19.693 12.824 1.00 94.94 686 MET A CA 1
ATOM 5342 C C . MET A 1 686 ? -15.287 18.437 12.936 1.00 94.94 686 MET A C 1
ATOM 5344 O O . MET A 1 686 ? -16.065 18.131 12.034 1.00 94.94 686 MET A O 1
ATOM 5348 N N . ALA A 1 687 ? -15.173 17.731 14.064 1.00 94.81 687 ALA A N 1
ATOM 5349 C CA . ALA A 1 687 ? -15.943 16.524 14.332 1.00 94.81 687 ALA A CA 1
ATOM 5350 C C . ALA A 1 687 ? -17.437 16.840 14.477 1.00 94.81 687 ALA A C 1
ATOM 5352 O O . ALA A 1 687 ? -18.264 16.126 13.914 1.00 94.81 687 ALA A O 1
ATOM 5353 N N . LYS A 1 688 ? -17.777 17.938 15.169 1.00 97.38 688 LYS A N 1
ATOM 5354 C CA . LYS A 1 688 ? -19.164 18.379 15.359 1.00 97.38 688 LYS A CA 1
ATOM 5355 C C . LYS A 1 688 ? -19.871 18.630 14.025 1.00 97.38 688 LYS A C 1
ATOM 5357 O O . LYS A 1 688 ? -20.910 18.028 13.769 1.00 97.38 688 LYS A O 1
ATOM 5362 N N . ILE A 1 689 ? -19.281 19.452 13.155 1.00 97.94 689 ILE A N 1
ATOM 5363 C CA . ILE A 1 689 ? -19.877 19.763 11.852 1.00 97.94 689 ILE A CA 1
ATOM 5364 C C . ILE A 1 689 ? -19.921 18.512 10.966 1.00 97.94 689 ILE A C 1
ATOM 5366 O O . ILE A 1 689 ? -20.940 18.254 10.334 1.00 97.94 689 ILE A O 1
ATOM 5370 N N . SER A 1 690 ? -18.854 17.705 10.944 1.00 97.44 690 SER A N 1
ATOM 5371 C CA . SER A 1 690 ? -18.820 16.475 10.134 1.00 97.44 690 SER A CA 1
ATOM 5372 C C . SER A 1 690 ? -19.905 15.482 10.563 1.00 97.44 690 SER A C 1
ATOM 5374 O O . SER A 1 690 ? -20.527 14.850 9.716 1.00 97.44 690 SER A O 1
ATOM 5376 N N . SER A 1 691 ? -20.182 15.380 11.867 1.00 96.88 691 SER A N 1
ATOM 5377 C CA . SER A 1 691 ? -21.275 14.554 12.388 1.00 96.88 691 SER A CA 1
ATOM 5378 C C . SER A 1 691 ? -22.652 15.086 11.980 1.00 96.88 691 SER A C 1
ATOM 5380 O O . SER A 1 691 ? -23.530 14.291 11.655 1.00 96.88 691 SER A O 1
ATOM 5382 N N . ALA A 1 692 ? -22.851 16.407 11.989 1.00 97.44 692 ALA A N 1
ATOM 5383 C CA . ALA A 1 692 ? -24.106 17.018 11.552 1.00 97.44 692 ALA A CA 1
ATOM 5384 C C . ALA A 1 692 ? -24.336 16.832 10.043 1.00 97.44 692 ALA A C 1
ATOM 5386 O O . ALA A 1 692 ? -25.442 16.489 9.627 1.00 97.44 692 ALA A O 1
ATOM 5387 N N . LEU A 1 693 ? -23.284 16.984 9.230 1.00 97.69 693 LEU A N 1
ATOM 5388 C CA . LEU A 1 693 ? -23.328 16.697 7.793 1.00 97.69 693 LEU A CA 1
ATOM 5389 C C . LEU A 1 693 ? -23.615 15.223 7.511 1.00 97.69 693 LEU A C 1
ATOM 5391 O O . LEU A 1 693 ? -24.429 14.926 6.644 1.00 97.69 693 LEU A O 1
ATOM 5395 N N . TYR A 1 694 ? -23.020 14.304 8.277 1.00 95.69 694 TYR A N 1
ATOM 5396 C CA . TYR A 1 694 ? -23.309 12.879 8.138 1.00 95.69 694 TYR A CA 1
ATOM 5397 C C . TYR A 1 694 ? -24.800 12.578 8.351 1.00 95.69 694 TYR A C 1
ATOM 5399 O O . TYR A 1 694 ? -25.401 11.885 7.535 1.00 95.69 694 TYR A O 1
ATOM 5407 N N . ASP A 1 695 ? -25.433 13.126 9.397 1.00 92.31 695 ASP A N 1
ATOM 5408 C CA . ASP A 1 695 ? -26.883 12.967 9.599 1.00 92.31 695 ASP A CA 1
ATOM 5409 C C . ASP A 1 695 ? -27.693 13.599 8.450 1.00 92.31 695 ASP A C 1
ATOM 5411 O O . ASP A 1 695 ? -28.609 12.977 7.905 1.00 92.31 695 ASP A O 1
ATOM 5415 N N . TYR A 1 696 ? -27.310 14.805 8.024 1.00 94.62 696 TYR A N 1
ATOM 5416 C CA . TYR A 1 696 ? -27.949 15.539 6.932 1.00 94.62 696 TYR A CA 1
ATOM 5417 C C . TYR A 1 696 ? -27.902 14.782 5.586 1.00 94.62 696 TYR A C 1
ATOM 5419 O O . TYR A 1 696 ? -28.928 14.622 4.923 1.00 94.62 696 TYR A O 1
ATOM 5427 N N . GLN A 1 697 ? -26.742 14.255 5.195 1.00 92.56 697 GLN A N 1
ATOM 5428 C CA . GLN A 1 697 ? -26.559 13.553 3.920 1.00 92.56 697 GLN A CA 1
ATOM 5429 C C . GLN A 1 697 ? -27.051 12.105 3.998 1.00 92.56 697 GLN A C 1
ATOM 5431 O O . GLN A 1 697 ? -27.793 11.649 3.134 1.00 92.56 697 GLN A O 1
ATOM 5436 N N . PHE A 1 698 ? -26.683 11.357 5.041 1.00 87.00 698 PHE A N 1
ATOM 5437 C CA . PHE A 1 698 ? -26.955 9.919 5.102 1.00 87.00 698 PHE A CA 1
ATOM 5438 C C . PHE A 1 698 ? -28.365 9.604 5.614 1.00 87.00 698 PHE A C 1
ATOM 5440 O O . PHE A 1 698 ? -29.100 8.833 4.991 1.00 87.00 698 PHE A O 1
ATOM 5447 N N . ASN A 1 699 ? -28.770 10.209 6.735 1.00 84.88 699 ASN A N 1
ATOM 5448 C CA . ASN A 1 699 ? -30.057 9.902 7.364 1.00 84.88 699 ASN A CA 1
ATOM 5449 C C . ASN A 1 699 ? -31.204 10.704 6.743 1.00 84.88 699 ASN A C 1
ATOM 5451 O O . ASN A 1 699 ? -32.294 10.158 6.552 1.00 84.88 699 ASN A O 1
ATOM 5455 N N . LYS A 1 700 ? -30.980 11.984 6.411 1.00 85.94 700 LYS A N 1
ATOM 5456 C CA . LYS A 1 700 ? -32.003 12.834 5.771 1.00 85.94 700 LYS A CA 1
ATOM 5457 C C . LYS A 1 700 ? -31.973 12.795 4.244 1.00 85.94 700 LYS A C 1
ATOM 5459 O O . LYS A 1 700 ? -32.980 13.163 3.645 1.00 85.94 700 LYS A O 1
ATOM 5464 N N . LYS A 1 701 ? -30.892 12.298 3.625 1.00 88.69 701 LYS A N 1
ATOM 5465 C CA . LYS A 1 701 ? -30.735 12.204 2.158 1.00 88.69 701 LYS A CA 1
ATOM 5466 C C . LYS A 1 701 ? -30.887 13.555 1.459 1.00 88.69 701 LYS A C 1
ATOM 5468 O O . LYS A 1 701 ? -31.530 13.652 0.414 1.00 88.69 701 LYS A O 1
ATOM 5473 N N . LEU A 1 702 ? -30.342 14.599 2.077 1.00 89.94 702 LEU A N 1
ATOM 5474 C CA . LEU A 1 702 ? -30.369 15.961 1.556 1.00 89.94 702 LEU A CA 1
ATOM 5475 C C . LEU A 1 702 ? -29.025 16.323 0.926 1.00 89.94 702 LEU A C 1
ATOM 5477 O O . LEU A 1 702 ? -27.992 15.765 1.284 1.00 89.94 702 LEU A O 1
ATOM 5481 N N . PHE A 1 703 ? -29.067 17.269 -0.008 1.00 92.44 703 PHE A N 1
ATOM 5482 C CA . PHE A 1 703 ? -27.944 17.601 -0.874 1.00 92.44 703 PHE A CA 1
ATOM 5483 C C . PHE A 1 703 ? -27.149 18.797 -0.357 1.00 92.44 703 PHE A C 1
ATOM 5485 O O . PHE A 1 703 ? -27.699 19.880 -0.125 1.00 92.44 703 PHE A O 1
ATOM 5492 N N . TYR A 1 704 ? -25.846 18.595 -0.208 1.00 96.00 704 TYR A N 1
ATOM 5493 C CA . TYR A 1 704 ? -24.892 19.551 0.323 1.00 96.00 704 TYR A CA 1
ATOM 5494 C C . TYR A 1 704 ? -23.821 19.905 -0.719 1.00 96.00 704 TYR A C 1
ATOM 5496 O O . TYR A 1 704 ? -23.113 19.038 -1.229 1.00 96.00 704 TYR A O 1
ATOM 5504 N N . VAL A 1 705 ? -23.657 21.201 -1.000 1.00 97.62 705 VAL A N 1
ATOM 5505 C CA . VAL A 1 705 ? -22.613 21.720 -1.896 1.00 97.62 705 VAL A CA 1
ATOM 5506 C C . VAL A 1 705 ? -21.588 22.534 -1.113 1.00 97.62 705 VAL A C 1
ATOM 5508 O O . VAL A 1 705 ? -21.932 23.491 -0.415 1.00 97.62 705 VAL A O 1
ATOM 5511 N N . SER A 1 706 ? -20.310 22.202 -1.281 1.00 98.06 706 SER A N 1
ATOM 5512 C CA . SER A 1 706 ? -19.188 22.979 -0.742 1.00 98.06 706 SER A CA 1
ATOM 5513 C C . SER A 1 706 ? -18.536 23.814 -1.843 1.00 98.06 706 SER A C 1
ATOM 5515 O O . SER A 1 706 ? -18.357 23.339 -2.961 1.00 98.06 706 SER A O 1
ATOM 5517 N N . ILE A 1 707 ? -18.175 25.062 -1.544 1.00 98.19 707 ILE A N 1
ATOM 5518 C CA . ILE A 1 707 ? -17.536 25.997 -2.474 1.00 98.19 707 ILE A CA 1
ATOM 5519 C C . ILE A 1 707 ? -16.234 26.510 -1.861 1.00 98.19 707 ILE A C 1
ATOM 5521 O O . ILE A 1 707 ? -16.239 27.292 -0.913 1.00 98.19 707 ILE A O 1
ATOM 5525 N N . LEU A 1 708 ? -15.107 26.107 -2.433 1.00 97.88 708 LEU A N 1
ATOM 5526 C CA . LEU A 1 708 ? -13.761 26.403 -1.960 1.00 97.88 708 LEU A CA 1
ATOM 5527 C C . LEU A 1 708 ? -13.229 27.682 -2.597 1.00 97.88 708 LEU A C 1
ATOM 5529 O O . LEU A 1 708 ? -13.073 27.771 -3.818 1.00 97.88 708 LEU A O 1
ATOM 5533 N N . THR A 1 709 ? -12.899 28.664 -1.763 1.00 95.94 709 THR A N 1
ATOM 5534 C CA . THR A 1 709 ? -12.340 29.947 -2.208 1.00 95.94 709 THR A CA 1
ATOM 5535 C C . THR A 1 709 ? -10.899 30.129 -1.728 1.00 95.94 709 THR A C 1
ATOM 5537 O O . THR A 1 709 ? -10.373 29.319 -0.963 1.00 95.94 709 THR A O 1
ATOM 5540 N N . SER A 1 710 ? -10.221 31.175 -2.206 1.00 92.50 710 SER A N 1
ATOM 5541 C CA . SER A 1 710 ? -8.814 31.421 -1.880 1.00 92.50 710 SER A CA 1
ATOM 5542 C C . SER A 1 710 ? -8.635 32.277 -0.612 1.00 92.50 710 SER A C 1
ATOM 5544 O O . SER A 1 710 ? -9.040 33.446 -0.621 1.00 92.50 710 SER A O 1
ATOM 5546 N N . PRO A 1 711 ? -7.947 31.791 0.439 1.00 93.19 711 PRO A N 1
ATOM 5547 C CA . PRO A 1 711 ? -7.503 30.417 0.668 1.00 93.19 711 PRO A CA 1
ATOM 5548 C C . PRO A 1 711 ? -8.547 29.575 1.427 1.00 93.19 711 PRO A C 1
ATOM 5550 O O . PRO A 1 711 ? -9.312 30.102 2.235 1.00 93.19 711 PRO A O 1
ATOM 5553 N N . THR A 1 712 ? -8.518 28.255 1.241 1.00 95.12 712 THR A N 1
ATOM 5554 C CA . THR A 1 712 ? -9.254 27.291 2.075 1.00 95.12 712 THR A CA 1
ATOM 5555 C C . THR A 1 712 ? -8.273 26.250 2.593 1.00 95.12 712 THR A C 1
ATOM 5557 O O . THR A 1 712 ? -7.780 25.429 1.818 1.00 95.12 712 THR A O 1
ATOM 5560 N N . THR A 1 713 ? -7.941 26.301 3.889 1.00 93.25 713 THR A N 1
ATOM 5561 C CA . THR A 1 713 ? -6.913 25.431 4.471 1.00 93.25 713 THR A CA 1
ATOM 5562 C C . THR A 1 713 ? -7.210 24.844 5.850 1.00 93.25 713 THR A C 1
ATOM 5564 O O . THR A 1 713 ? -8.142 25.253 6.541 1.00 93.25 713 THR A O 1
ATOM 5567 N N . GLY A 1 714 ? -6.374 23.892 6.282 1.00 90.19 714 GLY A N 1
ATOM 5568 C CA . GLY A 1 714 ? -6.340 23.382 7.653 1.00 90.19 714 GLY A CA 1
ATOM 5569 C C . GLY A 1 714 ? -7.587 22.599 8.056 1.00 90.19 714 GLY A C 1
ATOM 5570 O O . GLY A 1 714 ? -8.051 21.711 7.348 1.00 90.19 714 GLY A O 1
ATOM 5571 N N . GLY A 1 715 ? -8.134 22.927 9.229 1.00 89.38 715 GLY A N 1
ATOM 5572 C CA . GLY A 1 715 ? -9.299 22.232 9.779 1.00 89.38 715 GLY A CA 1
ATOM 5573 C C . GLY A 1 715 ? -10.551 22.320 8.903 1.00 89.38 715 GLY A C 1
ATOM 5574 O O . GLY A 1 715 ? -11.356 21.397 8.917 1.00 89.38 715 GLY A O 1
ATOM 5575 N N . VAL A 1 716 ? -10.704 23.379 8.100 1.00 94.75 716 VAL A N 1
ATOM 5576 C CA . VAL A 1 716 ? -11.855 23.528 7.192 1.00 94.75 716 VAL A CA 1
ATOM 5577 C C . VAL A 1 716 ? -11.748 22.578 5.999 1.00 94.75 716 VAL A C 1
ATOM 5579 O O . VAL A 1 716 ? -12.724 21.900 5.688 1.00 94.75 716 VAL A O 1
ATOM 5582 N N . THR A 1 717 ? -10.568 22.455 5.373 1.00 94.44 717 THR A N 1
ATOM 5583 C CA . THR A 1 717 ? -10.353 21.448 4.315 1.00 94.44 717 THR A CA 1
ATOM 5584 C C . THR A 1 717 ? -10.437 20.030 4.860 1.00 94.44 717 THR A C 1
ATOM 5586 O O . THR A 1 717 ? -10.984 19.164 4.200 1.00 94.44 717 THR A O 1
ATOM 5589 N N . ALA A 1 718 ? -9.962 19.773 6.077 1.00 91.38 718 ALA A N 1
ATOM 5590 C CA . ALA A 1 718 ? -10.072 18.449 6.693 1.00 91.38 718 ALA A CA 1
ATOM 5591 C C . ALA A 1 718 ? -11.461 18.106 7.260 1.00 91.38 718 ALA A C 1
ATOM 5593 O O . ALA A 1 718 ? -11.616 17.050 7.869 1.00 91.38 718 ALA A O 1
ATOM 5594 N N . SER A 1 719 ? -12.454 18.985 7.116 1.00 94.50 719 SER A N 1
ATOM 5595 C CA . SER A 1 719 ? -13.824 18.739 7.576 1.00 94.50 719 SER A CA 1
ATOM 5596 C C . SER A 1 719 ? -14.831 19.184 6.515 1.00 94.50 719 SER A C 1
ATOM 5598 O O . SER A 1 719 ? -14.730 18.765 5.366 1.00 94.50 719 SER A O 1
ATOM 5600 N N . PHE A 1 720 ? -15.790 20.040 6.862 1.00 95.94 720 PHE A N 1
ATOM 5601 C CA . PHE A 1 720 ? -16.948 20.373 6.032 1.00 95.94 720 PHE A CA 1
ATOM 5602 C C . PHE A 1 720 ? -16.612 20.922 4.642 1.00 95.94 720 PHE A C 1
ATOM 5604 O O . PHE A 1 720 ? -17.429 20.778 3.737 1.00 95.94 720 PHE A O 1
ATOM 5611 N N . GLY A 1 721 ? -15.418 21.487 4.433 1.00 95.81 721 GLY A N 1
ATOM 5612 C CA . GLY A 1 721 ? -14.982 21.938 3.114 1.00 95.81 721 GLY A CA 1
ATOM 5613 C C . GLY A 1 721 ? -14.860 20.806 2.087 1.00 95.81 721 GLY A C 1
ATOM 5614 O O . GLY A 1 721 ? -15.197 21.023 0.928 1.00 95.81 721 GLY A O 1
ATOM 5615 N N . MET A 1 722 ? -14.431 19.602 2.484 1.00 95.62 722 MET A N 1
ATOM 5616 C CA . MET A 1 722 ? -14.263 18.447 1.578 1.00 95.62 722 MET A CA 1
ATOM 5617 C C . MET A 1 722 ? -15.373 17.389 1.711 1.00 95.62 722 MET A C 1
ATOM 5619 O O . MET A 1 722 ? -15.233 16.296 1.177 1.00 95.62 722 MET A O 1
ATOM 5623 N N . LEU A 1 723 ? -16.456 17.674 2.441 1.00 96.12 723 LEU A N 1
ATOM 5624 C CA . LEU A 1 723 ? -17.547 16.714 2.685 1.00 96.12 723 LEU A CA 1
ATOM 5625 C C . LEU A 1 723 ? -18.811 17.000 1.854 1.00 96.12 723 LEU A C 1
ATOM 5627 O O . LEU A 1 723 ? -19.863 16.432 2.128 1.00 96.12 723 LEU A O 1
ATOM 5631 N N . GLY A 1 724 ? -18.724 17.896 0.865 1.00 95.12 724 GLY A N 1
ATOM 5632 C CA . GLY A 1 724 ? -19.823 18.160 -0.069 1.00 95.12 724 GLY A CA 1
ATOM 5633 C C . GLY A 1 724 ? -20.176 16.929 -0.901 1.00 95.12 724 GLY A C 1
ATOM 5634 O O . GLY A 1 724 ? -19.280 16.183 -1.285 1.00 95.12 724 GLY A O 1
ATOM 5635 N N . ASP A 1 725 ? -21.459 16.752 -1.224 1.00 94.25 725 ASP A N 1
ATOM 5636 C CA . ASP A 1 725 ? -21.885 15.820 -2.280 1.00 94.25 725 ASP A CA 1
ATOM 5637 C C . ASP A 1 725 ? -21.350 16.277 -3.643 1.00 94.25 725 ASP A C 1
ATOM 5639 O O . ASP A 1 725 ? -21.032 15.457 -4.499 1.00 94.25 725 ASP A O 1
ATOM 5643 N N . ILE A 1 726 ? -21.241 17.602 -3.815 1.00 95.44 726 ILE A N 1
ATOM 5644 C CA . ILE A 1 726 ? -20.472 18.260 -4.870 1.00 95.44 726 ILE A CA 1
ATOM 5645 C C . ILE A 1 726 ? -19.568 19.314 -4.226 1.00 95.44 726 ILE A C 1
ATOM 5647 O O . ILE A 1 726 ? -20.019 20.174 -3.461 1.00 95.44 726 ILE A O 1
ATOM 5651 N N . ILE A 1 727 ? -18.284 19.269 -4.560 1.00 98.00 727 ILE A N 1
ATOM 5652 C CA . ILE A 1 727 ? -17.253 20.187 -4.090 1.00 98.00 727 ILE A CA 1
ATOM 5653 C C . ILE A 1 727 ? -16.803 21.038 -5.277 1.00 98.00 727 ILE A C 1
ATOM 5655 O O . ILE A 1 727 ? -16.189 20.553 -6.220 1.00 98.00 727 ILE A O 1
ATOM 5659 N N . ILE A 1 728 ? -17.100 22.331 -5.234 1.00 97.81 728 ILE A N 1
ATOM 5660 C CA . ILE A 1 728 ? -16.771 23.303 -6.278 1.00 97.81 728 ILE A CA 1
ATOM 5661 C C . ILE A 1 728 ? -15.572 24.132 -5.825 1.00 97.81 728 ILE A C 1
ATOM 5663 O O . ILE A 1 728 ? -15.547 24.597 -4.690 1.00 97.81 728 ILE A O 1
ATOM 5667 N N . ALA A 1 729 ? -14.607 24.400 -6.701 1.00 97.75 729 ALA A N 1
ATOM 5668 C CA . ALA A 1 729 ? -13.533 25.357 -6.424 1.00 97.75 729 ALA A CA 1
ATOM 5669 C C . ALA A 1 729 ? -13.624 26.608 -7.304 1.00 97.75 729 ALA A C 1
ATOM 5671 O O . ALA A 1 729 ? -14.047 26.548 -8.460 1.00 97.75 729 ALA A O 1
ATOM 5672 N N . GLU A 1 730 ? -13.176 27.752 -6.782 1.00 95.62 730 GLU A N 1
ATOM 5673 C CA . GLU A 1 730 ? -12.945 28.939 -7.610 1.00 95.62 730 GLU A CA 1
ATOM 5674 C C . GLU A 1 730 ? -11.624 28.829 -8.397 1.00 95.62 730 GLU A C 1
ATOM 5676 O O . GLU A 1 730 ? -10.653 28.251 -7.895 1.00 95.62 730 GLU A O 1
ATOM 5681 N N . PRO A 1 731 ? -11.533 29.427 -9.602 1.00 94.00 731 PRO A N 1
ATOM 5682 C CA . PRO A 1 731 ? -10.290 29.465 -10.368 1.00 94.00 731 PRO A CA 1
ATOM 5683 C C . PRO A 1 731 ? -9.138 30.095 -9.581 1.00 94.00 731 PRO A C 1
ATOM 5685 O O . PRO A 1 731 ? -9.295 31.160 -8.978 1.00 94.00 731 PRO A O 1
ATOM 5688 N N . ASN A 1 732 ? -7.960 29.480 -9.651 1.00 91.62 732 ASN A N 1
ATOM 5689 C CA . ASN A 1 732 ? -6.734 29.855 -8.946 1.00 91.62 732 ASN A CA 1
ATOM 5690 C C . ASN A 1 732 ? -6.855 29.882 -7.412 1.00 91.62 732 ASN A C 1
ATOM 5692 O O . ASN A 1 732 ? -6.019 30.492 -6.739 1.00 91.62 732 ASN A O 1
ATOM 5696 N N . ALA A 1 733 ? -7.879 29.247 -6.831 1.00 93.62 733 ALA A N 1
ATOM 5697 C CA . ALA A 1 733 ? -8.015 29.205 -5.383 1.00 93.62 733 ALA A CA 1
ATOM 5698 C C . ALA A 1 733 ? -6.884 28.398 -4.736 1.00 93.62 733 ALA A C 1
ATOM 5700 O O . ALA A 1 733 ? -6.546 27.305 -5.186 1.00 93.62 733 ALA A O 1
ATOM 5701 N N . TYR A 1 734 ? -6.303 28.932 -3.662 1.00 93.44 734 TYR A N 1
ATOM 5702 C CA . TYR A 1 734 ? -5.303 28.224 -2.874 1.00 93.44 734 TYR A CA 1
ATOM 5703 C C . TYR A 1 734 ? -5.996 27.301 -1.868 1.00 93.44 734 TYR A C 1
ATOM 5705 O O . TYR A 1 734 ? -6.628 27.767 -0.917 1.00 93.44 734 TYR A O 1
ATOM 5713 N N . ILE A 1 735 ? -5.886 25.992 -2.078 1.00 95.19 735 ILE A N 1
ATOM 5714 C CA . ILE A 1 735 ? -6.560 24.966 -1.276 1.00 95.19 735 ILE A CA 1
ATOM 5715 C C . ILE A 1 735 ? -5.500 24.009 -0.734 1.00 95.19 735 ILE A C 1
ATOM 5717 O O . ILE A 1 735 ? -4.677 23.487 -1.480 1.00 95.19 735 ILE A O 1
ATOM 5721 N N . ALA A 1 736 ? -5.479 23.775 0.578 1.00 92.44 736 ALA A N 1
ATOM 5722 C CA . ALA A 1 736 ? -4.455 22.917 1.174 1.00 92.44 736 ALA A CA 1
ATOM 5723 C C . ALA A 1 736 ? -4.858 22.346 2.534 1.00 92.44 736 ALA A C 1
ATOM 5725 O O . ALA A 1 736 ? -5.471 23.031 3.339 1.00 92.44 736 ALA A O 1
ATOM 5726 N N . PHE A 1 737 ? -4.441 21.127 2.874 1.00 88.31 737 PHE A N 1
ATOM 5727 C CA . PHE A 1 737 ? -4.528 20.680 4.271 1.00 88.31 737 PHE A CA 1
ATOM 5728 C C . PHE A 1 737 ? -3.507 21.423 5.148 1.00 88.31 737 PHE A C 1
ATOM 5730 O O . PHE A 1 737 ? -3.875 22.099 6.104 1.00 88.31 737 PHE A O 1
ATOM 5737 N N . ALA A 1 738 ? -2.231 21.387 4.764 1.00 85.12 738 ALA A N 1
ATOM 5738 C CA . ALA A 1 738 ? -1.159 22.154 5.393 1.00 85.12 738 ALA A CA 1
ATOM 5739 C C . ALA A 1 738 ? -0.615 23.198 4.411 1.00 85.12 738 ALA A C 1
ATOM 5741 O O . ALA A 1 738 ? -0.424 22.908 3.231 1.00 85.12 738 ALA A O 1
ATOM 5742 N N . GLY A 1 739 ? -0.357 24.422 4.875 1.00 81.00 739 GLY A N 1
ATOM 5743 C CA . GLY A 1 739 ? 0.195 25.462 4.004 1.00 81.00 739 GLY A CA 1
ATOM 5744 C C . GLY A 1 739 ? 1.612 25.127 3.523 1.00 81.00 739 GLY A C 1
ATOM 5745 O O . GLY A 1 739 ? 2.353 24.467 4.250 1.00 81.00 739 GLY A O 1
ATOM 5746 N N . LYS A 1 740 ? 2.004 25.624 2.338 1.00 83.25 740 LYS A N 1
ATOM 5747 C CA . LYS A 1 740 ? 3.340 25.452 1.733 1.00 83.25 740 LYS A CA 1
ATOM 5748 C C . LYS A 1 740 ? 4.479 25.498 2.758 1.00 83.25 740 LYS A C 1
ATOM 5750 O O . LYS A 1 740 ? 5.201 24.523 2.914 1.00 83.25 740 LYS A O 1
ATOM 5755 N N . ARG A 1 741 ? 4.557 26.578 3.541 1.00 80.38 741 ARG A N 1
ATOM 5756 C CA . ARG A 1 741 ? 5.580 26.765 4.586 1.00 80.38 741 ARG A CA 1
ATOM 5757 C C . ARG A 1 741 ? 5.631 25.615 5.599 1.00 80.38 741 ARG A C 1
ATOM 5759 O O . ARG A 1 741 ? 6.718 25.197 5.974 1.00 80.38 741 ARG A O 1
ATOM 5766 N N . VAL A 1 742 ? 4.475 25.125 6.050 1.00 80.69 742 VAL A N 1
ATOM 5767 C CA . VAL A 1 742 ? 4.394 24.037 7.038 1.00 80.69 742 VAL A CA 1
ATOM 5768 C C . VAL A 1 742 ? 4.922 22.743 6.426 1.00 80.69 742 VAL A C 1
ATOM 5770 O O . VAL A 1 742 ? 5.749 22.076 7.032 1.00 80.69 742 VAL A O 1
ATOM 5773 N N . ILE A 1 743 ? 4.511 22.428 5.195 1.00 81.69 743 ILE A N 1
ATOM 5774 C CA . ILE A 1 743 ? 4.977 21.235 4.477 1.00 81.69 743 ILE A CA 1
ATOM 5775 C C . ILE A 1 743 ? 6.495 21.286 4.274 1.00 81.69 743 ILE A C 1
ATOM 5777 O O . ILE A 1 743 ? 7.177 20.302 4.550 1.00 81.69 743 ILE A O 1
ATOM 5781 N N . GLU A 1 744 ? 7.030 22.426 3.834 1.00 88.25 744 GLU A N 1
ATOM 5782 C CA . GLU A 1 744 ? 8.466 22.583 3.589 1.00 88.25 744 GLU A CA 1
ATOM 5783 C C . GLU A 1 744 ? 9.285 22.452 4.877 1.00 88.25 744 GLU A C 1
ATOM 5785 O O . GLU A 1 744 ? 10.310 21.774 4.881 1.00 88.25 744 GLU A O 1
ATOM 5790 N N . GLN A 1 745 ? 8.806 23.027 5.984 1.00 84.94 745 GLN A N 1
ATOM 5791 C CA . GLN A 1 745 ? 9.455 22.922 7.293 1.00 84.94 745 GLN A CA 1
ATOM 5792 C C . GLN A 1 745 ? 9.397 21.504 7.872 1.00 84.94 745 GLN A C 1
ATOM 5794 O O . GLN A 1 745 ? 10.372 21.048 8.462 1.00 84.94 745 GLN A O 1
ATOM 5799 N N . THR A 1 746 ? 8.276 20.797 7.714 1.00 80.88 746 THR A N 1
ATOM 5800 C CA . THR A 1 746 ? 8.114 19.438 8.250 1.00 80.88 746 THR A CA 1
ATOM 5801 C C . THR A 1 746 ? 8.842 18.393 7.407 1.00 80.88 746 THR A C 1
ATOM 5803 O O . THR A 1 746 ? 9.417 17.457 7.955 1.00 80.88 746 THR A O 1
ATOM 5806 N N . LEU A 1 747 ? 8.814 18.524 6.079 1.00 79.00 747 LEU A N 1
ATOM 5807 C CA . LEU A 1 747 ? 9.358 17.519 5.160 1.00 79.00 747 LEU A CA 1
ATOM 5808 C C . LEU A 1 747 ? 10.767 17.845 4.656 1.00 79.00 747 LEU A C 1
ATOM 5810 O O . LEU A 1 747 ? 11.345 17.026 3.943 1.00 79.00 747 LEU A O 1
ATOM 5814 N N . ASN A 1 748 ? 11.299 19.025 4.993 1.00 81.38 748 ASN A N 1
ATOM 5815 C CA . ASN A 1 748 ? 12.577 19.558 4.516 1.00 81.38 748 ASN A CA 1
ATOM 5816 C C . ASN A 1 748 ? 12.732 19.457 2.983 1.00 81.38 748 ASN A C 1
ATOM 5818 O O . ASN A 1 748 ? 13.788 19.103 2.457 1.00 81.38 748 ASN A O 1
ATOM 5822 N N . LYS A 1 749 ? 11.631 19.706 2.263 1.00 82.88 749 LYS A N 1
ATOM 5823 C CA . LYS A 1 749 ? 11.512 19.618 0.801 1.00 82.88 749 LYS A CA 1
ATOM 5824 C C . LYS A 1 749 ? 10.753 20.821 0.286 1.00 82.88 749 LYS A C 1
ATOM 5826 O O . LYS A 1 749 ? 9.753 21.185 0.888 1.00 82.88 749 LYS A O 1
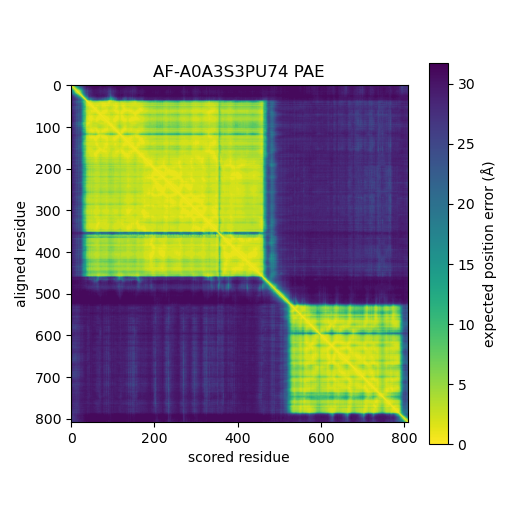ATOM 5831 N N . THR A 1 750 ? 11.175 21.377 -0.843 1.00 84.19 750 THR A N 1
ATOM 5832 C CA . THR A 1 750 ? 10.452 22.465 -1.505 1.00 84.19 750 THR A CA 1
ATOM 5833 C C . THR A 1 750 ? 9.127 21.961 -2.073 1.00 84.19 750 THR A C 1
ATOM 5835 O O . THR A 1 750 ? 9.051 20.894 -2.687 1.00 84.19 750 THR A O 1
ATOM 5838 N N . VAL A 1 751 ? 8.062 22.728 -1.860 1.00 83.38 751 VAL A N 1
ATOM 5839 C CA . VAL A 1 751 ? 6.748 22.454 -2.442 1.00 83.38 751 VAL A CA 1
ATOM 5840 C C . VAL A 1 751 ? 6.694 23.167 -3.792 1.00 83.38 751 VAL A C 1
ATOM 5842 O O . VAL A 1 751 ? 6.847 24.392 -3.827 1.00 83.38 751 VAL A O 1
ATOM 5845 N N . PRO A 1 752 ? 6.485 22.440 -4.905 1.00 85.56 752 PRO A N 1
ATOM 5846 C CA . PRO A 1 752 ? 6.429 23.050 -6.227 1.00 85.56 752 PRO A CA 1
ATOM 5847 C C . PRO A 1 752 ? 5.376 24.157 -6.300 1.00 85.56 752 PRO A C 1
ATOM 5849 O O . PRO A 1 752 ? 4.265 24.006 -5.777 1.00 85.56 752 PRO A O 1
ATOM 5852 N N . ASP A 1 753 ? 5.711 25.257 -6.970 1.00 81.94 753 ASP A N 1
ATOM 5853 C CA . ASP A 1 753 ? 4.778 26.363 -7.170 1.00 81.94 753 ASP A CA 1
ATOM 5854 C C . ASP A 1 753 ? 3.538 25.899 -7.945 1.00 81.94 753 ASP A C 1
ATOM 5856 O O . ASP A 1 753 ? 3.616 25.076 -8.857 1.00 81.94 753 ASP A O 1
ATOM 5860 N N . GLY A 1 754 ? 2.366 26.379 -7.526 1.00 82.69 754 GLY A N 1
ATOM 5861 C CA . GLY A 1 754 ? 1.077 25.981 -8.101 1.00 82.69 754 GLY A CA 1
ATOM 5862 C C . GLY A 1 754 ? 0.538 24.618 -7.642 1.00 82.69 754 GLY A C 1
ATOM 5863 O O . GLY A 1 754 ? -0.613 24.316 -7.929 1.00 82.69 754 GLY A O 1
ATOM 5864 N N . SER A 1 755 ? 1.286 23.816 -6.871 1.00 87.75 755 SER A N 1
ATOM 5865 C CA . SER A 1 755 ? 0.819 22.493 -6.393 1.00 87.75 755 SER A CA 1
ATOM 5866 C C . SER A 1 755 ? -0.379 22.533 -5.431 1.00 87.75 755 SER A C 1
ATOM 5868 O O . SER A 1 755 ? -1.012 21.510 -5.183 1.00 87.75 755 SER A O 1
ATOM 5870 N N . GLN A 1 756 ? -0.695 23.709 -4.891 1.00 91.81 756 GLN A N 1
ATOM 5871 C CA . GLN A 1 756 ? -1.838 23.953 -4.004 1.00 91.81 756 GLN A CA 1
ATOM 5872 C C . GLN A 1 756 ? -2.885 24.876 -4.652 1.00 91.81 756 GLN A C 1
ATOM 5874 O O . GLN A 1 756 ? -3.780 25.369 -3.971 1.00 91.81 756 GLN A O 1
ATOM 5879 N N . ALA A 1 757 ? -2.763 25.141 -5.957 1.00 93.50 757 ALA A N 1
ATOM 5880 C CA . ALA A 1 757 ? -3.759 25.881 -6.724 1.00 93.50 757 ALA A CA 1
ATOM 5881 C C . ALA A 1 757 ? -4.899 24.957 -7.171 1.00 93.50 757 ALA A C 1
ATOM 5883 O O . ALA A 1 757 ? -4.687 23.764 -7.414 1.00 93.50 757 ALA A O 1
ATOM 5884 N N . ALA A 1 758 ? -6.095 25.523 -7.318 1.00 94.56 758 ALA A N 1
ATOM 5885 C CA . ALA A 1 758 ? -7.298 24.785 -7.666 1.00 94.56 758 ALA A CA 1
ATOM 5886 C C . ALA A 1 758 ? -7.125 23.945 -8.941 1.00 94.56 758 ALA A C 1
ATOM 5888 O O . ALA A 1 758 ? -7.468 22.771 -8.956 1.00 94.56 758 ALA A O 1
ATOM 5889 N N . GLU A 1 759 ? -6.510 24.493 -9.984 1.00 94.81 759 GLU A N 1
ATOM 5890 C CA . GLU A 1 759 ? -6.286 23.809 -11.260 1.00 94.81 759 GLU A CA 1
ATOM 5891 C C . GLU A 1 759 ? -5.436 22.548 -11.088 1.00 94.81 759 GLU A C 1
ATOM 5893 O O . GLU A 1 759 ? -5.762 21.487 -11.624 1.00 94.81 759 GLU A O 1
ATOM 5898 N N . TYR A 1 760 ? -4.370 22.633 -10.290 1.00 92.31 760 TYR A N 1
ATOM 5899 C CA . TYR A 1 760 ? -3.527 21.479 -10.003 1.00 92.31 760 TYR A CA 1
ATOM 5900 C C . TYR A 1 760 ? -4.308 20.405 -9.243 1.00 92.31 760 TYR A C 1
ATOM 5902 O O . TYR A 1 760 ? -4.237 19.228 -9.593 1.00 92.31 760 TYR A O 1
ATOM 5910 N N . LEU A 1 761 ? -5.069 20.802 -8.223 1.00 93.06 761 LEU A N 1
ATOM 5911 C CA . LEU A 1 761 ? -5.809 19.882 -7.357 1.00 93.06 761 LEU A CA 1
ATOM 5912 C C . LEU A 1 761 ? -7.020 19.257 -8.058 1.00 93.06 761 LEU A C 1
ATOM 5914 O O . LEU A 1 761 ? -7.289 18.072 -7.867 1.00 93.06 761 LEU A O 1
ATOM 5918 N N . PHE A 1 762 ? -7.675 20.001 -8.945 1.00 92.12 762 PHE A N 1
ATOM 5919 C CA . PHE A 1 762 ? -8.702 19.498 -9.851 1.00 92.12 762 PHE A CA 1
ATOM 5920 C C . PHE A 1 762 ? -8.142 18.416 -10.775 1.00 92.12 762 PHE A C 1
ATOM 5922 O O . PHE A 1 762 ? -8.698 17.326 -10.871 1.00 92.12 762 PHE A O 1
ATOM 5929 N N . HIS A 1 763 ? -6.965 18.647 -11.367 1.00 88.00 763 HIS A N 1
ATOM 5930 C CA . HIS A 1 763 ? -6.268 17.619 -12.144 1.00 88.00 763 HIS A CA 1
ATOM 5931 C C . HIS A 1 763 ? -5.873 16.383 -11.317 1.00 88.00 763 HIS A C 1
ATOM 5933 O O . HIS A 1 763 ? -5.629 15.319 -11.892 1.00 88.00 763 HIS A O 1
ATOM 5939 N N . LYS A 1 764 ? -5.797 16.497 -9.985 1.00 89.81 764 LYS A N 1
ATOM 5940 C CA . LYS A 1 764 ? -5.601 15.369 -9.059 1.00 89.81 764 LYS A CA 1
ATOM 5941 C C . LYS A 1 764 ? -6.907 14.733 -8.575 1.00 89.81 764 LYS A C 1
ATOM 5943 O O . LYS A 1 764 ? -6.830 13.740 -7.860 1.00 89.81 764 LYS A O 1
ATOM 5948 N N . GLY A 1 765 ? -8.063 15.252 -8.989 1.00 89.94 765 GLY A N 1
ATOM 5949 C CA . GLY A 1 765 ? -9.381 14.731 -8.630 1.00 89.94 765 GLY A CA 1
ATOM 5950 C C . GLY A 1 765 ? -9.794 15.034 -7.191 1.00 89.94 765 GLY A C 1
ATOM 5951 O O . GLY A 1 765 ? -10.500 14.230 -6.596 1.00 89.94 765 GLY A O 1
ATOM 5952 N N . LEU A 1 766 ? -9.319 16.140 -6.604 1.00 88.62 766 LEU A N 1
ATOM 5953 C CA . LEU A 1 766 ? -9.632 16.481 -5.210 1.00 88.62 766 LEU A CA 1
ATOM 5954 C C . LEU A 1 766 ? -11.045 17.072 -5.021 1.00 88.62 766 LEU A C 1
ATOM 5956 O O . LEU A 1 766 ? -11.551 17.072 -3.906 1.00 88.62 766 LEU A O 1
ATOM 5960 N N . PHE A 1 767 ? -11.659 17.598 -6.082 1.00 90.19 767 PHE A N 1
ATOM 5961 C CA . PHE A 1 767 ? -13.006 18.182 -6.087 1.00 90.19 767 PHE A CA 1
ATOM 5962 C C . PHE A 1 767 ? -13.581 18.195 -7.518 1.00 90.19 767 PHE A C 1
ATOM 5964 O O . PHE A 1 767 ? -12.858 17.897 -8.473 1.00 90.19 767 PHE A O 1
ATOM 5971 N N . ASP A 1 768 ? -14.866 18.529 -7.668 1.00 93.62 768 ASP A N 1
ATOM 5972 C CA . ASP A 1 768 ? -15.707 18.110 -8.796 1.00 93.62 768 ASP A CA 1
ATOM 5973 C C . ASP A 1 768 ? -15.712 19.069 -10.003 1.00 93.62 768 ASP A C 1
ATOM 5975 O O . ASP A 1 768 ? -15.422 18.614 -11.108 1.00 93.62 768 ASP A O 1
ATOM 5979 N N . PRO A 1 769 ? -16.053 20.368 -9.867 1.00 95.69 769 PRO A N 1
ATOM 5980 C CA . PRO A 1 769 ? -15.704 21.339 -10.909 1.00 95.69 769 PRO A CA 1
ATOM 5981 C C . PRO A 1 769 ? -14.963 22.582 -10.389 1.00 95.69 769 PR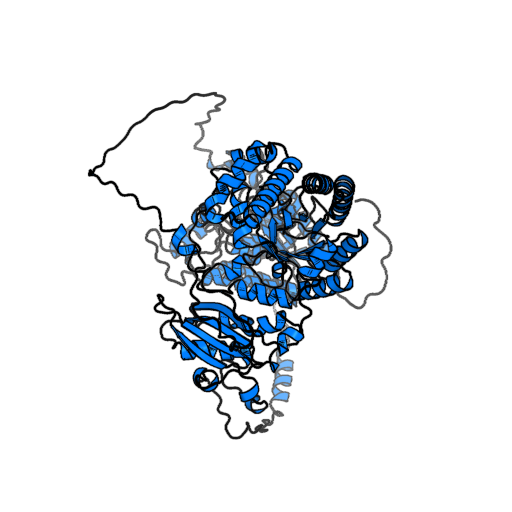O A C 1
ATOM 5983 O O . PRO A 1 769 ? -15.122 23.019 -9.248 1.00 95.69 769 PRO A O 1
ATOM 5986 N N . ILE A 1 770 ? -14.209 23.225 -11.288 1.00 95.88 770 ILE A N 1
ATOM 5987 C CA . ILE A 1 770 ? -13.765 24.615 -11.114 1.00 95.88 770 ILE A CA 1
ATOM 5988 C C . ILE A 1 770 ? -14.783 25.530 -11.791 1.00 95.88 770 ILE A C 1
ATOM 5990 O O . ILE A 1 770 ? -14.958 25.468 -13.009 1.00 95.88 770 ILE A O 1
ATOM 5994 N N . VAL A 1 771 ? -15.436 26.400 -11.020 1.00 94.75 771 VAL A N 1
ATOM 5995 C CA . VAL A 1 771 ? -16.509 27.271 -11.518 1.00 94.75 771 VAL A CA 1
ATOM 5996 C C . VAL A 1 771 ? -16.189 28.732 -11.184 1.00 94.75 771 VAL A C 1
ATOM 5998 O O . VAL A 1 771 ? -16.091 29.088 -10.007 1.00 94.75 771 VAL A O 1
ATOM 6001 N N . PRO A 1 772 ? -16.021 29.615 -12.190 1.00 91.88 772 PRO A N 1
ATOM 6002 C CA . PRO A 1 772 ? -15.890 31.052 -11.956 1.00 91.88 772 PRO A CA 1
ATOM 6003 C C . PRO A 1 772 ? -17.145 31.634 -11.289 1.00 91.88 772 PRO A C 1
ATOM 6005 O O . PRO A 1 772 ? -18.245 31.110 -11.456 1.00 91.88 772 PRO A O 1
ATOM 6008 N N . ARG A 1 773 ? -17.024 32.769 -10.589 1.00 91.50 773 ARG A N 1
ATOM 6009 C CA . ARG A 1 773 ? -18.167 33.371 -9.862 1.00 91.50 773 ARG A CA 1
ATOM 6010 C C . ARG A 1 773 ? -19.361 33.714 -10.757 1.00 91.50 773 ARG A C 1
ATOM 6012 O O . ARG A 1 773 ? -20.494 33.593 -10.310 1.00 91.50 773 ARG A O 1
ATOM 6019 N N . ASN A 1 774 ? -19.116 34.097 -12.013 1.00 87.38 774 ASN A N 1
ATOM 6020 C CA . ASN A 1 774 ? -20.165 34.534 -12.939 1.00 87.38 774 ASN A CA 1
ATOM 6021 C C . ASN A 1 774 ? -21.224 33.446 -13.223 1.00 87.38 774 ASN A C 1
ATOM 6023 O O . ASN A 1 774 ? -22.405 33.731 -13.036 1.00 87.38 774 ASN A O 1
ATOM 6027 N N . PRO A 1 775 ? -20.858 32.222 -13.657 1.00 91.56 775 PRO A N 1
ATOM 6028 C CA . PRO A 1 775 ? -21.828 31.144 -13.863 1.00 91.56 775 PRO A CA 1
ATOM 6029 C C . PRO A 1 775 ? -22.287 30.456 -12.570 1.00 91.56 775 PRO A C 1
ATOM 6031 O O . PRO A 1 775 ? -23.263 29.713 -12.608 1.00 91.56 775 PRO A O 1
ATOM 6034 N N . LEU A 1 776 ? -21.617 30.678 -11.433 1.00 92.12 776 LEU A N 1
ATOM 6035 C CA . LEU A 1 776 ? -21.798 29.878 -10.218 1.00 92.12 776 LEU A CA 1
ATOM 6036 C C . LEU A 1 776 ? -23.254 29.804 -9.735 1.00 92.12 776 LEU A C 1
ATOM 6038 O O . LEU A 1 776 ? -23.732 28.718 -9.422 1.00 92.12 776 LEU A O 1
ATOM 6042 N N . LYS A 1 777 ? -23.982 30.927 -9.722 1.00 91.94 777 LYS A N 1
ATOM 6043 C CA . LYS A 1 777 ? -25.396 30.941 -9.308 1.00 91.94 777 LYS A CA 1
ATOM 6044 C C . LYS A 1 777 ? -26.283 30.098 -10.238 1.00 91.94 777 LYS A C 1
ATOM 6046 O O . LYS A 1 777 ? -27.176 29.406 -9.762 1.00 91.94 777 LYS A O 1
ATOM 6051 N N . GLY A 1 778 ? -26.016 30.116 -11.546 1.00 90.06 778 GLY A N 1
ATOM 6052 C CA . GLY A 1 778 ? -26.715 29.273 -12.524 1.00 90.06 778 GLY A CA 1
ATOM 6053 C C . GLY A 1 778 ? -26.403 27.790 -12.327 1.00 90.06 778 GLY A C 1
ATOM 6054 O O . GLY A 1 778 ? -27.321 26.986 -12.209 1.00 90.06 778 GLY A O 1
ATOM 6055 N N . VAL A 1 779 ? -25.120 27.452 -12.168 1.00 92.62 779 VAL A N 1
ATOM 6056 C CA . VAL A 1 779 ? -24.664 26.073 -11.921 1.00 92.62 779 VAL A CA 1
ATOM 6057 C C . VAL A 1 779 ? -25.298 25.493 -10.653 1.00 92.62 779 VAL A C 1
ATOM 6059 O O . VAL A 1 779 ? -25.814 24.382 -10.677 1.00 92.62 779 VAL A O 1
ATOM 6062 N N . LEU A 1 780 ? -25.320 26.247 -9.550 1.00 92.75 780 LEU A N 1
ATOM 6063 C CA . LEU A 1 780 ? -25.957 25.806 -8.302 1.00 92.75 780 LEU A CA 1
ATOM 6064 C C . LEU A 1 780 ? -27.463 25.570 -8.476 1.00 92.75 780 LEU A C 1
ATOM 6066 O O . LEU A 1 780 ? -28.002 24.595 -7.958 1.00 92.75 780 LEU A O 1
ATOM 6070 N N . SER A 1 781 ? -28.135 26.436 -9.237 1.00 89.19 781 SER A N 1
ATOM 6071 C CA . SER A 1 781 ? -29.558 26.292 -9.552 1.00 89.19 781 SER A CA 1
ATOM 6072 C C . SER A 1 781 ? -29.837 25.005 -10.320 1.00 89.19 781 SER A C 1
ATOM 6074 O O . SER A 1 781 ? -30.768 24.281 -9.977 1.00 89.19 781 SER A O 1
ATOM 6076 N N . GLU A 1 782 ? -29.035 24.710 -11.343 1.00 89.44 782 GLU A N 1
ATOM 6077 C CA . GLU A 1 782 ? -29.157 23.485 -12.136 1.00 89.44 782 GLU A CA 1
ATOM 6078 C C . GLU A 1 782 ? -28.886 22.242 -11.285 1.00 89.44 782 GLU A C 1
ATOM 6080 O O . GLU A 1 782 ? -29.662 21.291 -11.336 1.00 89.44 782 GLU A O 1
ATOM 6085 N N . LEU A 1 783 ? -27.848 22.267 -10.440 1.00 90.38 783 LEU A N 1
ATOM 6086 C CA . LEU A 1 783 ? -27.534 21.164 -9.528 1.00 90.38 783 LEU A CA 1
ATOM 6087 C C . LEU A 1 783 ? -28.699 20.860 -8.576 1.00 90.38 783 LEU A C 1
ATOM 6089 O O . LEU A 1 783 ? -29.079 19.698 -8.424 1.00 90.38 783 LEU A O 1
ATOM 6093 N N . PHE A 1 784 ? -29.312 21.883 -7.974 1.00 86.38 784 PHE A N 1
ATOM 6094 C CA . PHE A 1 784 ? -30.462 21.677 -7.091 1.00 86.38 784 PHE A CA 1
ATOM 6095 C C . PHE A 1 784 ? -31.719 21.231 -7.833 1.00 86.38 784 PHE A C 1
ATOM 6097 O O . PHE A 1 784 ? -32.467 20.409 -7.305 1.00 86.38 784 PHE A O 1
ATOM 6104 N N . GLN A 1 785 ? -31.945 21.713 -9.056 1.00 81.81 785 GLN A N 1
ATOM 6105 C CA . GLN A 1 785 ? -33.049 21.232 -9.887 1.00 81.81 785 GLN A CA 1
ATOM 6106 C C . GLN A 1 785 ? -32.860 19.758 -10.256 1.00 81.81 785 GLN A C 1
ATOM 6108 O O . GLN A 1 785 ? -33.781 18.970 -10.057 1.00 81.81 785 GLN A O 1
ATOM 6113 N N . LEU A 1 786 ? -31.665 19.363 -10.707 1.00 78.44 786 LEU A N 1
ATOM 6114 C CA . LEU A 1 786 ? -31.331 17.973 -11.035 1.00 78.44 786 LEU A CA 1
ATOM 6115 C C . LEU A 1 786 ? -31.469 17.048 -9.822 1.00 78.44 786 LEU A C 1
ATOM 6117 O O . LEU A 1 786 ? -32.044 15.967 -9.938 1.00 78.44 786 LEU A O 1
ATOM 6121 N N . HIS A 1 787 ? -31.007 17.482 -8.647 1.00 70.75 787 HIS A N 1
ATOM 6122 C CA . HIS A 1 787 ? -31.188 16.714 -7.417 1.00 70.75 787 HIS A CA 1
ATOM 6123 C C . HIS A 1 787 ? -32.671 16.624 -7.004 1.00 70.75 787 HIS A C 1
ATOM 6125 O O . HIS A 1 787 ? -33.129 15.586 -6.529 1.00 70.75 787 HIS A O 1
ATOM 6131 N N . GLY A 1 788 ? -33.457 17.680 -7.238 1.00 62.97 788 GLY A N 1
ATOM 6132 C CA . GLY A 1 788 ? -34.905 17.700 -7.007 1.00 62.97 788 GLY A CA 1
ATOM 6133 C C . GLY A 1 788 ? -35.722 16.766 -7.916 1.00 62.97 788 GLY A C 1
ATOM 6134 O O . GLY A 1 788 ? -36.874 16.475 -7.594 1.00 62.97 788 GLY A O 1
ATOM 6135 N N . PHE A 1 789 ? -35.149 16.258 -9.016 1.00 47.53 789 PHE A N 1
ATOM 6136 C CA . PHE A 1 789 ? -35.822 15.379 -9.987 1.00 47.53 789 PHE A CA 1
ATOM 6137 C C . PHE A 1 789 ? -35.910 13.897 -9.574 1.00 47.53 789 PHE A C 1
ATOM 6139 O O . PHE A 1 789 ? -36.547 13.114 -10.282 1.00 47.53 789 PHE A O 1
ATOM 6146 N N . PHE A 1 790 ? -35.358 13.499 -8.422 1.00 40.91 790 PHE A N 1
ATOM 6147 C CA . PHE A 1 790 ? -35.587 12.171 -7.842 1.00 40.91 790 PHE A CA 1
ATOM 6148 C C . PHE A 1 790 ? -36.589 12.231 -6.680 1.00 40.91 790 PHE A C 1
ATOM 6150 O O . PHE A 1 790 ? -36.187 12.285 -5.515 1.00 40.91 790 PHE A O 1
ATOM 6157 N N . PRO A 1 791 ? -37.909 12.148 -6.928 1.00 36.25 791 PRO A N 1
ATOM 6158 C CA . PRO A 1 791 ? -38.816 11.770 -5.866 1.00 36.25 791 PRO A CA 1
ATOM 6159 C C . PRO A 1 791 ? -38.540 10.302 -5.512 1.00 36.25 791 PRO A C 1
ATOM 6161 O O . PRO A 1 791 ? -38.911 9.384 -6.245 1.00 36.25 791 PRO A O 1
ATOM 6164 N N . LEU A 1 792 ? -37.940 10.063 -4.343 1.00 42.44 792 LEU A N 1
ATOM 6165 C CA . LEU A 1 792 ? -38.097 8.810 -3.598 1.00 42.44 792 LEU A CA 1
ATOM 6166 C C . LEU A 1 792 ? -39.561 8.694 -3.140 1.00 42.44 792 LEU A C 1
ATOM 6168 O O . LEU A 1 792 ? -39.871 8.761 -1.959 1.00 42.44 792 LEU A O 1
ATOM 6172 N N . ASN A 1 793 ? -40.471 8.524 -4.096 1.00 30.95 793 ASN A N 1
ATOM 6173 C CA . ASN A 1 793 ? -41.829 8.070 -3.857 1.00 30.95 793 ASN A CA 1
ATOM 6174 C C . ASN A 1 793 ? -42.033 6.792 -4.667 1.00 30.95 793 ASN A C 1
ATOM 6176 O O . ASN A 1 793 ? -42.361 6.815 -5.854 1.00 30.95 793 ASN A O 1
ATOM 6180 N N . GLN A 1 794 ? -41.875 5.656 -3.986 1.00 35.81 794 GLN A N 1
ATOM 6181 C CA . GLN A 1 794 ? -42.535 4.410 -4.361 1.00 35.81 794 GLN A CA 1
ATOM 6182 C C . GLN A 1 794 ? -44.050 4.664 -4.332 1.00 35.81 794 GLN A C 1
ATOM 6184 O O . GLN A 1 794 ? -44.651 4.474 -3.285 1.00 35.81 794 GLN A O 1
ATOM 6189 N N . ASN A 1 795 ? -44.628 5.227 -5.405 1.00 33.69 795 ASN A N 1
ATOM 6190 C CA . ASN A 1 795 ? -46.057 5.178 -5.783 1.00 33.69 795 ASN A CA 1
ATOM 6191 C C . ASN A 1 795 ? -46.422 6.155 -6.924 1.00 33.69 795 ASN A C 1
ATOM 6193 O O . ASN A 1 795 ? -47.451 6.825 -6.874 1.00 33.69 795 ASN A O 1
ATOM 6197 N N . SER A 1 796 ? -45.631 6.244 -7.996 1.00 29.05 796 SER A N 1
ATOM 6198 C CA . SER A 1 796 ? -46.133 6.868 -9.234 1.00 29.05 796 SER A CA 1
ATOM 6199 C C . SER A 1 796 ? -45.599 6.183 -10.489 1.00 29.05 796 SER A C 1
ATOM 6201 O O . SER A 1 796 ? -44.774 6.689 -11.239 1.00 29.05 796 SER A O 1
ATOM 6203 N N . SER A 1 797 ? -46.120 4.989 -10.753 1.00 34.88 797 SER A N 1
ATOM 6204 C CA . SER A 1 797 ? -46.142 4.439 -12.102 1.00 34.88 797 SER A CA 1
ATOM 6205 C C . SER A 1 797 ? -47.233 5.152 -12.906 1.00 34.88 797 SER A C 1
ATOM 6207 O O . SER A 1 797 ? -48.401 4.785 -12.818 1.00 34.88 797 SER A O 1
ATOM 6209 N N . ARG A 1 798 ? -46.861 6.181 -13.681 1.00 31.77 798 ARG A N 1
ATOM 6210 C CA . ARG A 1 798 ? -47.413 6.507 -15.016 1.00 31.77 798 ARG A CA 1
ATOM 6211 C C . ARG A 1 798 ? -46.959 7.888 -15.494 1.00 31.77 798 ARG A C 1
ATOM 6213 O O . ARG A 1 798 ? -47.095 8.870 -14.781 1.00 31.77 798 ARG A O 1
ATOM 6220 N N . ALA A 1 799 ? -46.587 7.900 -16.774 1.00 33.53 799 ALA A N 1
ATOM 6221 C CA . ALA A 1 799 ? -46.456 9.044 -17.670 1.00 33.53 799 ALA A CA 1
ATOM 6222 C C . ALA A 1 799 ? -45.241 9.957 -17.457 1.00 33.53 799 ALA A C 1
ATOM 6224 O O . ALA A 1 799 ? -45.304 10.914 -16.703 1.00 33.53 799 ALA A O 1
ATOM 6225 N N . LEU A 1 800 ? -44.186 9.714 -18.239 1.00 29.69 800 LEU A N 1
ATOM 6226 C CA . LEU A 1 800 ? -43.590 10.728 -19.120 1.00 29.69 800 LEU A CA 1
ATOM 6227 C C . LEU A 1 800 ? -42.584 10.036 -20.044 1.00 29.69 800 LEU A C 1
ATOM 6229 O O . LEU A 1 800 ? -41.426 9.811 -19.711 1.00 29.69 800 LEU A O 1
ATOM 6233 N N . GLY A 1 801 ? -43.096 9.617 -21.200 1.00 26.02 801 GLY A N 1
ATOM 6234 C CA . GLY A 1 801 ? -42.278 9.394 -22.379 1.00 26.02 801 GLY A CA 1
ATOM 6235 C C . GLY A 1 801 ? -42.103 10.708 -23.137 1.00 26.02 801 GLY A C 1
ATOM 6236 O O . GLY A 1 801 ? -42.966 11.585 -23.071 1.00 26.02 801 GLY A O 1
ATOM 6237 N N . SER A 1 802 ? -41.032 10.751 -23.926 1.00 31.91 802 SER A N 1
ATOM 6238 C CA . SER A 1 802 ? -40.640 11.789 -24.888 1.00 31.91 802 SER A CA 1
ATOM 6239 C C . SER A 1 802 ? -40.022 13.068 -24.310 1.00 31.91 802 SER A C 1
ATOM 6241 O O . SER A 1 802 ? -40.433 13.551 -23.264 1.00 31.91 802 SER A O 1
ATOM 6243 N N . VAL A 1 803 ? -39.057 13.593 -25.080 1.00 28.88 803 VAL A N 1
ATOM 6244 C CA . VAL A 1 803 ? -38.155 14.737 -24.841 1.00 28.88 803 VAL A CA 1
ATOM 6245 C C . VAL A 1 803 ? -37.072 14.397 -23.793 1.00 28.88 803 VAL A C 1
ATOM 6247 O O . VAL A 1 803 ? -37.379 14.184 -22.636 1.00 28.88 803 VAL A O 1
ATOM 6250 N N . ILE A 1 804 ? -35.778 14.236 -24.081 1.00 28.25 804 ILE A N 1
ATOM 6251 C CA . ILE A 1 804 ? -34.872 14.956 -24.981 1.00 28.25 804 ILE A CA 1
ATOM 6252 C C . ILE A 1 804 ? -33.807 13.950 -25.459 1.00 28.25 804 ILE A C 1
ATOM 6254 O O . ILE A 1 804 ? -33.056 13.397 -24.662 1.00 28.25 804 ILE A O 1
ATOM 6258 N N . CYS A 1 805 ? -33.747 13.714 -26.767 1.00 29.84 805 CYS A N 1
ATOM 6259 C CA . CYS A 1 805 ? -32.605 13.107 -27.445 1.00 29.84 805 CYS A CA 1
ATOM 6260 C C . CYS A 1 805 ? -32.275 14.034 -28.615 1.00 29.84 805 CYS A C 1
ATOM 6262 O O . CYS A 1 805 ? -32.680 13.785 -29.745 1.00 29.84 805 CYS A O 1
ATOM 6264 N N . SER A 1 806 ? -31.642 15.162 -28.304 1.00 29.69 806 SER A N 1
ATOM 6265 C CA . SER A 1 806 ? -31.027 16.078 -29.265 1.00 29.69 806 SER A CA 1
ATOM 6266 C C . SER A 1 806 ? -30.254 17.142 -28.486 1.00 29.69 806 SER A C 1
ATOM 6268 O O . SER A 1 806 ? -30.867 17.863 -27.705 1.00 29.69 806 SER A O 1
ATOM 6270 N N . GLU A 1 807 ? -28.950 17.222 -28.757 1.00 30.77 807 GLU A N 1
ATOM 6271 C CA . GLU A 1 807 ? -27.983 18.238 -28.300 1.00 30.77 807 GLU A CA 1
ATOM 6272 C C . GLU A 1 807 ? -27.419 18.084 -26.874 1.00 30.77 807 GLU A C 1
ATOM 6274 O O . GLU A 1 807 ? -27.840 18.767 -25.945 1.00 30.77 807 GLU A O 1
ATOM 6279 N N . LEU A 1 808 ? -26.414 17.204 -26.735 1.00 28.78 808 LEU A N 1
ATOM 6280 C CA . LEU A 1 808 ? -25.053 17.514 -26.244 1.00 28.78 808 LEU A CA 1
ATOM 6281 C C . LEU A 1 808 ? -24.127 16.298 -26.383 1.00 28.78 808 LEU A C 1
ATOM 6283 O O . LEU A 1 808 ? -24.512 15.202 -25.918 1.00 28.78 808 LEU A O 1
#

pLDDT: mean 84.06, std 23.51, range [21.44, 98.94]

Foldseek 3Di:
DDDDDDDDDPPVVVVVVVVVVVVPDPDPPPPPPLPDPDDKWFDQLLVQAEAQVDDADLQWKKWKKWFFFDPPQDPSSLLSVLQAQLWPHDRIGDSCCVVDPCVQTGKHQRDKAAFPPDDRIIITMIIGHNVQADALDLPSVCCRNPNPSQVDPRTPAMETEDIDHRPVRLVSFPFALQWLPRVCVVQVDDLAAAEEAEADPLDQDELLVLLVLLLLQLLLPHQEYERRQPPAADPRYGLLSNLVSVLVSQVNSCVNPVGRHAYARELEDPDLVSSVVSVVVNLVSVGQEYEYADVVSHLVSLLVVSVVCNVSNHAYAYEPPPVCVAAQAQGHHYNVNHVLVSDRRSYHQEYDDQDDPRRQHEDDDQDALLCQLVSCVRRNRSHYYYQHCQQQVQPVGRSLSSNLNNLSRVLNSVCVVVPHRSVPCVVVSLVVSCVPRVSNVSSCVVCVPDDDDDDRNHDDRDPDDVDDPDDDDDDDPPPPVVVVVVVVPPDDDDDDDDDDDDDDDDDDDDDDDDDDDDDDDDPDPPPCLVQWDQDPPPRDTDGNVCCLVVCVQDPPPRDRDFDFQVSVCCLQFDPPFWDWDPQVDADDQPPQQDDPPDGPVVLQVVLCVVRVGRAQKIWTWGHQVNAIATEIEGHCSRVRSAQALSNLVRLLVSLVVCLVVVHEYEYEATGPEHDCSRPVSRLVSQVSNQVSVCCSCPVSVHFYEAEQAAEGEASRLVHPQQSGPAHEYEFQHQYYDDDQVVCCVVVVDHDDPCCRTPVNVVVVVSGDYHDHSPCVSVVVVVVVVVSVPDPPDPPDPDDDDDDDDDDD

Sequence (808 aa):
MDSTTKTLRCDRLFIRILNSHREGLMSPKTETKASVGFKAGVKDYKLTYYTPEYETKSTDILAAFRVTPQPGVPPEEAGAAVAAESSTGTWTTVWTDGLTSLDRYKGRCYHIEPVAGEETQFIAYVAYPLDLFEEGSVTNMFTSIVGNVFGFKALRALRLEDLRIPPAYSKTFQGPPHGIQVERDKLNKYGRPLLGCTIKPKLGLSAKNYGRAVYECLRGGLDFTKDDENVNSQPFMRWRDRFLFCAEAIYKAQAETGEIKGHYLNATAGTCEEMIKRAVFARELGAPIVMHDYLTGGFTANTSLAHYCRDNGLLLHIHRAMHAVIDRQKNHGMHFRVLAKALRMSGGDHIHAGTVVGVLPVASGGIHVWHMPALTEIFGDDSVLQFGGGTLGHPWGNAPGAVANRVALEACVQARNEGRDLAREGNEIIREASKWSPELAAACEVWKEIKFEFAAMDTFYLRSEISIDKYISSGSDNHIYSYIYSYICSGESVSDSDRGSSSIRTGGNGSDFNIRGRSNDFDGNKKYRHLWVQCENCYGLNYKKFFRSKMNICEQCGYHLKMGSSDRIELSVDSGTWDPMDEDMVSIDPIEFHSEEEPYRDRINSYQRKTGLTEAVQTGIGQLNGIPIAIGVMDFQFMGGSMGSVVGEKITRLIEYAANRSLPVIMVCASGGARMQEGSLSLMQMAKISSALYDYQFNKKLFYVSILTSPTTGGVTASFGMLGDIIIAEPNAYIAFAGKRVIEQTLNKTVPDGSQAAEYLFHKGLFDPIVPRNPLKGVLSELFQLHGFFPLNQNSSRALGSVICSEL

Radius of gyration: 34.39 Å; Cα contacts (8 Å, |Δi|>4): 1390; chains: 1; bounding box: 106×95×73 Å

InterPro domains:
  IPR000438 Acetyl-CoA carboxylase carboxyl transferase, beta subunit [MF_01395] (511-789)
  IPR000438 Acetyl-CoA carboxylase carboxyl transferase, beta subunit [PR01070] (636-650)
  IPR000438 Acetyl-CoA carboxylase carboxyl transferase, beta subunit [PR01070] (670-688)
  IPR000438 Acetyl-CoA carboxylase carboxyl transferase, beta subunit [PR01070] (708-725)
  IPR000438 Acetyl-CoA carboxylase carboxyl transferase, beta subunit [PR01070] (737-748)
  IPR000438 Acetyl-CoA carboxylase carboxyl transferase, beta subunit [PR01070] (759-768)
  IPR000438 Acetyl-CoA carboxylase carboxyl transferase, beta subunit [TIGR00515] (529-787)
  IPR000685 Ribulose bisphosphate carboxylase, large subunit, C-terminal [PF00016] (179-358)
  IPR011762 Acetyl-coenzyme A carboxyltransferase, N-terminal [PS50980] (531-802)
  IPR017443 Ribulose bisphosphate carboxylase, large subunit, ferrodoxin-like N-terminal [PF02788] (49-169)
  IPR020878 Ribulose bisphosphate carboxylase, large chain, active site [PS00157] (221-229)
  IPR020888 Ribulose bisphosphate carboxylase large subunit, type I [MF_01338] (34-460)
  IPR029045 ClpP/crotonase-like domain superfamily [SSF52096] (531-784)
  IPR033966 RuBisCO [PTHR42704] (26-359)
  IPR033966 RuBisCO [SFLDS00014] (60-356)
  IPR034733 Acetyl-coenzyme A carboxylase carboxyl transferase subunit beta [PF01039] (588-752)
  IPR036376 Ribulose bisphosphate carboxylase, large subunit, C-terminal domain superfamily [G3DSA:3.20.20.110] (174-359)
  IPR036376 Ribulose bisphosphate carboxylase, large subunit, C-terminal domain superfamily [G3DSA:3.20.20.110] (360-464)
  IPR036376 Ribulose bisphosphate carboxylase, large subunit, C-terminal domain superfamily [SSF51649] (173-459)
  IPR036422 RuBisCO large subunit, N-terminal domain superfamily [G3DSA:3.30.70.150] (34-172)

Secondary structure (DSSP, 8-state):
---------SHHHHHHHHHHTTSS-----------TT---B---THHHHB-TTPPPPTT-EEEEEEEEEPTT--HHHHHHHHHHHTTT--SSB-GGGGGS-HHHH--EEEEEEEPTT-SS-EEEEEEE-GGGS-TT-HHHHHHHHHSSGGG-TTEEEEEEEEEE--HHHHTTS--SSSHHHHHHHHHT--SS-EEE-B-SSSS---HHHHHHHHHHHHHTT-SEEE--TT-SSBTTB-HHHHHHHHHHHHHHHHHHHSS--EEEEE---SSHHHHHHHHHHHHHTT-SEEEEEHHHH-HHHHHHHHHHHHHHT-EEEEE-TTHHHHHS-SSSEE-HHHHHHHHHHH--SEEESS--SSSEEEEESS--GGGHHHHHHHH-SS-EEE-SHHHHT-TT-HHHHHHHHHHHHHHHHHHHHTT--HHHHHHHHHHHHHTT-HHHHHHHHHHTT-------SS-----------S-S-----SSSTTHHHHTTS------------------------------------TTTGGGEEE-TTT-PEEEHHHHGGGTTB-TTT--B----HHHHHHHHSPTT--EEESTT-----TT----SS--HHHHHHHHHHHHS-SSSEEEEEEEETTEEEEEEEE-TTTGGG-B-HHHHHHHHHHHHHHHHHT--EEEEEEESSB-GGGTHHHHHHHHHHHHHHHIIIIIS---EEEEEEEEEETTTTTTGGG--SEEEE-TT-BEESS-HHHHHHHHTSPPPTTTTBHHHHHHTTSSS-B--HHHHHHHHHHHHHHHHT----S-----------S--

Mean predicted aligned error: 18.54 Å

Nearest PDB structures (foldseek):
  8iol-assembly1_A  TM=9.637E-01  e=2.460E-65  Synechococcus elongatus PCC 6301
  2ybv-assembly1_A  TM=9.637E-01  e=3.439E-65  Thermosynechococcus vestitus BP-1
  8bcm-assembly1_C  TM=9.599E-01  e=9.942E-65  Synechococcus elongatus PCC 7942 = FACHB-805
  8io2-assembly1_F  TM=9.405E-01  e=6.861E-62  Synechococcus elongatus PCC 6301
  6lrs-assembly1_G  TM=9.733E-01  e=7.646E-57  Nostoc sp. PCC 7120 = FACHB-418

Organism: NCBI:txid337451

Solvent-accessible surface area (backbone atoms only — not comparable to full-atom values): 45370 Å² total; per-residue (Å²): 135,79,87,77,87,87,82,80,78,76,68,65,62,60,52,52,57,57,52,66,55,64,82,68,64,70,76,81,82,64,73,74,74,66,59,96,84,70,68,80,51,72,67,72,44,32,82,78,12,40,38,68,86,57,78,83,57,81,57,27,36,35,38,36,29,38,36,23,50,32,93,94,48,54,67,60,42,50,32,2,42,45,16,20,54,32,55,71,49,70,85,48,54,61,72,67,52,78,78,53,62,53,90,66,56,44,17,27,16,29,46,74,45,76,37,88,98,44,98,64,34,29,39,29,32,28,40,32,43,51,90,79,47,58,78,58,35,61,57,52,46,42,51,36,70,60,55,55,54,74,73,38,83,64,41,73,35,39,16,44,54,44,65,50,76,19,68,78,59,58,69,51,30,85,23,32,46,61,19,56,68,53,48,29,62,75,48,72,56,77,96,46,52,44,37,31,25,42,53,75,67,68,71,80,58,37,25,67,59,46,12,49,54,47,22,36,27,36,55,23,58,27,41,29,33,28,54,30,94,86,41,42,67,45,97,63,31,48,45,70,57,28,52,54,32,38,48,53,20,34,54,53,22,21,71,76,65,74,46,69,50,37,49,29,48,48,26,51,52,98,45,67,69,57,20,49,53,43,48,53,52,41,52,75,69,64,49,56,32,32,22,36,37,37,65,79,58,26,59,66,51,33,31,55,50,22,54,50,24,42,80,67,72,30,44,38,38,32,42,59,54,71,47,68,82,37,32,45,51,70,61,39,40,40,31,57,66,37,58,50,54,45,42,44,41,42,19,26,24,28,35,63,37,82,80,56,86,78,28,29,15,25,44,66,74,97,45,46,64,90,46,40,26,56,50,49,65,77,50,39,45,73,25,34,47,27,30,29,66,45,13,66,64,27,94,82,33,33,28,40,16,18,35,18,49,42,52,40,46,52,53,41,49,50,40,45,75,74,68,47,56,40,88,82,44,28,70,57,55,50,54,58,53,27,75,80,32,68,45,31,37,55,51,47,68,78,46,70,85,70,78,89,89,73,86,71,69,63,66,92,80,80,90,65,73,83,77,74,78,92,77,86,82,91,79,86,79,80,66,69,76,64,51,70,58,56,79,76,68,79,80,86,80,90,81,90,84,85,87,81,90,81,90,86,82,88,88,83,88,80,83,90,85,89,87,87,90,84,87,82,88,77,96,76,57,88,87,57,50,90,50,43,44,68,37,94,85,80,65,46,76,38,54,52,84,54,30,64,83,48,73,31,37,38,89,88,77,66,48,67,50,81,62,55,34,70,61,50,46,62,68,52,35,40,90,93,40,75,45,79,46,72,66,88,56,60,72,78,67,87,70,68,48,84,52,98,87,60,51,56,62,58,53,53,54,51,35,27,70,73,71,73,40,59,55,29,47,50,33,30,38,27,21,39,94,82,42,66,33,26,42,35,28,29,16,42,85,33,73,42,13,30,33,29,50,51,45,25,47,51,54,32,52,47,47,54,50,18,53,76,67,73,30,40,38,38,38,40,38,22,18,69,11,54,24,69,69,47,46,67,56,11,57,49,24,34,58,52,35,41,53,45,49,48,46,28,41,70,75,65,66,45,58,35,37,12,35,40,30,62,44,23,15,26,48,43,42,76,21,62,48,68,64,29,82,44,26,33,30,29,62,74,12,38,46,35,61,63,55,66,70,56,48,26,70,75,66,74,43,88,71,64,86,61,65,43,21,32,66,48,36,43,76,70,63,75,48,73,49,76,47,53,78,83,58,38,54,58,53,53,42,50,53,53,51,60,62,65,70,62,75,94,56,99,81,71,95,74,88,85,80,83,89,83,92,78,93,133